Protein AF-A0A9N9AHT0-F1 (afdb_monomer)

Secondary structure (DSSP, 8-state):
----SSSSSSSHHHHHHHHHHHHHHHHHHHHHHHHHHHHHHHHHHHHHHHHHHHHHSSHHHHHHHHTTS--S-------SSHHHHHHHHHHHHHHHHHHHHHHHHHHHHHHHHHHHHHHHHHHHHHHHHHHHHHHHHHHHHHHHHHHHHHHHHHHHHHHHHHHHHHHHHHHHHHHHHHHHHHHHHHHHHHHHHHHHHHHHHHHHHHHHHHHHHHHHHHHHHHHHHHHHHHHHHHHHHHHHHHHHHHHHHHHHTT-----------SSSTTS-TTSSHHHHHHHHHHHHHHHHHHHHHHHHHHHHHHHHHHHHHHHHHHHHHHHHHHHHHHHHHHHHHHHHHHHHHHHHHHHHHHHHHHHHHHHHHHHHHHHHHHHHHHHHHHHHHHHHHHHHHHHHHHHHHHHHHHHHHHHHHHHHHHHHHHHHHHHHHHHHHHHHHHHHHHHHHHHTTSSSS-----------------------TTGGGTTHHHHHHHHHHHHHHHHHHHHHHHHHHHHHHHHHHHHHHHHHHHHHHHHHHHHHHHHHHHHHHHHHHHHHHHHHHHHHHHHHHHHHHHHHHHHHHHHHHHHHHHHHHHHH--PPPTT-TTSHHHHHHHHHHHHHHHHHHT----SSEEE-HHHHHHHHHHTTPPPPSS--HHHHHHHHHHHHHHHHHHHHHHHHHHHTT---GGGHHHHHHHHHHHHHHHHHHHHHHSS---HHHHHHHHHHHHHHHHHHHHHTTPPEEETTTEEE--HHHHHHHHHHHHHHHTTEEE--HHHHHHHHTTHHHHHHHHIIIIIIIHHHSSSPPEEEPPPTTPBP-TTTEE-S--TTTGGGEEEEEEEE-EEEESTT-TTT-EEEEPEEEEEEEPPHHHHHHHHTT--

Structure (mmCIF, N/CA/C/O backbone):
data_AF-A0A9N9AHT0-F1
#
_entry.id   AF-A0A9N9AHT0-F1
#
loop_
_atom_site.group_PDB
_atom_site.id
_atom_site.type_symbol
_atom_site.label_atom_id
_atom_site.label_alt_id
_atom_site.label_comp_id
_atom_site.label_asym_id
_atom_site.label_entity_id
_atom_site.label_seq_id
_atom_site.pdbx_PDB_ins_code
_atom_site.Cartn_x
_atom_site.Cartn_y
_atom_site.Cartn_z
_atom_site.occupancy
_atom_site.B_iso_or_equiv
_atom_site.auth_seq_id
_atom_site.auth_comp_id
_atom_site.auth_asym_id
_atom_site.auth_atom_id
_atom_site.pdbx_PDB_model_num
ATOM 1 N N . MET A 1 1 ? 62.774 -1.842 -39.764 1.00 38.38 1 MET A N 1
ATOM 2 C CA . MET A 1 1 ? 62.777 -3.220 -40.298 1.00 38.38 1 MET A CA 1
ATOM 3 C C . MET A 1 1 ? 62.159 -3.132 -41.681 1.00 38.38 1 MET A C 1
ATOM 5 O O . MET A 1 1 ? 60.960 -2.928 -41.768 1.00 38.38 1 MET A O 1
ATOM 9 N N . PHE A 1 2 ? 62.968 -2.728 -42.655 1.00 31.38 2 PHE A N 1
ATOM 10 C CA . PHE A 1 2 ? 63.779 -3.589 -43.533 1.00 31.38 2 PHE A CA 1
ATOM 11 C C . PHE A 1 2 ? 62.919 -4.204 -44.646 1.00 31.38 2 PHE A C 1
ATOM 13 O O . PHE A 1 2 ? 62.090 -5.063 -44.379 1.00 31.38 2 PHE A O 1
ATOM 20 N N . GLU A 1 3 ? 63.081 -3.594 -45.826 1.00 42.84 3 GLU A N 1
ATOM 21 C CA . GLU A 1 3 ? 63.215 -4.198 -47.161 1.00 42.84 3 GLU A CA 1
ATOM 22 C C . GLU A 1 3 ? 62.419 -5.476 -47.452 1.00 42.84 3 GLU A C 1
ATOM 24 O O . GLU A 1 3 ? 62.706 -6.519 -46.885 1.00 42.84 3 GLU A O 1
ATOM 29 N N . ASP A 1 4 ? 61.435 -5.370 -48.359 1.00 45.69 4 ASP A N 1
ATOM 30 C CA . ASP A 1 4 ? 61.272 -6.257 -49.531 1.00 45.69 4 ASP A CA 1
ATOM 31 C C . ASP A 1 4 ? 59.870 -6.119 -50.154 1.00 45.69 4 ASP A C 1
ATOM 33 O O . ASP A 1 4 ? 58.918 -6.775 -49.735 1.00 45.69 4 ASP A O 1
ATOM 37 N N . SER A 1 5 ? 59.717 -5.258 -51.174 1.00 40.47 5 SER A N 1
ATOM 38 C CA . SER A 1 5 ? 58.651 -5.374 -52.205 1.00 40.47 5 SER A CA 1
ATOM 39 C C . SER A 1 5 ? 58.751 -4.317 -53.320 1.00 40.47 5 SER A C 1
ATOM 41 O O . SER A 1 5 ? 57.764 -3.691 -53.702 1.00 40.47 5 SER A O 1
ATOM 43 N N . LEU A 1 6 ? 59.947 -4.108 -53.881 1.00 42.50 6 LEU A N 1
ATOM 44 C CA . LEU A 1 6 ? 60.145 -3.282 -55.089 1.00 42.50 6 LEU A CA 1
ATOM 45 C C . LEU A 1 6 ? 60.906 -4.020 -56.212 1.00 42.50 6 LEU A C 1
ATOM 47 O O . LEU A 1 6 ? 61.532 -3.388 -57.056 1.00 42.50 6 LEU A O 1
ATOM 51 N N . GLY A 1 7 ? 60.847 -5.356 -56.251 1.00 43.53 7 GLY A N 1
ATOM 52 C CA . GLY A 1 7 ? 61.727 -6.176 -57.101 1.00 43.53 7 GLY A CA 1
ATOM 53 C C . GLY A 1 7 ? 61.105 -6.937 -58.280 1.00 43.53 7 GLY A C 1
ATOM 54 O O . GLY A 1 7 ? 61.820 -7.720 -58.893 1.00 43.53 7 GLY A O 1
ATOM 55 N N . SER A 1 8 ? 59.818 -6.781 -58.610 1.00 45.75 8 SER A N 1
ATOM 56 C CA . SER A 1 8 ? 59.144 -7.718 -59.540 1.00 45.75 8 SER A CA 1
ATOM 57 C C . SER A 1 8 ? 58.278 -7.082 -60.633 1.00 45.75 8 SER A C 1
ATOM 59 O O . SER A 1 8 ? 57.394 -7.737 -61.166 1.00 45.75 8 SER A O 1
ATOM 61 N N . ASN A 1 9 ? 58.517 -5.817 -60.996 1.00 47.38 9 ASN A N 1
ATOM 62 C CA . ASN A 1 9 ? 57.762 -5.155 -62.078 1.00 47.38 9 ASN A CA 1
ATOM 63 C C . ASN A 1 9 ? 58.635 -4.458 -63.140 1.00 47.38 9 ASN A C 1
ATOM 65 O O . ASN A 1 9 ? 58.107 -3.767 -64.011 1.00 47.38 9 ASN A O 1
ATOM 69 N N . SER A 1 10 ? 59.964 -4.613 -63.076 1.00 48.75 10 SER A N 1
ATOM 70 C CA . SER A 1 10 ? 60.908 -4.015 -64.035 1.00 48.75 10 SER A CA 1
ATOM 71 C C . SER A 1 10 ? 61.530 -5.014 -65.015 1.00 48.75 10 SER A C 1
ATOM 73 O O . SER A 1 10 ? 62.012 -4.579 -66.053 1.00 48.75 10 SER A O 1
ATOM 75 N N . LYS A 1 11 ? 61.507 -6.325 -64.732 1.00 51.66 11 LYS A N 1
ATOM 76 C CA . LYS A 1 11 ? 62.171 -7.344 -65.566 1.00 51.66 11 LYS A CA 1
ATOM 77 C C . LYS A 1 11 ? 61.324 -7.747 -66.781 1.00 51.66 11 LYS A C 1
ATOM 79 O O . LYS A 1 11 ? 61.795 -7.635 -67.906 1.00 51.66 11 LYS A O 1
ATOM 84 N N . ASP A 1 12 ? 60.033 -7.999 -66.572 1.00 52.72 12 ASP A N 1
ATOM 85 C CA . ASP A 1 12 ? 59.117 -8.425 -67.644 1.00 52.72 12 ASP A CA 1
ATOM 86 C C . ASP A 1 12 ? 58.912 -7.358 -68.737 1.00 52.72 12 ASP A C 1
ATOM 88 O O . ASP A 1 12 ? 58.741 -7.687 -69.905 1.00 52.72 12 ASP A O 1
ATOM 92 N N . ARG A 1 13 ? 59.006 -6.060 -68.400 1.00 52.44 13 ARG A N 1
ATOM 93 C CA . ARG A 1 13 ? 58.925 -4.971 -69.398 1.00 52.44 13 ARG A CA 1
ATOM 94 C C . ARG A 1 13 ? 60.206 -4.776 -70.211 1.00 52.44 13 ARG A C 1
ATOM 96 O O . ARG A 1 13 ? 60.139 -4.187 -71.287 1.00 52.44 13 ARG A O 1
ATOM 103 N N . ILE A 1 14 ? 61.354 -5.206 -69.688 1.00 55.16 14 ILE A N 1
ATOM 104 C CA . ILE A 1 14 ? 62.646 -5.103 -70.380 1.00 55.16 14 ILE A CA 1
ATOM 105 C C . ILE A 1 14 ? 62.795 -6.266 -71.367 1.00 55.16 14 ILE A C 1
ATOM 107 O O . ILE A 1 14 ? 63.252 -6.046 -72.486 1.00 55.16 14 ILE A O 1
ATOM 111 N N . ASP A 1 15 ? 62.343 -7.465 -71.001 1.00 55.47 15 ASP A N 1
ATOM 112 C CA . ASP A 1 15 ? 62.439 -8.644 -71.865 1.00 55.47 15 ASP A CA 1
ATOM 113 C C . ASP A 1 15 ? 61.486 -8.548 -73.075 1.00 55.47 15 ASP A C 1
ATOM 115 O O . ASP A 1 15 ? 61.915 -8.769 -74.207 1.00 55.47 15 ASP A O 1
ATOM 119 N N . GLU A 1 16 ? 60.262 -8.042 -72.885 1.00 55.22 16 GLU A N 1
ATOM 120 C CA . GLU A 1 16 ? 59.289 -7.820 -73.973 1.00 55.22 16 GLU A CA 1
ATOM 121 C C . GLU A 1 16 ? 59.729 -6.693 -74.943 1.00 55.22 16 GLU A C 1
ATOM 123 O O . GLU A 1 16 ? 59.509 -6.764 -76.154 1.00 55.22 16 GLU A O 1
ATOM 128 N N . GLN A 1 17 ? 60.434 -5.661 -74.448 1.00 54.59 17 GLN A N 1
ATOM 129 C CA . GLN A 1 17 ? 61.038 -4.622 -75.301 1.00 54.59 17 GLN A CA 1
ATOM 130 C C . GLN A 1 17 ? 62.279 -5.107 -76.062 1.00 54.59 17 GLN A C 1
ATOM 132 O O . GLN A 1 17 ? 62.544 -4.609 -77.159 1.00 54.59 17 GLN A O 1
ATOM 137 N N . ASN A 1 18 ? 63.043 -6.052 -75.510 1.00 61.03 18 ASN A N 1
ATOM 138 C CA . ASN A 1 18 ? 64.233 -6.603 -76.161 1.00 61.03 18 ASN A CA 1
ATOM 139 C C . ASN A 1 18 ? 63.873 -7.603 -77.271 1.00 61.03 18 ASN A C 1
ATOM 141 O O . ASN A 1 18 ? 64.541 -7.624 -78.306 1.00 61.03 18 ASN A O 1
ATOM 145 N N . GLU A 1 19 ? 62.792 -8.366 -77.107 1.00 60.72 19 GLU A N 1
ATOM 146 C CA . GLU A 1 19 ? 62.310 -9.324 -78.109 1.00 60.72 19 GLU A CA 1
ATOM 147 C C . GLU A 1 19 ? 61.731 -8.610 -79.347 1.00 60.72 19 GLU A C 1
ATOM 149 O O . GLU A 1 19 ? 62.135 -8.894 -80.477 1.00 60.72 19 GLU A O 1
ATOM 154 N N . LEU A 1 20 ? 60.934 -7.550 -79.140 1.00 59.97 20 LEU A N 1
ATOM 155 C CA . LEU A 1 20 ? 60.440 -6.670 -80.214 1.00 59.97 20 LEU A CA 1
ATOM 156 C C . LEU A 1 20 ? 61.563 -5.917 -80.950 1.00 59.97 20 LEU A C 1
ATOM 158 O O . LEU A 1 20 ? 61.439 -5.595 -82.135 1.00 59.97 20 LEU A O 1
ATOM 162 N N . LYS A 1 21 ? 62.672 -5.619 -80.262 1.00 66.88 21 LYS A N 1
ATOM 163 C CA . LYS A 1 21 ? 63.852 -4.990 -80.872 1.00 66.88 21 LYS A CA 1
ATOM 164 C C . LYS A 1 21 ? 64.629 -5.987 -81.740 1.00 66.88 21 LYS A C 1
ATOM 166 O O . LYS A 1 21 ? 65.033 -5.630 -82.842 1.00 66.88 21 LYS A O 1
ATOM 171 N N . SER A 1 22 ? 64.751 -7.237 -81.289 1.00 69.19 22 SER A N 1
ATOM 172 C CA . SER A 1 22 ? 65.390 -8.332 -82.031 1.00 69.19 22 SER A CA 1
ATOM 173 C C . SER A 1 22 ? 64.642 -8.678 -83.327 1.00 69.19 22 SER A C 1
ATOM 175 O O . SER A 1 22 ? 65.257 -8.759 -84.391 1.00 69.19 22 SER A O 1
ATOM 177 N N . GLU A 1 23 ? 63.308 -8.787 -83.288 1.00 67.00 23 GLU A N 1
ATOM 178 C CA . GLU A 1 23 ? 62.500 -9.035 -84.495 1.00 67.00 23 GLU A CA 1
ATOM 179 C C . GLU A 1 23 ? 62.572 -7.878 -85.500 1.00 67.00 23 GLU A C 1
ATOM 181 O O . GLU A 1 23 ? 62.686 -8.098 -86.710 1.00 67.00 23 GLU A O 1
ATOM 186 N N . ARG A 1 24 ? 62.574 -6.630 -85.011 1.00 70.31 24 ARG A N 1
ATOM 187 C CA . ARG A 1 24 ? 62.727 -5.442 -85.859 1.00 70.31 24 ARG A CA 1
ATOM 188 C C . ARG A 1 24 ? 64.103 -5.390 -86.531 1.00 70.31 24 ARG A C 1
ATOM 190 O O . ARG A 1 24 ? 64.178 -5.062 -87.716 1.00 70.31 24 ARG A O 1
ATOM 197 N N . ASP A 1 25 ? 65.170 -5.729 -85.812 1.00 71.75 25 ASP A N 1
ATOM 198 C CA . ASP A 1 25 ? 66.532 -5.755 -86.356 1.00 71.75 25 ASP A CA 1
ATOM 199 C C . ASP A 1 25 ? 66.711 -6.896 -87.377 1.00 71.75 25 ASP A C 1
ATOM 201 O O . ASP A 1 25 ? 67.357 -6.706 -88.413 1.00 71.75 25 ASP A O 1
ATOM 205 N N . GLN A 1 26 ? 66.061 -8.047 -87.165 1.00 71.25 26 GLN A N 1
ATOM 206 C CA . GLN A 1 26 ? 66.019 -9.156 -88.125 1.00 71.25 26 GLN A CA 1
ATOM 207 C C . GLN A 1 26 ? 65.287 -8.761 -89.423 1.00 71.25 26 GLN A C 1
ATOM 209 O O . GLN A 1 26 ? 65.763 -9.055 -90.524 1.00 71.25 26 GLN A O 1
ATOM 214 N N . TYR A 1 27 ? 64.161 -8.047 -89.315 1.00 71.94 27 TYR A N 1
ATOM 215 C CA . TYR A 1 27 ? 63.398 -7.576 -90.475 1.00 71.94 27 TYR A CA 1
ATOM 216 C C . TYR A 1 27 ? 64.166 -6.509 -91.270 1.00 71.94 27 TYR A C 1
ATOM 218 O O . TYR A 1 27 ? 64.205 -6.550 -92.501 1.00 71.94 27 TYR A O 1
ATOM 226 N N . LEU A 1 28 ? 64.847 -5.589 -90.575 1.00 68.75 28 LEU A N 1
ATOM 227 C CA . LEU A 1 28 ? 65.671 -4.554 -91.203 1.00 68.75 28 LEU A CA 1
ATOM 228 C C . LEU A 1 28 ? 66.887 -5.157 -91.923 1.00 68.75 28 LEU A C 1
ATOM 230 O O . LEU A 1 28 ? 67.235 -4.715 -93.018 1.00 68.75 28 LEU A O 1
ATOM 234 N N . LYS A 1 29 ? 67.491 -6.207 -91.351 1.00 74.94 29 LYS A N 1
ATOM 235 C CA . LYS A 1 29 ? 68.602 -6.946 -91.963 1.00 74.94 29 LYS A CA 1
ATOM 236 C C . LYS A 1 29 ? 68.178 -7.665 -93.247 1.00 74.94 29 LYS A C 1
ATOM 238 O O . LYS A 1 29 ? 68.865 -7.538 -94.257 1.00 74.94 29 LYS A O 1
ATOM 243 N N . ASN A 1 30 ? 67.019 -8.328 -93.244 1.00 73.44 30 ASN A N 1
ATOM 244 C CA . ASN A 1 30 ? 66.467 -8.965 -94.444 1.00 73.44 30 ASN A CA 1
ATOM 245 C C . ASN A 1 30 ? 66.105 -7.935 -95.531 1.00 73.44 30 ASN A C 1
ATOM 247 O O . ASN A 1 30 ? 66.370 -8.163 -96.711 1.00 73.44 30 ASN A O 1
ATOM 251 N N . TYR A 1 31 ? 65.553 -6.779 -95.144 1.00 72.31 31 TYR A N 1
ATOM 252 C CA . TYR A 1 31 ? 65.235 -5.693 -96.076 1.00 72.31 31 TYR A CA 1
ATOM 253 C C . TYR A 1 31 ? 66.495 -5.103 -96.731 1.00 72.31 31 TYR A C 1
ATOM 255 O O . TYR A 1 31 ? 66.536 -4.928 -97.950 1.00 72.31 31 TYR A O 1
ATOM 263 N N . LEU A 1 32 ? 67.554 -4.862 -95.950 1.00 70.75 32 LEU A N 1
ATOM 264 C CA . LEU A 1 32 ? 68.849 -4.393 -96.457 1.00 70.75 32 LEU A CA 1
ATOM 265 C C . LEU A 1 32 ? 69.512 -5.415 -97.393 1.00 70.75 32 LEU A C 1
ATOM 267 O O . LEU A 1 32 ? 70.072 -5.026 -98.420 1.00 70.75 32 LEU A O 1
ATOM 271 N N . GLU A 1 33 ? 69.425 -6.712 -97.090 1.00 75.12 33 GLU A N 1
ATOM 272 C CA . GLU A 1 33 ? 70.029 -7.759 -97.923 1.00 75.12 33 GLU A CA 1
ATOM 273 C C . GLU A 1 33 ? 69.344 -7.876 -99.297 1.00 75.12 33 GLU A C 1
ATOM 275 O O . GLU A 1 33 ? 70.021 -7.988 -100.323 1.00 75.12 33 GLU A O 1
ATOM 280 N N . ILE A 1 34 ? 68.011 -7.766 -99.344 1.00 69.56 34 ILE A N 1
ATOM 281 C CA . ILE A 1 34 ? 67.244 -7.729 -100.601 1.00 69.56 34 ILE A CA 1
ATOM 282 C C . ILE A 1 34 ? 67.576 -6.462 -101.400 1.00 69.56 34 ILE A C 1
ATOM 284 O O . ILE A 1 34 ? 67.810 -6.537 -102.608 1.00 69.56 34 ILE A O 1
ATOM 288 N N . HIS A 1 35 ? 67.661 -5.305 -100.738 1.00 69.94 35 HIS A N 1
ATOM 289 C CA . HIS A 1 35 ? 67.972 -4.042 -101.410 1.00 69.94 35 HIS A CA 1
ATOM 290 C C . HIS A 1 35 ? 69.409 -4.005 -101.958 1.00 69.94 35 HIS A C 1
ATOM 292 O O . HIS A 1 35 ? 69.652 -3.426 -103.018 1.00 69.94 35 HIS A O 1
ATOM 298 N N . THR A 1 36 ? 70.350 -4.669 -101.278 1.00 73.69 36 THR A N 1
ATOM 299 C CA . THR A 1 36 ? 71.744 -4.810 -101.731 1.00 73.69 36 THR A CA 1
ATOM 300 C C . THR A 1 36 ? 71.833 -5.733 -102.945 1.00 73.69 36 THR A C 1
ATOM 302 O O . THR A 1 36 ? 72.460 -5.373 -103.939 1.00 73.69 36 THR A O 1
ATOM 305 N N . LYS A 1 37 ? 71.129 -6.875 -102.929 1.00 74.06 37 LYS A N 1
ATOM 306 C CA . LYS A 1 37 ? 71.069 -7.793 -104.080 1.00 74.06 37 LYS A CA 1
ATOM 307 C C . LYS A 1 37 ? 70.412 -7.155 -105.308 1.00 74.06 37 LYS A C 1
ATOM 309 O O . LYS A 1 37 ? 70.895 -7.365 -106.418 1.00 74.06 37 LYS A O 1
ATOM 314 N N . ASN A 1 38 ? 69.367 -6.344 -105.126 1.00 70.19 38 ASN A N 1
ATOM 315 C CA . ASN A 1 38 ? 68.758 -5.597 -106.233 1.00 70.19 38 ASN A CA 1
ATOM 316 C C . ASN A 1 38 ? 69.700 -4.525 -106.795 1.00 70.19 38 ASN A C 1
ATOM 318 O O . ASN A 1 38 ? 69.812 -4.408 -108.012 1.00 70.19 38 ASN A O 1
ATOM 322 N N . TYR A 1 39 ? 70.437 -3.810 -105.939 1.00 71.69 39 TYR A N 1
ATOM 323 C CA . TYR A 1 39 ? 71.446 -2.847 -106.387 1.00 71.69 39 TYR A CA 1
ATOM 324 C C . TYR A 1 39 ? 72.589 -3.524 -107.165 1.00 71.69 39 TYR A C 1
ATOM 326 O O . TYR A 1 39 ? 73.005 -3.027 -108.209 1.00 71.69 39 TYR A O 1
ATOM 334 N N . GLU A 1 40 ? 73.068 -4.694 -106.726 1.00 73.31 40 GLU A N 1
ATOM 335 C CA . GLU A 1 40 ? 74.063 -5.480 -107.474 1.00 73.31 40 GLU A CA 1
ATOM 336 C C . GLU A 1 40 ? 73.536 -5.962 -108.834 1.00 73.31 40 GLU A C 1
ATOM 338 O O . GLU A 1 40 ? 74.278 -5.958 -109.822 1.00 73.31 40 GLU A O 1
ATOM 343 N N . LEU A 1 41 ? 72.259 -6.350 -108.913 1.00 71.75 41 LEU A N 1
ATOM 344 C CA . LEU A 1 41 ? 71.607 -6.714 -110.173 1.00 71.75 41 LEU A CA 1
ATOM 345 C C . LEU A 1 41 ? 71.503 -5.518 -111.127 1.00 71.75 41 LEU A C 1
ATOM 347 O O . LEU A 1 41 ? 71.776 -5.660 -112.317 1.00 71.75 41 LEU A O 1
ATOM 351 N N . GLU A 1 42 ? 71.170 -4.338 -110.609 1.00 67.31 42 GLU A N 1
ATOM 352 C CA . GLU A 1 42 ? 71.052 -3.099 -111.382 1.00 67.31 42 GLU A CA 1
ATOM 353 C C . GLU A 1 42 ? 72.420 -2.619 -111.907 1.00 67.31 42 GLU A C 1
ATOM 355 O O . GLU A 1 42 ? 72.539 -2.181 -113.054 1.00 67.31 42 GLU A O 1
ATOM 360 N N . GLN A 1 43 ? 73.495 -2.807 -111.129 1.00 71.38 43 GLN A N 1
ATOM 361 C CA . GLN A 1 43 ? 74.870 -2.572 -111.588 1.00 71.38 43 GLN A CA 1
ATOM 362 C C . GLN A 1 43 ? 75.311 -3.582 -112.659 1.00 71.38 43 GLN A C 1
ATOM 364 O O . GLN A 1 43 ? 75.965 -3.196 -113.631 1.00 71.38 43 GLN A O 1
ATOM 369 N N . LYS A 1 44 ? 74.924 -4.861 -112.537 1.00 72.69 44 LYS A N 1
ATOM 370 C CA . LYS A 1 44 ? 75.177 -5.872 -113.580 1.00 72.69 44 LYS A CA 1
ATOM 371 C C . LYS A 1 44 ? 74.412 -5.573 -114.870 1.00 72.69 44 LYS A C 1
ATOM 373 O O . LYS A 1 44 ? 74.984 -5.734 -115.946 1.00 72.69 44 LYS A O 1
ATOM 378 N N . PHE A 1 45 ? 73.175 -5.084 -114.778 1.00 65.94 45 PHE A N 1
ATOM 379 C CA . PHE A 1 45 ? 72.415 -4.627 -115.944 1.00 65.94 45 PHE A CA 1
ATOM 380 C C . PHE A 1 45 ? 73.094 -3.437 -116.630 1.00 65.94 45 PHE A C 1
ATOM 382 O O . PHE A 1 45 ? 73.308 -3.498 -117.835 1.00 65.94 45 PHE A O 1
ATOM 389 N N . LYS A 1 46 ? 73.565 -2.430 -115.879 1.00 66.88 46 LYS A N 1
ATOM 390 C CA . LYS A 1 46 ? 74.346 -1.306 -116.439 1.00 66.88 46 LYS A CA 1
ATOM 391 C C . LYS A 1 46 ? 75.669 -1.730 -117.086 1.00 66.88 46 LYS A C 1
ATOM 393 O O . LYS A 1 46 ? 76.100 -1.117 -118.061 1.00 66.88 46 LYS A O 1
ATOM 398 N N . GLN A 1 47 ? 76.335 -2.763 -116.562 1.00 68.69 47 GLN A N 1
ATOM 399 C CA . GLN A 1 47 ? 77.538 -3.323 -117.192 1.00 68.69 47 GLN A CA 1
ATOM 400 C C . GLN A 1 47 ? 77.215 -4.068 -118.496 1.00 68.69 47 GLN A C 1
ATOM 402 O O . GLN A 1 47 ? 77.964 -3.939 -119.463 1.00 68.69 47 GLN A O 1
ATOM 407 N N . LEU A 1 48 ? 76.097 -4.798 -118.547 1.00 65.69 48 LEU A N 1
ATOM 408 C CA . LEU A 1 48 ? 75.598 -5.444 -119.765 1.00 65.69 48 LEU A CA 1
ATOM 409 C C . LEU A 1 48 ? 75.159 -4.422 -120.821 1.00 65.69 48 LEU A C 1
ATOM 411 O O . LEU A 1 48 ? 75.485 -4.596 -121.990 1.00 65.69 48 LEU A O 1
ATOM 415 N N . GLU A 1 49 ? 74.508 -3.332 -120.416 1.00 64.00 49 GLU A N 1
ATOM 416 C CA . GLU A 1 49 ? 74.092 -2.238 -121.302 1.00 64.00 49 GLU A CA 1
ATOM 417 C C . GLU A 1 49 ? 75.310 -1.565 -121.958 1.00 64.00 49 GLU A C 1
ATOM 419 O O . GLU A 1 49 ? 75.381 -1.476 -123.183 1.00 64.00 49 GLU A O 1
ATOM 424 N N . LYS A 1 50 ? 76.356 -1.253 -121.175 1.00 66.69 50 LYS A N 1
ATOM 425 C CA . LYS A 1 50 ? 77.638 -0.745 -121.706 1.00 66.69 50 LYS A CA 1
ATOM 426 C C . LYS A 1 50 ? 78.360 -1.733 -122.623 1.00 66.69 50 LYS A C 1
ATOM 428 O O . LYS A 1 50 ? 79.034 -1.314 -123.564 1.00 66.69 50 LYS A O 1
ATOM 433 N N . LEU A 1 51 ? 78.258 -3.037 -122.360 1.00 66.25 51 LEU A N 1
ATOM 434 C CA . LEU A 1 51 ? 78.878 -4.066 -123.200 1.00 66.25 51 LEU A CA 1
ATOM 435 C C . LEU A 1 51 ? 78.141 -4.220 -124.541 1.00 66.25 51 LEU A C 1
ATOM 437 O O . LEU A 1 51 ? 78.784 -4.424 -125.571 1.00 66.25 51 LEU A O 1
ATOM 441 N N . VAL A 1 52 ? 76.812 -4.086 -124.541 1.00 64.19 52 VAL A N 1
ATOM 442 C CA . VAL A 1 52 ? 75.974 -4.112 -125.749 1.00 64.19 52 VAL A CA 1
ATOM 443 C C . VAL A 1 52 ? 76.177 -2.841 -126.580 1.00 64.19 52 VAL A C 1
ATOM 445 O O . VAL A 1 52 ? 76.385 -2.949 -127.788 1.00 64.19 52 VAL A O 1
ATOM 448 N N . GLU A 1 53 ? 76.243 -1.661 -125.956 1.00 61.09 53 GLU A N 1
ATOM 449 C CA . GLU A 1 53 ? 76.553 -0.394 -126.640 1.00 61.09 53 GLU A CA 1
ATOM 450 C C . GLU A 1 53 ? 77.965 -0.400 -127.256 1.00 61.09 53 GLU A C 1
ATOM 452 O O . GLU A 1 53 ? 78.130 -0.045 -128.423 1.00 61.09 53 GLU A O 1
ATOM 457 N N . SER A 1 54 ? 78.971 -0.928 -126.544 1.00 60.66 54 SER A N 1
ATOM 458 C CA . SER A 1 54 ? 80.341 -1.088 -127.063 1.00 60.66 54 SER A CA 1
ATOM 459 C C . SER A 1 54 ? 80.442 -2.081 -128.231 1.00 60.66 54 SER A C 1
ATOM 461 O O . SER A 1 54 ? 81.308 -1.920 -129.094 1.00 60.66 54 SER A O 1
ATOM 463 N N . LYS A 1 55 ? 79.582 -3.108 -128.284 1.00 57.59 55 LYS A N 1
ATOM 464 C CA . LYS A 1 55 ? 79.577 -4.121 -129.356 1.00 57.59 55 LYS A CA 1
ATOM 465 C C . LYS A 1 55 ? 78.759 -3.702 -130.583 1.00 57.59 55 LYS A C 1
ATOM 467 O O . LYS A 1 55 ? 79.103 -4.119 -131.689 1.00 57.59 55 LYS A O 1
ATOM 472 N N . LEU A 1 56 ? 77.739 -2.851 -130.430 1.00 56.22 56 LEU A N 1
ATOM 473 C CA . LEU A 1 56 ? 76.968 -2.290 -131.550 1.00 56.22 56 LEU A CA 1
ATOM 474 C C . LEU A 1 56 ? 77.746 -1.228 -132.356 1.00 56.22 56 LEU A C 1
ATOM 476 O O . LEU A 1 56 ? 77.465 -1.042 -133.540 1.00 56.22 56 LEU A O 1
ATOM 480 N N . GLU A 1 57 ? 78.770 -0.597 -131.774 1.00 55.06 57 GLU A N 1
ATOM 481 C CA . GLU A 1 57 ? 79.609 0.414 -132.443 1.00 55.06 57 GLU A CA 1
ATOM 482 C C . GLU A 1 57 ? 80.726 -0.166 -133.349 1.00 55.06 57 GLU A C 1
ATOM 484 O O . GLU A 1 57 ? 81.253 0.537 -134.219 1.00 55.06 57 GLU A O 1
ATOM 489 N N . GLU A 1 58 ? 81.070 -1.457 -133.213 1.00 53.47 58 GLU A N 1
ATOM 490 C CA . GLU A 1 58 ? 82.093 -2.138 -134.039 1.00 53.47 58 GLU A CA 1
ATOM 491 C C . GLU A 1 58 ? 81.549 -2.708 -135.367 1.00 53.47 58 GLU A C 1
ATOM 493 O O . GLU A 1 58 ? 82.310 -2.932 -136.316 1.00 53.47 58 GLU A O 1
ATOM 498 N N . ILE A 1 59 ? 80.233 -2.919 -135.474 1.00 53.28 59 ILE A N 1
ATOM 499 C CA . ILE A 1 59 ? 79.587 -3.615 -136.603 1.00 53.28 59 ILE A CA 1
ATOM 500 C C . ILE A 1 59 ? 79.501 -2.756 -137.891 1.00 53.28 59 ILE A C 1
ATOM 502 O O . ILE A 1 59 ? 79.748 -3.295 -138.976 1.00 53.28 59 ILE A O 1
ATOM 506 N N . PRO A 1 60 ? 79.278 -1.424 -137.850 1.00 48.56 60 PRO A N 1
ATOM 507 C CA . PRO A 1 60 ? 79.262 -0.603 -139.069 1.00 48.56 60 PRO A CA 1
ATOM 508 C C . PRO A 1 60 ? 80.666 -0.282 -139.615 1.00 48.56 60 PRO A C 1
ATOM 510 O O . PRO A 1 60 ? 80.831 -0.048 -140.815 1.00 48.56 60 PRO A O 1
ATOM 513 N N . LYS A 1 61 ? 81.703 -0.302 -138.762 1.00 49.88 61 LYS A N 1
ATOM 514 C CA . LYS A 1 61 ? 83.084 0.067 -139.135 1.00 49.88 61 LYS A CA 1
ATOM 515 C C . LYS A 1 61 ? 83.832 -1.050 -139.879 1.00 49.88 61 LYS A C 1
ATOM 517 O O . LYS A 1 61 ? 84.675 -0.746 -140.719 1.00 49.88 61 LYS A O 1
ATOM 522 N N . LYS A 1 62 ? 83.477 -2.326 -139.669 1.00 50.72 62 LYS A N 1
ATOM 523 C CA . LYS A 1 62 ? 84.048 -3.469 -140.420 1.00 50.72 62 LYS A CA 1
ATOM 524 C C . LYS A 1 62 ? 83.384 -3.725 -141.783 1.00 50.72 62 LYS A C 1
ATOM 526 O O . LYS A 1 62 ? 84.070 -4.150 -142.709 1.00 50.72 62 LYS A O 1
ATOM 531 N N . ASN A 1 63 ? 82.101 -3.391 -141.957 1.00 48.16 63 ASN A N 1
ATOM 532 C CA . ASN A 1 63 ? 81.379 -3.596 -143.228 1.00 48.16 63 ASN A CA 1
ATOM 533 C C . ASN A 1 63 ? 81.660 -2.521 -144.301 1.00 48.16 63 ASN A C 1
ATOM 535 O O . ASN A 1 63 ? 81.482 -2.773 -145.492 1.00 48.16 63 ASN A O 1
ATOM 539 N N . SER A 1 64 ? 82.151 -1.343 -143.902 1.00 44.41 64 SER A N 1
ATOM 540 C CA . SER A 1 64 ? 82.515 -0.239 -144.810 1.00 44.41 64 SER A CA 1
ATOM 541 C C . SER A 1 64 ? 83.866 -0.449 -145.523 1.00 44.41 64 SER A C 1
ATOM 543 O O . SER A 1 64 ? 84.043 -0.011 -146.661 1.00 44.41 64 SER A O 1
ATOM 545 N N . LEU A 1 65 ? 84.805 -1.183 -144.906 1.00 47.38 65 LEU A N 1
ATOM 546 C CA . LEU A 1 65 ? 86.113 -1.489 -145.508 1.00 47.38 65 LEU A CA 1
ATOM 547 C C . LEU A 1 65 ? 86.093 -2.728 -146.420 1.00 47.38 65 LEU A C 1
ATOM 549 O O . LEU A 1 65 ? 86.882 -2.805 -147.358 1.00 47.38 65 LEU A O 1
ATOM 553 N N . LEU A 1 66 ? 85.181 -3.678 -146.189 1.00 43.41 66 LEU A N 1
ATOM 554 C CA . LEU A 1 66 ? 85.147 -4.943 -146.933 1.00 43.41 66 LEU A CA 1
ATOM 555 C C . LEU A 1 66 ? 84.544 -4.798 -148.346 1.00 43.41 66 LEU A C 1
ATOM 557 O O . LEU A 1 66 ? 84.944 -5.505 -149.266 1.00 43.41 66 LEU A O 1
ATOM 561 N N . ASN A 1 67 ? 83.648 -3.828 -148.555 1.00 44.75 67 ASN A N 1
ATOM 562 C CA . ASN A 1 67 ? 82.975 -3.603 -149.843 1.00 44.75 67 ASN A CA 1
ATOM 563 C C . ASN A 1 67 ? 83.753 -2.720 -150.837 1.00 44.75 67 ASN A C 1
ATOM 565 O O . ASN A 1 67 ? 83.292 -2.523 -151.961 1.00 44.75 67 ASN A O 1
ATOM 569 N N . LYS A 1 68 ? 84.933 -2.202 -150.464 1.00 45.50 68 LYS A N 1
ATOM 570 C CA . LYS A 1 68 ? 85.763 -1.354 -151.342 1.00 45.50 68 LYS A CA 1
ATOM 571 C C . LYS A 1 68 ? 87.012 -2.028 -151.908 1.00 45.50 68 LYS A C 1
ATOM 573 O O . LYS A 1 68 ? 87.660 -1.416 -152.750 1.00 45.50 68 LYS A O 1
ATOM 578 N N . ILE A 1 69 ? 87.350 -3.254 -151.497 1.00 42.94 69 ILE A N 1
ATOM 579 C CA . ILE A 1 69 ? 88.661 -3.836 -151.839 1.00 42.94 69 ILE A CA 1
ATOM 580 C C . ILE A 1 69 ? 88.617 -4.879 -152.969 1.00 42.94 69 ILE A C 1
ATOM 582 O O . ILE A 1 69 ? 89.650 -5.073 -153.594 1.00 42.94 69 ILE A O 1
ATOM 586 N N . PHE A 1 70 ? 87.484 -5.482 -153.362 1.00 37.00 70 PHE A N 1
ATOM 587 C CA . PHE A 1 70 ? 87.540 -6.482 -154.450 1.00 37.00 70 PHE A CA 1
ATOM 588 C C . PHE A 1 70 ? 86.335 -6.538 -155.406 1.00 37.00 70 PHE A C 1
ATOM 590 O O . PHE A 1 70 ? 85.422 -7.347 -155.271 1.00 37.00 70 PHE A O 1
ATOM 597 N N . LYS A 1 71 ? 86.430 -5.743 -156.476 1.00 30.59 71 LYS A N 1
ATOM 598 C CA . LYS A 1 71 ? 86.093 -6.119 -157.864 1.00 30.59 71 LYS A CA 1
ATOM 599 C C . LYS A 1 71 ? 87.155 -5.431 -158.744 1.00 30.59 71 LYS A C 1
ATOM 601 O O . LYS A 1 71 ? 87.199 -4.208 -158.634 1.00 30.59 71 LYS A O 1
ATOM 606 N N . PRO A 1 72 ? 87.955 -6.091 -159.619 1.00 46.38 72 PRO A N 1
ATOM 607 C CA . PRO A 1 72 ? 87.806 -7.454 -160.166 1.00 46.38 72 PRO A CA 1
ATOM 608 C C . PRO A 1 72 ? 89.120 -8.282 -160.408 1.00 46.38 72 PRO A C 1
ATOM 610 O O . PRO A 1 72 ? 90.220 -7.757 -160.307 1.00 46.38 72 PRO A O 1
ATOM 613 N N . PHE A 1 73 ? 88.943 -9.557 -160.834 1.00 35.22 73 PHE A N 1
ATOM 614 C CA . PHE A 1 73 ? 89.890 -10.540 -161.451 1.00 35.22 73 PHE A CA 1
ATOM 615 C C . PHE A 1 73 ? 91.016 -11.167 -160.583 1.00 35.22 73 PHE A C 1
ATOM 617 O O . PHE A 1 73 ? 91.708 -10.456 -159.878 1.00 35.22 73 PHE A O 1
ATOM 624 N N . ARG A 1 74 ? 91.375 -12.468 -160.636 1.00 38.53 74 ARG A N 1
ATOM 625 C CA . ARG A 1 74 ? 90.841 -13.754 -161.174 1.00 38.53 74 ARG A CA 1
ATOM 626 C C . ARG A 1 74 ? 91.773 -14.893 -160.660 1.00 38.53 74 ARG A C 1
ATOM 628 O O . ARG A 1 74 ? 92.973 -14.658 -160.608 1.00 38.53 74 ARG A O 1
ATOM 635 N N . THR A 1 75 ? 91.224 -16.110 -160.447 1.00 38.12 75 THR A N 1
ATOM 636 C CA . THR A 1 75 ? 91.855 -17.481 -160.459 1.00 38.12 75 THR A CA 1
ATOM 637 C C . THR A 1 75 ? 92.941 -17.816 -159.399 1.00 38.12 75 THR A C 1
ATOM 639 O O . THR A 1 75 ? 93.859 -17.033 -159.241 1.00 38.12 75 THR A O 1
ATOM 642 N N . GLN A 1 76 ? 92.952 -18.925 -158.623 1.00 37.62 76 GLN A N 1
ATOM 643 C CA . GLN A 1 76 ? 92.680 -20.364 -158.876 1.00 37.62 76 GLN A CA 1
ATOM 644 C C . GLN A 1 76 ? 92.369 -21.171 -157.562 1.00 37.62 76 GLN A C 1
ATOM 646 O O . GLN A 1 76 ? 93.040 -20.973 -156.559 1.00 37.62 76 GLN A O 1
ATOM 651 N N . ASN A 1 77 ? 91.425 -22.132 -157.642 1.00 44.06 77 ASN A N 1
ATOM 652 C CA . ASN A 1 77 ? 91.301 -23.456 -156.964 1.00 44.06 77 ASN A CA 1
ATOM 653 C C . ASN A 1 77 ? 91.179 -23.632 -155.411 1.00 44.06 77 ASN A C 1
ATOM 655 O O . ASN A 1 77 ? 92.165 -23.476 -154.699 1.00 44.06 77 ASN A O 1
ATOM 659 N N . THR A 1 78 ? 90.004 -24.091 -154.908 1.00 47.59 78 THR A N 1
ATOM 660 C CA . THR A 1 78 ? 89.760 -25.283 -154.019 1.00 47.59 78 THR A CA 1
ATOM 661 C C . THR A 1 78 ? 88.366 -25.257 -153.328 1.00 47.59 78 THR A C 1
ATOM 663 O O . THR A 1 78 ? 88.205 -24.789 -152.205 1.00 47.59 78 THR A O 1
ATOM 666 N N . GLU A 1 79 ? 87.332 -25.806 -153.983 1.00 51.56 79 GLU A N 1
ATOM 667 C CA . GLU A 1 79 ? 85.917 -25.836 -153.520 1.00 51.56 79 GLU A CA 1
ATOM 668 C C . GLU A 1 79 ? 85.600 -26.998 -152.538 1.00 51.56 79 GLU A C 1
ATOM 670 O O . GLU A 1 79 ? 84.511 -27.078 -151.977 1.00 51.56 79 GLU A O 1
ATOM 675 N N . SER A 1 80 ? 86.540 -27.914 -152.278 1.00 52.28 80 SER A N 1
ATOM 676 C CA . SER A 1 80 ? 86.246 -29.150 -151.526 1.00 52.28 80 SER A CA 1
ATOM 677 C C . SER A 1 80 ? 86.315 -29.008 -149.996 1.00 52.28 80 SER A C 1
ATOM 679 O O . SER A 1 80 ? 85.764 -29.840 -149.279 1.00 52.28 80 SER A O 1
ATOM 681 N N . THR A 1 81 ? 86.958 -27.962 -149.471 1.00 55.62 81 THR A N 1
ATOM 682 C CA . THR A 1 81 ? 87.233 -27.806 -148.026 1.00 55.62 81 THR A CA 1
ATOM 683 C C . THR A 1 81 ? 86.133 -27.042 -147.280 1.00 55.62 81 THR A C 1
ATOM 685 O O . THR A 1 81 ? 85.974 -27.200 -146.072 1.00 55.62 81 THR A O 1
ATOM 688 N N . LYS A 1 82 ? 85.333 -26.233 -147.988 1.00 61.00 82 LYS A N 1
ATOM 689 C CA . LYS A 1 82 ? 84.268 -25.408 -147.388 1.00 61.00 82 LYS A CA 1
ATOM 690 C C . LYS A 1 82 ? 83.030 -26.208 -146.980 1.00 61.00 82 LYS A C 1
ATOM 692 O O . LYS A 1 82 ? 82.385 -25.859 -145.998 1.00 61.00 82 LYS A O 1
ATOM 697 N N . ASN A 1 83 ? 82.709 -27.279 -147.703 1.00 59.66 83 ASN A N 1
ATOM 698 C CA . ASN A 1 83 ? 81.454 -28.005 -147.495 1.00 59.66 83 ASN A CA 1
ATOM 699 C C . ASN A 1 83 ? 81.489 -28.935 -146.262 1.00 59.66 83 ASN A C 1
ATOM 701 O O . ASN A 1 83 ? 80.468 -29.140 -145.613 1.00 59.66 83 ASN A O 1
ATOM 705 N N . LEU A 1 84 ? 82.670 -29.438 -145.877 1.00 60.12 84 LEU A N 1
ATOM 706 C CA . LEU A 1 84 ? 82.822 -30.318 -144.709 1.00 60.12 84 LEU A CA 1
ATOM 707 C C . LEU A 1 84 ? 82.760 -29.554 -143.371 1.00 60.12 84 LEU A C 1
ATOM 709 O O . LEU A 1 84 ? 82.238 -30.065 -142.383 1.00 60.12 84 LEU A O 1
ATOM 713 N N . LEU A 1 85 ? 83.256 -28.311 -143.341 1.00 61.72 85 LEU A N 1
ATOM 714 C CA . LEU A 1 85 ? 83.257 -27.463 -142.141 1.00 61.72 85 LEU A CA 1
ATOM 715 C C . LEU A 1 85 ? 81.840 -27.018 -141.735 1.00 61.72 85 LEU A C 1
ATOM 717 O O . LEU A 1 85 ? 81.526 -26.985 -140.548 1.00 61.72 85 LEU A O 1
ATOM 721 N N . LEU A 1 86 ? 80.965 -26.758 -142.711 1.00 69.50 86 LEU A N 1
ATOM 722 C CA . LEU A 1 86 ? 79.586 -26.315 -142.466 1.00 69.50 86 LEU A CA 1
ATOM 723 C C . LEU A 1 86 ? 78.687 -27.405 -141.853 1.00 69.50 86 LEU A C 1
ATOM 725 O O . LEU A 1 86 ? 77.803 -27.094 -141.057 1.00 69.50 86 LEU A O 1
ATOM 729 N N . GLN A 1 87 ? 78.906 -28.684 -142.175 1.00 64.56 87 GLN A N 1
ATOM 730 C CA . GLN A 1 87 ? 78.099 -29.777 -141.613 1.00 64.56 87 GLN A CA 1
ATOM 731 C C . GLN A 1 87 ? 78.409 -30.053 -140.134 1.00 64.56 87 GLN A C 1
ATOM 733 O O . GLN A 1 87 ? 77.500 -30.359 -139.363 1.00 64.56 87 GLN A O 1
ATOM 738 N N . ILE A 1 88 ? 79.672 -29.914 -139.720 1.00 70.50 88 ILE A N 1
ATOM 739 C CA . ILE A 1 88 ? 80.092 -30.159 -138.330 1.00 70.50 88 ILE A CA 1
ATOM 740 C C . ILE A 1 88 ? 79.551 -29.070 -137.391 1.00 70.50 88 ILE A C 1
ATOM 742 O O . ILE A 1 88 ? 79.165 -29.355 -136.255 1.00 70.50 88 ILE A O 1
ATOM 746 N N . GLU A 1 89 ? 79.499 -27.823 -137.858 1.00 70.25 89 GLU A N 1
ATOM 747 C CA . GLU A 1 89 ? 79.037 -26.694 -137.049 1.00 70.25 89 GLU A CA 1
ATOM 748 C C . GLU A 1 89 ? 77.525 -26.757 -136.770 1.00 70.25 89 GLU A C 1
ATOM 750 O O . GLU A 1 89 ? 77.104 -26.547 -135.630 1.00 70.25 89 GLU A O 1
ATOM 755 N N . ASN A 1 90 ? 76.717 -27.168 -137.756 1.00 74.00 90 ASN A N 1
ATOM 756 C CA . ASN A 1 90 ? 75.267 -27.320 -137.583 1.00 74.00 90 ASN A CA 1
ATOM 757 C C . ASN A 1 90 ? 74.891 -28.416 -136.571 1.00 74.00 90 ASN A C 1
ATOM 759 O O . ASN A 1 90 ? 74.044 -28.182 -135.710 1.00 74.00 90 ASN A O 1
ATOM 763 N N . TYR A 1 91 ? 75.563 -29.572 -136.598 1.00 76.06 91 TYR A N 1
ATOM 764 C CA . TYR A 1 91 ? 75.289 -30.662 -135.649 1.00 76.06 91 TYR A CA 1
ATOM 765 C C . TYR A 1 91 ? 75.557 -30.257 -134.186 1.00 76.06 91 TYR A C 1
ATOM 767 O O . TYR A 1 91 ? 74.808 -30.607 -133.272 1.00 76.06 91 TYR A O 1
ATOM 775 N N . ASN A 1 92 ? 76.609 -29.468 -133.945 1.00 74.38 92 ASN A N 1
ATOM 776 C CA . ASN A 1 92 ? 76.938 -28.990 -132.599 1.00 74.38 92 ASN A CA 1
ATOM 777 C C . ASN A 1 92 ? 75.945 -27.939 -132.075 1.00 74.38 92 ASN A C 1
ATOM 779 O O . ASN A 1 92 ? 75.700 -27.878 -130.866 1.00 74.38 92 ASN A O 1
ATOM 783 N N . LEU A 1 93 ? 75.376 -27.113 -132.959 1.00 77.12 93 LEU A N 1
ATOM 784 C CA . LEU A 1 93 ? 74.366 -26.118 -132.595 1.00 77.12 93 LEU A CA 1
ATOM 785 C C . LEU A 1 93 ? 73.028 -26.768 -132.231 1.00 77.12 93 LEU A C 1
ATOM 787 O O . LEU A 1 93 ? 72.456 -26.405 -131.203 1.00 77.12 93 LEU A O 1
ATOM 791 N N . GLU A 1 94 ? 72.574 -27.766 -132.994 1.00 74.06 94 GLU A N 1
ATOM 792 C CA . GLU A 1 94 ? 71.345 -28.512 -132.680 1.00 74.06 94 GLU A CA 1
ATOM 793 C C . GLU A 1 94 ? 71.427 -29.179 -131.303 1.00 74.06 94 GLU A C 1
ATOM 795 O O . GLU A 1 94 ? 70.506 -29.061 -130.493 1.00 74.06 94 GLU A O 1
ATOM 800 N N . LYS A 1 95 ? 72.576 -29.783 -130.973 1.00 77.44 95 LYS A N 1
ATOM 801 C CA . LYS A 1 95 ? 72.767 -30.436 -129.674 1.00 77.44 95 LYS A CA 1
ATOM 802 C C . LYS A 1 95 ? 72.717 -29.455 -128.493 1.00 77.44 95 LYS A C 1
ATOM 804 O O . LYS A 1 95 ? 72.173 -29.789 -127.444 1.00 77.44 95 LYS A O 1
ATOM 809 N N . LYS A 1 96 ? 73.250 -28.237 -128.659 1.00 76.50 96 LYS A N 1
ATOM 810 C CA . LYS A 1 96 ? 73.152 -27.172 -127.641 1.00 76.50 96 LYS A CA 1
ATOM 811 C C . LYS A 1 96 ? 71.724 -26.648 -127.488 1.00 76.50 96 LYS A C 1
ATOM 813 O O . LYS A 1 96 ? 71.322 -26.326 -126.373 1.00 76.50 96 LYS A O 1
ATOM 818 N N . LEU A 1 97 ? 70.969 -26.558 -128.584 1.00 76.25 97 LEU A N 1
ATOM 819 C CA . LEU A 1 97 ? 69.584 -26.090 -128.558 1.00 76.25 97 LEU A CA 1
ATOM 820 C C . LEU A 1 97 ? 68.683 -27.057 -127.769 1.00 76.25 97 LEU A C 1
ATOM 822 O O . LEU A 1 97 ? 67.892 -26.623 -126.933 1.00 76.25 97 LEU A O 1
ATOM 826 N N . GLU A 1 98 ? 68.871 -28.363 -127.977 1.00 77.00 98 GLU A N 1
ATOM 827 C CA . GLU A 1 98 ? 68.174 -29.434 -127.251 1.00 77.00 98 GLU A CA 1
ATOM 828 C C . GLU A 1 98 ? 68.421 -29.347 -125.731 1.00 77.00 98 GLU A C 1
ATOM 830 O O . GLU A 1 98 ? 67.503 -29.478 -124.916 1.00 77.00 98 GLU A O 1
ATOM 835 N N . GLU A 1 99 ? 69.666 -29.071 -125.334 1.00 78.69 99 GLU A N 1
ATOM 836 C CA . GLU A 1 99 ? 70.063 -28.988 -123.927 1.00 78.69 99 GLU A CA 1
ATOM 837 C C . GLU A 1 99 ? 69.495 -27.744 -123.224 1.00 78.69 99 GLU A C 1
ATOM 839 O O . GLU A 1 99 ? 69.008 -27.840 -122.094 1.00 78.69 99 GLU A O 1
ATOM 844 N N . ILE A 1 100 ? 69.451 -26.599 -123.913 1.00 78.25 100 ILE A N 1
ATOM 845 C CA . ILE A 1 100 ? 68.798 -25.379 -123.410 1.00 78.25 100 ILE A CA 1
ATOM 846 C C . ILE A 1 100 ? 67.287 -25.599 -123.245 1.00 78.25 100 ILE A C 1
ATOM 848 O O . ILE A 1 100 ? 66.710 -25.179 -122.239 1.00 78.25 100 ILE A O 1
ATOM 852 N N . SER A 1 101 ? 66.648 -26.299 -124.186 1.00 78.31 101 SER A N 1
ATOM 853 C CA . SER A 1 101 ? 65.207 -26.577 -124.138 1.00 78.31 101 SER A CA 1
ATOM 854 C C . SER A 1 101 ? 64.828 -27.419 -122.909 1.00 78.31 101 SER A C 1
ATOM 856 O O . SER A 1 101 ? 63.890 -27.084 -122.179 1.00 78.31 101 SER A O 1
ATOM 858 N N . LYS A 1 102 ? 65.630 -28.446 -122.583 1.00 82.69 102 LYS A N 1
ATOM 859 C CA . LYS A 1 102 ? 65.448 -29.245 -121.356 1.00 82.69 102 LYS A CA 1
ATOM 860 C C . LYS A 1 102 ? 65.604 -28.424 -120.076 1.00 82.69 102 LYS A C 1
ATOM 862 O O . LYS A 1 102 ? 64.813 -28.595 -119.148 1.00 82.69 102 LYS A O 1
ATOM 867 N N . GLN A 1 103 ? 66.588 -27.525 -120.014 1.00 80.06 103 GLN A N 1
ATOM 868 C CA . GLN A 1 103 ? 66.784 -26.661 -118.842 1.00 80.06 103 GLN A CA 1
ATOM 869 C C . GLN A 1 103 ? 65.616 -25.687 -118.646 1.00 80.06 103 GLN A C 1
ATOM 871 O O . GLN A 1 103 ? 65.158 -25.483 -117.519 1.00 80.06 103 GLN A O 1
ATOM 876 N N . TYR A 1 104 ? 65.092 -25.124 -119.737 1.00 78.25 104 TYR A N 1
ATOM 877 C CA . TYR A 1 104 ? 63.943 -24.222 -119.685 1.00 78.25 104 TYR A CA 1
ATOM 878 C C . TYR A 1 104 ? 62.683 -24.923 -119.154 1.00 78.25 104 TYR A C 1
ATOM 880 O O . TYR A 1 104 ? 61.959 -24.370 -118.321 1.00 78.25 104 TYR A O 1
ATOM 888 N N . GLN A 1 105 ? 62.454 -26.172 -119.565 1.00 78.56 105 GLN A N 1
ATOM 889 C CA . GLN A 1 105 ? 61.297 -26.949 -119.126 1.00 78.56 105 GLN A CA 1
ATOM 890 C C . GLN A 1 105 ? 61.357 -27.294 -117.627 1.00 78.56 105 GLN A C 1
ATOM 892 O O . GLN A 1 105 ? 60.363 -27.127 -116.919 1.00 78.56 105 GLN A O 1
ATOM 897 N N . GLN A 1 106 ? 62.539 -27.650 -117.108 1.00 81.00 106 GLN A N 1
ATOM 898 C CA . GLN A 1 106 ? 62.747 -27.883 -115.670 1.00 81.00 106 GLN A CA 1
ATOM 899 C C . GLN A 1 106 ? 62.514 -26.621 -114.823 1.00 81.00 106 GLN A C 1
ATOM 901 O O . GLN A 1 106 ? 61.950 -26.692 -113.727 1.00 81.00 106 GLN A O 1
ATOM 906 N N . LEU A 1 107 ? 62.913 -25.449 -115.325 1.00 78.06 107 LEU A N 1
ATOM 907 C CA . LEU A 1 107 ? 62.661 -24.166 -114.662 1.00 78.06 107 LEU A CA 1
ATOM 908 C C . LEU A 1 107 ? 61.164 -23.837 -114.583 1.00 78.06 107 LEU A C 1
ATOM 910 O O . LEU A 1 107 ? 60.695 -23.389 -113.534 1.00 78.06 107 LEU A O 1
ATOM 914 N N . CYS A 1 108 ? 60.407 -24.110 -115.648 1.00 74.75 108 CYS A N 1
ATOM 915 C CA . CYS A 1 108 ? 58.959 -23.891 -115.672 1.00 74.75 108 CYS A CA 1
ATOM 916 C C . CYS A 1 108 ? 58.218 -24.788 -114.664 1.00 74.75 108 CYS A C 1
ATOM 918 O O . CYS A 1 108 ? 57.323 -24.322 -113.955 1.00 74.75 108 CYS A O 1
ATOM 920 N N . GLU A 1 109 ? 58.608 -26.061 -114.544 1.00 81.19 109 GLU A N 1
ATOM 921 C CA . GLU A 1 109 ? 58.027 -26.976 -113.552 1.00 81.19 109 GLU A CA 1
ATOM 922 C C . GLU A 1 109 ? 58.318 -26.533 -112.115 1.00 81.19 109 GLU A C 1
ATOM 924 O O . GLU A 1 109 ? 57.428 -26.550 -111.258 1.00 81.19 109 GLU A O 1
ATOM 929 N N . LYS A 1 110 ? 59.546 -26.071 -111.850 1.00 81.81 110 LYS A N 1
ATOM 930 C CA . LYS A 1 110 ? 59.928 -25.552 -110.534 1.00 81.81 110 LYS A CA 1
ATOM 931 C C . LYS A 1 110 ? 59.126 -24.300 -110.164 1.00 81.81 110 LYS A C 1
ATOM 933 O O . LYS A 1 110 ? 58.577 -24.241 -109.066 1.00 81.81 110 LYS A O 1
ATOM 938 N N . TYR A 1 111 ? 58.977 -23.358 -111.097 1.00 81.94 111 TYR A N 1
ATOM 939 C CA . TYR A 1 111 ? 58.185 -22.142 -110.893 1.00 81.94 111 TYR A CA 1
ATOM 940 C C . TYR A 1 111 ? 56.719 -22.447 -110.544 1.00 81.94 111 TYR A C 1
ATOM 942 O O . TYR A 1 111 ? 56.170 -21.879 -109.599 1.00 81.94 111 TYR A O 1
ATOM 950 N N . ASN A 1 112 ? 56.092 -23.398 -111.243 1.00 78.69 112 ASN A N 1
ATOM 951 C CA . ASN A 1 112 ? 54.706 -23.790 -110.966 1.00 78.69 112 ASN A CA 1
ATOM 952 C C . ASN A 1 112 ? 54.530 -24.428 -109.579 1.00 78.69 112 ASN A C 1
ATOM 954 O O . ASN A 1 112 ? 53.521 -24.192 -108.907 1.00 78.69 112 ASN A O 1
ATOM 958 N N . ASN A 1 113 ? 55.504 -25.217 -109.122 1.00 81.69 113 ASN A N 1
ATOM 959 C CA . ASN A 1 113 ? 55.471 -25.805 -107.783 1.00 81.69 113 ASN A CA 1
ATOM 960 C C . ASN A 1 113 ? 55.660 -24.756 -106.680 1.00 81.69 113 ASN A C 1
ATOM 962 O O . ASN A 1 113 ? 54.956 -24.801 -105.667 1.00 81.69 113 ASN A O 1
ATOM 966 N N . ASP A 1 114 ? 56.552 -23.789 -106.885 1.00 80.56 114 ASP A N 1
ATOM 967 C CA . ASP A 1 114 ? 56.765 -22.693 -105.937 1.00 80.56 114 ASP A CA 1
ATOM 968 C C . ASP A 1 114 ? 55.547 -21.750 -105.886 1.00 80.56 114 ASP A C 1
ATOM 970 O O . ASP A 1 114 ? 55.123 -21.348 -104.800 1.00 80.56 114 ASP A O 1
ATOM 974 N N . SER A 1 115 ? 54.889 -21.502 -107.026 1.00 76.56 115 SER A N 1
ATOM 975 C CA . SER A 1 115 ? 53.619 -20.764 -107.095 1.00 76.56 115 SER A CA 1
ATOM 976 C C . SER A 1 115 ? 52.502 -21.453 -106.294 1.00 76.56 115 SER A C 1
ATOM 978 O O . SER A 1 115 ? 51.827 -20.815 -105.481 1.00 76.56 115 SER A O 1
ATOM 980 N N . LYS A 1 116 ? 52.358 -22.782 -106.419 1.00 82.44 116 LYS A N 1
ATOM 981 C CA . LYS A 1 116 ? 51.395 -23.550 -105.609 1.00 82.44 116 LYS A CA 1
ATOM 982 C C . LYS A 1 116 ? 51.703 -23.474 -104.112 1.00 82.44 116 LYS A C 1
ATOM 984 O O . LYS A 1 116 ? 50.779 -23.278 -103.322 1.00 82.44 116 LYS A O 1
ATOM 989 N N . LYS A 1 117 ? 52.972 -23.577 -103.704 1.00 81.88 117 LYS A N 1
ATOM 990 C CA . LYS A 1 117 ? 53.365 -23.415 -102.291 1.00 81.88 117 LYS A CA 1
ATOM 991 C C . LYS A 1 117 ? 53.038 -22.020 -101.761 1.00 81.88 117 LYS A C 1
ATOM 993 O O . LYS A 1 117 ? 52.481 -21.913 -100.672 1.00 81.88 117 LYS A O 1
ATOM 998 N N . SER A 1 118 ? 53.312 -20.976 -102.542 1.00 74.81 118 SER A N 1
ATOM 999 C CA . SER A 1 118 ? 52.984 -19.594 -102.177 1.00 74.81 118 SER A CA 1
ATOM 1000 C C . SER A 1 118 ? 51.478 -19.403 -101.956 1.00 74.81 118 SER A C 1
ATOM 1002 O O . SER A 1 118 ? 51.087 -18.815 -100.950 1.00 74.81 118 SER A O 1
ATOM 1004 N N . SER A 1 119 ? 50.627 -19.999 -102.802 1.00 77.00 119 SER A N 1
ATOM 1005 C CA . SER A 1 119 ? 49.167 -19.940 -102.619 1.00 77.00 119 SER A CA 1
ATOM 1006 C C . SER A 1 119 ? 48.686 -20.593 -101.313 1.00 77.00 119 SER A C 1
ATOM 1008 O O . SER A 1 119 ? 47.757 -20.099 -100.679 1.00 77.00 119 SER A O 1
ATOM 1010 N N . LYS A 1 120 ? 49.345 -21.673 -100.868 1.00 83.31 120 LYS A N 1
ATOM 1011 C CA . LYS A 1 120 ? 48.995 -22.367 -99.623 1.00 83.31 120 LYS A CA 1
ATOM 1012 C C . LYS A 1 120 ? 49.373 -21.542 -98.389 1.00 83.31 120 LYS A C 1
ATOM 1014 O O . LYS A 1 120 ? 48.554 -21.398 -97.488 1.00 83.31 120 LYS A O 1
ATOM 1019 N N . ILE A 1 121 ? 50.559 -20.931 -98.405 1.00 82.06 121 ILE A N 1
ATOM 1020 C CA . ILE A 1 121 ? 51.024 -20.025 -97.342 1.00 82.06 121 ILE A CA 1
ATOM 1021 C C . ILE A 1 121 ? 50.095 -18.807 -97.222 1.00 82.06 121 ILE A C 1
ATOM 1023 O O . ILE A 1 121 ? 49.750 -18.400 -96.116 1.00 82.06 121 ILE A O 1
ATOM 1027 N N . GLN A 1 122 ? 49.624 -18.258 -98.346 1.00 76.94 122 GLN A N 1
ATOM 1028 C CA . GLN A 1 122 ? 48.711 -17.109 -98.347 1.00 76.94 122 GLN A CA 1
ATOM 1029 C C . GLN A 1 122 ? 47.381 -17.405 -97.621 1.00 76.94 122 GLN A C 1
ATOM 1031 O O . GLN A 1 122 ? 46.841 -16.545 -96.920 1.00 76.94 122 GLN A O 1
ATOM 1036 N N . ASN A 1 123 ? 46.864 -18.630 -97.762 1.00 83.75 123 ASN A N 1
ATOM 1037 C CA . ASN A 1 123 ? 45.643 -19.060 -97.080 1.00 83.75 123 ASN A CA 1
ATOM 1038 C C . ASN A 1 123 ? 45.866 -19.248 -95.572 1.00 83.75 123 ASN A C 1
ATOM 1040 O O . ASN A 1 123 ? 45.040 -18.798 -94.780 1.00 83.75 123 ASN A O 1
ATOM 1044 N N . GLU A 1 124 ? 46.995 -19.840 -95.172 1.00 87.06 124 GLU A N 1
ATOM 1045 C CA . GLU A 1 124 ? 47.357 -20.015 -93.756 1.00 87.06 124 GLU A CA 1
ATOM 1046 C C . GLU A 1 124 ? 47.536 -18.659 -93.044 1.00 87.06 124 GLU A C 1
ATOM 1048 O O . GLU A 1 124 ? 47.049 -18.475 -91.928 1.00 87.06 124 GLU A O 1
ATOM 1053 N N . ILE A 1 125 ? 48.138 -17.665 -93.712 1.00 82.88 125 ILE A N 1
ATOM 1054 C CA . ILE A 1 125 ? 48.242 -16.289 -93.191 1.00 82.88 125 ILE A CA 1
ATOM 1055 C C . ILE A 1 125 ? 46.850 -15.682 -92.959 1.00 82.88 125 ILE A C 1
ATOM 1057 O O . ILE A 1 125 ? 46.596 -15.104 -91.902 1.00 82.88 125 ILE A O 1
ATOM 1061 N N . SER A 1 126 ? 45.920 -15.867 -93.901 1.00 83.94 126 SER A N 1
ATOM 1062 C CA . SER A 1 126 ? 44.557 -15.325 -93.789 1.00 83.94 126 SER A CA 1
ATOM 1063 C C . SER A 1 126 ? 43.763 -15.933 -92.619 1.00 83.94 126 SER A C 1
ATOM 1065 O O . SER A 1 126 ? 42.944 -15.253 -91.994 1.00 83.94 126 SER A O 1
ATOM 1067 N N . GLU A 1 127 ? 43.985 -17.211 -92.293 1.00 85.69 127 GLU A N 1
ATOM 1068 C CA . GLU A 1 127 ? 43.382 -17.844 -91.111 1.00 85.69 127 GLU A CA 1
ATOM 1069 C C . GLU A 1 127 ? 43.990 -17.328 -89.800 1.00 85.69 127 GLU A C 1
ATOM 1071 O O . GLU A 1 127 ? 43.255 -17.034 -88.852 1.00 85.69 127 GLU A O 1
ATOM 1076 N N . LEU A 1 128 ? 45.312 -17.143 -89.751 1.00 83.88 128 LEU A N 1
ATOM 1077 C CA . LEU A 1 128 ? 45.994 -16.587 -88.579 1.00 83.88 128 LEU A CA 1
ATOM 1078 C C . LEU A 1 128 ? 45.546 -15.150 -88.274 1.00 83.88 128 LEU A C 1
ATOM 1080 O O . LEU A 1 128 ? 45.312 -14.813 -87.111 1.00 83.88 128 LEU A O 1
ATOM 1084 N N . GLU A 1 129 ? 45.341 -14.321 -89.298 1.00 84.06 129 GLU A N 1
ATOM 1085 C CA . GLU A 1 129 ? 44.818 -12.958 -89.136 1.00 84.06 129 GLU A CA 1
ATOM 1086 C C . GLU A 1 129 ? 43.405 -12.944 -88.529 1.00 84.06 129 GLU A C 1
ATOM 1088 O O . GLU A 1 129 ? 43.117 -12.149 -87.623 1.00 84.06 129 GLU A O 1
ATOM 1093 N N . LYS A 1 130 ? 42.528 -13.865 -88.954 1.00 86.25 130 LYS A N 1
ATOM 1094 C CA . LYS A 1 130 ? 41.195 -14.031 -88.349 1.00 86.25 130 LYS A CA 1
ATOM 1095 C C . LYS A 1 130 ? 41.283 -14.431 -86.879 1.00 86.25 130 LYS A C 1
ATOM 1097 O O . LYS A 1 130 ? 40.586 -13.840 -86.051 1.00 86.25 130 LYS A O 1
ATOM 1102 N N . ASN A 1 131 ? 42.145 -15.387 -86.545 1.00 86.00 131 ASN A N 1
ATOM 1103 C CA . ASN A 1 131 ? 42.317 -15.848 -85.168 1.00 86.00 131 ASN A CA 1
ATOM 1104 C C . ASN A 1 131 ? 42.853 -14.732 -84.260 1.00 86.00 131 ASN A C 1
ATOM 1106 O O . ASN A 1 131 ? 42.344 -14.533 -83.155 1.00 86.00 131 ASN A O 1
ATOM 1110 N N . ASN A 1 132 ? 43.798 -13.927 -84.749 1.00 85.31 132 ASN A N 1
ATOM 1111 C CA . ASN A 1 132 ? 44.327 -12.787 -84.002 1.00 85.31 132 ASN A CA 1
ATOM 1112 C C . ASN A 1 132 ? 43.244 -11.720 -83.728 1.00 85.31 132 ASN A C 1
ATOM 1114 O O . ASN A 1 132 ? 43.148 -11.180 -82.623 1.00 85.31 132 ASN A O 1
ATOM 1118 N N . SER A 1 133 ? 42.345 -11.475 -84.691 1.00 84.00 133 SER A N 1
ATOM 1119 C CA . SER A 1 133 ? 41.195 -10.577 -84.495 1.00 84.00 133 SER A CA 1
ATOM 1120 C C . SER A 1 133 ? 40.240 -11.060 -83.391 1.00 84.00 133 SER A C 1
ATOM 1122 O O . SER A 1 133 ? 39.712 -10.253 -82.617 1.00 84.00 133 SER A O 1
ATOM 1124 N N . ILE A 1 134 ? 40.022 -12.375 -83.280 1.00 86.75 134 ILE A N 1
ATOM 1125 C CA . ILE A 1 134 ? 39.193 -12.972 -82.221 1.00 86.75 134 ILE A CA 1
ATOM 1126 C C . ILE A 1 134 ? 39.872 -12.808 -80.854 1.00 86.75 134 ILE A C 1
ATOM 1128 O O . ILE A 1 134 ? 39.233 -12.327 -79.913 1.00 86.75 134 ILE A O 1
ATOM 1132 N N . LEU A 1 135 ? 41.170 -13.109 -80.760 1.00 79.69 135 LEU A N 1
ATOM 1133 C CA . LEU A 1 135 ? 41.948 -12.969 -79.525 1.00 79.69 135 LEU A CA 1
ATOM 1134 C C . LEU A 1 135 ? 41.982 -11.520 -79.015 1.00 79.69 135 LEU A C 1
ATOM 1136 O O . LEU A 1 135 ? 41.794 -11.276 -77.821 1.00 79.69 135 LEU A O 1
ATOM 1140 N N . GLN A 1 136 ? 42.119 -10.532 -79.905 1.00 76.19 136 GLN A N 1
ATOM 1141 C CA . GLN A 1 136 ? 42.040 -9.116 -79.521 1.00 76.19 136 GLN A CA 1
ATOM 1142 C C . GLN A 1 136 ? 40.677 -8.739 -78.919 1.00 76.19 136 GLN A C 1
ATOM 1144 O O . GLN A 1 136 ? 40.606 -7.977 -77.943 1.00 76.19 136 GLN A O 1
ATOM 1149 N N . LYS A 1 137 ? 39.578 -9.285 -79.457 1.00 84.88 137 LYS A N 1
ATOM 1150 C CA . LYS A 1 137 ? 38.231 -9.055 -78.910 1.00 84.88 137 LYS A CA 1
ATOM 1151 C C . LYS A 1 137 ? 38.059 -9.690 -77.532 1.00 84.88 137 LYS A C 1
ATOM 1153 O O . LYS A 1 137 ? 37.445 -9.066 -76.665 1.00 84.88 137 LYS A O 1
ATOM 1158 N N . GLU A 1 138 ? 38.586 -10.890 -77.304 1.00 84.06 138 GLU A N 1
ATOM 1159 C CA . GLU A 1 138 ? 38.539 -11.526 -75.981 1.00 84.06 138 GLU A CA 1
ATOM 1160 C C . GLU A 1 138 ? 39.404 -10.807 -74.947 1.00 84.06 138 GLU A C 1
ATOM 1162 O O . GLU A 1 138 ? 38.919 -10.517 -73.852 1.00 84.06 138 GLU A O 1
ATOM 1167 N N . SER A 1 139 ? 40.624 -10.407 -75.311 1.00 77.19 139 SER A N 1
ATOM 1168 C CA . SER A 1 139 ? 41.500 -9.609 -74.444 1.00 77.19 139 SER A CA 1
ATOM 1169 C C . SER A 1 139 ? 40.821 -8.304 -74.001 1.00 77.19 139 SER A C 1
ATOM 1171 O O . SER A 1 139 ? 40.793 -7.962 -72.815 1.00 77.19 139 SER A O 1
ATOM 1173 N N . SER A 1 140 ? 40.122 -7.637 -74.928 1.00 78.69 140 SER A N 1
ATOM 1174 C CA . SER A 1 140 ? 39.330 -6.435 -74.634 1.00 78.69 140 SER A CA 1
ATOM 1175 C C . SER A 1 140 ? 38.184 -6.695 -73.641 1.00 78.69 140 SER A C 1
ATOM 1177 O O . SER A 1 140 ? 37.887 -5.850 -72.790 1.00 78.69 140 SER A O 1
ATOM 1179 N N . LYS A 1 141 ? 37.520 -7.859 -73.719 1.00 86.19 141 LYS A N 1
ATOM 1180 C CA . LYS A 1 141 ? 36.477 -8.261 -72.754 1.00 86.19 141 LYS A CA 1
ATOM 1181 C C . LYS A 1 141 ? 37.079 -8.551 -71.378 1.00 86.19 141 LYS A C 1
ATOM 1183 O O . LYS A 1 141 ? 36.544 -8.081 -70.372 1.00 86.19 141 LYS A O 1
ATOM 1188 N N . LEU A 1 142 ? 38.209 -9.255 -71.333 1.00 79.00 142 LEU A N 1
ATOM 1189 C CA . LEU A 1 142 ? 38.917 -9.585 -70.096 1.00 79.00 142 LEU A CA 1
ATOM 1190 C C . LEU A 1 142 ? 39.391 -8.320 -69.365 1.00 79.00 142 LEU A C 1
ATOM 1192 O O . LEU A 1 142 ? 39.240 -8.202 -68.148 1.00 79.00 142 LEU A O 1
ATOM 1196 N N . GLN A 1 143 ? 39.882 -7.325 -70.108 1.00 74.56 143 GLN A N 1
ATOM 1197 C CA . GLN A 1 143 ? 40.305 -6.042 -69.549 1.00 74.56 143 GLN A CA 1
ATOM 1198 C C . GLN A 1 143 ? 39.137 -5.277 -68.908 1.00 74.56 143 GLN A C 1
ATOM 1200 O O . GLN A 1 143 ? 39.271 -4.780 -67.788 1.00 74.56 143 GLN A O 1
ATOM 1205 N N . LYS A 1 144 ? 37.960 -5.257 -69.550 1.00 82.31 144 LYS A N 1
ATOM 1206 C CA . LYS A 1 144 ? 36.738 -4.664 -68.969 1.00 82.31 144 LYS A CA 1
ATOM 1207 C C . LYS A 1 144 ? 36.301 -5.382 -67.691 1.00 82.31 144 LYS A C 1
ATOM 1209 O O . LYS A 1 144 ? 35.935 -4.728 -66.712 1.00 82.31 144 LYS A O 1
ATOM 1214 N N . PHE A 1 145 ? 36.377 -6.712 -67.672 1.00 84.12 145 PHE A N 1
ATOM 1215 C CA . PHE A 1 145 ? 36.057 -7.501 -66.483 1.00 84.12 145 PHE A CA 1
ATOM 1216 C C . PHE A 1 145 ? 37.018 -7.193 -65.324 1.00 84.12 145 PHE A C 1
ATOM 1218 O O . PHE A 1 145 ? 36.578 -6.954 -64.198 1.00 84.12 145 PHE A O 1
ATOM 1225 N N . LYS A 1 146 ? 38.321 -7.079 -65.610 1.00 80.06 146 LYS A N 1
ATOM 1226 C CA . LYS A 1 146 ? 39.352 -6.705 -64.630 1.00 80.06 146 LYS A CA 1
ATOM 1227 C C . LYS A 1 146 ? 39.100 -5.320 -64.022 1.00 80.06 146 LYS A C 1
ATOM 1229 O O . LYS A 1 146 ? 39.208 -5.159 -62.805 1.00 80.06 146 LYS A O 1
ATOM 1234 N N . SER A 1 147 ? 38.698 -4.337 -64.832 1.00 80.06 147 SER A N 1
ATOM 1235 C CA . SER A 1 147 ? 38.308 -3.003 -64.347 1.00 80.06 147 SER A CA 1
ATOM 1236 C C . SER A 1 147 ? 37.076 -3.053 -63.434 1.00 80.06 147 SER A C 1
ATOM 1238 O O . SER A 1 147 ? 37.069 -2.422 -62.377 1.00 80.06 147 SER A O 1
ATOM 1240 N N . SER A 1 148 ? 36.061 -3.848 -63.791 1.00 81.25 148 SER A N 1
ATOM 1241 C CA . SER A 1 148 ? 34.860 -4.042 -62.964 1.00 81.25 148 SER A CA 1
ATOM 1242 C C . SER A 1 148 ? 35.190 -4.679 -61.604 1.00 81.25 148 SER A C 1
ATOM 1244 O O . SER A 1 148 ? 34.756 -4.189 -60.557 1.00 81.25 148 SER A O 1
ATOM 1246 N N . LEU A 1 149 ? 36.048 -5.705 -61.595 1.00 77.88 149 LEU A N 1
ATOM 1247 C CA . LEU A 1 149 ? 36.506 -6.369 -60.371 1.00 77.88 149 LEU A CA 1
ATOM 1248 C C . LEU A 1 149 ? 37.295 -5.414 -59.457 1.00 77.88 149 LEU A C 1
ATOM 1250 O O . LEU A 1 149 ? 37.093 -5.400 -58.241 1.00 77.88 149 LEU A O 1
ATOM 1254 N N . SER A 1 150 ? 38.154 -4.571 -60.040 1.00 79.50 150 SER A N 1
ATOM 1255 C CA . SER A 1 150 ? 38.911 -3.547 -59.308 1.00 79.50 150 SER A CA 1
ATOM 1256 C C . SER A 1 150 ? 37.987 -2.526 -58.634 1.00 79.50 150 SER A C 1
ATOM 1258 O O . SER A 1 150 ? 38.162 -2.204 -57.458 1.00 79.50 150 SER A O 1
ATOM 1260 N N . ASN A 1 151 ? 36.945 -2.074 -59.334 1.00 81.44 151 ASN A N 1
ATOM 1261 C CA . ASN A 1 151 ? 35.954 -1.154 -58.772 1.00 81.44 151 ASN A CA 1
ATOM 1262 C C . ASN A 1 151 ? 35.158 -1.797 -57.628 1.00 81.44 151 ASN A C 1
ATOM 1264 O O . ASN A 1 151 ? 34.958 -1.173 -56.582 1.00 81.44 151 ASN A O 1
ATOM 1268 N N . LYS A 1 152 ? 34.761 -3.068 -57.781 1.00 86.62 152 LYS A N 1
ATOM 1269 C CA . LYS A 1 152 ? 34.082 -3.828 -56.721 1.00 86.62 152 LYS A CA 1
ATOM 1270 C C . LYS A 1 152 ? 34.972 -3.968 -55.479 1.00 86.62 152 LYS A C 1
ATOM 1272 O O . LYS A 1 152 ? 34.501 -3.743 -54.366 1.00 86.62 152 LYS A O 1
ATOM 1277 N N . LYS A 1 153 ? 36.269 -4.248 -55.663 1.00 83.25 153 LYS A N 1
ATOM 1278 C CA . LYS A 1 153 ? 37.262 -4.329 -54.578 1.00 83.25 153 LYS A CA 1
ATOM 1279 C C . LYS A 1 153 ? 37.382 -3.012 -53.806 1.00 83.25 153 LYS A C 1
ATOM 1281 O O . LYS A 1 153 ? 37.337 -3.027 -52.578 1.00 83.25 153 LYS A O 1
ATOM 1286 N N . ILE A 1 154 ? 37.473 -1.879 -54.505 1.00 86.12 154 ILE A N 1
ATOM 1287 C CA . ILE A 1 154 ? 37.532 -0.546 -53.879 1.00 86.12 154 ILE A CA 1
ATOM 1288 C C . ILE A 1 154 ? 36.244 -0.252 -53.094 1.00 86.12 154 ILE A C 1
ATOM 1290 O O . ILE A 1 154 ? 36.303 0.287 -51.988 1.00 86.12 154 ILE A O 1
ATOM 1294 N N . SER A 1 155 ? 35.080 -0.628 -53.633 1.00 84.75 155 SER A N 1
ATOM 1295 C CA . SER A 1 155 ? 33.791 -0.460 -52.949 1.00 84.75 155 SER A CA 1
ATOM 1296 C C . SER A 1 155 ? 33.735 -1.239 -51.632 1.00 84.75 155 SER A C 1
ATOM 1298 O O . SER A 1 155 ? 33.402 -0.666 -50.596 1.00 84.75 155 SER A O 1
ATOM 1300 N N . LEU A 1 156 ? 34.131 -2.515 -51.651 1.00 84.25 156 LEU A N 1
ATOM 1301 C CA . LEU A 1 156 ? 34.162 -3.364 -50.456 1.00 84.25 156 LEU A CA 1
ATOM 1302 C C . LEU A 1 156 ? 35.175 -2.865 -49.415 1.00 84.25 156 LEU A C 1
ATOM 1304 O O . LEU A 1 156 ? 34.899 -2.889 -48.217 1.00 84.25 156 LEU A O 1
ATOM 1308 N N . GLN A 1 157 ? 36.329 -2.348 -49.849 1.00 78.69 157 GLN A N 1
ATOM 1309 C CA . GLN A 1 157 ? 37.302 -1.735 -48.939 1.00 78.69 157 GLN A CA 1
ATOM 1310 C C . GLN A 1 157 ? 36.726 -0.503 -48.229 1.00 78.69 157 GLN A C 1
ATOM 1312 O O . GLN A 1 157 ? 36.881 -0.373 -47.015 1.00 78.69 157 GLN A O 1
ATOM 1317 N N . LYS A 1 158 ? 36.017 0.375 -48.951 1.00 87.38 158 LYS A N 1
ATOM 1318 C CA . LYS A 1 158 ? 35.349 1.544 -48.350 1.00 87.38 158 LYS A CA 1
ATOM 1319 C C . LYS A 1 158 ? 34.299 1.138 -47.316 1.00 87.38 158 LYS A C 1
ATOM 1321 O O . LYS A 1 158 ? 34.185 1.781 -46.275 1.00 87.38 158 LYS A O 1
ATOM 1326 N N . GLU A 1 159 ? 33.541 0.084 -47.589 1.00 88.19 159 GLU A N 1
ATOM 1327 C CA . GLU A 1 159 ? 32.532 -0.431 -46.663 1.00 88.19 159 GLU A CA 1
ATOM 1328 C C . GLU A 1 159 ? 33.161 -1.023 -45.394 1.00 88.19 159 GLU A C 1
ATOM 1330 O O . GLU A 1 159 ? 32.732 -0.705 -44.285 1.00 88.19 159 GLU A O 1
ATOM 1335 N N . ASN A 1 160 ? 34.256 -1.773 -45.536 1.00 84.62 160 ASN A N 1
ATOM 1336 C CA . ASN A 1 160 ? 35.010 -2.304 -44.401 1.00 84.62 160 ASN A CA 1
ATOM 1337 C C . ASN A 1 160 ? 35.569 -1.176 -43.509 1.00 84.62 160 ASN A C 1
ATOM 1339 O O . ASN A 1 160 ? 35.410 -1.213 -42.290 1.00 84.62 160 ASN A O 1
ATOM 1343 N N . PHE A 1 161 ? 36.115 -0.102 -44.095 1.00 88.12 161 PHE A N 1
ATOM 1344 C CA . PHE A 1 161 ? 36.542 1.074 -43.322 1.00 88.12 161 PHE A CA 1
ATOM 1345 C C . PHE A 1 161 ? 35.389 1.733 -42.549 1.00 88.12 161 PHE A C 1
ATOM 1347 O O . PHE A 1 161 ? 35.570 2.117 -41.391 1.00 88.12 161 PHE A O 1
ATOM 1354 N N . LYS A 1 162 ? 34.188 1.825 -43.140 1.00 88.62 162 LYS A N 1
ATOM 1355 C CA . LYS A 1 162 ? 32.996 2.347 -42.446 1.00 88.62 162 LYS A CA 1
ATOM 1356 C C . LYS A 1 162 ? 32.585 1.462 -41.267 1.00 88.62 162 LYS A C 1
ATOM 1358 O O . LYS A 1 162 ? 32.259 1.983 -40.201 1.00 88.62 162 LYS A O 1
ATOM 1363 N N . LEU A 1 163 ? 32.615 0.140 -41.435 1.00 87.62 163 LEU A N 1
ATOM 1364 C CA . LEU A 1 163 ? 32.300 -0.807 -40.363 1.00 87.62 163 LEU A CA 1
ATOM 1365 C C . LEU A 1 163 ? 33.325 -0.737 -39.225 1.00 87.62 163 LEU A C 1
ATOM 1367 O O . LEU A 1 163 ? 32.937 -0.685 -38.059 1.00 87.62 163 LEU A O 1
ATOM 1371 N N . GLN A 1 164 ? 34.618 -0.638 -39.542 1.00 80.94 164 GLN A N 1
ATOM 1372 C CA . GLN A 1 164 ? 35.672 -0.466 -38.537 1.00 80.94 164 GLN A CA 1
ATOM 1373 C C . GLN A 1 164 ? 35.531 0.847 -37.755 1.00 80.94 164 GLN A C 1
ATOM 1375 O O . GLN A 1 164 ? 35.744 0.866 -36.542 1.00 80.94 164 GLN A O 1
ATOM 1380 N N . ALA A 1 165 ? 35.138 1.940 -38.415 1.00 86.81 165 ALA A N 1
ATOM 1381 C CA . ALA A 1 165 ? 34.865 3.209 -37.743 1.00 86.81 165 ALA A CA 1
ATOM 1382 C C . ALA A 1 165 ? 33.678 3.097 -36.769 1.00 86.81 165 ALA A C 1
ATOM 1384 O O . ALA A 1 165 ? 33.804 3.500 -35.611 1.00 86.81 165 ALA A O 1
ATOM 1385 N N . LYS A 1 166 ? 32.571 2.469 -37.196 1.00 89.44 166 LYS A N 1
ATOM 1386 C CA . LYS A 1 166 ? 31.411 2.197 -36.327 1.00 89.44 166 LYS A CA 1
ATOM 1387 C C . LYS A 1 166 ? 31.770 1.310 -35.135 1.00 89.44 166 LYS A C 1
ATOM 1389 O O . LYS A 1 166 ? 31.337 1.585 -34.020 1.00 89.44 166 LYS A O 1
ATOM 1394 N N . LEU A 1 167 ? 32.589 0.277 -35.344 1.00 86.31 167 LEU A N 1
ATOM 1395 C CA . LEU A 1 167 ? 33.045 -0.601 -34.264 1.00 86.31 167 LEU A CA 1
ATOM 1396 C C . LEU A 1 167 ? 33.830 0.192 -33.207 1.00 86.31 167 LEU A C 1
ATOM 1398 O O . LEU A 1 167 ? 33.537 0.084 -32.020 1.00 86.31 167 LEU A O 1
ATOM 1402 N N . ARG A 1 168 ? 34.763 1.056 -33.635 1.00 86.50 168 ARG A N 1
ATOM 1403 C CA . ARG A 1 168 ? 35.533 1.931 -32.732 1.00 86.50 168 ARG A CA 1
ATOM 1404 C C . ARG A 1 168 ? 34.643 2.901 -31.958 1.00 86.50 168 ARG A C 1
ATOM 1406 O O . ARG A 1 168 ? 34.887 3.145 -30.779 1.00 86.50 168 ARG A O 1
ATOM 1413 N N . GLU A 1 169 ? 33.629 3.465 -32.606 1.00 89.94 169 GLU A N 1
ATOM 1414 C CA . GLU A 1 169 ? 32.672 4.366 -31.958 1.00 89.94 169 GLU A CA 1
ATOM 1415 C C . GLU A 1 169 ? 31.843 3.637 -30.892 1.00 89.94 169 GLU A C 1
ATOM 1417 O O . GLU A 1 169 ? 31.716 4.120 -29.765 1.00 89.94 169 GLU A O 1
ATOM 1422 N N . ASN A 1 170 ? 31.353 2.438 -31.206 1.00 86.50 170 ASN A N 1
ATOM 1423 C CA . ASN A 1 170 ? 30.620 1.609 -30.254 1.00 86.50 170 ASN A CA 1
ATOM 1424 C C . ASN A 1 170 ? 31.497 1.183 -29.071 1.00 86.50 170 ASN A C 1
ATOM 1426 O O . ASN A 1 170 ? 31.041 1.250 -27.932 1.00 86.50 170 ASN A O 1
ATOM 1430 N N . SER A 1 171 ? 32.766 0.828 -29.301 1.00 86.12 171 SER A N 1
ATOM 1431 C CA . SER A 1 171 ? 33.708 0.533 -28.213 1.00 86.12 171 SER A CA 1
ATOM 1432 C C . SER A 1 171 ? 33.916 1.735 -27.283 1.00 86.12 171 SER A C 1
ATOM 1434 O O . SER A 1 171 ? 33.950 1.562 -26.067 1.00 86.12 171 SER A O 1
ATOM 1436 N N . LYS A 1 172 ? 33.994 2.962 -27.820 1.00 91.00 172 LYS A N 1
ATOM 1437 C CA . LYS A 1 172 ? 34.079 4.185 -26.998 1.00 91.00 172 LYS A CA 1
ATOM 1438 C C . LYS A 1 172 ? 32.813 4.412 -26.172 1.00 91.00 172 LYS A C 1
ATOM 1440 O O . LYS A 1 172 ? 32.914 4.701 -24.984 1.00 91.00 172 LYS A O 1
ATOM 1445 N N . LYS A 1 173 ? 31.634 4.241 -26.779 1.00 88.88 173 LYS A N 1
ATOM 1446 C CA . LYS A 1 173 ? 30.338 4.354 -26.085 1.00 88.88 173 LYS A CA 1
ATOM 1447 C C . LYS A 1 173 ? 30.210 3.329 -24.957 1.00 88.88 173 LYS A C 1
ATOM 1449 O O . LYS A 1 173 ? 29.778 3.678 -23.863 1.00 88.88 173 LYS A O 1
ATOM 1454 N N . TYR A 1 174 ? 30.637 2.090 -25.201 1.00 86.81 174 TYR A N 1
ATOM 1455 C CA . TYR A 1 174 ? 30.652 1.042 -24.183 1.00 86.81 174 TYR A CA 1
ATOM 1456 C C . TYR A 1 174 ? 31.571 1.409 -23.013 1.00 86.81 174 TYR A C 1
ATOM 1458 O O . TYR A 1 174 ? 31.143 1.352 -21.862 1.00 86.81 174 TYR A O 1
ATOM 1466 N N . LYS A 1 175 ? 32.791 1.883 -23.301 1.00 89.00 175 LYS A N 1
ATOM 1467 C CA . LYS A 1 175 ? 33.736 2.321 -22.266 1.00 89.00 175 LYS A CA 1
ATOM 1468 C C . LYS A 1 175 ? 33.179 3.472 -21.426 1.00 89.00 175 LYS A C 1
ATOM 1470 O O . LYS A 1 175 ? 33.220 3.417 -20.204 1.00 89.00 175 LYS A O 1
ATOM 1475 N N . GLN A 1 176 ? 32.563 4.461 -22.069 1.00 91.12 176 GLN A N 1
ATOM 1476 C CA . GLN A 1 176 ? 31.917 5.573 -21.372 1.00 91.12 176 GLN A CA 1
ATOM 1477 C C . GLN A 1 176 ? 30.757 5.105 -20.472 1.00 91.12 176 GLN A C 1
ATOM 1479 O O . GLN A 1 176 ? 30.570 5.629 -19.375 1.00 91.12 176 GLN A O 1
ATOM 1484 N N . SER A 1 177 ? 29.986 4.105 -20.907 1.00 85.44 177 SER A N 1
ATOM 1485 C CA . SER A 1 177 ? 28.923 3.507 -20.090 1.00 85.44 177 SER A CA 1
ATOM 1486 C C . SER A 1 177 ? 29.475 2.753 -18.875 1.00 85.44 177 SER A C 1
ATOM 1488 O O . SER A 1 177 ? 28.902 2.838 -17.790 1.00 85.44 177 SER A O 1
ATOM 1490 N N . GLU A 1 178 ? 30.584 2.034 -19.037 1.00 90.12 178 GLU A N 1
ATOM 1491 C CA . GLU A 1 178 ? 31.277 1.329 -17.954 1.00 90.12 178 GLU A CA 1
ATOM 1492 C C . GLU A 1 178 ? 31.844 2.305 -16.906 1.00 90.12 178 GLU A C 1
ATOM 1494 O O . GLU A 1 178 ? 31.668 2.111 -15.697 1.00 90.12 178 GLU A O 1
ATOM 1499 N N . ASP A 1 179 ? 32.446 3.406 -17.358 1.00 91.00 179 ASP A N 1
ATOM 1500 C CA . ASP A 1 179 ? 32.970 4.456 -16.480 1.00 91.00 179 ASP A CA 1
ATOM 1501 C C . ASP A 1 179 ? 31.834 5.149 -15.701 1.00 91.00 179 ASP A C 1
ATOM 1503 O O . ASP A 1 179 ? 31.949 5.390 -14.495 1.00 91.00 179 ASP A O 1
ATOM 1507 N N . ASN A 1 180 ? 30.690 5.395 -16.353 1.00 90.56 180 ASN A N 1
ATOM 1508 C CA . ASN A 1 180 ? 29.493 5.936 -15.701 1.00 90.56 180 ASN A CA 1
ATOM 1509 C C . ASN A 1 180 ? 28.941 4.994 -14.620 1.00 90.56 180 ASN A C 1
ATOM 1511 O O . ASN A 1 180 ? 28.604 5.451 -13.526 1.00 90.56 180 ASN A O 1
ATOM 1515 N N . LEU A 1 181 ? 28.874 3.685 -14.890 1.00 85.75 181 LEU A N 1
ATOM 1516 C CA . LEU A 1 181 ? 28.450 2.687 -13.900 1.00 85.75 181 LEU A CA 1
ATOM 1517 C C . LEU A 1 181 ? 29.398 2.651 -12.697 1.00 85.75 181 LEU A C 1
ATOM 1519 O O . LEU A 1 181 ? 28.946 2.592 -11.553 1.00 85.75 181 LEU A O 1
ATOM 1523 N N . THR A 1 182 ? 30.704 2.746 -12.943 1.00 88.12 182 THR A N 1
ATOM 1524 C CA . THR A 1 182 ? 31.723 2.795 -11.887 1.00 88.12 182 THR A CA 1
ATOM 1525 C C . THR A 1 182 ? 31.561 4.041 -11.017 1.00 88.12 182 THR A C 1
ATOM 1527 O O . THR A 1 182 ? 31.576 3.953 -9.787 1.00 88.12 182 THR A O 1
ATOM 1530 N N . ARG A 1 183 ? 31.323 5.204 -11.634 1.00 91.81 183 ARG A N 1
ATOM 1531 C CA . ARG A 1 183 ? 31.057 6.455 -10.913 1.00 91.81 183 ARG A CA 1
ATOM 1532 C C . ARG A 1 183 ? 29.798 6.362 -10.049 1.00 91.81 183 ARG A C 1
ATOM 1534 O O . ARG A 1 183 ? 29.849 6.721 -8.875 1.00 91.81 183 ARG A O 1
ATOM 1541 N N . LEU A 1 184 ? 28.706 5.826 -10.596 1.00 89.38 184 LEU A N 1
ATOM 1542 C CA . LEU A 1 184 ? 27.443 5.665 -9.873 1.00 89.38 184 LEU A CA 1
ATOM 1543 C C . LEU A 1 184 ? 27.588 4.703 -8.682 1.00 89.38 184 LEU A C 1
ATOM 1545 O O . LEU A 1 184 ? 27.072 4.967 -7.597 1.00 89.38 184 LEU A O 1
ATOM 1549 N N . ARG A 1 185 ? 28.350 3.616 -8.856 1.00 91.38 185 ARG A N 1
ATOM 1550 C CA . ARG A 1 185 ? 28.674 2.665 -7.784 1.00 91.38 185 ARG A CA 1
ATOM 1551 C C . ARG A 1 185 ? 29.441 3.331 -6.640 1.00 91.38 185 ARG A C 1
ATOM 1553 O O . ARG A 1 185 ? 29.125 3.093 -5.475 1.00 91.38 185 ARG A O 1
ATOM 1560 N N . ASN A 1 186 ? 30.407 4.189 -6.964 1.00 90.75 186 ASN A N 1
ATOM 1561 C CA . ASN A 1 186 ? 31.191 4.922 -5.969 1.00 90.75 186 ASN A CA 1
ATOM 1562 C C . ASN A 1 186 ? 30.349 5.975 -5.230 1.00 90.75 186 ASN A C 1
ATOM 1564 O O . ASN A 1 186 ? 30.466 6.109 -4.012 1.00 90.75 186 ASN A O 1
ATOM 1568 N N . GLU A 1 187 ? 29.468 6.692 -5.933 1.00 92.62 187 GLU A N 1
ATOM 1569 C CA . GLU A 1 187 ? 28.522 7.629 -5.310 1.00 92.62 187 GLU A CA 1
ATOM 1570 C C . GLU A 1 187 ? 27.551 6.912 -4.365 1.00 92.62 187 GLU A C 1
ATOM 1572 O O . GLU A 1 187 ? 27.332 7.375 -3.243 1.00 92.62 187 GLU A O 1
ATOM 1577 N N . TYR A 1 188 ? 27.034 5.750 -4.775 1.00 90.38 188 TYR A N 1
ATOM 1578 C CA . TYR A 1 188 ? 26.196 4.908 -3.924 1.00 90.38 188 TYR A CA 1
ATOM 1579 C C . TYR A 1 188 ? 26.939 4.475 -2.655 1.00 90.38 188 TYR A C 1
ATOM 1581 O O . TYR A 1 188 ? 26.424 4.651 -1.551 1.00 90.38 188 TYR A O 1
ATOM 1589 N N . PHE A 1 189 ? 28.174 3.982 -2.789 1.00 90.69 189 PHE A N 1
ATOM 1590 C CA . PHE A 1 189 ? 28.989 3.561 -1.646 1.00 90.69 189 PHE A CA 1
ATOM 1591 C C . PHE A 1 189 ? 29.251 4.717 -0.671 1.00 90.69 189 PHE A C 1
ATOM 1593 O O . PHE A 1 189 ? 29.090 4.566 0.541 1.00 90.69 189 PHE A O 1
ATOM 1600 N N . LYS A 1 190 ? 29.574 5.907 -1.195 1.00 92.25 190 LYS A N 1
ATOM 1601 C CA . LYS A 1 190 ? 29.790 7.112 -0.385 1.00 92.25 190 LYS A CA 1
ATOM 1602 C C . LYS A 1 190 ? 28.524 7.530 0.364 1.00 92.25 190 LYS A C 1
ATOM 1604 O O . LYS A 1 190 ? 28.591 7.848 1.548 1.00 92.25 190 LYS A O 1
ATOM 1609 N N . LYS A 1 191 ? 27.368 7.512 -0.304 1.00 92.88 191 LYS A N 1
ATOM 1610 C CA . LYS A 1 191 ? 26.086 7.857 0.323 1.00 92.88 191 LYS A CA 1
ATOM 1611 C C . LYS A 1 191 ? 25.705 6.859 1.415 1.00 92.88 191 LYS A C 1
ATOM 1613 O O . LYS A 1 191 ? 25.260 7.277 2.478 1.00 92.88 191 LYS A O 1
ATOM 1618 N N . ASN A 1 192 ? 25.952 5.572 1.183 1.00 88.38 192 ASN A N 1
ATOM 1619 C CA . ASN A 1 192 ? 25.689 4.529 2.168 1.00 88.38 192 ASN A CA 1
ATOM 1620 C C . ASN A 1 192 ? 26.583 4.678 3.413 1.00 88.38 192 ASN A C 1
ATOM 1622 O O . ASN A 1 192 ? 26.102 4.561 4.533 1.00 88.38 192 ASN A O 1
ATOM 1626 N N . SER A 1 193 ? 27.859 5.036 3.228 1.00 90.31 193 SER A N 1
ATOM 1627 C CA . SER A 1 193 ? 28.773 5.333 4.339 1.00 90.31 193 SER A CA 1
ATOM 1628 C C . SER A 1 193 ? 28.324 6.542 5.173 1.00 90.31 193 SER A C 1
ATOM 1630 O O . SER A 1 193 ? 28.372 6.480 6.400 1.00 90.31 193 SER A O 1
ATOM 1632 N N . MET A 1 194 ? 27.832 7.614 4.536 1.00 91.56 194 MET A N 1
ATOM 1633 C CA . MET A 1 194 ? 27.287 8.775 5.259 1.00 91.56 194 MET A CA 1
ATOM 1634 C C . MET A 1 194 ? 26.029 8.419 6.059 1.00 91.56 194 MET A C 1
ATOM 1636 O O . MET A 1 194 ? 25.928 8.799 7.222 1.00 91.56 194 MET A O 1
ATOM 1640 N N . LEU A 1 195 ? 25.105 7.650 5.471 1.00 89.69 195 LEU A N 1
ATOM 1641 C CA . LEU A 1 195 ? 23.899 7.180 6.163 1.00 89.69 195 LEU A CA 1
ATOM 1642 C C . LEU A 1 195 ? 24.240 6.297 7.366 1.00 89.69 195 LEU A C 1
ATOM 1644 O O . LEU A 1 195 ? 23.638 6.432 8.426 1.00 89.69 195 LEU A O 1
ATOM 1648 N N . GLN A 1 196 ? 25.239 5.427 7.228 1.00 87.44 196 GLN A N 1
ATOM 1649 C CA . GLN A 1 196 ? 25.689 4.579 8.325 1.00 87.44 196 GLN A CA 1
ATOM 1650 C C . GLN A 1 196 ? 26.269 5.409 9.479 1.00 87.44 196 GLN A C 1
ATOM 1652 O O . GLN A 1 196 ? 25.959 5.147 10.638 1.00 87.44 196 GLN A O 1
ATOM 1657 N N . GLN A 1 197 ? 27.032 6.463 9.171 1.00 91.56 197 GLN A N 1
ATOM 1658 C CA . GLN A 1 197 ? 27.538 7.395 10.180 1.00 91.56 197 GLN A CA 1
ATOM 1659 C C . GLN A 1 197 ? 26.411 8.188 10.864 1.00 91.56 197 GLN A C 1
ATOM 1661 O O . GLN A 1 197 ? 26.472 8.439 12.067 1.00 91.56 197 GLN A O 1
ATOM 1666 N N . GLU A 1 198 ? 25.393 8.608 10.114 1.00 91.56 198 GLU A N 1
ATOM 1667 C CA . GLU A 1 198 ? 24.241 9.336 10.653 1.00 91.56 198 GLU A CA 1
ATOM 1668 C C . GLU A 1 198 ? 23.386 8.449 11.568 1.00 91.56 198 GLU A C 1
ATOM 1670 O O . GLU A 1 198 ? 23.021 8.880 12.663 1.00 91.56 198 GLU A O 1
ATOM 1675 N N . ASN A 1 199 ? 23.178 7.183 11.192 1.00 87.00 199 ASN A N 1
ATOM 1676 C CA . ASN A 1 199 ? 22.513 6.193 12.038 1.00 87.00 199 ASN A CA 1
ATOM 1677 C C . ASN A 1 199 ? 23.268 5.965 13.351 1.00 87.00 199 ASN A C 1
ATOM 1679 O O . ASN A 1 199 ? 22.645 6.001 14.408 1.00 87.00 199 ASN A O 1
ATOM 1683 N N . SER A 1 200 ? 24.600 5.830 13.323 1.00 91.19 200 SER A N 1
ATOM 1684 C CA . SER A 1 200 ? 25.388 5.690 14.558 1.00 91.19 200 SER A CA 1
ATOM 1685 C C . SER A 1 200 ? 25.233 6.895 15.496 1.00 91.19 200 SER A C 1
ATOM 1687 O O . SER A 1 200 ? 25.116 6.717 16.706 1.00 91.19 200 SER A O 1
ATOM 1689 N N . LYS A 1 201 ? 25.160 8.122 14.956 1.00 92.81 201 LYS A N 1
ATOM 1690 C CA . LYS A 1 201 ? 24.904 9.335 15.759 1.00 92.81 201 LYS A CA 1
ATOM 1691 C C . LYS A 1 201 ? 23.495 9.354 16.353 1.00 92.81 201 LYS A C 1
ATOM 1693 O O . LYS A 1 201 ? 23.296 9.843 17.463 1.00 92.81 201 LYS A O 1
ATOM 1698 N N . LEU A 1 202 ? 22.501 8.870 15.610 1.00 90.88 202 LEU A N 1
ATOM 1699 C CA . LEU A 1 202 ? 21.125 8.755 16.096 1.00 90.88 202 LEU A CA 1
ATOM 1700 C C . LEU A 1 202 ? 21.007 7.713 17.211 1.00 90.88 202 LEU A C 1
ATOM 1702 O O . LEU A 1 202 ? 20.354 7.981 18.217 1.00 90.88 202 LEU A O 1
ATOM 1706 N N . GLU A 1 203 ? 21.672 6.569 17.067 1.00 90.06 203 GLU A N 1
ATOM 1707 C CA . GLU A 1 203 ? 21.735 5.530 18.099 1.00 90.06 203 GLU A CA 1
ATOM 1708 C C . GLU A 1 203 ? 22.398 6.039 19.382 1.00 90.06 203 GLU A C 1
ATOM 1710 O O . GLU A 1 203 ? 21.913 5.762 20.477 1.00 90.06 203 GLU A O 1
ATOM 1715 N N . GLU A 1 204 ? 23.476 6.819 19.266 1.00 92.44 204 GLU A N 1
ATOM 1716 C CA . GLU A 1 204 ? 24.130 7.467 20.406 1.00 92.44 204 GLU A CA 1
ATOM 1717 C C . GLU A 1 204 ? 23.182 8.432 21.132 1.00 92.44 204 GLU A C 1
ATOM 1719 O O . GLU A 1 204 ? 22.976 8.293 22.337 1.00 92.44 204 GLU A O 1
ATOM 1724 N N . LYS A 1 205 ? 22.495 9.319 20.397 1.00 92.06 205 LYS A N 1
ATOM 1725 C CA . LYS A 1 205 ? 21.479 10.217 20.976 1.00 92.06 205 LYS A CA 1
ATOM 1726 C C . LYS A 1 205 ? 20.324 9.468 21.637 1.00 92.06 205 LYS A C 1
ATOM 1728 O O . LYS A 1 205 ? 19.805 9.914 22.658 1.00 92.06 205 LYS A O 1
ATOM 1733 N N . PHE A 1 206 ? 19.892 8.351 21.054 1.00 88.50 206 PHE A N 1
ATOM 1734 C CA . PHE A 1 206 ? 18.839 7.526 21.640 1.00 88.50 206 PHE A CA 1
ATOM 1735 C C . PHE A 1 206 ? 19.297 6.925 22.974 1.00 88.50 206 PHE A C 1
ATOM 1737 O O . PHE A 1 206 ? 18.543 6.944 23.947 1.00 88.50 206 PHE A O 1
ATOM 1744 N N . ARG A 1 207 ? 20.553 6.467 23.041 1.00 92.56 207 ARG A N 1
ATOM 1745 C CA . ARG A 1 207 ? 21.190 5.979 24.270 1.00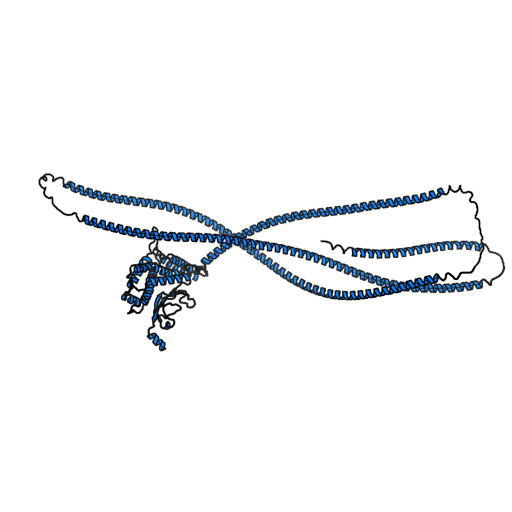 92.56 207 ARG A CA 1
ATOM 1746 C C . ARG A 1 207 ? 21.230 7.061 25.350 1.00 92.56 207 ARG A C 1
ATOM 1748 O O . ARG A 1 207 ? 20.731 6.827 26.445 1.00 92.56 207 ARG A O 1
ATOM 1755 N N . GLU A 1 208 ? 21.713 8.258 25.014 1.00 92.44 208 GLU A N 1
ATOM 1756 C CA . GLU A 1 208 ? 21.766 9.396 25.946 1.00 92.44 208 GLU A CA 1
ATOM 1757 C C . GLU A 1 208 ? 20.378 9.778 26.477 1.00 92.44 208 GLU A C 1
ATOM 1759 O O . GLU A 1 208 ? 20.203 10.044 27.667 1.00 92.44 208 GLU A O 1
ATOM 1764 N N . ASN A 1 209 ? 19.363 9.810 25.607 1.00 89.19 209 ASN A N 1
ATOM 1765 C CA . ASN A 1 209 ? 17.994 10.096 26.033 1.00 89.19 209 ASN A CA 1
ATOM 1766 C C . ASN A 1 209 ? 17.428 8.992 26.929 1.00 89.19 209 ASN A C 1
ATOM 1768 O O . ASN A 1 209 ? 16.710 9.299 27.880 1.00 89.19 209 ASN A O 1
ATOM 1772 N N . SER A 1 210 ? 17.756 7.729 26.653 1.00 88.19 210 SER A N 1
ATOM 1773 C CA . SER A 1 210 ? 17.363 6.606 27.502 1.00 88.19 210 SER A CA 1
ATOM 1774 C C . SER A 1 210 ? 18.003 6.702 28.890 1.00 88.19 210 SER A C 1
ATOM 1776 O O . SER A 1 210 ? 17.329 6.461 29.888 1.00 88.19 210 SER A O 1
ATOM 1778 N N . GLU A 1 211 ? 19.273 7.102 28.976 1.00 92.12 211 GLU A N 1
ATOM 1779 C CA . GLU A 1 211 ? 19.962 7.322 30.254 1.00 92.12 211 GLU A CA 1
ATOM 1780 C C . GLU A 1 211 ? 19.355 8.494 31.037 1.00 92.12 211 GLU A C 1
ATOM 1782 O O . GLU A 1 211 ? 19.091 8.367 32.233 1.00 92.12 211 GLU A O 1
ATOM 1787 N N . LYS A 1 212 ? 19.050 9.615 30.366 1.00 91.56 212 LYS A N 1
ATOM 1788 C CA . LYS A 1 212 ? 18.356 10.758 30.989 1.00 91.56 212 LYS A CA 1
ATOM 1789 C C . LYS A 1 212 ? 16.975 10.381 31.507 1.00 91.56 212 LYS A C 1
ATOM 1791 O O . LYS A 1 212 ? 16.599 10.793 32.601 1.00 91.56 212 LYS A O 1
ATOM 1796 N N . TYR A 1 213 ? 16.219 9.598 30.741 1.00 88.12 213 TYR A N 1
ATOM 1797 C CA . TYR A 1 213 ? 14.915 9.105 31.174 1.00 88.12 213 TYR A CA 1
ATOM 1798 C C . TYR A 1 213 ? 15.028 8.295 32.470 1.00 88.12 213 TYR A C 1
ATOM 1800 O O . TYR A 1 213 ? 14.257 8.520 33.404 1.00 88.12 213 TYR A O 1
ATOM 1808 N N . GLU A 1 214 ? 16.028 7.416 32.563 1.00 88.38 214 GLU A N 1
ATOM 1809 C CA . GLU A 1 214 ? 16.213 6.598 33.758 1.00 88.38 214 GLU A CA 1
ATOM 1810 C C . GLU A 1 214 ? 16.680 7.431 34.962 1.00 88.38 214 GLU A C 1
ATOM 1812 O O . GLU A 1 214 ? 16.202 7.217 36.075 1.00 88.38 214 GLU A O 1
ATOM 1817 N N . GLN A 1 215 ? 17.499 8.466 34.744 1.00 86.81 215 GLN A N 1
ATOM 1818 C CA . GLN A 1 215 ? 17.824 9.452 35.783 1.00 86.81 215 GLN A CA 1
ATOM 1819 C C . GLN A 1 215 ? 16.582 10.212 36.272 1.00 86.81 215 GLN A C 1
ATOM 1821 O O . GLN A 1 215 ? 16.376 10.344 37.479 1.00 86.81 215 GLN A O 1
ATOM 1826 N N . TYR A 1 216 ? 15.720 10.680 35.361 1.00 87.88 216 TYR A N 1
ATOM 1827 C CA . TYR A 1 216 ? 14.485 11.372 35.742 1.00 87.88 216 TYR A CA 1
ATOM 1828 C C . TYR A 1 216 ? 13.548 10.476 36.539 1.00 87.88 216 TYR A C 1
ATOM 1830 O O . TYR A 1 216 ? 12.944 10.934 37.507 1.00 87.88 216 TYR A O 1
ATOM 1838 N N . LYS A 1 217 ? 13.447 9.201 36.167 1.00 88.69 217 LYS A N 1
ATOM 1839 C CA . LYS A 1 217 ? 12.646 8.213 36.886 1.00 88.69 217 LYS A CA 1
ATOM 1840 C C . LYS A 1 217 ? 13.145 8.015 38.318 1.00 88.69 217 LYS A C 1
ATOM 1842 O O . LYS A 1 217 ? 12.331 8.070 39.237 1.00 88.69 217 LYS A O 1
ATOM 1847 N N . VAL A 1 218 ? 14.461 7.885 38.515 1.00 89.62 218 VAL A N 1
ATOM 1848 C CA . VAL A 1 218 ? 15.069 7.801 39.856 1.00 89.62 218 VAL A CA 1
ATOM 1849 C C . VAL A 1 218 ? 14.769 9.059 40.680 1.00 89.62 218 VAL A C 1
ATOM 1851 O O . VAL A 1 218 ? 14.290 8.938 41.807 1.00 89.62 218 VAL A O 1
ATOM 1854 N N . GLY A 1 219 ? 14.942 10.258 40.110 1.00 88.12 219 GLY A N 1
ATOM 1855 C CA . GLY A 1 219 ? 14.626 11.515 40.804 1.00 88.12 219 GLY A CA 1
ATOM 1856 C C . GLY A 1 219 ? 13.141 11.656 41.175 1.00 88.12 219 GLY A C 1
ATOM 1857 O O . GLY A 1 219 ? 12.796 12.166 42.241 1.00 88.12 219 GLY A O 1
ATOM 1858 N N . LEU A 1 220 ? 12.235 11.144 40.337 1.00 85.56 220 LEU A N 1
ATOM 1859 C CA . LEU A 1 220 ? 10.795 11.104 40.619 1.00 85.56 220 LEU A CA 1
ATOM 1860 C C . LEU A 1 220 ? 10.463 10.147 41.776 1.00 85.56 220 LEU A C 1
ATOM 1862 O O . LEU A 1 220 ? 9.567 10.425 42.577 1.00 85.56 220 LEU A O 1
ATOM 1866 N N . GLU A 1 221 ? 11.187 9.032 41.879 1.00 87.25 221 GLU A N 1
ATOM 1867 C CA . GLU A 1 221 ? 11.090 8.079 42.988 1.00 87.25 221 GLU A CA 1
ATOM 1868 C C . GLU A 1 221 ? 11.549 8.711 44.317 1.00 87.25 221 GLU A C 1
ATOM 1870 O O . GLU A 1 221 ? 10.916 8.506 45.355 1.00 87.25 221 GLU A O 1
ATOM 1875 N N . GLU A 1 222 ? 12.618 9.513 44.295 1.00 88.25 222 GLU A N 1
ATOM 1876 C CA . GLU A 1 222 ? 13.124 10.249 45.463 1.00 88.25 222 GLU A CA 1
ATOM 1877 C C . GLU A 1 222 ? 12.150 11.339 45.926 1.00 88.25 222 GLU A C 1
ATOM 1879 O O . GLU A 1 222 ? 11.775 11.364 47.101 1.00 88.25 222 GLU A O 1
ATOM 1884 N N . LEU A 1 223 ? 11.633 12.156 45.003 1.00 85.69 223 LEU A N 1
ATOM 1885 C CA . LEU A 1 223 ? 10.611 13.168 45.302 1.00 85.69 223 LEU A CA 1
ATOM 1886 C C . LEU A 1 223 ? 9.340 12.554 45.903 1.00 85.69 223 LEU A C 1
ATOM 1888 O O . LEU A 1 223 ? 8.712 13.132 46.792 1.00 85.69 223 LEU A O 1
ATOM 1892 N N . ARG A 1 224 ? 8.950 11.352 45.457 1.00 88.88 224 ARG A N 1
ATOM 1893 C CA . ARG A 1 224 ? 7.828 10.611 46.058 1.00 88.88 224 ARG A CA 1
ATOM 1894 C C . ARG A 1 224 ? 8.112 10.204 47.503 1.00 88.88 224 ARG A C 1
ATOM 1896 O O . ARG A 1 224 ? 7.205 10.293 48.333 1.00 88.88 224 ARG A O 1
ATOM 1903 N N . LYS A 1 225 ? 9.342 9.782 47.819 1.00 87.88 225 LYS A N 1
ATOM 1904 C CA . LYS A 1 225 ? 9.748 9.460 49.198 1.00 87.88 225 LYS A CA 1
ATOM 1905 C C . LYS A 1 225 ? 9.728 10.707 50.085 1.00 87.88 225 LYS A C 1
ATOM 1907 O O . LYS A 1 225 ? 9.178 10.643 51.182 1.00 87.88 225 LYS A O 1
ATOM 1912 N N . GLU A 1 226 ? 10.240 11.840 49.604 1.00 86.69 226 GLU A N 1
ATOM 1913 C CA . GLU A 1 226 ? 10.181 13.116 50.336 1.00 86.69 226 GLU A CA 1
ATOM 1914 C C . GLU A 1 226 ? 8.749 13.590 50.577 1.00 86.69 226 GLU A C 1
ATOM 1916 O O . GLU A 1 226 ? 8.403 13.961 51.700 1.00 86.69 226 GLU A O 1
ATOM 1921 N N . LYS A 1 227 ? 7.890 13.527 49.552 1.00 87.50 227 LYS A N 1
ATOM 1922 C CA . LYS A 1 227 ? 6.468 13.859 49.687 1.00 87.50 227 LYS A CA 1
ATOM 1923 C C . LYS A 1 227 ? 5.796 12.987 50.748 1.00 87.50 227 LYS A C 1
ATOM 1925 O O . LYS A 1 227 ? 5.098 13.512 51.612 1.00 87.50 227 LYS A O 1
ATOM 1930 N N . SER A 1 228 ? 6.052 11.677 50.733 1.00 88.44 228 SER A N 1
ATOM 1931 C CA . SER A 1 228 ? 5.529 10.756 51.750 1.00 88.44 228 SER A CA 1
ATOM 1932 C C . SER A 1 228 ? 6.014 11.104 53.160 1.00 88.44 228 SER A C 1
ATOM 1934 O O . SER A 1 228 ? 5.270 10.900 54.123 1.00 88.44 228 SER A O 1
ATOM 1936 N N . LEU A 1 229 ? 7.250 11.593 53.301 1.00 86.25 229 LEU A N 1
ATOM 1937 C CA . LEU A 1 229 ? 7.789 12.035 54.584 1.00 86.25 229 LEU A CA 1
ATOM 1938 C C . LEU A 1 229 ? 7.087 13.316 55.051 1.00 86.25 229 LE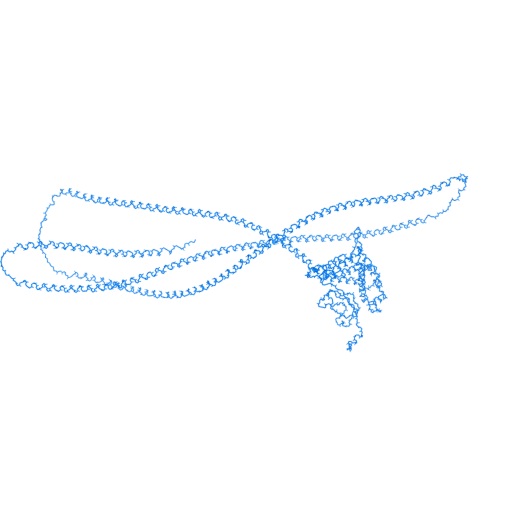U A C 1
ATOM 1940 O O . LEU A 1 229 ? 6.590 13.343 56.171 1.00 86.25 229 LEU A O 1
ATOM 1944 N N . HIS A 1 230 ? 6.949 14.320 54.180 1.00 82.69 230 HIS A N 1
ATOM 1945 C CA . HIS A 1 230 ? 6.224 15.562 54.477 1.00 82.69 230 HIS A CA 1
ATOM 1946 C C . HIS A 1 230 ? 4.762 15.313 54.869 1.00 82.69 230 HIS A C 1
ATOM 1948 O O . HIS A 1 230 ? 4.273 15.889 55.838 1.00 82.69 230 HIS A O 1
ATOM 1954 N N . GLU A 1 231 ? 4.065 14.413 54.173 1.00 86.38 231 GLU A N 1
ATOM 1955 C CA . GLU A 1 231 ? 2.693 14.015 54.515 1.00 86.38 231 GLU A CA 1
ATOM 1956 C C . GLU A 1 231 ? 2.596 13.339 55.892 1.00 86.38 231 GLU A C 1
ATOM 1958 O O . GLU A 1 231 ? 1.550 13.390 56.546 1.00 86.38 231 GLU A O 1
ATOM 1963 N N . LYS A 1 232 ? 3.668 12.683 56.352 1.00 84.19 232 LYS A N 1
ATOM 1964 C CA . LYS A 1 232 ? 3.746 12.147 57.715 1.00 84.19 232 LYS A CA 1
ATOM 1965 C C . LYS A 1 232 ? 3.936 13.277 58.731 1.00 84.19 232 LYS A C 1
ATOM 1967 O O . LYS A 1 232 ? 3.203 13.319 59.715 1.00 84.19 232 LYS A O 1
ATOM 1972 N N . THR A 1 233 ? 4.824 14.232 58.457 1.00 82.56 233 THR A N 1
ATOM 1973 C CA . THR A 1 233 ? 5.066 15.391 59.331 1.00 82.56 233 THR A CA 1
ATOM 1974 C C . THR A 1 233 ? 3.828 16.279 59.475 1.00 82.56 233 THR A C 1
ATOM 1976 O O . THR A 1 233 ? 3.492 16.699 60.578 1.00 82.56 233 THR A O 1
ATOM 1979 N N . VAL A 1 234 ? 3.097 16.530 58.383 1.00 84.25 234 VAL A N 1
ATOM 1980 C CA . VAL A 1 234 ? 1.847 17.314 58.409 1.00 84.25 234 VAL A CA 1
ATOM 1981 C C . VAL A 1 234 ? 0.782 16.631 59.267 1.00 84.25 234 VAL A C 1
ATOM 1983 O O . VAL A 1 234 ? 0.078 17.311 60.017 1.00 84.25 234 VAL A O 1
ATOM 1986 N N . ARG A 1 235 ? 0.681 15.296 59.213 1.00 81.88 235 ARG A N 1
ATOM 1987 C CA . ARG A 1 235 ? -0.218 14.534 60.093 1.00 81.88 235 ARG A CA 1
ATOM 1988 C C . ARG A 1 235 ? 0.152 14.708 61.564 1.00 81.88 235 ARG A C 1
ATOM 1990 O O . ARG A 1 235 ? -0.722 15.032 62.359 1.00 81.88 235 ARG A O 1
ATOM 1997 N N . GLU A 1 236 ? 1.434 14.592 61.907 1.00 82.19 236 GLU A N 1
ATOM 1998 C CA . GLU A 1 236 ? 1.912 14.800 63.282 1.00 82.19 236 GLU A CA 1
ATOM 1999 C C . GLU A 1 236 ? 1.646 16.228 63.794 1.00 82.19 236 GLU A C 1
ATOM 2001 O O . GLU A 1 236 ? 1.243 16.410 64.943 1.00 82.19 236 GLU A O 1
ATOM 2006 N N . ILE A 1 237 ? 1.828 17.250 62.950 1.00 80.38 237 ILE A N 1
ATOM 2007 C CA . ILE A 1 237 ? 1.525 18.649 63.301 1.00 80.38 237 ILE A CA 1
ATOM 2008 C C . ILE A 1 237 ? 0.019 18.848 63.513 1.00 80.38 237 ILE A C 1
ATOM 2010 O O . ILE A 1 237 ? -0.385 19.469 64.495 1.00 80.38 237 ILE A O 1
ATOM 2014 N N . SER A 1 238 ? -0.811 18.294 62.628 1.00 80.94 238 SER A N 1
ATOM 2015 C CA . SER A 1 238 ? -2.274 18.402 62.718 1.00 80.94 238 SER A CA 1
ATOM 2016 C C . SER A 1 238 ? -2.815 17.748 63.995 1.00 80.94 238 SER A C 1
ATOM 2018 O O . SER A 1 238 ? -3.727 18.270 64.632 1.00 80.94 238 SER A O 1
ATOM 2020 N N . GLU A 1 239 ? -2.217 16.632 64.412 1.00 81.81 239 GLU A N 1
ATOM 2021 C CA . GLU A 1 239 ? -2.558 15.941 65.657 1.00 81.81 239 GLU A CA 1
ATOM 2022 C C . GLU A 1 239 ? -2.200 16.780 66.895 1.00 81.81 239 GLU A C 1
ATOM 2024 O O . GLU A 1 239 ? -3.011 16.917 67.814 1.00 81.81 239 GLU A O 1
ATOM 2029 N N . LYS A 1 240 ? -1.021 17.419 66.896 1.00 80.94 240 LYS A N 1
ATOM 2030 C CA . LYS A 1 240 ? -0.606 18.350 67.962 1.00 80.94 240 LYS A CA 1
ATOM 2031 C C . LYS A 1 240 ? -1.510 19.581 68.048 1.00 80.94 240 LYS A C 1
ATOM 2033 O O . LYS A 1 240 ? -1.842 20.008 69.153 1.00 80.94 240 LYS A O 1
ATOM 2038 N N . LEU A 1 241 ? -1.934 20.131 66.909 1.00 81.50 241 LEU A N 1
ATOM 2039 C CA . LEU A 1 241 ? -2.863 21.262 66.866 1.00 81.50 241 LEU A CA 1
ATOM 2040 C C . LEU A 1 241 ? -4.203 20.889 67.513 1.00 81.50 241 LEU A C 1
ATOM 2042 O O . LEU A 1 241 ? -4.662 21.575 68.424 1.00 81.50 241 LEU A O 1
ATOM 2046 N N . ARG A 1 242 ? -4.760 19.732 67.147 1.00 80.06 242 ARG A N 1
ATOM 2047 C CA . ARG A 1 242 ? -6.008 19.216 67.723 1.00 80.06 242 ARG A CA 1
ATOM 2048 C C . ARG A 1 242 ? -5.915 19.006 69.241 1.00 80.06 242 ARG A C 1
ATOM 2050 O O . ARG A 1 242 ? -6.860 19.307 69.969 1.00 80.06 242 ARG A O 1
ATOM 2057 N N . GLN A 1 243 ? -4.771 18.537 69.743 1.00 76.00 243 GLN A N 1
ATOM 2058 C CA . GLN A 1 243 ? -4.519 18.430 71.187 1.00 76.00 243 GLN A CA 1
ATOM 2059 C C . GLN A 1 243 ? -4.493 19.805 71.877 1.00 76.00 243 GLN A C 1
ATOM 2061 O O . GLN A 1 243 ? -5.038 19.949 72.970 1.00 76.00 243 GLN A O 1
ATOM 2066 N N . SER A 1 244 ? -3.905 20.827 71.246 1.00 73.81 244 SER A N 1
ATOM 2067 C CA . SER A 1 244 ? -3.892 22.194 71.789 1.00 73.81 244 SER A CA 1
ATOM 2068 C C . SER A 1 244 ? -5.271 22.866 71.784 1.00 73.81 244 SER A C 1
ATOM 2070 O O . SER A 1 244 ? -5.627 23.519 72.760 1.00 73.81 244 SER A O 1
ATOM 2072 N N . GLU A 1 245 ? -6.084 22.634 70.751 1.00 75.38 245 GLU A N 1
ATOM 2073 C CA . GLU A 1 245 ? -7.471 23.116 70.674 1.00 75.38 245 GLU A CA 1
ATOM 2074 C C . GLU A 1 245 ? -8.369 22.467 71.736 1.00 75.38 245 GLU A C 1
ATOM 2076 O O . GLU A 1 245 ? -9.280 23.105 72.256 1.00 75.38 245 GLU A O 1
ATOM 2081 N N . THR A 1 246 ? -8.095 21.208 72.094 1.00 72.19 246 THR A N 1
ATOM 2082 C CA . THR A 1 246 ? -8.814 20.505 73.169 1.00 72.19 246 THR A CA 1
ATOM 2083 C C . THR A 1 246 ? -8.467 21.103 74.539 1.00 72.19 246 THR A C 1
ATOM 2085 O O . THR A 1 246 ? -9.366 21.383 75.322 1.00 72.19 246 THR A O 1
ATOM 2088 N N . ARG A 1 247 ? -7.187 21.429 74.782 1.00 69.75 247 ARG A N 1
ATOM 2089 C CA . ARG A 1 247 ? -6.733 22.123 76.006 1.00 69.75 247 ARG A CA 1
ATOM 2090 C C . ARG A 1 247 ? -7.288 23.544 76.154 1.00 69.75 247 ARG A C 1
ATOM 2092 O O . ARG A 1 247 ? -7.523 23.989 77.269 1.00 69.75 247 ARG A O 1
ATOM 2099 N N . LEU A 1 248 ? -7.480 24.266 75.049 1.00 61.41 248 LEU A N 1
ATOM 2100 C CA . LEU A 1 248 ? -8.121 25.590 75.049 1.00 61.41 248 LEU A CA 1
ATOM 2101 C C . LEU A 1 248 ? -9.594 25.501 75.468 1.00 61.41 248 LEU A C 1
ATOM 2103 O O . LEU A 1 248 ? -10.057 26.322 76.252 1.00 61.41 248 LEU A O 1
ATOM 2107 N N . ARG A 1 249 ? -10.291 24.452 75.021 1.00 58.69 249 ARG A N 1
ATOM 2108 C CA . ARG A 1 249 ? -11.681 24.171 75.399 1.00 58.69 249 ARG A CA 1
ATOM 2109 C C . ARG A 1 249 ? -11.819 23.785 76.879 1.00 58.69 249 ARG A C 1
ATOM 2111 O O . ARG A 1 249 ? -12.747 24.227 77.540 1.00 58.69 249 ARG A O 1
ATOM 2118 N N . GLU A 1 250 ? -10.850 23.038 77.412 1.00 58.00 250 GLU A N 1
ATOM 2119 C CA . GLU A 1 250 ? -10.751 22.702 78.845 1.00 58.00 250 GLU A CA 1
ATOM 2120 C C . GLU A 1 250 ? -10.424 23.927 79.732 1.00 58.00 250 GLU A C 1
ATOM 2122 O O . GLU A 1 250 ? -10.777 23.948 80.909 1.00 58.00 250 GLU A O 1
ATOM 2127 N N . LEU A 1 251 ? -9.774 24.966 79.186 1.00 52.34 251 LEU A N 1
ATOM 2128 C CA . LEU A 1 251 ? -9.518 26.238 79.881 1.00 52.34 251 LEU A CA 1
ATOM 2129 C C . LEU A 1 251 ? -10.737 27.177 79.875 1.00 52.34 251 LEU A C 1
ATOM 2131 O O . LEU A 1 251 ? -10.922 27.928 80.833 1.00 52.34 251 LEU A O 1
ATOM 2135 N N . GLU A 1 252 ? -11.580 27.122 78.840 1.00 49.78 252 GLU A N 1
ATOM 2136 C CA . GLU A 1 252 ? -12.830 27.897 78.753 1.00 49.78 252 GLU A CA 1
ATOM 2137 C C . GLU A 1 252 ? -13.927 27.384 79.710 1.00 49.78 252 GLU A C 1
ATOM 2139 O O . GLU A 1 252 ? -14.793 28.157 80.114 1.00 49.78 252 GLU A O 1
ATOM 2144 N N . GLU A 1 253 ? -13.857 26.127 80.163 1.00 44.09 253 GLU A N 1
ATOM 2145 C CA . GLU A 1 253 ? -14.798 25.545 81.140 1.00 44.09 253 GLU A CA 1
ATOM 2146 C C . GLU A 1 253 ? -14.420 25.791 82.622 1.00 44.09 253 GLU A C 1
ATOM 2148 O O . GLU A 1 253 ? -15.175 25.417 83.517 1.00 44.09 253 GLU A O 1
ATOM 2153 N N . CYS A 1 254 ? -13.313 26.491 82.912 1.00 39.38 254 CYS A N 1
ATOM 2154 C CA . CYS A 1 254 ? -12.823 26.762 84.279 1.00 39.38 254 CYS A CA 1
ATOM 2155 C C . CYS A 1 254 ? -13.055 28.203 84.796 1.00 39.38 254 CYS A C 1
ATOM 2157 O O . CYS A 1 254 ? -12.367 28.646 85.715 1.00 39.38 254 CYS A O 1
ATOM 2159 N N . SER A 1 255 ? -14.016 28.959 84.255 1.00 44.88 255 SER A N 1
ATOM 2160 C CA . SER A 1 255 ? -14.328 30.315 84.742 1.00 44.88 255 SER A CA 1
ATOM 2161 C C . SER A 1 255 ? -15.832 30.577 84.786 1.00 44.88 255 SER A C 1
ATOM 2163 O O . SER A 1 255 ? -16.341 31.306 83.942 1.00 44.88 255 SER A O 1
ATOM 2165 N N . ASN A 1 256 ? -16.540 30.002 85.766 1.00 47.41 256 ASN A N 1
ATOM 2166 C CA . ASN A 1 256 ? -17.839 30.506 86.242 1.00 47.41 256 ASN A CA 1
ATOM 2167 C C . ASN A 1 256 ? -18.208 29.935 87.627 1.00 47.41 256 ASN A C 1
ATOM 2169 O O . ASN A 1 256 ? -19.069 29.075 87.750 1.00 47.41 256 ASN A O 1
ATOM 2173 N N . GLU A 1 257 ? -17.579 30.479 88.668 1.00 35.53 257 GLU A N 1
ATOM 2174 C CA . GLU A 1 257 ? -18.020 30.525 90.075 1.00 35.53 257 GLU A CA 1
ATOM 2175 C C . GLU A 1 257 ? -17.379 31.820 90.637 1.00 35.53 257 GLU A C 1
ATOM 2177 O O . GLU A 1 257 ? -16.230 32.103 90.326 1.00 35.53 257 GLU A O 1
ATOM 2182 N N . ASN A 1 258 ? -17.973 32.718 91.419 1.00 35.81 258 ASN A N 1
ATOM 2183 C CA . ASN A 1 258 ? -19.153 32.683 92.254 1.00 35.81 258 ASN A CA 1
ATOM 2184 C C . ASN A 1 258 ? -19.561 34.137 92.594 1.00 35.81 258 ASN A C 1
ATOM 2186 O O . ASN A 1 258 ? -18.771 35.078 92.506 1.00 35.81 258 ASN A O 1
ATOM 2190 N N . SER A 1 259 ? -20.803 34.285 93.030 1.00 39.97 259 SER A N 1
ATOM 2191 C CA . SER A 1 259 ? -21.459 35.478 93.557 1.00 39.97 259 SER A CA 1
ATOM 2192 C C . SER A 1 259 ? -20.829 36.053 94.836 1.00 39.97 259 SER A C 1
ATOM 2194 O O . SER A 1 259 ? -20.556 35.283 95.752 1.00 39.97 259 SER A O 1
ATOM 2196 N N . ALA A 1 260 ? -20.739 37.388 94.943 1.00 33.50 260 ALA A N 1
ATOM 2197 C CA . ALA A 1 260 ? -21.142 38.207 96.107 1.00 33.50 260 ALA A CA 1
ATOM 2198 C C . ALA A 1 260 ? -20.514 39.615 96.046 1.00 33.50 260 ALA A C 1
ATOM 2200 O O . ALA A 1 260 ? -19.310 39.747 96.217 1.00 33.50 260 ALA A O 1
ATOM 2201 N N . LEU A 1 261 ? -21.336 40.657 95.850 1.00 30.73 261 LEU A N 1
ATOM 2202 C CA . LEU A 1 261 ? -21.193 41.992 96.475 1.00 30.73 261 LEU A CA 1
ATOM 2203 C C . LEU A 1 261 ? -22.402 42.871 96.109 1.00 30.73 261 LEU A C 1
ATOM 2205 O O . LEU A 1 261 ? -22.324 43.903 95.448 1.00 30.73 261 LEU A O 1
ATOM 2209 N N . LYS A 1 262 ? -23.563 42.398 96.564 1.00 37.66 262 LYS A N 1
ATOM 2210 C CA . LYS A 1 262 ? -24.788 43.171 96.745 1.00 37.66 262 LYS A CA 1
ATOM 2211 C C . LYS A 1 262 ? -24.828 43.559 98.221 1.00 37.66 262 LYS A C 1
ATOM 2213 O O . LYS A 1 262 ? -25.397 42.798 98.982 1.00 37.66 262 LYS A O 1
ATOM 2218 N N . GLU A 1 263 ? -24.171 44.656 98.605 1.00 37.28 263 GLU A N 1
ATOM 2219 C CA . GLU A 1 263 ? -24.432 45.400 99.860 1.00 37.28 263 GLU A CA 1
ATOM 2220 C C . GLU A 1 263 ? -23.464 46.582 100.053 1.00 37.28 263 GLU A C 1
ATOM 2222 O O . GLU A 1 263 ? -22.777 46.703 101.055 1.00 37.28 263 GLU A O 1
ATOM 2227 N N . ILE A 1 264 ? -23.415 47.506 99.090 1.00 35.97 264 ILE A N 1
ATOM 2228 C CA . ILE A 1 264 ? -23.162 48.926 99.407 1.00 35.97 264 ILE A CA 1
ATOM 2229 C C . ILE A 1 264 ? -24.223 49.723 98.640 1.00 35.97 264 ILE A C 1
ATOM 2231 O O . ILE A 1 264 ? -23.962 50.478 97.710 1.00 35.97 264 ILE A O 1
ATOM 2235 N N . SER A 1 265 ? -25.472 49.409 98.987 1.00 35.38 265 SER A N 1
ATOM 2236 C CA . SER A 1 265 ? -26.717 49.913 98.408 1.00 35.38 265 SER A CA 1
ATOM 2237 C C . SER A 1 265 ? -27.411 50.882 99.365 1.00 35.38 265 SER A C 1
ATOM 2239 O O . SER A 1 265 ? -28.621 50.837 99.517 1.00 35.38 265 SER A O 1
ATOM 2241 N N . GLU A 1 266 ? -26.687 51.774 100.024 1.00 43.94 266 GLU A N 1
ATOM 2242 C CA . GLU A 1 266 ? -27.315 52.767 100.899 1.00 43.94 266 GLU A CA 1
ATOM 2243 C C . GLU A 1 266 ? -26.300 53.898 101.049 1.00 43.94 266 GLU A C 1
ATOM 2245 O O . GLU A 1 266 ? -25.338 53.786 101.798 1.00 43.94 266 GLU A O 1
ATOM 2250 N N . THR A 1 267 ? -26.328 54.957 100.235 1.00 38.88 267 THR A N 1
ATOM 2251 C CA . THR A 1 267 ? -26.952 56.224 100.676 1.00 38.88 267 THR A CA 1
ATOM 2252 C C . THR A 1 267 ? -26.865 57.343 99.612 1.00 38.88 267 THR A C 1
ATOM 2254 O O . THR A 1 267 ? -26.868 58.518 99.966 1.00 38.88 267 THR A O 1
ATOM 2257 N N . TYR A 1 268 ? -26.782 57.041 98.308 1.00 38.75 268 TYR A N 1
ATOM 2258 C CA . TYR A 1 268 ? -26.629 58.105 97.288 1.00 38.75 268 TYR A CA 1
ATOM 2259 C C . TYR A 1 268 ? -27.719 58.171 96.206 1.00 38.75 268 TYR A C 1
ATOM 2261 O O . TYR A 1 268 ? -27.808 59.164 95.486 1.00 38.75 268 TYR A O 1
ATOM 2269 N N . GLU A 1 269 ? -28.629 57.196 96.139 1.00 41.75 269 GLU A N 1
ATOM 2270 C CA . GLU A 1 269 ? -29.780 57.260 95.230 1.00 41.75 269 GLU A CA 1
ATOM 2271 C C . GLU A 1 269 ? -31.000 57.891 95.902 1.00 41.75 269 GLU A C 1
ATOM 2273 O O . GLU A 1 269 ? -31.957 57.228 96.303 1.00 41.75 269 GLU A O 1
ATOM 2278 N N . ARG A 1 270 ? -30.962 59.220 96.028 1.00 42.72 270 ARG A N 1
ATOM 2279 C CA . ARG A 1 270 ? -32.189 60.012 96.193 1.00 42.72 270 ARG A CA 1
ATOM 2280 C C . ARG A 1 270 ? -32.339 61.181 95.224 1.00 42.72 270 ARG A C 1
ATOM 2282 O O . ARG A 1 270 ? -33.319 61.904 95.352 1.00 42.72 270 ARG A O 1
ATOM 2289 N N . SER A 1 271 ? -31.452 61.339 94.235 1.00 43.88 271 SER A N 1
ATOM 2290 C CA . SER A 1 271 ? -31.510 62.502 93.332 1.00 43.88 271 SER A CA 1
ATOM 2291 C C . SER A 1 271 ? -30.931 62.279 91.925 1.00 43.88 271 SER A C 1
ATOM 2293 O O . SER A 1 271 ? -30.101 63.077 91.485 1.00 43.88 271 SER A O 1
ATOM 2295 N N . LYS A 1 272 ? -31.364 61.257 91.163 1.00 40.91 272 LYS A N 1
ATOM 2296 C CA . LYS A 1 272 ? -31.066 61.235 89.711 1.00 40.91 272 LYS A CA 1
ATOM 2297 C C . LYS A 1 272 ? -32.053 60.490 88.793 1.00 40.91 272 LYS A C 1
ATOM 2299 O O . LYS A 1 272 ? -31.660 59.955 87.763 1.00 40.91 272 LYS A O 1
ATOM 2304 N N . LEU A 1 273 ? -33.352 60.509 89.095 1.00 50.22 273 LEU A N 1
ATOM 2305 C CA . LEU A 1 273 ? -34.402 59.961 88.215 1.00 50.22 273 LEU A CA 1
ATOM 2306 C C . LEU A 1 273 ? -35.011 61.037 87.296 1.00 50.22 273 LEU A C 1
ATOM 2308 O O . LEU A 1 273 ? -36.073 61.581 87.574 1.00 50.22 273 LEU A O 1
ATOM 2312 N N . GLY A 1 274 ? -34.329 61.339 86.187 1.00 50.88 274 GLY A N 1
ATOM 2313 C CA . GLY A 1 274 ? -34.875 62.218 85.136 1.00 50.88 274 GLY A CA 1
ATOM 2314 C C . GLY A 1 274 ? -34.114 62.262 83.801 1.00 50.88 274 GLY A C 1
ATOM 2315 O O . GLY A 1 274 ? -34.551 62.944 82.884 1.00 50.88 274 GLY A O 1
ATOM 2316 N N . LEU A 1 275 ? -32.987 61.548 83.662 1.00 50.94 275 LEU A N 1
ATOM 2317 C CA . LEU A 1 275 ? -32.115 61.582 82.470 1.00 50.94 275 LEU A CA 1
ATOM 2318 C C . LEU A 1 275 ? -31.963 60.221 81.751 1.00 50.94 275 LEU A C 1
ATOM 2320 O O . LEU A 1 275 ? -31.207 60.128 80.786 1.00 50.94 275 LEU A O 1
ATOM 2324 N N . GLU A 1 276 ? -32.669 59.173 82.192 1.00 52.69 276 GLU A N 1
ATOM 2325 C CA . GLU A 1 276 ? -32.440 57.783 81.750 1.00 52.69 276 GLU A CA 1
ATOM 2326 C C . GLU A 1 276 ? -33.340 57.332 80.577 1.00 52.69 276 GLU A C 1
ATOM 2328 O O . GLU A 1 276 ? -32.998 56.383 79.872 1.00 52.69 276 GLU A O 1
ATOM 2333 N N . GLU A 1 277 ? -34.449 58.023 80.288 1.00 56.31 277 GLU A N 1
ATOM 2334 C CA . GLU A 1 277 ? -35.317 57.660 79.149 1.00 56.31 277 GLU A CA 1
ATOM 2335 C C . GLU A 1 277 ? -34.736 58.094 77.790 1.00 56.31 277 GLU A C 1
ATOM 2337 O O . GLU A 1 277 ? -34.806 57.337 76.827 1.00 56.31 277 GLU A O 1
ATOM 2342 N N . LEU A 1 278 ? -34.024 59.225 77.718 1.00 54.44 278 LEU A N 1
ATOM 2343 C CA . LEU A 1 278 ? -33.377 59.704 76.480 1.00 54.44 278 LEU A CA 1
ATOM 2344 C C . LEU A 1 278 ? -32.091 58.938 76.101 1.00 54.44 278 LEU A C 1
ATOM 2346 O O . LEU A 1 278 ? -31.596 59.063 74.981 1.00 54.44 278 LEU A O 1
ATOM 2350 N N . ARG A 1 279 ? -31.522 58.137 77.014 1.00 57.91 279 ARG A N 1
ATOM 2351 C CA . ARG A 1 279 ? -30.260 57.403 76.787 1.00 57.91 279 ARG A CA 1
ATOM 2352 C C . ARG A 1 279 ? -30.455 56.023 76.154 1.00 57.91 279 ARG A C 1
ATOM 2354 O O . ARG A 1 279 ? -29.605 55.598 75.375 1.00 57.91 279 ARG A O 1
ATOM 2361 N N . LYS A 1 280 ? -31.575 55.350 76.433 1.00 63.41 280 LYS A N 1
ATOM 2362 C CA . LYS A 1 280 ? -31.901 54.040 75.838 1.00 63.41 280 LYS A CA 1
ATOM 2363 C C . LYS A 1 280 ? -32.286 54.134 74.360 1.00 63.41 280 LYS A C 1
ATOM 2365 O O . LYS A 1 280 ? -31.953 53.239 73.592 1.00 63.41 280 LYS A O 1
ATOM 2370 N N . GLU A 1 281 ? -32.912 55.231 73.942 1.00 63.62 281 GLU A N 1
ATOM 2371 C CA . GLU A 1 281 ? -33.325 55.427 72.546 1.00 63.62 281 GLU A CA 1
ATOM 2372 C C . GLU A 1 281 ? -32.134 55.747 71.620 1.00 63.62 281 GLU A C 1
ATOM 2374 O O . GLU A 1 281 ? -32.062 55.264 70.491 1.00 63.62 281 GLU A O 1
ATOM 2379 N N . LYS A 1 282 ? -31.125 56.465 72.135 1.00 67.19 282 LYS A N 1
ATOM 2380 C CA . LYS A 1 282 ? -29.883 56.767 71.408 1.00 67.19 282 LYS A CA 1
ATOM 2381 C C . LYS A 1 282 ? -29.026 55.519 71.128 1.00 67.19 282 LYS A C 1
ATOM 2383 O O . LYS A 1 282 ? -28.490 55.392 70.032 1.00 67.19 282 LYS A O 1
ATOM 2388 N N . SER A 1 283 ? -28.944 54.579 72.073 1.00 71.00 283 SER A N 1
ATOM 2389 C CA . SER A 1 283 ? -28.125 53.361 71.934 1.00 71.00 283 SER A CA 1
ATOM 2390 C C . SER A 1 283 ? -28.628 52.414 70.833 1.00 71.00 283 SER A C 1
ATOM 2392 O O . SER A 1 283 ? -27.824 51.841 70.104 1.00 71.00 283 SER A O 1
ATOM 2394 N N . ASN A 1 284 ? -29.948 52.276 70.663 1.00 70.75 284 ASN A N 1
ATOM 2395 C CA . ASN A 1 284 ? -30.530 51.400 69.634 1.00 70.75 284 ASN A CA 1
ATOM 2396 C C . ASN A 1 284 ? -30.399 51.978 68.210 1.00 70.75 284 ASN A C 1
ATOM 2398 O O . ASN A 1 284 ? -30.302 51.235 67.228 1.00 70.75 284 ASN A O 1
ATOM 2402 N N . LEU A 1 285 ? -30.378 53.308 68.077 1.00 70.69 285 LEU A N 1
ATOM 2403 C CA . LEU A 1 285 ? -30.149 53.974 66.792 1.00 70.69 285 LEU A CA 1
ATOM 2404 C C . LEU A 1 285 ? -28.680 53.881 66.345 1.00 70.69 285 LEU A C 1
ATOM 2406 O O . LEU A 1 285 ? -28.416 53.743 65.155 1.00 70.69 285 LEU A O 1
ATOM 2410 N N . GLU A 1 286 ? -27.720 53.888 67.274 1.00 67.88 286 GLU A N 1
ATOM 2411 C CA . GLU A 1 286 ? -26.289 53.746 66.956 1.00 67.88 286 GLU A CA 1
ATOM 2412 C C . GLU A 1 286 ? -25.929 52.316 66.493 1.00 67.88 286 GLU A C 1
ATOM 2414 O O . GLU A 1 286 ? -25.144 52.148 65.556 1.00 67.88 286 GLU A O 1
ATOM 2419 N N . GLU A 1 287 ? -26.567 51.283 67.053 1.00 73.38 287 GLU A N 1
ATOM 2420 C CA . GLU A 1 287 ? -26.360 49.880 66.651 1.00 73.38 287 GLU A CA 1
ATOM 2421 C C . GLU A 1 287 ? -26.955 49.563 65.263 1.00 73.38 287 GLU A C 1
ATOM 2423 O O . GLU A 1 287 ? -26.333 48.890 64.433 1.00 73.38 287 GLU A O 1
ATOM 2428 N N . THR A 1 288 ? -28.129 50.119 64.949 1.00 71.75 288 THR A N 1
ATOM 2429 C CA . THR A 1 288 ? -28.754 49.966 63.623 1.00 71.75 288 THR A CA 1
ATOM 2430 C C . THR A 1 288 ? -27.999 50.724 62.524 1.00 71.75 288 THR A C 1
ATOM 2432 O O . THR A 1 288 ? -27.882 50.218 61.403 1.00 71.75 288 THR A O 1
ATOM 2435 N N . LEU A 1 289 ? -27.399 51.880 62.837 1.00 70.69 289 LEU A N 1
ATOM 2436 C CA . LEU A 1 289 ? -26.553 52.635 61.905 1.00 70.69 289 LEU A CA 1
ATOM 2437 C C . LEU A 1 289 ? -25.239 51.896 61.571 1.00 70.69 289 LEU A C 1
ATOM 2439 O O . LEU A 1 289 ? -24.792 51.907 60.418 1.00 70.69 289 LEU A O 1
ATOM 2443 N N . ALA A 1 290 ? -24.643 51.206 62.550 1.00 74.06 290 ALA A N 1
ATOM 2444 C CA . ALA A 1 290 ? -23.436 50.398 62.355 1.00 74.06 290 ALA A CA 1
ATOM 2445 C C . ALA A 1 290 ? -23.696 49.176 61.452 1.00 74.06 290 ALA A C 1
ATOM 2447 O O . ALA A 1 290 ? -22.921 48.902 60.532 1.00 74.06 290 ALA A O 1
ATOM 2448 N N . GLY A 1 291 ? -24.831 48.491 61.641 1.00 78.69 291 GLY A N 1
ATOM 2449 C CA . GLY A 1 291 ? -25.230 47.355 60.802 1.00 78.69 291 GLY A CA 1
ATOM 2450 C C . GLY A 1 291 ? -25.530 47.728 59.342 1.00 78.69 291 GLY A C 1
ATOM 2451 O O . GLY A 1 291 ? -25.235 46.952 58.430 1.00 78.69 291 GLY A O 1
ATOM 2452 N N . ILE A 1 292 ? -26.082 48.921 59.096 1.00 74.69 292 ILE A N 1
ATOM 2453 C CA . ILE A 1 292 ? -26.316 49.440 57.736 1.00 74.69 292 ILE A CA 1
ATOM 2454 C C . ILE A 1 292 ? -24.992 49.835 57.064 1.00 74.69 292 ILE A C 1
ATOM 2456 O O . ILE A 1 292 ? -24.792 49.536 55.886 1.00 74.69 292 ILE A O 1
ATOM 2460 N N . SER A 1 293 ? -24.064 50.435 57.813 1.00 73.81 293 SER A N 1
ATOM 2461 C CA . SER A 1 293 ? -22.759 50.867 57.292 1.00 73.81 293 SER A CA 1
ATOM 2462 C C . SER A 1 293 ? -21.881 49.688 56.852 1.00 73.81 293 SER A C 1
ATOM 2464 O O . SER A 1 293 ? -21.270 49.739 55.785 1.00 73.81 293 SER A O 1
ATOM 2466 N N . GLU A 1 294 ? -21.875 48.583 57.603 1.00 77.25 294 GLU A N 1
ATOM 2467 C CA . GLU A 1 294 ? -21.108 47.386 57.225 1.00 77.25 294 GLU A CA 1
ATOM 2468 C C . GLU A 1 294 ? -21.702 46.677 55.994 1.00 77.25 294 GLU A C 1
ATOM 2470 O O . GLU A 1 294 ? -20.967 46.241 55.106 1.00 77.25 294 GLU A O 1
ATOM 2475 N N . LYS A 1 295 ? -23.037 46.634 55.865 1.00 78.75 295 LYS A N 1
ATOM 2476 C CA . LYS A 1 295 ? -23.691 46.128 54.645 1.00 78.75 295 LYS A CA 1
ATOM 2477 C C . LYS A 1 295 ? -23.404 47.011 53.428 1.00 78.75 295 LYS A C 1
ATOM 2479 O O . LYS A 1 295 ? -23.208 46.483 52.333 1.00 78.75 295 LYS A O 1
ATOM 2484 N N . HIS A 1 296 ? -23.341 48.332 53.606 1.00 75.88 296 HIS A N 1
ATOM 2485 C CA . HIS A 1 296 ? -22.971 49.247 52.529 1.00 75.88 296 HIS A CA 1
ATOM 2486 C C . HIS A 1 296 ? -21.526 49.009 52.061 1.00 75.88 296 HIS A C 1
ATOM 2488 O O . HIS A 1 296 ? -21.297 48.850 50.861 1.00 75.88 296 HIS A O 1
ATOM 2494 N N . ARG A 1 297 ? -20.580 48.833 52.991 1.00 80.44 297 ARG A N 1
ATOM 2495 C CA . ARG A 1 297 ? -19.176 48.513 52.682 1.00 80.44 297 ARG A CA 1
ATOM 2496 C C . ARG A 1 297 ? -19.027 47.207 51.889 1.00 80.44 297 ARG A C 1
ATOM 2498 O O . ARG A 1 297 ? -18.329 47.160 50.880 1.00 80.44 297 ARG A O 1
ATOM 2505 N N . GLN A 1 298 ? -19.748 46.156 52.283 1.00 80.44 298 GLN A N 1
ATOM 2506 C CA . GLN A 1 298 ? -19.759 44.875 51.559 1.00 80.44 298 GLN A CA 1
ATOM 2507 C C . GLN A 1 298 ? -20.383 44.995 50.155 1.00 80.44 298 GLN A C 1
ATOM 2509 O O . GLN A 1 298 ? -19.949 44.326 49.209 1.00 80.44 298 GLN A O 1
ATOM 2514 N N . SER A 1 299 ? -21.382 45.870 49.992 1.00 76.25 299 SER A N 1
ATOM 2515 C CA . SER A 1 299 ? -21.970 46.172 48.682 1.00 76.25 299 SER A CA 1
ATOM 2516 C C . SER A 1 299 ? -21.018 46.959 47.763 1.00 76.25 299 SER A C 1
ATOM 2518 O O . SER A 1 299 ? -20.993 46.715 46.558 1.00 76.25 299 SER A O 1
ATOM 2520 N N . GLU A 1 300 ? -20.170 47.838 48.306 1.00 74.81 300 GLU A N 1
ATOM 2521 C CA . GLU A 1 300 ? -19.148 48.555 47.528 1.00 74.81 300 GLU A CA 1
ATOM 2522 C C . GLU A 1 300 ? -17.994 47.644 47.083 1.00 74.81 300 GLU A C 1
ATOM 2524 O O . GLU A 1 300 ? -17.572 47.712 45.924 1.00 74.81 300 GLU A O 1
ATOM 2529 N N . ASP A 1 301 ? -17.534 46.737 47.951 1.00 78.44 301 ASP A N 1
ATOM 2530 C CA . ASP A 1 301 ? -16.495 45.744 47.624 1.00 78.44 301 ASP A CA 1
ATOM 2531 C C . ASP A 1 301 ? -16.945 44.766 46.522 1.00 78.44 301 ASP A C 1
ATOM 2533 O O . ASP A 1 301 ? -16.151 44.284 45.707 1.00 78.44 301 ASP A O 1
ATOM 2537 N N . THR A 1 302 ? -18.239 44.446 46.475 1.00 78.75 302 THR A N 1
ATOM 2538 C CA . THR A 1 302 ? -18.806 43.609 45.406 1.00 78.75 302 THR A CA 1
ATOM 2539 C C . THR A 1 302 ? -18.981 44.390 44.103 1.00 78.75 302 THR A C 1
ATOM 2541 O O . THR A 1 302 ? -18.664 43.862 43.034 1.00 78.75 302 THR A O 1
ATOM 2544 N N . LEU A 1 303 ? -19.386 45.662 44.171 1.00 75.31 303 LEU A N 1
ATOM 2545 C CA . LEU A 1 303 ? -19.466 46.557 43.011 1.00 75.31 303 LEU A CA 1
ATOM 2546 C C . LEU A 1 303 ? -18.100 46.802 42.353 1.00 75.31 303 LEU A C 1
ATOM 2548 O O . LEU A 1 303 ? -18.003 46.791 41.125 1.00 75.31 303 LEU A O 1
ATOM 2552 N N . THR A 1 304 ? -17.035 46.975 43.136 1.00 76.31 304 THR A N 1
ATOM 2553 C CA . THR A 1 304 ? -15.668 47.143 42.610 1.00 76.31 304 THR A CA 1
ATOM 2554 C C . THR A 1 304 ? -15.163 45.884 41.906 1.00 76.31 304 THR A C 1
ATOM 2556 O O . THR A 1 304 ? -14.629 45.983 40.801 1.00 76.31 304 THR A O 1
ATOM 2559 N N . LYS A 1 305 ? -15.417 44.692 42.462 1.00 81.75 305 LYS A N 1
ATOM 2560 C CA . LYS A 1 305 ? -15.083 43.408 41.809 1.00 81.75 305 LYS A CA 1
ATOM 2561 C C . LYS A 1 305 ? -15.874 43.158 40.522 1.00 81.75 305 LYS A C 1
ATOM 2563 O O . LYS A 1 305 ? -15.364 42.529 39.598 1.00 81.75 305 LYS A O 1
ATOM 2568 N N . LEU A 1 306 ? -17.126 43.611 40.445 1.00 78.19 306 LEU A N 1
ATOM 2569 C CA . LEU A 1 306 ? -17.918 43.510 39.215 1.00 78.19 306 LEU A CA 1
ATOM 2570 C C . LEU A 1 306 ? -17.428 44.488 38.144 1.00 78.19 306 LEU A C 1
ATOM 2572 O O . LEU A 1 306 ? -17.357 44.109 36.977 1.00 78.19 306 LEU A O 1
ATOM 2576 N N . ARG A 1 307 ? -17.030 45.707 38.530 1.00 77.44 307 ARG A N 1
ATOM 2577 C CA . ARG A 1 307 ? -16.432 46.680 37.603 1.00 77.44 307 ARG A CA 1
ATOM 2578 C C . ARG A 1 307 ? -15.119 46.174 37.009 1.00 77.44 307 ARG A C 1
ATOM 2580 O O . ARG A 1 307 ? -14.963 46.254 35.798 1.00 77.44 307 ARG A O 1
ATOM 2587 N N . SER A 1 308 ? -14.231 45.578 37.808 1.00 78.06 308 SER A N 1
ATOM 2588 C CA . SER A 1 308 ? -12.970 45.030 37.283 1.00 78.06 308 SER A CA 1
ATOM 2589 C C . SER A 1 308 ? -13.197 43.886 36.287 1.00 78.06 308 SER A C 1
ATOM 2591 O O . SER A 1 308 ? -12.558 43.842 35.241 1.00 78.06 308 SER A O 1
ATOM 2593 N N . LYS A 1 309 ? -14.166 43.000 36.554 1.00 80.25 309 LYS A N 1
ATOM 2594 C CA . LYS A 1 309 ? -14.550 41.929 35.616 1.00 80.25 309 LYS A CA 1
ATOM 2595 C C . LYS A 1 309 ? -15.202 42.459 34.336 1.00 80.25 309 LYS A C 1
ATOM 2597 O O . LYS A 1 309 ? -15.022 41.874 33.270 1.00 80.25 309 LYS A O 1
ATOM 2602 N N . LEU A 1 310 ? -15.969 43.546 34.426 1.00 74.81 310 LEU A N 1
ATOM 2603 C CA . LEU A 1 310 ? -16.567 44.192 33.257 1.00 74.81 310 LEU A CA 1
ATOM 2604 C C . LEU A 1 310 ? -15.490 44.837 32.368 1.00 74.81 310 LEU A C 1
ATOM 2606 O O . LEU A 1 310 ? -15.564 44.717 31.146 1.00 74.81 310 LEU A O 1
ATOM 2610 N N . GLU A 1 311 ? -14.470 45.445 32.978 1.00 75.62 311 GLU A N 1
ATOM 2611 C CA . GLU A 1 311 ? -13.301 46.005 32.289 1.00 75.62 311 GLU A CA 1
ATOM 2612 C C . GLU A 1 311 ? -12.514 44.910 31.540 1.00 75.62 311 GLU A C 1
ATOM 2614 O O . GLU A 1 311 ? -12.231 45.046 30.350 1.00 75.62 311 GLU A O 1
ATOM 2619 N N . GLU A 1 312 ? -12.244 43.770 32.190 1.00 77.88 312 GLU A N 1
ATOM 2620 C CA . GLU A 1 312 ? -11.600 42.606 31.557 1.00 77.88 312 GLU A CA 1
ATOM 2621 C C . GLU A 1 312 ? -12.415 42.061 30.374 1.00 77.88 312 GLU A C 1
ATOM 2623 O O . GLU A 1 312 ? -11.861 41.741 29.321 1.00 77.88 312 GLU A O 1
ATOM 2628 N N . CYS A 1 313 ? -13.742 42.001 30.510 1.00 69.06 313 CYS A N 1
ATOM 2629 C CA . CYS A 1 313 ? -14.627 41.539 29.442 1.00 69.06 313 CYS A CA 1
ATOM 2630 C C . CYS A 1 313 ? -14.656 42.515 28.247 1.00 69.06 313 CYS A C 1
ATOM 2632 O O . CYS A 1 313 ? -14.678 42.087 27.090 1.00 69.06 313 CYS A O 1
ATOM 2634 N N . SER A 1 314 ? -14.592 43.825 28.511 1.00 74.00 314 SER A N 1
ATOM 2635 C CA . SER A 1 314 ? -14.494 44.871 27.483 1.00 74.00 314 SER A CA 1
ATOM 2636 C C . SER A 1 314 ? -13.176 44.786 26.699 1.00 74.00 314 SER A C 1
ATOM 2638 O O . SER A 1 314 ? -13.168 44.846 25.463 1.00 74.00 314 SER A O 1
ATOM 2640 N N . ASN A 1 315 ? -12.066 44.544 27.401 1.00 77.44 315 ASN A N 1
ATOM 2641 C CA . ASN A 1 315 ? -10.752 44.364 26.783 1.00 77.44 315 ASN A CA 1
ATOM 2642 C C . ASN A 1 315 ? -10.696 43.080 25.941 1.00 77.44 315 ASN A C 1
ATOM 2644 O O . ASN A 1 315 ? -10.290 43.124 24.779 1.00 77.44 315 ASN A O 1
ATOM 2648 N N . GLY A 1 316 ? -11.216 41.960 26.458 1.00 80.31 316 GLY A N 1
ATOM 2649 C CA . GLY A 1 316 ? -11.303 40.702 25.709 1.00 80.31 316 GLY A CA 1
ATOM 2650 C C . GLY A 1 316 ? -12.159 40.804 24.438 1.00 80.31 316 GLY A C 1
ATOM 2651 O O . GLY A 1 316 ? -11.821 40.217 23.407 1.00 80.31 316 GLY A O 1
ATOM 2652 N N . LYS A 1 317 ? -13.238 41.600 24.462 1.00 76.56 317 LYS A N 1
ATOM 2653 C CA . LYS A 1 317 ? -14.052 41.886 23.270 1.00 76.56 317 LYS A CA 1
ATOM 2654 C C . LYS A 1 317 ? -13.258 42.649 22.205 1.00 76.56 317 LYS A C 1
ATOM 2656 O O . LYS A 1 317 ? -13.349 42.300 21.028 1.00 76.56 317 LYS A O 1
ATOM 2661 N N . SER A 1 318 ? -12.467 43.643 22.607 1.00 73.50 318 SER A N 1
ATOM 2662 C CA . SER A 1 318 ? -11.627 44.421 21.684 1.00 73.50 318 SER A CA 1
ATOM 2663 C C . SER A 1 318 ? -10.551 43.553 21.020 1.00 73.50 318 SER A C 1
ATOM 2665 O O . SER A 1 318 ? -10.369 43.622 19.805 1.00 73.50 318 SER A O 1
ATOM 2667 N N . GLU A 1 319 ? -9.910 42.653 21.772 1.00 76.06 319 GLU A N 1
ATOM 2668 C CA . GLU A 1 319 ? -8.924 41.709 21.223 1.00 76.06 319 GLU A CA 1
ATOM 2669 C C . GLU A 1 319 ? -9.535 40.695 20.244 1.00 76.06 319 GLU A C 1
ATOM 2671 O O . GLU A 1 319 ? -8.931 40.352 19.223 1.00 76.06 319 GLU A O 1
ATOM 2676 N N . LEU A 1 320 ? -10.737 40.191 20.540 1.00 75.25 320 LEU A N 1
ATOM 2677 C CA . LEU A 1 320 ? -11.454 39.290 19.635 1.00 75.25 320 LEU A CA 1
ATOM 2678 C C . LEU A 1 320 ? -11.864 39.998 18.345 1.00 75.25 320 LEU A C 1
ATOM 2680 O O . LEU A 1 320 ? -11.768 39.406 17.269 1.00 75.25 320 LEU A O 1
ATOM 2684 N N . GLN A 1 321 ? -12.266 41.264 18.440 1.00 73.38 321 GLN A N 1
ATOM 2685 C CA . GLN A 1 321 ? -12.624 42.072 17.283 1.00 73.38 321 GLN A CA 1
ATOM 2686 C C . GLN A 1 321 ? -11.405 42.325 16.381 1.00 73.38 321 GLN A C 1
ATOM 2688 O O . GLN A 1 321 ? -11.493 42.124 15.172 1.00 73.38 321 GLN A O 1
ATOM 2693 N N . GLU A 1 322 ? -10.232 42.608 16.955 1.00 79.50 322 GLU A N 1
ATOM 2694 C CA . GLU A 1 322 ? -8.984 42.735 16.190 1.00 79.50 322 GLU A CA 1
ATOM 2695 C C . GLU A 1 322 ? -8.566 41.411 15.516 1.00 79.50 322 GLU A C 1
ATOM 2697 O O . GLU A 1 322 ? -8.125 41.393 14.360 1.00 79.50 322 GLU A O 1
ATOM 2702 N N . LYS A 1 323 ? -8.728 40.272 16.206 1.00 82.75 323 LYS A N 1
ATOM 2703 C CA . LYS A 1 323 ? -8.456 38.940 15.634 1.00 82.75 323 LYS A CA 1
ATOM 2704 C C . LYS A 1 323 ? -9.407 38.607 14.481 1.00 82.75 323 LYS A C 1
ATOM 2706 O O . LYS A 1 323 ? -8.959 38.058 13.473 1.00 82.75 323 LYS A O 1
ATOM 2711 N N . PHE A 1 324 ? -10.685 38.960 14.601 1.00 77.69 324 PHE A N 1
ATOM 2712 C CA . PHE A 1 324 ? -11.675 38.770 13.541 1.00 77.69 324 PHE A CA 1
ATOM 2713 C C . PHE A 1 324 ? -11.346 39.618 12.303 1.00 77.69 324 PHE A C 1
ATOM 2715 O O . PHE A 1 324 ? -11.355 39.103 11.186 1.00 77.69 324 PHE A O 1
ATOM 2722 N N . GLU A 1 325 ? -10.944 40.877 12.496 1.00 78.25 325 GLU A N 1
ATOM 2723 C CA . GLU A 1 325 ? -10.515 41.779 11.418 1.00 78.25 325 GLU A CA 1
ATOM 2724 C C . GLU A 1 325 ? -9.308 41.212 10.641 1.00 78.25 325 GLU A C 1
ATOM 2726 O O . GLU A 1 325 ? -9.275 41.225 9.406 1.00 78.25 325 GLU A O 1
ATOM 2731 N N . LYS A 1 326 ? -8.321 40.649 11.358 1.00 80.88 326 LYS A N 1
ATOM 2732 C CA . LYS A 1 326 ? -7.137 40.006 10.756 1.00 80.88 326 LYS A CA 1
ATOM 2733 C C . LYS A 1 326 ? -7.498 38.746 9.969 1.00 80.88 326 LYS A C 1
ATOM 2735 O O . LYS A 1 326 ? -6.967 38.539 8.878 1.00 80.88 326 LYS A O 1
ATOM 2740 N N . LEU A 1 327 ? -8.395 37.914 10.498 1.00 76.69 327 LEU A N 1
ATOM 2741 C CA . LEU A 1 327 ? -8.865 36.710 9.806 1.00 76.69 327 LEU A CA 1
ATOM 2742 C C . LEU A 1 327 ? -9.684 37.048 8.558 1.00 76.69 327 LEU A C 1
ATOM 2744 O O . LEU A 1 327 ? -9.493 36.408 7.526 1.00 76.69 327 LEU A O 1
ATOM 2748 N N . SER A 1 328 ? -10.526 38.080 8.626 1.00 75.94 328 SER A N 1
ATOM 2749 C CA . SER A 1 328 ? -11.316 38.558 7.489 1.00 75.94 328 SER A CA 1
ATOM 2750 C C . SER A 1 328 ? -10.417 39.009 6.330 1.00 75.94 328 SER A C 1
ATOM 2752 O O . SER A 1 328 ? -10.560 38.527 5.208 1.00 75.94 328 SER A O 1
ATOM 2754 N N . LYS A 1 329 ? -9.380 39.815 6.614 1.00 81.25 329 LYS A N 1
ATOM 2755 C CA . LYS A 1 329 ? -8.389 40.225 5.599 1.00 81.25 329 LYS A CA 1
ATOM 2756 C C . LYS A 1 329 ? -7.639 39.044 4.980 1.00 81.25 329 LYS A C 1
ATOM 2758 O O . LYS A 1 329 ? -7.401 39.034 3.776 1.00 81.25 329 LYS A O 1
ATOM 2763 N N . LYS A 1 330 ? -7.287 38.038 5.785 1.00 78.69 330 LYS A N 1
ATOM 2764 C CA . LYS A 1 330 ? -6.603 36.834 5.296 1.00 78.69 330 LYS A CA 1
ATOM 2765 C C . LYS A 1 330 ? -7.511 35.975 4.408 1.00 78.69 330 LYS A C 1
ATOM 2767 O O . LYS A 1 330 ? -7.038 35.394 3.438 1.00 78.69 330 LYS A O 1
ATOM 2772 N N . CYS A 1 331 ? -8.807 35.916 4.716 1.00 67.94 331 CYS A N 1
ATOM 2773 C CA . CYS A 1 331 ? -9.791 35.205 3.904 1.00 67.94 331 CYS A CA 1
ATOM 2774 C C . CYS A 1 331 ? -9.956 35.850 2.520 1.00 67.94 331 CYS A C 1
ATOM 2776 O O . CYS A 1 331 ? -9.993 35.132 1.522 1.00 67.94 331 CYS A O 1
ATOM 2778 N N . GLU A 1 332 ? -9.969 37.185 2.445 1.00 75.56 332 GLU A N 1
ATOM 2779 C CA . GLU A 1 332 ? -10.057 37.892 1.162 1.00 75.56 332 GLU A CA 1
ATOM 2780 C C . GLU A 1 332 ? -8.788 37.694 0.311 1.00 75.56 332 GLU A C 1
ATOM 2782 O O . GLU A 1 332 ? -8.893 37.397 -0.876 1.00 75.56 332 GLU A O 1
ATOM 2787 N N . GLN A 1 333 ? -7.596 37.721 0.924 1.00 77.75 333 GLN A N 1
ATOM 2788 C CA . GLN A 1 333 ? -6.332 37.421 0.228 1.00 77.75 333 GLN A CA 1
ATOM 2789 C C . GLN A 1 333 ? -6.309 36.003 -0.357 1.00 77.75 333 GLN A C 1
ATOM 2791 O O . GLN A 1 333 ? -6.004 35.814 -1.532 1.00 77.75 333 GLN A O 1
ATOM 2796 N N . SER A 1 334 ? -6.703 34.994 0.427 1.00 75.31 334 SER A N 1
ATOM 2797 C CA . SER A 1 334 ? -6.766 33.615 -0.072 1.00 75.31 334 SER A CA 1
ATOM 2798 C C . SER A 1 334 ? -7.802 33.427 -1.186 1.00 75.31 334 SER A C 1
ATOM 2800 O O . SER A 1 334 ? -7.662 32.526 -2.009 1.00 75.31 334 SER A O 1
ATOM 2802 N N . LYS A 1 335 ? -8.846 34.259 -1.236 1.00 78.12 335 LYS A N 1
ATOM 2803 C CA . LYS A 1 335 ? -9.863 34.218 -2.292 1.00 78.12 335 LYS A CA 1
ATOM 2804 C C . LYS A 1 335 ? -9.339 34.786 -3.614 1.00 78.12 335 LYS A C 1
ATOM 2806 O O . LYS A 1 335 ? -9.660 34.231 -4.663 1.00 78.12 335 LYS A O 1
ATOM 2811 N N . GLU A 1 336 ? -8.513 35.831 -3.568 1.00 78.31 336 GLU A N 1
ATOM 2812 C CA . GLU A 1 336 ? -7.820 36.370 -4.748 1.00 78.31 336 GLU A CA 1
ATOM 2813 C C . GLU A 1 336 ? -6.804 35.366 -5.315 1.00 78.31 336 GLU A C 1
ATOM 2815 O O . GLU A 1 336 ? -6.840 35.077 -6.513 1.00 78.31 336 GLU A O 1
ATOM 2820 N N . GLU A 1 337 ? -5.988 34.743 -4.457 1.00 81.38 337 GLU A N 1
ATOM 2821 C CA . GLU A 1 337 ? -5.028 33.695 -4.854 1.00 81.38 337 GLU A CA 1
ATOM 2822 C C . GLU A 1 337 ? -5.724 32.494 -5.524 1.00 81.38 337 GLU A C 1
ATOM 2824 O O . GLU A 1 337 ? -5.248 31.941 -6.520 1.00 81.38 337 GLU A O 1
ATOM 2829 N N . LEU A 1 338 ? -6.892 32.094 -5.011 1.00 75.00 338 LEU A N 1
ATOM 2830 C CA . LEU A 1 338 ? -7.661 30.972 -5.552 1.00 75.00 338 LEU A CA 1
ATOM 2831 C C . LEU A 1 338 ? -8.235 31.283 -6.943 1.00 75.00 338 LEU A C 1
ATOM 2833 O O . LEU A 1 338 ? -8.338 30.388 -7.788 1.00 75.00 338 LEU A O 1
ATOM 2837 N N . GLU A 1 339 ? -8.577 32.544 -7.207 1.00 79.31 339 GLU A N 1
ATOM 2838 C CA . GLU A 1 339 ? -9.086 32.968 -8.510 1.00 79.31 339 GLU A CA 1
ATOM 2839 C C . GLU A 1 339 ? -7.974 33.125 -9.558 1.00 79.31 339 GLU A C 1
ATOM 2841 O O . GLU A 1 339 ? -8.195 32.857 -10.743 1.00 79.31 339 GLU A O 1
ATOM 2846 N N . GLU A 1 340 ? -6.754 33.458 -9.138 1.00 81.44 340 GLU A N 1
ATOM 2847 C CA . GLU A 1 340 ? -5.571 33.434 -10.001 1.00 81.44 340 GLU A CA 1
ATOM 2848 C C . GLU A 1 340 ? -5.191 31.995 -10.394 1.00 81.44 340 GLU A C 1
ATOM 2850 O O . GLU A 1 340 ? -5.057 31.685 -11.583 1.00 81.44 340 GLU A O 1
ATOM 2855 N N . LEU A 1 341 ? -5.187 31.069 -9.428 1.00 77.75 341 LEU A N 1
ATOM 2856 C CA . LEU A 1 341 ? -4.967 29.638 -9.676 1.00 77.75 341 LEU A CA 1
ATOM 2857 C C . LEU A 1 341 ? -6.017 29.024 -10.617 1.00 77.75 341 LEU A C 1
ATOM 2859 O O . LEU A 1 341 ? -5.702 28.153 -11.433 1.00 77.75 341 LEU A O 1
ATOM 2863 N N . ARG A 1 342 ? -7.276 29.474 -10.554 1.00 77.06 342 ARG A N 1
ATOM 2864 C CA . ARG A 1 342 ? -8.325 29.035 -11.494 1.00 77.06 342 ARG A CA 1
ATOM 2865 C C . ARG A 1 342 ? -8.046 29.474 -12.929 1.00 77.06 342 ARG A C 1
ATOM 2867 O O . ARG A 1 342 ? -8.284 28.693 -13.856 1.00 77.06 342 ARG A O 1
ATOM 2874 N N . LYS A 1 343 ? -7.516 30.684 -13.127 1.00 82.06 343 LYS A N 1
ATOM 2875 C CA . LYS A 1 343 ? -7.104 31.170 -14.454 1.00 82.06 343 LYS A CA 1
ATOM 2876 C C . LYS A 1 343 ? -5.914 30.373 -14.987 1.00 82.06 343 LYS A C 1
ATOM 2878 O O . LYS A 1 343 ? -5.943 29.960 -16.147 1.00 82.06 343 LYS A O 1
ATOM 2883 N N . GLU A 1 344 ? -4.924 30.079 -14.143 1.00 81.38 344 GLU A N 1
ATOM 2884 C CA . GLU A 1 344 ? -3.785 29.230 -14.520 1.00 81.38 344 GLU A CA 1
ATOM 2885 C C . GLU A 1 344 ? -4.217 27.809 -14.893 1.00 81.38 344 GLU A C 1
ATOM 2887 O O . GLU A 1 344 ? -3.779 27.279 -15.917 1.00 81.38 344 GLU A O 1
ATOM 2892 N N . LYS A 1 345 ? -5.137 27.208 -14.127 1.00 79.31 345 LYS A N 1
ATOM 2893 C CA . LYS A 1 345 ? -5.693 25.882 -14.431 1.00 79.31 345 LYS A CA 1
ATOM 2894 C C . LYS A 1 345 ? -6.364 25.848 -15.808 1.00 79.31 345 LYS A C 1
ATOM 2896 O O . LYS A 1 345 ? -6.082 24.949 -16.598 1.00 79.31 345 LYS A O 1
ATOM 2901 N N . SER A 1 346 ? -7.199 26.842 -16.120 1.00 80.44 346 SER A N 1
ATOM 2902 C CA . SER A 1 346 ? -7.862 26.968 -17.429 1.00 80.44 346 SER A CA 1
ATOM 2903 C C . SER A 1 346 ? -6.850 27.057 -18.585 1.00 80.44 346 SER A C 1
ATOM 2905 O O . SER A 1 346 ? -6.997 26.394 -19.618 1.00 80.44 346 SER A O 1
ATOM 2907 N N . LEU A 1 347 ? -5.762 27.812 -18.396 1.00 80.38 347 LEU A N 1
ATOM 2908 C CA . LEU A 1 347 ? -4.682 27.918 -19.379 1.00 80.38 347 LEU A CA 1
ATOM 2909 C C . LEU A 1 347 ? -3.907 26.599 -19.537 1.00 80.38 347 LEU A C 1
ATOM 2911 O O . LEU A 1 347 ? -3.585 26.189 -20.658 1.00 80.38 347 LEU A O 1
ATOM 2915 N N . HIS A 1 348 ? -3.645 25.898 -18.433 1.00 79.12 348 HIS A N 1
ATOM 2916 C CA . HIS A 1 348 ? -2.959 24.611 -18.458 1.00 79.12 348 HIS A CA 1
ATOM 2917 C C . HIS A 1 348 ? -3.790 23.544 -19.185 1.00 79.12 348 HIS A C 1
ATOM 2919 O O . HIS A 1 348 ? -3.269 22.845 -20.052 1.00 79.12 348 HIS A O 1
ATOM 2925 N N . GLU A 1 349 ? -5.101 23.480 -18.934 1.00 76.38 349 GLU A N 1
ATOM 2926 C CA . GLU A 1 349 ? -6.030 22.575 -19.630 1.00 76.38 349 GLU A CA 1
ATOM 2927 C C . GLU A 1 349 ? -6.096 22.830 -21.143 1.00 76.38 349 GLU A C 1
ATOM 2929 O O . GLU A 1 349 ? -6.282 21.899 -21.934 1.00 76.38 349 GLU A O 1
ATOM 2934 N N . LYS A 1 350 ? -5.932 24.085 -21.574 1.00 79.81 350 LYS A N 1
ATOM 2935 C CA . LYS A 1 350 ? -5.824 24.424 -22.998 1.00 79.81 350 LYS A CA 1
ATOM 2936 C C . LYS A 1 350 ? -4.496 23.935 -23.586 1.00 79.81 350 LYS A C 1
ATOM 2938 O O . LYS A 1 350 ? -4.492 23.279 -24.625 1.00 79.81 350 LYS A O 1
ATOM 2943 N N . THR A 1 351 ? -3.390 24.165 -22.881 1.00 78.44 351 THR A N 1
ATOM 2944 C CA . THR A 1 351 ? -2.049 23.725 -23.304 1.00 78.44 351 THR A CA 1
ATOM 2945 C C . THR A 1 351 ? -1.945 22.197 -23.397 1.00 78.44 351 THR A C 1
ATOM 2947 O O . THR A 1 351 ? -1.388 21.665 -24.355 1.00 78.44 351 THR A O 1
ATOM 2950 N N . VAL A 1 352 ? -2.524 21.469 -22.437 1.00 77.25 352 VAL A N 1
ATOM 2951 C CA . VAL A 1 352 ? -2.552 19.996 -22.437 1.00 77.25 352 VAL A CA 1
ATOM 2952 C C . VAL A 1 352 ? -3.347 19.453 -23.625 1.00 77.25 352 VAL A C 1
ATOM 2954 O O . VAL A 1 352 ? -2.905 18.490 -24.257 1.00 77.25 352 VAL A O 1
ATOM 2957 N N . ARG A 1 353 ? -4.476 20.084 -23.983 1.00 78.12 353 ARG A N 1
ATOM 2958 C CA . ARG A 1 353 ? -5.236 19.723 -25.192 1.00 78.12 353 ARG A CA 1
ATOM 2959 C C . ARG A 1 353 ? -4.405 19.906 -26.463 1.00 78.12 353 ARG A C 1
ATOM 2961 O O . ARG A 1 353 ? -4.339 18.986 -27.271 1.00 78.12 353 ARG A O 1
ATOM 2968 N N . GLU A 1 354 ? -3.701 21.027 -26.603 1.00 80.31 354 GLU A N 1
ATOM 2969 C CA . GLU A 1 354 ? -2.834 21.283 -27.764 1.00 80.31 354 GLU A CA 1
ATOM 2970 C C . GLU A 1 354 ? -1.650 20.305 -27.858 1.00 80.31 354 GLU A C 1
ATOM 2972 O O . GLU A 1 354 ? -1.320 19.830 -28.947 1.00 80.31 354 GLU A O 1
ATOM 2977 N N . ILE A 1 355 ? -1.014 19.967 -26.730 1.00 76.50 355 ILE A N 1
ATOM 2978 C CA . ILE A 1 355 ? 0.074 18.976 -26.692 1.00 76.50 355 ILE A CA 1
ATOM 2979 C C . ILE A 1 355 ? -0.449 17.584 -27.064 1.00 76.50 355 ILE A C 1
ATOM 2981 O O . ILE A 1 355 ? 0.206 16.872 -27.824 1.00 76.50 355 ILE A O 1
ATOM 2985 N N . SER A 1 356 ? -1.632 17.211 -26.574 1.00 76.19 356 SER A N 1
ATOM 2986 C CA . SER A 1 356 ? -2.253 15.916 -26.874 1.00 76.19 356 SER A CA 1
ATOM 2987 C C . SER A 1 356 ? -2.599 15.786 -28.360 1.00 76.19 356 SER A C 1
ATOM 2989 O O . SER A 1 356 ? -2.328 14.752 -28.967 1.00 76.19 356 SER A O 1
ATOM 2991 N N . GLU A 1 357 ? -3.113 16.853 -28.979 1.00 80.88 357 GLU A N 1
ATOM 2992 C CA . GLU A 1 357 ? -3.380 16.898 -30.422 1.00 80.88 357 GLU A CA 1
ATOM 2993 C C . GLU A 1 357 ? -2.083 16.734 -31.235 1.00 80.88 357 GLU A C 1
ATOM 2995 O O . GLU A 1 357 ? -2.026 15.929 -32.166 1.00 80.88 357 GLU A O 1
ATOM 3000 N N . LYS A 1 358 ? -1.006 17.433 -30.843 1.00 82.12 358 LYS A N 1
ATOM 3001 C CA . LYS A 1 358 ? 0.316 17.312 -31.485 1.00 82.12 358 LYS A CA 1
ATOM 3002 C C . LYS A 1 358 ? 0.919 15.919 -31.325 1.00 82.12 358 LYS A C 1
ATOM 3004 O O . LYS A 1 358 ? 1.517 15.410 -32.270 1.00 82.12 358 LYS A O 1
ATOM 3009 N N . HIS A 1 359 ? 0.757 15.300 -30.158 1.00 81.31 359 HIS A N 1
ATOM 3010 C CA . HIS A 1 359 ? 1.218 13.935 -29.917 1.00 81.31 359 HIS A CA 1
ATOM 3011 C C . HIS A 1 359 ? 0.459 12.927 -30.785 1.00 81.31 359 HIS A C 1
ATOM 3013 O O . HIS A 1 359 ? 1.073 12.062 -31.401 1.00 81.31 359 HIS A O 1
ATOM 3019 N N . ARG A 1 360 ? -0.862 13.091 -30.918 1.00 79.88 360 ARG A N 1
ATOM 3020 C CA . ARG A 1 360 ? -1.679 12.256 -31.806 1.00 79.88 360 ARG A CA 1
ATOM 3021 C C . ARG A 1 360 ? -1.217 12.364 -33.260 1.00 79.88 360 ARG A C 1
ATOM 3023 O O . ARG A 1 360 ? -1.090 11.349 -33.936 1.00 79.88 360 ARG A O 1
ATOM 3030 N N . GLN A 1 361 ? -0.914 13.579 -33.721 1.00 81.00 361 GLN A N 1
ATOM 3031 C CA . GLN A 1 361 ? -0.398 13.821 -35.073 1.00 81.00 361 GLN A CA 1
ATOM 3032 C C . GLN A 1 361 ? 0.991 13.200 -35.295 1.00 81.00 361 GLN A C 1
ATOM 3034 O O . GLN A 1 361 ? 1.237 12.594 -36.343 1.00 81.00 361 GLN A O 1
ATOM 3039 N N . SER A 1 362 ? 1.903 13.309 -34.323 1.00 77.75 362 SER A N 1
ATOM 3040 C CA . SER A 1 362 ? 3.229 12.694 -34.440 1.00 77.75 362 SER A CA 1
ATOM 3041 C C . SER A 1 362 ? 3.170 11.169 -34.372 1.00 77.75 362 SER A C 1
ATOM 3043 O O . SER A 1 362 ? 3.891 10.514 -35.120 1.00 77.75 362 SER A O 1
ATOM 3045 N N . GLU A 1 363 ? 2.280 10.591 -33.562 1.00 77.25 363 GLU A N 1
ATOM 3046 C CA . GLU A 1 363 ? 2.056 9.143 -33.521 1.00 77.25 363 GLU A CA 1
ATOM 3047 C C . GLU A 1 363 ? 1.517 8.622 -34.860 1.00 77.25 363 GLU A C 1
ATOM 3049 O O . GLU A 1 363 ? 2.028 7.631 -35.380 1.00 77.25 363 GLU A O 1
ATOM 3054 N N . THR A 1 364 ? 0.545 9.313 -35.471 1.00 76.19 364 THR A N 1
ATOM 3055 C CA . THR A 1 364 ? 0.044 8.934 -36.804 1.00 76.19 364 THR A CA 1
ATOM 3056 C C . THR A 1 364 ? 1.134 8.990 -37.872 1.00 76.19 364 THR A C 1
ATOM 3058 O O . THR A 1 364 ? 1.199 8.108 -38.725 1.00 76.19 364 THR A O 1
ATOM 3061 N N . ARG A 1 365 ? 2.035 9.976 -37.793 1.00 81.62 365 ARG A N 1
ATOM 3062 C CA . ARG A 1 365 ? 3.161 10.105 -38.723 1.00 81.62 365 ARG A CA 1
ATOM 3063 C C . ARG A 1 365 ? 4.187 8.986 -38.531 1.00 81.62 365 ARG A C 1
ATOM 3065 O O . ARG A 1 365 ? 4.565 8.343 -39.504 1.00 81.62 365 ARG A O 1
ATOM 3072 N N . LEU A 1 366 ? 4.569 8.697 -37.287 1.00 81.25 366 LEU A N 1
ATOM 3073 C CA . LEU A 1 366 ? 5.500 7.609 -36.973 1.00 81.25 366 LEU A CA 1
ATOM 3074 C C . LEU A 1 366 ? 4.948 6.237 -37.375 1.00 81.25 366 LEU A C 1
ATOM 3076 O O . LEU A 1 366 ? 5.712 5.397 -37.836 1.00 81.25 366 LEU A O 1
ATOM 3080 N N . ARG A 1 367 ? 3.632 6.007 -37.249 1.00 79.56 367 ARG A N 1
ATOM 3081 C CA . ARG A 1 367 ? 2.999 4.783 -37.768 1.00 79.56 367 ARG A CA 1
ATOM 3082 C C . ARG A 1 367 ? 3.125 4.678 -39.286 1.00 79.56 367 ARG A C 1
ATOM 3084 O O . ARG A 1 367 ? 3.516 3.622 -39.764 1.00 79.56 367 ARG A O 1
ATOM 3091 N N . SER A 1 368 ? 2.884 5.764 -40.025 1.00 78.50 368 SER A N 1
ATOM 3092 C CA . SER A 1 368 ? 3.061 5.748 -41.486 1.00 78.50 368 SER A CA 1
ATOM 3093 C C . SER A 1 368 ? 4.516 5.502 -41.908 1.00 78.50 368 SER A C 1
ATOM 3095 O O . SER A 1 368 ? 4.764 4.698 -42.800 1.00 78.50 368 SER A O 1
ATOM 3097 N N . GLU A 1 369 ? 5.483 6.111 -41.212 1.00 81.44 369 GLU A N 1
ATOM 3098 C CA . GLU A 1 369 ? 6.916 5.912 -41.474 1.00 81.44 369 GLU A CA 1
ATOM 3099 C C . GLU A 1 369 ? 7.358 4.474 -41.122 1.00 81.44 369 GLU A C 1
ATOM 3101 O O . GLU A 1 369 ? 8.217 3.895 -41.789 1.00 81.44 369 GLU A O 1
ATOM 3106 N N . LEU A 1 370 ? 6.745 3.860 -40.102 1.00 77.25 370 LEU A N 1
ATOM 3107 C CA . LEU A 1 370 ? 6.985 2.463 -39.737 1.00 77.25 370 LEU A CA 1
ATOM 3108 C C . LEU A 1 370 ? 6.418 1.490 -40.779 1.00 77.25 370 LEU A C 1
ATOM 3110 O O . LEU A 1 370 ? 7.084 0.505 -41.103 1.00 77.25 370 LEU A O 1
ATOM 3114 N N . ASP A 1 371 ? 5.230 1.770 -41.315 1.00 77.81 371 ASP A N 1
ATOM 3115 C CA . ASP A 1 371 ? 4.620 0.974 -42.381 1.00 77.81 371 ASP A CA 1
ATOM 3116 C C . ASP A 1 371 ? 5.454 1.052 -43.674 1.00 77.81 371 ASP A C 1
ATOM 3118 O O . ASP A 1 371 ? 5.717 0.022 -44.301 1.00 77.81 371 ASP A O 1
ATOM 3122 N N . GLU A 1 372 ? 5.971 2.235 -44.031 1.00 80.25 372 GLU A N 1
ATOM 3123 C CA . GLU A 1 372 ? 6.924 2.400 -45.141 1.00 80.25 372 GLU A CA 1
ATOM 3124 C C . GLU A 1 372 ? 8.222 1.616 -44.910 1.00 80.25 372 GLU A C 1
ATOM 3126 O O . GLU A 1 372 ? 8.619 0.820 -45.764 1.00 80.25 372 GLU A O 1
ATOM 3131 N N . CYS A 1 373 ? 8.849 1.749 -43.735 1.00 70.00 373 CYS A N 1
ATOM 3132 C CA . CYS A 1 373 ? 10.051 0.981 -43.396 1.00 70.00 373 CYS A CA 1
ATOM 3133 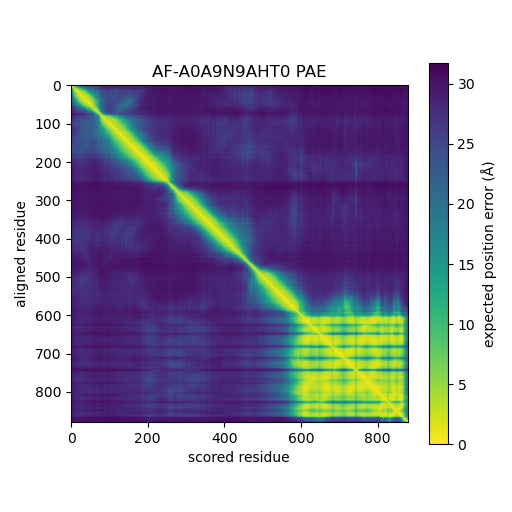C C . CYS A 1 373 ? 9.803 -0.535 -43.402 1.00 70.00 373 CYS A C 1
ATOM 3135 O O . CYS A 1 373 ? 10.677 -1.305 -43.800 1.00 70.00 373 CYS A O 1
ATOM 3137 N N . SER A 1 374 ? 8.628 -0.990 -42.963 1.00 78.50 374 SER A N 1
ATOM 3138 C CA . SER A 1 374 ? 8.247 -2.406 -42.987 1.00 78.50 374 SER A CA 1
ATOM 3139 C C . SER A 1 374 ? 8.167 -2.933 -44.423 1.00 78.50 374 SER A C 1
ATOM 3141 O O . SER A 1 374 ? 8.737 -3.985 -44.738 1.00 78.50 374 SER A O 1
ATOM 3143 N N . ASN A 1 375 ? 7.549 -2.157 -45.317 1.00 79.44 375 ASN A N 1
ATOM 3144 C CA . ASN A 1 375 ? 7.457 -2.477 -46.738 1.00 79.44 375 ASN A CA 1
ATOM 3145 C C . ASN A 1 375 ? 8.841 -2.490 -47.405 1.00 79.44 375 ASN A C 1
ATOM 3147 O O . ASN A 1 375 ? 9.174 -3.450 -48.103 1.00 79.44 375 ASN A O 1
ATOM 3151 N N . GLU A 1 376 ? 9.697 -1.503 -47.131 1.00 80.12 376 GLU A N 1
ATOM 3152 C CA . GLU A 1 376 ? 11.077 -1.487 -47.632 1.00 80.12 376 GLU A CA 1
ATOM 3153 C C . GLU A 1 376 ? 11.889 -2.689 -47.139 1.00 80.12 376 GLU A C 1
ATOM 3155 O O . GLU A 1 376 ? 12.631 -3.309 -47.904 1.00 80.12 376 GLU A O 1
ATOM 3160 N N . ASN A 1 377 ? 11.718 -3.075 -45.876 1.00 70.38 377 ASN A N 1
ATOM 3161 C CA . ASN A 1 377 ? 12.408 -4.222 -45.300 1.00 70.38 377 ASN A CA 1
ATOM 3162 C C . ASN A 1 377 ? 11.928 -5.546 -45.923 1.00 70.38 377 ASN A C 1
ATOM 3164 O O . ASN A 1 377 ? 12.725 -6.468 -46.109 1.00 70.38 377 ASN A O 1
ATOM 3168 N N . SER A 1 378 ? 10.648 -5.642 -46.303 1.00 75.44 378 SER A N 1
ATOM 3169 C CA . SER A 1 378 ? 10.129 -6.786 -47.063 1.00 75.44 378 SER A CA 1
ATOM 3170 C C . SER A 1 378 ? 10.781 -6.890 -48.451 1.00 75.44 378 SER A C 1
ATOM 3172 O O . SER A 1 378 ? 11.301 -7.950 -48.803 1.00 75.44 378 SER A O 1
ATOM 3174 N N . ALA A 1 379 ? 10.905 -5.768 -49.170 1.00 75.12 379 ALA A N 1
ATOM 3175 C CA . ALA A 1 379 ? 11.566 -5.710 -50.473 1.00 75.12 379 ALA A CA 1
ATOM 3176 C C . ALA A 1 379 ? 13.078 -5.995 -50.381 1.00 75.12 379 ALA A C 1
ATOM 3178 O O . ALA A 1 379 ? 13.660 -6.633 -51.260 1.00 75.12 379 ALA A O 1
ATOM 3179 N N . LEU A 1 380 ? 13.737 -5.552 -49.305 1.00 77.75 380 LEU A N 1
ATOM 3180 C CA . LEU A 1 380 ? 15.149 -5.850 -49.053 1.00 77.75 380 LEU A CA 1
ATOM 3181 C C . LEU A 1 380 ? 15.383 -7.328 -48.727 1.00 77.75 380 LEU A C 1
ATOM 3183 O O . LEU A 1 380 ? 16.371 -7.891 -49.196 1.00 77.75 380 LEU A O 1
ATOM 3187 N N . LYS A 1 381 ? 14.484 -7.979 -47.976 1.00 75.81 381 LYS A N 1
ATOM 3188 C CA . LYS A 1 381 ? 14.548 -9.430 -47.730 1.00 75.81 381 LYS A CA 1
ATOM 3189 C C . LYS A 1 381 ? 14.413 -10.232 -49.020 1.00 75.81 381 LYS A C 1
ATOM 3191 O O . LYS A 1 381 ? 15.126 -11.218 -49.196 1.00 75.81 381 LYS A O 1
ATOM 3196 N N . GLU A 1 382 ? 13.546 -9.797 -49.925 1.00 77.88 382 GLU A N 1
ATOM 3197 C CA . GLU A 1 382 ? 13.360 -10.450 -51.220 1.00 77.88 382 GLU A CA 1
ATOM 3198 C C . GLU A 1 382 ? 14.594 -10.285 -52.121 1.00 77.88 382 GLU A C 1
ATOM 3200 O O . GLU A 1 382 ? 15.116 -11.271 -52.641 1.00 77.88 382 GLU A O 1
ATOM 3205 N N . LYS A 1 383 ? 15.183 -9.081 -52.167 1.00 81.31 383 LYS A N 1
ATOM 3206 C CA . LYS A 1 383 ? 16.479 -8.852 -52.837 1.00 81.31 383 LYS A CA 1
ATOM 3207 C C . LYS A 1 383 ? 17.620 -9.664 -52.221 1.00 81.31 383 LYS A C 1
ATOM 3209 O O . LYS A 1 383 ? 18.496 -10.142 -52.939 1.00 81.31 383 LYS A O 1
ATOM 3214 N N . LEU A 1 384 ? 17.636 -9.839 -50.899 1.00 75.69 384 LEU A N 1
ATOM 3215 C CA . LEU A 1 384 ? 18.639 -10.663 -50.218 1.00 75.69 384 LEU A CA 1
ATOM 3216 C C . LEU A 1 384 ? 18.516 -12.139 -50.624 1.00 75.69 384 LEU A C 1
ATOM 3218 O O . LEU A 1 384 ? 19.533 -12.810 -50.806 1.00 75.69 384 LEU A O 1
ATOM 3222 N N . LYS A 1 385 ? 17.285 -12.628 -50.811 1.00 79.44 385 LYS A N 1
ATOM 3223 C CA . LYS A 1 385 ? 17.017 -13.983 -51.300 1.00 79.44 385 LYS A CA 1
ATOM 3224 C C . LYS A 1 385 ? 17.558 -14.178 -52.722 1.00 79.44 385 LYS A C 1
ATOM 3226 O O . LYS A 1 385 ? 18.310 -15.123 -52.943 1.00 79.44 385 LYS A O 1
ATOM 3231 N N . GLU A 1 386 ? 17.295 -13.243 -53.637 1.00 77.81 386 GLU A N 1
ATOM 3232 C CA . GLU A 1 386 ? 17.870 -13.262 -54.996 1.00 77.81 386 GLU A CA 1
ATOM 3233 C C . GLU A 1 386 ? 19.407 -13.240 -54.989 1.00 77.81 386 GLU A C 1
ATOM 3235 O O . GLU A 1 386 ? 20.064 -13.988 -55.721 1.00 77.81 386 GLU A O 1
ATOM 3240 N N . ILE A 1 387 ? 20.016 -12.404 -54.143 1.00 76.94 387 ILE A N 1
ATOM 3241 C CA . ILE A 1 387 ? 21.480 -12.333 -54.028 1.00 76.94 387 ILE A CA 1
ATOM 3242 C C . ILE A 1 387 ? 22.055 -13.660 -53.509 1.00 76.94 387 ILE A C 1
ATOM 3244 O O . ILE A 1 387 ? 23.086 -14.118 -53.998 1.00 76.94 387 ILE A O 1
ATOM 3248 N N . SER A 1 388 ? 21.385 -14.311 -52.560 1.00 72.31 388 SER A N 1
ATOM 3249 C CA . SER A 1 388 ? 21.805 -15.617 -52.044 1.00 72.31 388 SER A CA 1
ATOM 3250 C C . SER A 1 388 ? 21.733 -16.708 -53.122 1.00 72.31 388 SER A C 1
ATOM 3252 O O . SER A 1 388 ? 22.681 -17.467 -53.322 1.00 72.31 388 SER A O 1
ATOM 3254 N N . GLU A 1 389 ? 20.646 -16.740 -53.896 1.00 80.69 389 GLU A N 1
ATOM 3255 C CA . GLU A 1 389 ? 20.468 -17.702 -54.990 1.00 80.69 389 GLU A CA 1
ATOM 3256 C C . GLU A 1 389 ? 21.482 -17.495 -56.130 1.00 80.69 389 GLU A C 1
ATOM 3258 O O . GLU A 1 389 ? 21.962 -18.460 -56.732 1.00 80.69 389 GLU A O 1
ATOM 3263 N N . THR A 1 390 ? 21.842 -16.244 -56.431 1.00 74.00 390 THR A N 1
ATOM 3264 C CA . THR A 1 390 ? 22.879 -15.923 -57.429 1.00 74.00 390 THR A CA 1
ATOM 3265 C C . THR A 1 390 ? 24.290 -16.238 -56.932 1.00 74.00 390 THR A C 1
ATOM 3267 O O . THR A 1 390 ? 25.133 -16.677 -57.723 1.00 74.00 390 THR A O 1
ATOM 3270 N N . TYR A 1 391 ? 24.552 -16.076 -55.633 1.00 78.69 391 TYR A N 1
ATOM 3271 C CA . TYR A 1 391 ? 25.806 -16.484 -55.006 1.00 78.69 391 TYR A CA 1
ATOM 3272 C C . TYR A 1 391 ? 26.015 -18.001 -55.098 1.00 78.69 391 TYR A C 1
ATOM 3274 O O . TYR A 1 391 ? 27.070 -18.435 -55.559 1.00 78.69 391 TYR A O 1
ATOM 3282 N N . GLU A 1 392 ? 25.004 -18.807 -54.762 1.00 78.75 392 GLU A N 1
ATOM 3283 C CA . GLU A 1 392 ? 25.108 -20.271 -54.853 1.00 78.75 392 GLU A CA 1
ATOM 3284 C C . GLU A 1 392 ? 25.284 -20.757 -56.302 1.00 78.75 392 GLU A C 1
ATOM 3286 O O . GLU A 1 392 ? 26.108 -21.634 -56.569 1.00 78.75 392 GLU A O 1
ATOM 3291 N N . ARG A 1 393 ? 24.621 -20.118 -57.277 1.00 76.44 393 ARG A N 1
ATOM 3292 C CA . ARG A 1 393 ? 24.866 -20.386 -58.709 1.00 76.44 393 ARG A CA 1
ATOM 3293 C C . ARG A 1 393 ? 26.301 -20.064 -59.132 1.00 76.44 393 ARG A C 1
ATOM 3295 O O . ARG A 1 393 ? 26.926 -20.838 -59.852 1.00 76.44 393 ARG A O 1
ATOM 3302 N N . SER A 1 394 ? 26.837 -18.937 -58.668 1.00 76.38 394 SER A N 1
ATOM 3303 C CA . SER A 1 394 ? 28.210 -18.517 -58.983 1.00 76.38 394 SER A CA 1
ATOM 3304 C C . SER A 1 394 ? 29.254 -19.434 -58.337 1.00 76.38 394 SER A C 1
ATOM 3306 O O . SER A 1 394 ? 30.298 -19.699 -58.929 1.00 76.38 394 SER A O 1
ATOM 3308 N N . LYS A 1 395 ? 28.966 -19.945 -57.136 1.00 75.19 395 LYS A N 1
ATOM 3309 C CA . LYS A 1 395 ? 29.799 -20.918 -56.423 1.00 75.19 395 LYS A CA 1
ATOM 3310 C C . LYS A 1 395 ? 29.877 -22.251 -57.171 1.00 75.19 395 LYS A C 1
ATOM 3312 O O . LYS A 1 395 ? 30.976 -22.764 -57.350 1.00 75.19 395 LYS A O 1
ATOM 3317 N N . LEU A 1 396 ? 28.749 -22.757 -57.679 1.00 77.50 396 LEU A N 1
ATOM 3318 C CA . LEU A 1 396 ? 28.718 -23.957 -58.527 1.00 77.50 396 LEU A CA 1
ATOM 3319 C C . LEU A 1 396 ? 29.547 -23.781 -59.811 1.00 77.50 396 LEU A C 1
ATOM 3321 O O . LEU A 1 396 ? 30.359 -24.647 -60.128 1.00 77.50 396 LEU A O 1
ATOM 3325 N N . GLY A 1 397 ? 29.425 -22.635 -60.491 1.00 76.81 397 GLY A N 1
ATOM 3326 C CA . GLY A 1 397 ? 30.233 -22.339 -61.685 1.00 76.81 397 GLY A CA 1
ATOM 3327 C C . GLY A 1 397 ? 31.740 -22.236 -61.403 1.00 76.81 397 GLY A C 1
ATOM 3328 O O . GLY A 1 397 ? 32.563 -22.642 -62.221 1.00 76.81 397 GLY A O 1
ATOM 3329 N N . LEU A 1 398 ? 32.130 -21.750 -60.220 1.00 71.50 398 LEU A N 1
ATOM 3330 C CA . LEU A 1 398 ? 33.529 -21.746 -59.769 1.00 71.50 398 LEU A CA 1
ATOM 3331 C C . LEU A 1 398 ? 34.077 -23.161 -59.529 1.00 71.50 398 LEU A C 1
ATOM 3333 O O . LEU A 1 398 ? 35.252 -23.415 -59.799 1.00 71.50 398 LEU A O 1
ATOM 3337 N N . GLU A 1 399 ? 33.245 -24.076 -59.035 1.00 74.56 399 GLU A N 1
ATOM 3338 C CA . GLU A 1 399 ? 33.609 -25.482 -58.838 1.00 74.56 399 GLU A CA 1
ATOM 3339 C C . GLU A 1 399 ? 33.822 -26.202 -60.185 1.00 74.56 399 GLU A C 1
ATOM 3341 O O . GLU A 1 399 ? 34.750 -27.000 -60.324 1.00 74.56 399 GLU A O 1
ATOM 3346 N N . GLU A 1 400 ? 33.017 -25.884 -61.204 1.00 75.19 400 GLU A N 1
ATOM 3347 C CA . GLU A 1 400 ? 33.203 -26.392 -62.572 1.00 75.19 400 GLU A CA 1
ATOM 3348 C C . GLU A 1 400 ? 34.482 -25.853 -63.220 1.00 75.19 400 GLU A C 1
ATOM 3350 O O . GLU A 1 400 ? 35.284 -26.635 -63.733 1.00 75.19 400 GLU A O 1
ATOM 3355 N N . LEU A 1 401 ? 34.747 -24.548 -63.097 1.00 73.12 401 LEU A N 1
ATOM 3356 C CA . LEU A 1 401 ? 35.991 -23.939 -63.585 1.00 73.12 401 LEU A CA 1
ATOM 3357 C C . LEU A 1 401 ? 37.237 -24.521 -62.901 1.00 73.12 401 LEU A C 1
ATOM 3359 O O . LEU A 1 401 ? 38.287 -24.653 -63.528 1.00 73.12 401 LEU A O 1
ATOM 3363 N N . ARG A 1 402 ? 37.145 -24.909 -61.623 1.00 76.50 402 ARG A N 1
ATOM 3364 C CA . ARG A 1 402 ? 38.235 -25.618 -60.930 1.00 76.50 402 ARG A CA 1
ATOM 3365 C C . ARG A 1 402 ? 38.496 -27.001 -61.520 1.00 76.50 402 ARG A C 1
ATOM 3367 O O . ARG A 1 402 ? 39.658 -27.382 -61.644 1.00 76.50 402 ARG A O 1
ATOM 3374 N N . LYS A 1 403 ? 37.448 -27.733 -61.909 1.00 78.94 403 LYS A N 1
ATOM 3375 C CA . LYS A 1 403 ? 37.593 -29.026 -62.597 1.00 78.94 403 LYS A CA 1
ATOM 3376 C C . LYS A 1 403 ? 38.218 -28.855 -63.982 1.00 78.94 403 LYS A C 1
ATOM 3378 O O . LYS A 1 403 ? 39.072 -29.652 -64.351 1.00 78.94 403 LYS A O 1
ATOM 3383 N N . GLU A 1 404 ? 37.847 -27.816 -64.729 1.00 77.69 404 GLU A N 1
ATOM 3384 C CA . GLU A 1 404 ? 38.501 -27.496 -66.009 1.00 77.69 404 GLU A CA 1
ATOM 3385 C C . GLU A 1 404 ? 39.966 -27.099 -65.837 1.00 77.69 404 GLU A C 1
ATOM 3387 O O . GLU A 1 404 ? 40.817 -27.587 -66.577 1.00 77.69 404 GLU A O 1
ATOM 3392 N N . LYS A 1 405 ? 40.287 -26.281 -64.827 1.00 78.00 405 LYS A N 1
ATOM 3393 C CA . LYS A 1 405 ? 41.675 -25.923 -64.505 1.00 78.00 405 LYS A CA 1
ATOM 3394 C C . LYS A 1 405 ? 42.521 -27.159 -64.202 1.00 78.00 405 LYS A C 1
ATOM 3396 O O . LYS A 1 405 ? 43.632 -27.254 -64.705 1.00 78.00 405 LYS A O 1
ATOM 3401 N N . SER A 1 406 ? 41.981 -28.113 -63.442 1.00 74.88 406 SER A N 1
ATOM 3402 C CA . SER A 1 406 ? 42.647 -29.389 -63.153 1.00 74.88 406 SER A CA 1
ATOM 3403 C C . SER A 1 406 ? 42.928 -30.200 -64.423 1.00 74.88 406 SER A C 1
ATOM 3405 O O . SER A 1 406 ? 44.027 -30.725 -64.559 1.00 74.88 406 SER A O 1
ATOM 3407 N N . LYS A 1 407 ? 41.986 -30.257 -65.374 1.00 79.06 407 LYS A N 1
ATOM 3408 C CA . LYS A 1 407 ? 42.205 -30.923 -66.671 1.00 79.06 407 LYS A CA 1
ATOM 3409 C C . LYS A 1 407 ? 43.266 -30.210 -67.512 1.00 79.06 407 LYS A C 1
ATOM 3411 O O . LYS A 1 407 ? 44.095 -30.857 -68.138 1.00 79.06 407 LYS A O 1
ATOM 3416 N N . LEU A 1 408 ? 43.260 -28.876 -67.512 1.00 75.50 408 LEU A N 1
ATOM 3417 C CA . LEU A 1 408 ? 44.264 -28.074 -68.216 1.00 75.50 408 LEU A CA 1
ATOM 3418 C C . LEU A 1 408 ? 45.667 -28.258 -67.622 1.00 75.50 408 LEU A C 1
ATOM 3420 O O . LEU A 1 408 ? 46.631 -28.372 -68.372 1.00 75.50 408 LEU A O 1
ATOM 3424 N N . GLU A 1 409 ? 45.789 -28.331 -66.297 1.00 74.75 409 GLU A N 1
ATOM 3425 C CA . GLU A 1 409 ? 47.060 -28.607 -65.613 1.00 74.75 409 GLU A CA 1
ATOM 3426 C C . GLU A 1 409 ? 47.609 -30.000 -65.963 1.00 74.75 409 GLU A C 1
ATOM 3428 O O . GLU A 1 409 ? 48.813 -30.140 -66.172 1.00 74.75 409 GLU A O 1
ATOM 3433 N N . GLU A 1 410 ? 46.737 -30.997 -66.123 1.00 74.31 410 GLU A N 1
ATOM 3434 C CA . GLU A 1 410 ? 47.102 -32.343 -66.584 1.00 74.31 410 GLU A CA 1
ATOM 3435 C C . GLU A 1 410 ? 47.603 -32.323 -68.041 1.00 74.31 410 GLU A C 1
ATOM 3437 O O . GLU A 1 410 ? 48.692 -32.819 -68.328 1.00 74.31 410 GLU A O 1
ATOM 3442 N N . THR A 1 411 ? 46.908 -31.619 -68.946 1.00 72.81 411 THR A N 1
ATOM 3443 C CA . THR A 1 411 ? 47.378 -31.449 -70.338 1.00 72.81 411 THR A CA 1
ATOM 3444 C C . THR A 1 411 ? 48.678 -30.646 -70.443 1.00 72.81 411 THR A C 1
ATOM 3446 O O . THR A 1 411 ? 49.505 -30.902 -71.315 1.00 72.81 411 THR A O 1
ATOM 3449 N N . LEU A 1 412 ? 48.905 -29.679 -69.546 1.00 74.25 412 LEU A N 1
ATOM 3450 C CA . LEU A 1 412 ? 50.145 -28.903 -69.505 1.00 74.25 412 LEU A CA 1
ATOM 3451 C C . LEU A 1 412 ? 51.327 -29.764 -69.034 1.00 74.25 412 LEU A C 1
ATOM 3453 O O . LEU A 1 412 ? 52.449 -29.582 -69.515 1.00 74.25 412 LEU A O 1
ATOM 3457 N N . ALA A 1 413 ? 51.079 -30.711 -68.124 1.00 71.19 413 ALA A N 1
ATOM 3458 C CA . ALA A 1 413 ? 52.070 -31.694 -67.703 1.00 71.19 413 ALA A CA 1
ATOM 3459 C C . ALA A 1 413 ? 52.446 -32.634 -68.862 1.00 71.19 413 ALA A C 1
ATOM 3461 O O . ALA A 1 413 ? 53.636 -32.811 -69.120 1.00 71.19 413 ALA A O 1
ATOM 3462 N N . GLU A 1 414 ? 51.466 -33.133 -69.626 1.00 73.69 414 GLU A N 1
ATOM 3463 C CA . GLU A 1 414 ? 51.717 -33.940 -70.833 1.00 73.69 414 GLU A CA 1
ATOM 3464 C C . GLU A 1 414 ? 52.525 -33.164 -71.885 1.00 73.69 414 GLU A C 1
ATOM 3466 O O . GLU A 1 414 ? 53.519 -33.664 -72.417 1.00 73.69 414 GLU A O 1
ATOM 3471 N N . ILE A 1 415 ? 52.165 -31.903 -72.151 1.00 74.00 415 ILE A N 1
ATOM 3472 C CA . ILE A 1 415 ? 52.910 -31.047 -73.087 1.00 74.00 415 ILE A CA 1
ATOM 3473 C C . ILE A 1 415 ? 54.344 -30.819 -72.590 1.00 74.00 415 ILE A C 1
ATOM 3475 O O . ILE A 1 415 ? 55.288 -30.909 -73.376 1.00 74.00 415 ILE A O 1
ATOM 3479 N N . SER A 1 416 ? 54.540 -30.591 -71.291 1.00 71.38 416 SER A N 1
ATOM 3480 C CA . SER A 1 416 ? 55.877 -30.416 -70.705 1.00 71.38 416 SER A CA 1
ATOM 3481 C C . SER A 1 416 ? 56.732 -31.683 -70.832 1.00 71.38 416 SER A C 1
ATOM 3483 O O . SER A 1 416 ? 57.926 -31.601 -71.123 1.00 71.38 416 SER A O 1
ATOM 3485 N N . GLU A 1 417 ? 56.124 -32.863 -70.705 1.00 73.69 417 GLU A N 1
ATOM 3486 C CA . GLU A 1 417 ? 56.797 -34.148 -70.909 1.00 73.69 417 GLU A CA 1
ATOM 3487 C C . GLU A 1 417 ? 57.186 -34.364 -72.386 1.00 73.69 417 GLU A C 1
ATOM 3489 O O . GLU A 1 417 ? 58.298 -34.809 -72.691 1.00 73.69 417 GLU A O 1
ATOM 3494 N N . THR A 1 418 ? 56.323 -33.966 -73.331 1.00 69.00 418 THR A N 1
ATOM 3495 C CA . THR A 1 418 ? 56.653 -33.992 -74.771 1.00 69.00 418 THR A CA 1
ATOM 3496 C C . THR A 1 418 ? 57.738 -32.983 -75.156 1.00 69.00 418 THR A C 1
ATOM 3498 O O . THR A 1 418 ? 58.571 -33.272 -76.024 1.00 69.00 418 THR A O 1
ATOM 3501 N N . TYR A 1 419 ? 57.784 -31.827 -74.488 1.00 74.12 419 TYR A N 1
ATOM 3502 C CA . TYR A 1 419 ? 58.831 -30.826 -74.671 1.00 74.12 419 TYR A CA 1
ATOM 3503 C C . TYR A 1 419 ? 60.191 -31.345 -74.190 1.00 74.12 419 TYR A C 1
ATOM 3505 O O . TYR A 1 419 ? 61.168 -31.260 -74.934 1.00 74.12 419 TYR A O 1
ATOM 3513 N N . GLU A 1 420 ? 60.264 -31.966 -73.008 1.00 74.56 420 GLU A N 1
ATOM 3514 C CA . GLU A 1 420 ? 61.520 -32.553 -72.519 1.00 74.56 420 GLU A CA 1
ATOM 3515 C C . GLU A 1 420 ? 61.981 -33.752 -73.376 1.00 74.56 420 GLU A C 1
ATOM 3517 O O . GLU A 1 420 ? 63.179 -33.881 -73.642 1.00 74.56 420 GLU A O 1
ATOM 3522 N N . ARG A 1 421 ? 61.065 -34.561 -73.939 1.00 70.06 421 ARG A N 1
ATOM 3523 C CA . ARG A 1 421 ? 61.421 -35.569 -74.968 1.00 70.06 421 ARG A CA 1
ATOM 3524 C C . ARG A 1 421 ? 61.991 -34.944 -76.242 1.00 70.06 421 ARG A C 1
ATOM 3526 O O . ARG A 1 421 ? 62.980 -35.439 -76.778 1.00 70.06 421 ARG A O 1
ATOM 3533 N N . SER A 1 422 ? 61.393 -33.857 -76.723 1.00 68.94 422 SER A N 1
ATOM 3534 C CA . SER A 1 422 ? 61.849 -33.161 -77.937 1.00 68.94 422 SER A CA 1
ATOM 3535 C C . SER A 1 422 ? 63.206 -32.479 -77.732 1.00 68.94 422 SER A C 1
ATOM 3537 O O . SER A 1 422 ? 64.047 -32.458 -78.631 1.00 68.94 422 SER A O 1
ATOM 3539 N N . LYS A 1 423 ? 63.456 -31.973 -76.522 1.00 70.25 423 LYS A N 1
ATOM 3540 C CA . LYS A 1 423 ? 64.737 -31.402 -76.095 1.00 70.25 423 LYS A CA 1
ATOM 3541 C C . LYS A 1 423 ? 65.843 -32.459 -76.019 1.00 70.25 423 LYS A C 1
ATOM 3543 O O . LYS A 1 423 ? 66.937 -32.207 -76.515 1.00 70.25 423 LYS A O 1
ATOM 3548 N N . LEU A 1 424 ? 65.548 -33.662 -75.516 1.00 70.06 424 LEU A N 1
ATOM 3549 C CA . LEU A 1 424 ? 66.471 -34.806 -75.565 1.00 70.06 424 LEU A CA 1
ATOM 3550 C C . LEU A 1 424 ? 66.814 -35.222 -77.010 1.00 70.06 424 LEU A C 1
ATOM 3552 O O . LEU A 1 424 ? 67.985 -35.457 -77.306 1.00 70.06 424 LEU A O 1
ATOM 3556 N N . GLY A 1 425 ? 65.840 -35.210 -77.930 1.00 69.81 425 GLY A N 1
ATOM 3557 C CA . GLY A 1 425 ? 66.078 -35.464 -79.361 1.00 69.81 425 GLY A CA 1
ATOM 3558 C C . GLY A 1 425 ? 66.938 -34.393 -80.057 1.00 69.81 425 GLY A C 1
ATOM 3559 O O . GLY A 1 425 ? 67.751 -34.704 -80.928 1.00 69.81 425 GLY A O 1
ATOM 3560 N N . LEU A 1 426 ? 66.832 -33.125 -79.642 1.00 61.22 426 LEU A N 1
ATOM 3561 C CA . LEU A 1 426 ? 67.708 -32.036 -80.108 1.00 61.22 426 LEU A CA 1
ATOM 3562 C C . LEU A 1 426 ? 69.151 -32.169 -79.592 1.00 61.22 426 LEU A C 1
ATOM 3564 O O . LEU A 1 426 ? 70.093 -31.784 -80.291 1.00 61.22 426 LEU A O 1
ATOM 3568 N N . GLU A 1 427 ? 69.340 -32.721 -78.393 1.00 64.12 427 GLU A N 1
ATOM 3569 C CA . GLU A 1 427 ? 70.659 -33.019 -77.824 1.00 64.12 427 GLU A CA 1
ATOM 3570 C C . GLU A 1 427 ? 71.347 -34.185 -78.570 1.00 64.12 427 GLU A C 1
ATOM 3572 O O . GLU A 1 427 ? 72.559 -34.143 -78.796 1.00 64.12 427 GLU A O 1
ATOM 3577 N N . GLU A 1 428 ? 70.586 -35.188 -79.031 1.00 66.50 428 GLU A N 1
ATOM 3578 C CA . GLU A 1 428 ? 71.080 -36.267 -79.906 1.00 66.50 428 GLU A CA 1
ATOM 3579 C C . GLU A 1 428 ? 71.471 -35.753 -81.301 1.00 66.50 428 GLU A C 1
ATOM 3581 O O . GLU A 1 428 ? 72.585 -36.019 -81.756 1.00 66.50 428 GLU A O 1
ATOM 3586 N N . LEU A 1 429 ? 70.650 -34.901 -81.926 1.00 62.47 429 LEU A N 1
ATOM 3587 C CA . LEU A 1 429 ? 70.985 -34.227 -83.194 1.00 62.47 429 LEU A CA 1
ATOM 3588 C C . LEU A 1 429 ? 72.208 -33.296 -83.073 1.00 62.47 429 LEU A C 1
ATOM 3590 O O . LEU A 1 429 ? 72.974 -33.130 -84.026 1.00 62.47 429 LEU A O 1
ATOM 3594 N N . ARG A 1 430 ? 72.443 -32.689 -81.898 1.00 64.38 430 ARG A N 1
ATOM 3595 C CA . ARG A 1 430 ? 73.668 -31.913 -81.618 1.00 64.38 430 ARG A CA 1
ATOM 3596 C C . ARG A 1 430 ? 74.914 -32.796 -81.530 1.00 64.38 430 ARG A C 1
ATOM 3598 O O . ARG A 1 430 ? 75.969 -32.370 -82.006 1.00 64.38 430 ARG A O 1
ATOM 3605 N N . LYS A 1 431 ? 74.803 -34.010 -80.983 1.00 68.06 431 LYS A N 1
ATOM 3606 C CA . LYS A 1 431 ? 75.891 -35.005 -80.977 1.00 68.06 431 LYS A CA 1
ATOM 3607 C C . LYS A 1 431 ? 76.167 -35.543 -82.386 1.00 68.06 431 LYS A C 1
ATOM 3609 O O . LYS A 1 431 ? 77.328 -35.651 -82.771 1.00 68.06 431 LYS A O 1
ATOM 3614 N N . GLU A 1 432 ? 75.130 -35.744 -83.196 1.00 65.94 432 GLU A N 1
ATOM 3615 C CA . GLU A 1 432 ? 75.247 -36.154 -84.604 1.00 65.94 432 GLU A CA 1
ATOM 3616 C C . GLU A 1 432 ? 75.896 -35.061 -85.477 1.00 65.94 432 GLU A C 1
ATOM 3618 O O . GLU A 1 432 ? 76.797 -35.321 -86.278 1.00 65.94 432 GLU A O 1
ATOM 3623 N N . LYS A 1 433 ? 75.541 -33.791 -85.238 1.00 65.06 433 LYS A N 1
ATOM 3624 C CA . LYS A 1 433 ? 76.184 -32.626 -85.866 1.00 65.06 433 LYS A CA 1
ATOM 3625 C C . LYS A 1 433 ? 77.651 -32.463 -85.452 1.00 65.06 433 LYS A C 1
ATOM 3627 O O . LYS A 1 433 ? 78.448 -32.005 -86.267 1.00 65.06 433 LYS A O 1
ATOM 3632 N N . SER A 1 434 ? 78.019 -32.823 -84.219 1.00 63.34 434 SER A N 1
ATOM 3633 C CA . SER A 1 434 ? 79.416 -32.847 -83.757 1.00 63.34 434 SER A CA 1
ATOM 3634 C C . SER A 1 434 ? 80.229 -33.915 -84.498 1.00 63.34 434 SER A C 1
ATOM 3636 O O . SER A 1 434 ? 81.314 -33.618 -84.991 1.00 63.34 434 SER A O 1
ATOM 3638 N N . TYR A 1 435 ? 79.659 -35.111 -84.673 1.00 60.06 435 TYR A N 1
ATOM 3639 C CA . TYR A 1 435 ? 80.273 -36.230 -85.398 1.00 60.06 435 TYR A CA 1
ATOM 3640 C C . TYR A 1 435 ? 80.450 -35.940 -86.905 1.00 60.06 435 TYR A C 1
ATOM 3642 O O . TYR A 1 435 ? 81.474 -36.282 -87.500 1.00 60.06 435 TYR A O 1
ATOM 3650 N N . LEU A 1 436 ? 79.506 -35.208 -87.515 1.00 60.25 436 LEU A N 1
ATOM 3651 C CA . LEU A 1 436 ? 79.593 -34.725 -88.904 1.00 60.25 436 LEU A CA 1
ATOM 3652 C C . LEU A 1 436 ? 80.600 -33.572 -89.096 1.00 60.25 436 LEU A C 1
ATOM 3654 O O . LEU A 1 436 ? 81.176 -33.416 -90.172 1.00 60.25 436 LEU A O 1
ATOM 3658 N N . LYS A 1 437 ? 80.855 -32.769 -88.055 1.00 55.53 437 LYS A N 1
ATOM 3659 C CA . LYS A 1 437 ? 81.861 -31.688 -88.075 1.00 55.53 437 LYS A CA 1
ATOM 3660 C C . LYS A 1 437 ? 83.292 -32.232 -87.975 1.00 55.53 437 LYS A C 1
ATOM 3662 O O . LYS A 1 437 ? 84.207 -31.651 -88.553 1.00 55.53 437 LYS A O 1
ATOM 3667 N N . GLU A 1 438 ? 83.465 -33.362 -87.294 1.00 55.69 438 GLU A N 1
ATOM 3668 C CA . GLU A 1 438 ? 84.736 -34.078 -87.135 1.00 55.69 438 GLU A CA 1
ATOM 3669 C C . GLU A 1 438 ? 85.097 -34.907 -88.390 1.00 55.69 438 GLU A C 1
ATOM 3671 O O . GLU A 1 438 ? 86.260 -34.968 -88.786 1.00 55.69 438 GLU A O 1
ATOM 3676 N N . THR A 1 439 ? 84.099 -35.420 -89.124 1.00 54.28 439 THR A N 1
ATOM 3677 C CA . THR A 1 439 ? 84.293 -36.074 -90.439 1.00 54.28 439 THR A CA 1
ATOM 3678 C C . THR A 1 439 ? 84.546 -35.089 -91.591 1.00 54.28 439 THR A C 1
ATOM 3680 O O . THR A 1 439 ? 85.262 -35.432 -92.532 1.00 54.28 439 THR A O 1
ATOM 3683 N N . LEU A 1 440 ? 84.059 -33.842 -91.511 1.00 50.62 440 LEU A N 1
ATOM 3684 C CA . LEU A 1 440 ? 84.341 -32.790 -92.504 1.00 50.62 440 LEU A CA 1
ATOM 3685 C C . LEU A 1 440 ? 85.744 -32.162 -92.336 1.00 50.62 440 LEU A C 1
ATOM 3687 O O . LEU A 1 440 ? 86.345 -31.723 -93.316 1.00 50.62 440 LEU A O 1
ATOM 3691 N N . ALA A 1 441 ? 86.302 -32.171 -91.119 1.00 50.66 441 ALA A N 1
ATOM 3692 C CA . ALA A 1 441 ? 87.685 -31.758 -90.851 1.00 50.66 441 ALA A CA 1
ATOM 3693 C C . ALA A 1 441 ? 88.722 -32.793 -91.348 1.00 50.66 441 ALA A C 1
ATOM 3695 O O . ALA A 1 441 ? 89.808 -32.415 -91.780 1.00 50.66 441 ALA A O 1
ATOM 3696 N N . GLY A 1 442 ? 88.367 -34.086 -91.390 1.00 52.34 442 GLY A N 1
ATOM 3697 C CA . GLY A 1 442 ? 89.221 -35.165 -91.914 1.00 52.34 442 GLY A CA 1
ATOM 3698 C C . GLY A 1 442 ? 89.281 -35.291 -93.447 1.00 52.34 442 GLY A C 1
ATOM 3699 O O . GLY A 1 442 ? 90.186 -35.940 -93.972 1.00 52.34 442 GLY A O 1
ATOM 3700 N N . ILE A 1 443 ? 88.360 -34.663 -94.188 1.00 52.28 443 ILE A N 1
ATOM 3701 C CA . ILE A 1 443 ? 88.345 -34.666 -95.667 1.00 52.28 443 ILE A CA 1
ATOM 3702 C C . ILE A 1 443 ? 89.190 -33.509 -96.240 1.00 52.28 443 ILE A C 1
ATOM 3704 O O . ILE A 1 443 ? 89.810 -33.664 -97.292 1.00 52.28 443 ILE A O 1
ATOM 3708 N N . SER A 1 444 ? 89.332 -32.401 -95.506 1.00 47.94 444 SER A N 1
ATOM 3709 C CA . SER A 1 444 ? 90.181 -31.260 -95.894 1.00 47.94 444 SER A CA 1
ATOM 3710 C C . SER A 1 444 ? 91.685 -31.480 -95.643 1.00 47.94 444 SER A C 1
ATOM 3712 O O . SER A 1 444 ? 92.505 -30.834 -96.289 1.00 47.94 444 SER A O 1
ATOM 3714 N N . GLU A 1 445 ? 92.073 -32.451 -94.804 1.00 48.34 445 GLU A N 1
ATOM 3715 C CA . GLU A 1 445 ? 93.484 -32.849 -94.603 1.00 48.34 445 GLU A CA 1
ATOM 3716 C C . GLU A 1 445 ? 93.968 -33.871 -95.663 1.00 48.34 445 GLU A C 1
ATOM 3718 O O . GLU A 1 445 ? 95.164 -33.965 -95.930 1.00 48.34 445 GLU A O 1
ATOM 3723 N N . LYS A 1 446 ? 93.056 -34.577 -96.361 1.00 49.19 446 LYS A N 1
ATOM 3724 C CA . LYS A 1 446 ? 93.387 -35.445 -97.518 1.00 49.19 446 LYS A CA 1
ATOM 3725 C C . LYS A 1 446 ? 93.554 -34.686 -98.841 1.00 49.19 446 LYS A C 1
ATOM 3727 O O . LYS A 1 446 ? 94.153 -35.225 -99.766 1.00 49.19 446 LYS A O 1
ATOM 3732 N N . HIS A 1 447 ? 93.089 -33.437 -98.932 1.00 44.78 447 HIS A N 1
ATOM 3733 C CA . HIS A 1 447 ? 93.352 -32.568 -100.088 1.00 44.78 447 HIS A CA 1
ATOM 3734 C C . HIS A 1 447 ? 94.712 -31.850 -99.979 1.00 44.78 447 HIS A C 1
ATOM 3736 O O . HIS A 1 447 ? 95.344 -31.567 -100.991 1.00 44.78 447 HIS A O 1
ATOM 3742 N N . ARG A 1 448 ? 95.221 -31.669 -98.751 1.00 46.09 448 ARG A N 1
ATOM 3743 C CA . ARG A 1 448 ? 96.550 -31.105 -98.443 1.00 46.09 448 ARG A CA 1
ATOM 3744 C C . ARG A 1 448 ? 97.706 -32.114 -98.588 1.00 46.09 448 ARG A C 1
ATOM 3746 O O . ARG A 1 448 ? 98.857 -31.774 -98.353 1.00 46.09 448 ARG A O 1
ATOM 3753 N N . GLN A 1 449 ? 97.398 -33.355 -98.985 1.00 43.81 449 GLN A N 1
ATOM 3754 C CA . GLN A 1 449 ? 98.357 -34.435 -99.272 1.00 43.81 449 GLN A CA 1
ATOM 3755 C C . GLN A 1 449 ? 98.321 -34.906 -100.741 1.00 43.81 449 GLN A C 1
ATOM 3757 O O . GLN A 1 449 ? 99.024 -35.846 -101.099 1.00 43.81 449 GLN A O 1
ATOM 3762 N N . SER A 1 450 ? 97.555 -34.238 -101.617 1.00 41.66 450 SER A N 1
ATOM 3763 C CA . SER A 1 450 ? 97.610 -34.442 -103.077 1.00 41.66 450 SER A CA 1
ATOM 3764 C C . SER A 1 450 ? 98.430 -33.363 -103.804 1.00 41.66 450 SER A C 1
ATOM 3766 O O . SER A 1 450 ? 98.316 -33.221 -105.018 1.00 41.66 450 SER A O 1
ATOM 3768 N N . GLU A 1 451 ? 99.243 -32.604 -103.061 1.00 39.12 451 GLU A N 1
ATOM 3769 C CA . GLU A 1 451 ? 100.093 -31.504 -103.545 1.00 39.12 451 GLU A CA 1
ATOM 3770 C C . GLU A 1 451 ? 101.556 -31.933 -103.813 1.00 39.12 451 GLU A C 1
ATOM 3772 O O . GLU A 1 451 ? 102.357 -31.108 -104.226 1.00 39.12 451 GLU A O 1
ATOM 3777 N N . ASP A 1 452 ? 101.921 -33.219 -103.665 1.00 39.03 452 ASP A N 1
ATOM 3778 C CA . ASP A 1 452 ? 103.344 -33.629 -103.644 1.00 39.03 452 ASP A CA 1
ATOM 3779 C C . ASP A 1 452 ? 103.778 -34.707 -104.659 1.00 39.03 452 ASP A C 1
ATOM 3781 O O . ASP A 1 452 ? 104.851 -35.301 -104.544 1.00 39.03 452 ASP A O 1
ATOM 3785 N N . THR A 1 453 ? 102.998 -34.974 -105.713 1.00 32.38 453 THR A N 1
ATOM 3786 C CA . THR A 1 453 ? 103.456 -35.862 -106.814 1.00 32.38 453 THR A CA 1
ATOM 3787 C C . THR A 1 453 ? 102.901 -35.499 -108.195 1.00 32.38 453 THR A C 1
ATOM 3789 O O . THR A 1 453 ? 102.557 -36.352 -109.004 1.00 32.38 453 THR A O 1
ATOM 3792 N N . LEU A 1 454 ? 102.898 -34.202 -108.504 1.00 29.53 454 LEU A N 1
ATOM 3793 C CA . LEU A 1 454 ? 103.233 -33.712 -109.851 1.00 29.53 454 LEU A CA 1
ATOM 3794 C C . LEU A 1 454 ? 104.431 -32.753 -109.768 1.00 29.53 454 LEU A C 1
ATOM 3796 O O . LEU A 1 454 ? 104.540 -31.739 -110.450 1.00 29.53 454 LEU A O 1
ATOM 3800 N N . THR A 1 455 ? 105.376 -33.121 -108.903 1.00 32.84 455 THR A N 1
ATOM 3801 C CA . THR A 1 455 ? 106.784 -32.806 -109.088 1.00 32.84 455 THR A CA 1
ATOM 3802 C C . THR A 1 455 ? 107.273 -33.430 -110.395 1.00 32.84 455 THR A C 1
ATOM 3804 O O . THR A 1 455 ? 106.939 -34.564 -110.727 1.00 32.84 455 THR A O 1
ATOM 3807 N N . LYS A 1 456 ? 108.153 -32.692 -111.080 1.00 30.77 456 LYS A N 1
ATOM 3808 C CA . LYS A 1 456 ? 108.952 -33.106 -112.244 1.00 30.77 456 LYS A CA 1
ATOM 3809 C C . LYS A 1 456 ? 108.176 -33.320 -113.540 1.00 30.77 456 LYS A C 1
ATOM 3811 O O . LYS A 1 456 ? 107.819 -34.433 -113.888 1.00 30.77 456 LYS A O 1
ATOM 3816 N N . LEU A 1 457 ? 108.150 -32.271 -114.348 1.00 27.62 457 LEU A N 1
ATOM 3817 C CA . LEU A 1 457 ? 108.883 -32.197 -115.618 1.00 27.62 457 LEU A CA 1
ATOM 3818 C C . LEU A 1 457 ? 108.861 -30.709 -115.993 1.00 27.62 457 LEU A C 1
ATOM 3820 O O . LEU A 1 457 ? 107.822 -30.154 -116.302 1.00 27.62 457 LEU A O 1
ATOM 3824 N N . ARG A 1 458 ? 109.924 -29.975 -115.694 1.00 25.66 458 ARG A N 1
ATOM 3825 C CA . ARG A 1 458 ? 111.186 -29.947 -116.440 1.00 25.66 458 ARG A CA 1
ATOM 3826 C C . ARG A 1 458 ? 111.187 -28.708 -117.320 1.00 25.66 458 ARG A C 1
ATOM 3828 O O . ARG A 1 458 ? 110.233 -28.437 -118.032 1.00 25.66 458 ARG A O 1
ATOM 3835 N N . SER A 1 459 ? 112.362 -28.101 -117.271 1.00 28.52 459 SER A N 1
ATOM 3836 C CA . SER A 1 459 ? 113.053 -27.478 -118.384 1.00 28.52 459 SER A CA 1
ATOM 3837 C C . SER A 1 459 ? 112.481 -26.175 -118.913 1.00 28.52 459 SER A C 1
ATOM 3839 O O . SER A 1 459 ? 111.475 -26.146 -119.606 1.00 28.52 459 SER A O 1
ATOM 3841 N N . GLU A 1 460 ? 113.329 -25.174 -118.697 1.00 26.84 460 GLU A N 1
ATOM 3842 C CA . GLU A 1 460 ? 113.880 -24.369 -119.781 1.00 26.84 460 GLU A CA 1
ATOM 3843 C C . GLU A 1 460 ? 112.970 -23.239 -120.256 1.00 26.84 460 GLU A C 1
ATOM 3845 O O . GLU A 1 460 ? 111.813 -23.406 -120.600 1.00 26.84 460 GLU A O 1
ATOM 3850 N N . HIS A 1 461 ? 113.411 -22.013 -120.024 1.00 27.38 461 HIS A N 1
ATOM 3851 C CA . HIS A 1 461 ? 114.425 -21.323 -120.819 1.00 27.38 461 HIS A CA 1
ATOM 3852 C C . HIS A 1 461 ? 113.714 -20.542 -121.915 1.00 27.38 461 HIS A C 1
ATOM 3854 O O . HIS A 1 461 ? 112.832 -21.028 -122.609 1.00 27.38 461 HIS A O 1
ATOM 3860 N N . GLU A 1 462 ? 114.225 -19.334 -122.051 1.00 27.45 462 GLU A N 1
ATOM 3861 C CA . GLU A 1 462 ? 114.255 -18.578 -123.281 1.00 27.45 462 GLU A CA 1
ATOM 3862 C C . GLU A 1 462 ? 113.062 -17.701 -123.656 1.00 27.45 462 GLU A C 1
ATOM 3864 O O . GLU A 1 462 ? 111.955 -18.113 -123.976 1.00 27.45 462 GLU A O 1
ATOM 3869 N N . GLU A 1 463 ? 113.468 -16.439 -123.713 1.00 30.88 463 GLU A N 1
ATOM 3870 C CA . GLU A 1 463 ? 113.086 -15.424 -124.670 1.00 30.88 463 GLU A CA 1
ATOM 3871 C C . GLU A 1 463 ? 111.766 -14.694 -124.443 1.00 30.88 463 GLU A C 1
ATOM 3873 O O . GLU A 1 463 ? 110.666 -15.218 -124.520 1.00 30.88 463 GLU A O 1
ATOM 3878 N N . CYS A 1 464 ? 111.854 -13.446 -123.984 1.00 25.22 464 CYS A N 1
ATOM 3879 C CA . CYS A 1 464 ? 112.391 -12.290 -124.711 1.00 25.22 464 CYS A CA 1
ATOM 3880 C C . CYS A 1 464 ? 111.398 -11.801 -125.750 1.00 25.22 464 CYS A C 1
ATOM 3882 O O . CYS A 1 464 ? 110.803 -12.546 -126.519 1.00 25.22 464 CYS A O 1
ATOM 3884 N N . SER A 1 465 ? 111.443 -10.480 -125.834 1.00 29.88 465 SER A N 1
ATOM 3885 C CA . SER A 1 465 ? 111.291 -9.737 -127.065 1.00 29.88 465 SER A CA 1
ATOM 3886 C C . SER A 1 465 ? 109.858 -9.287 -127.307 1.00 29.88 465 SER A C 1
ATOM 3888 O O . SER A 1 465 ? 108.957 -10.074 -127.542 1.00 29.88 465 SER A O 1
ATOM 3890 N N . ASN A 1 466 ? 109.584 -7.993 -127.297 1.00 29.70 466 ASN A N 1
ATOM 3891 C CA . ASN A 1 466 ? 110.481 -6.846 -127.189 1.00 29.70 466 ASN A CA 1
ATOM 3892 C C . ASN A 1 466 ? 109.586 -5.625 -126.941 1.00 29.70 466 ASN A C 1
ATOM 3894 O O . ASN A 1 466 ? 108.404 -5.643 -127.258 1.00 29.70 466 ASN A O 1
ATOM 3898 N N . GLY A 1 467 ? 110.071 -4.511 -126.425 1.00 34.97 467 GLY A N 1
ATOM 3899 C CA . GLY A 1 467 ? 111.446 -4.100 -126.185 1.00 34.97 467 GLY A CA 1
ATOM 3900 C C . GLY A 1 467 ? 111.360 -2.658 -125.690 1.00 34.97 467 GLY A C 1
ATOM 3901 O O . GLY A 1 467 ? 110.565 -1.877 -126.199 1.00 34.97 467 GLY A O 1
ATOM 3902 N N . LYS A 1 468 ? 112.000 -2.362 -124.560 1.00 28.91 468 LYS A N 1
ATOM 3903 C CA . LYS A 1 468 ? 113.368 -1.809 -124.488 1.00 28.91 468 LYS A CA 1
ATOM 3904 C C . LYS A 1 468 ? 113.347 -0.277 -124.608 1.00 28.91 468 LYS A C 1
ATOM 3906 O O . LYS A 1 468 ? 112.748 0.263 -125.516 1.00 28.91 468 LYS A O 1
ATOM 3911 N N . SER A 1 469 ? 114.009 0.487 -123.750 1.00 28.33 469 SER A N 1
ATOM 3912 C CA . SER A 1 469 ? 115.130 0.132 -122.887 1.00 28.33 469 SER A CA 1
ATOM 3913 C C . SER A 1 469 ? 115.235 1.120 -121.727 1.00 28.33 469 SER A C 1
ATOM 3915 O O . SER A 1 469 ? 115.348 2.323 -121.929 1.00 28.33 469 SER A O 1
ATOM 3917 N N . LYS A 1 470 ? 115.291 0.563 -120.513 1.00 34.75 470 LYS A N 1
ATOM 3918 C CA . LYS A 1 470 ? 116.191 1.017 -119.442 1.00 34.75 470 LYS A CA 1
ATOM 3919 C C . LYS A 1 470 ? 117.600 1.146 -120.042 1.00 34.75 470 LYS A C 1
ATOM 3921 O O . LYS A 1 470 ? 117.969 0.325 -120.871 1.00 34.75 470 LYS A O 1
ATOM 3926 N N . LEU A 1 471 ? 118.444 2.103 -119.728 1.00 31.64 471 LEU A N 1
ATOM 3927 C CA . LEU A 1 471 ? 118.999 2.603 -118.473 1.00 31.64 471 LEU A CA 1
ATOM 3928 C C . LEU A 1 471 ? 119.861 3.780 -118.984 1.00 31.64 471 LEU A C 1
ATOM 3930 O O . LEU A 1 471 ? 120.298 3.767 -120.130 1.00 31.64 471 LEU A O 1
ATOM 3934 N N . GLN A 1 472 ? 120.173 4.808 -118.220 1.00 27.33 472 GLN A N 1
ATOM 3935 C CA . GLN A 1 472 ? 121.269 4.747 -117.260 1.00 27.33 472 GLN A CA 1
ATOM 3936 C C . GLN A 1 472 ? 121.493 6.185 -116.772 1.00 27.33 472 GLN A C 1
ATOM 3938 O O . GLN A 1 472 ? 121.158 7.124 -117.483 1.00 27.33 472 GLN A O 1
ATOM 3943 N N . GLU A 1 473 ? 122.069 6.330 -115.578 1.00 35.12 473 GLU A N 1
ATOM 3944 C CA . GLU A 1 473 ? 122.582 7.597 -115.025 1.00 35.12 473 GLU A CA 1
ATOM 3945 C C . GLU A 1 473 ? 121.506 8.630 -114.663 1.00 35.12 473 GLU A C 1
ATOM 3947 O O . GLU A 1 473 ? 121.210 9.575 -115.373 1.00 35.12 473 GLU A O 1
ATOM 3952 N N . LYS A 1 474 ? 120.880 8.572 -113.486 1.00 44.03 474 LYS A N 1
ATOM 3953 C CA . LYS A 1 474 ? 121.542 8.652 -112.171 1.00 44.03 474 LYS A CA 1
ATOM 3954 C C . LYS A 1 474 ? 122.594 9.773 -112.016 1.00 44.03 474 LYS A C 1
ATOM 3956 O O . LYS A 1 474 ? 123.285 9.756 -111.004 1.00 44.03 474 LYS A O 1
ATOM 3961 N N . PHE A 1 475 ? 122.655 10.766 -112.915 1.00 35.34 475 PHE A N 1
ATOM 3962 C CA . PHE A 1 475 ? 123.626 11.864 -112.778 1.00 35.34 475 PHE A CA 1
ATOM 3963 C C . PHE A 1 475 ? 123.127 13.310 -112.933 1.00 35.34 475 PHE A C 1
ATOM 3965 O O . PHE A 1 475 ? 123.937 14.206 -112.798 1.00 35.34 475 PHE A O 1
ATOM 3972 N N . GLU A 1 476 ? 121.822 13.588 -113.034 1.00 38.56 476 GLU A N 1
ATOM 3973 C CA . GLU A 1 476 ? 121.330 14.973 -112.831 1.00 38.56 476 GLU A CA 1
ATOM 3974 C C . GLU A 1 476 ? 120.191 15.028 -111.802 1.00 38.56 476 GLU A C 1
ATOM 3976 O O . GLU A 1 476 ? 119.103 15.585 -111.970 1.00 38.56 476 GLU A O 1
ATOM 3981 N N . ASN A 1 477 ? 120.471 14.375 -110.679 1.00 48.25 477 ASN A N 1
ATOM 3982 C CA . ASN A 1 477 ? 119.856 14.656 -109.398 1.00 48.25 477 ASN A CA 1
ATOM 3983 C C . ASN A 1 477 ? 120.191 16.118 -109.052 1.00 48.25 477 ASN A C 1
ATOM 3985 O O . ASN A 1 477 ? 121.363 16.397 -108.842 1.00 48.25 477 ASN A O 1
ATOM 3989 N N . ILE A 1 478 ? 119.194 17.019 -109.057 1.00 43.78 478 ILE A N 1
ATOM 3990 C CA . ILE A 1 478 ? 119.057 18.239 -108.214 1.00 43.78 478 ILE A CA 1
ATOM 3991 C C . ILE A 1 478 ? 118.072 19.270 -108.814 1.00 43.78 478 ILE A C 1
ATOM 3993 O O . ILE A 1 478 ? 117.454 20.000 -108.047 1.00 43.78 478 ILE A O 1
ATOM 3997 N N . SER A 1 479 ? 117.779 19.283 -110.123 1.00 41.28 479 SER A N 1
ATOM 3998 C CA . SER A 1 479 ? 116.872 20.313 -110.696 1.00 41.28 479 SER A CA 1
ATOM 3999 C C . SER A 1 479 ? 115.362 19.989 -110.652 1.00 41.28 479 SER A C 1
ATOM 4001 O O . SER A 1 479 ? 114.537 20.890 -110.713 1.00 41.28 479 SER A O 1
ATOM 4003 N N . LYS A 1 480 ? 114.961 18.720 -110.468 1.00 47.50 480 LYS A N 1
ATOM 4004 C CA . LYS A 1 480 ? 113.540 18.282 -110.456 1.00 47.50 480 LYS A CA 1
ATOM 4005 C C . LYS A 1 480 ? 112.848 18.295 -109.083 1.00 47.50 480 LYS A C 1
ATOM 4007 O O . LYS A 1 480 ? 111.691 17.901 -108.977 1.00 47.50 480 LYS A O 1
ATOM 4012 N N . LYS A 1 481 ? 113.529 18.757 -108.029 1.00 50.00 481 LYS A N 1
ATOM 4013 C CA . LYS A 1 481 ? 112.995 18.774 -106.652 1.00 50.00 481 LYS A CA 1
ATOM 4014 C C . LYS A 1 481 ? 112.183 20.039 -106.312 1.00 50.00 481 LYS A C 1
ATOM 4016 O O . LYS A 1 481 ? 111.611 20.097 -105.231 1.00 50.00 481 LYS A O 1
ATOM 4021 N N . CYS A 1 482 ? 112.126 21.031 -107.211 1.00 42.16 482 CYS A N 1
ATOM 4022 C CA . CYS A 1 482 ? 111.438 22.311 -106.980 1.00 42.16 482 CYS A CA 1
ATOM 4023 C C . CYS A 1 482 ? 109.992 22.351 -107.528 1.00 42.16 482 CYS A C 1
ATOM 4025 O O . CYS A 1 482 ? 109.148 23.028 -106.949 1.00 42.16 482 CYS A O 1
ATOM 4027 N N . GLU A 1 483 ? 109.659 21.572 -108.567 1.00 50.31 483 GLU A N 1
ATOM 4028 C CA . GLU A 1 483 ? 108.292 21.515 -109.124 1.00 50.31 483 GLU A CA 1
ATOM 4029 C C . GLU A 1 483 ? 107.333 20.602 -108.326 1.00 50.31 483 GLU A C 1
ATOM 4031 O O . GLU A 1 483 ? 106.166 20.941 -108.145 1.00 50.31 483 GLU A O 1
ATOM 4036 N N . GLN A 1 484 ? 107.812 19.477 -107.774 1.00 51.56 484 GLN A N 1
ATOM 4037 C CA . GLN A 1 484 ? 106.957 18.494 -107.074 1.00 51.56 484 GLN A CA 1
ATOM 4038 C C . GLN A 1 484 ? 106.408 18.981 -105.718 1.00 51.56 484 GLN A C 1
ATOM 4040 O O . GLN A 1 484 ? 105.376 18.492 -105.264 1.00 51.56 484 GLN A O 1
ATOM 4045 N N . SER A 1 485 ? 107.033 19.985 -105.092 1.00 53.34 485 SER A N 1
ATOM 4046 C CA . SER A 1 485 ? 106.524 20.593 -103.850 1.00 53.34 485 SER A CA 1
ATOM 4047 C C . SER A 1 485 ? 105.365 21.576 -104.074 1.00 53.34 485 SER A C 1
ATOM 4049 O O . SER A 1 485 ? 104.741 22.001 -103.104 1.00 53.34 485 SER A O 1
ATOM 4051 N N . LYS A 1 486 ? 105.054 21.952 -105.325 1.00 54.38 486 LYS A N 1
ATOM 4052 C CA . LYS A 1 486 ? 103.974 22.901 -105.647 1.00 54.38 486 LYS A CA 1
ATOM 4053 C C . LYS A 1 486 ? 102.624 22.203 -105.869 1.00 54.38 486 LYS A C 1
ATOM 4055 O O . LYS A 1 486 ? 101.604 22.721 -105.430 1.00 54.38 486 LYS A O 1
ATOM 4060 N N . GLU A 1 487 ? 102.627 20.999 -106.446 1.00 56.53 487 GLU A N 1
ATOM 4061 C CA . GLU A 1 487 ? 101.411 20.200 -106.690 1.00 56.53 487 GLU A CA 1
ATOM 4062 C C . GLU A 1 487 ? 100.870 19.529 -105.410 1.00 56.53 487 GLU A C 1
ATOM 4064 O O . GLU A 1 487 ? 99.659 19.505 -105.196 1.00 56.53 487 GLU A O 1
ATOM 4069 N N . GLN A 1 488 ? 101.739 19.092 -104.486 1.00 58.62 488 GLN A N 1
ATOM 4070 C CA . GLN A 1 488 ? 101.307 18.550 -103.183 1.00 58.62 488 GLN A CA 1
ATOM 4071 C C . GLN A 1 488 ? 100.671 19.611 -102.261 1.00 58.62 488 GLN A C 1
ATOM 4073 O O . GLN A 1 488 ? 99.851 19.276 -101.407 1.00 58.62 488 GLN A O 1
ATOM 4078 N N . LEU A 1 489 ? 101.004 20.898 -102.439 1.00 60.94 489 LEU A N 1
ATOM 4079 C CA . LEU A 1 489 ? 100.420 22.002 -101.666 1.00 60.94 489 LEU A CA 1
ATOM 4080 C C . LEU A 1 489 ? 98.991 22.343 -102.133 1.00 60.94 489 LEU A C 1
ATOM 4082 O O . LEU A 1 489 ? 98.155 22.730 -101.318 1.00 60.94 489 LEU A O 1
ATOM 4086 N N . GLU A 1 490 ? 98.694 22.179 -103.426 1.00 68.81 490 GLU A N 1
ATOM 4087 C CA . GLU A 1 490 ? 97.375 22.454 -104.018 1.00 68.81 490 GLU A CA 1
ATOM 4088 C C . GLU A 1 490 ? 96.334 21.372 -103.684 1.00 68.81 490 GLU A C 1
ATOM 4090 O O . GLU A 1 490 ? 95.155 21.681 -103.484 1.00 68.81 490 GLU A O 1
ATOM 4095 N N . GLU A 1 491 ? 96.759 20.113 -103.554 1.00 72.06 491 GLU A N 1
ATOM 4096 C CA . GLU A 1 491 ? 95.889 18.995 -103.164 1.00 72.06 491 GLU A CA 1
ATOM 4097 C C . GLU A 1 491 ? 95.515 19.059 -101.667 1.00 72.06 491 GLU A C 1
ATOM 4099 O O . GLU A 1 491 ? 94.335 18.968 -101.317 1.00 72.06 491 GLU A O 1
ATOM 4104 N N . LEU A 1 492 ? 96.477 19.403 -100.798 1.00 66.88 492 LEU A N 1
ATOM 4105 C CA . LEU A 1 492 ? 96.247 19.700 -99.373 1.00 66.88 492 LEU A CA 1
ATOM 4106 C C . LEU A 1 492 ? 95.332 20.920 -99.153 1.00 66.88 492 LEU A C 1
ATOM 4108 O O . LEU A 1 492 ? 94.551 20.950 -98.199 1.00 66.88 492 LEU A O 1
ATOM 4112 N N . HIS A 1 493 ? 95.376 21.923 -100.038 1.00 70.31 493 HIS A N 1
ATOM 4113 C CA . HIS A 1 493 ? 94.502 23.099 -99.942 1.00 70.31 493 HIS A CA 1
ATOM 4114 C C . HIS A 1 493 ? 93.036 22.777 -100.285 1.00 70.31 493 HIS A C 1
ATOM 4116 O O . HIS A 1 493 ? 92.120 23.354 -99.688 1.00 70.31 493 HIS A O 1
ATOM 4122 N N . LYS A 1 494 ? 92.799 21.833 -101.207 1.00 77.25 494 LYS A N 1
ATOM 4123 C CA . LYS A 1 494 ? 91.454 21.324 -101.528 1.00 77.25 494 LYS A CA 1
ATOM 4124 C C . LYS A 1 494 ? 90.895 20.451 -100.406 1.00 77.25 494 LYS A C 1
ATOM 4126 O O . LYS A 1 494 ? 89.728 20.608 -100.049 1.00 77.25 494 LYS A O 1
ATOM 4131 N N . GLU A 1 495 ? 91.720 19.597 -99.804 1.00 76.56 495 GLU A N 1
ATOM 4132 C CA . GLU A 1 495 ? 91.309 18.751 -98.679 1.00 76.56 495 GLU A CA 1
ATOM 4133 C C . GLU A 1 495 ? 90.984 19.587 -97.426 1.00 76.56 495 GLU A C 1
ATOM 4135 O O . GLU A 1 495 ? 89.929 19.407 -96.813 1.00 76.56 495 GLU A O 1
ATOM 4140 N N . LYS A 1 496 ? 91.801 20.610 -97.121 1.00 79.06 496 LYS A N 1
ATOM 4141 C CA . LYS A 1 496 ? 91.524 21.592 -96.056 1.00 79.06 496 LYS A CA 1
ATOM 4142 C C . LYS A 1 496 ? 90.211 22.351 -96.286 1.00 79.06 496 LYS A C 1
ATOM 4144 O O . LYS A 1 496 ? 89.436 22.524 -95.347 1.00 79.06 496 LYS A O 1
ATOM 4149 N N . SER A 1 497 ? 89.928 22.763 -97.524 1.00 79.44 497 SER A N 1
ATOM 4150 C CA . SER A 1 497 ? 88.675 23.446 -97.880 1.00 79.44 497 SER A CA 1
ATOM 4151 C C . SER A 1 497 ? 87.442 22.559 -97.649 1.00 79.44 497 SER A C 1
ATOM 4153 O O . SER A 1 497 ? 86.440 23.021 -97.097 1.00 79.44 497 SER A O 1
ATOM 4155 N N . LEU A 1 498 ? 87.520 21.269 -97.997 1.00 81.12 498 LEU A N 1
ATOM 4156 C CA . LEU A 1 498 ? 86.437 20.310 -97.756 1.00 81.12 498 LEU A CA 1
ATOM 4157 C C . LEU A 1 498 ? 86.225 20.045 -96.256 1.00 81.12 498 LEU A C 1
ATOM 4159 O O . LEU A 1 498 ? 85.084 19.949 -95.786 1.00 81.12 498 LEU A O 1
ATOM 4163 N N . LEU A 1 499 ? 87.317 19.971 -95.492 1.00 80.88 499 LEU A N 1
ATOM 4164 C CA . LEU A 1 499 ? 87.278 19.785 -94.044 1.00 80.88 499 LEU A CA 1
ATOM 4165 C C . LEU A 1 499 ? 86.660 21.004 -93.337 1.00 80.88 499 LEU A C 1
ATOM 4167 O O . LEU A 1 499 ? 85.811 20.836 -92.467 1.00 80.88 499 LEU A O 1
ATOM 4171 N N . GLU A 1 500 ? 86.989 22.228 -93.761 1.00 79.94 500 GLU A N 1
ATOM 4172 C CA . GLU A 1 500 ? 86.395 23.469 -93.235 1.00 79.94 500 GLU A CA 1
ATOM 4173 C C . GLU A 1 500 ? 84.887 23.579 -93.513 1.00 79.94 500 GLU A C 1
ATOM 4175 O O . GLU A 1 500 ? 84.136 24.108 -92.687 1.00 79.94 500 GLU A O 1
ATOM 4180 N N . VAL A 1 501 ? 84.415 23.075 -94.658 1.00 81.75 501 VAL A N 1
ATOM 4181 C CA . VAL A 1 501 ? 82.975 22.985 -94.962 1.00 81.75 501 VAL A CA 1
ATOM 4182 C C . VAL A 1 501 ? 82.294 21.932 -94.083 1.00 81.75 501 VAL A C 1
ATOM 4184 O O . VAL A 1 501 ? 81.178 22.149 -93.610 1.00 81.75 501 VAL A O 1
ATOM 4187 N N . THR A 1 502 ? 82.965 20.810 -93.822 1.00 82.06 502 THR A N 1
ATOM 4188 C CA . THR A 1 502 ? 82.435 19.729 -92.978 1.00 82.06 502 THR A CA 1
ATOM 4189 C C . THR A 1 502 ? 82.355 20.151 -91.510 1.00 82.06 502 THR A C 1
ATOM 4191 O O . THR A 1 502 ? 81.316 19.969 -90.878 1.00 82.06 502 THR A O 1
ATOM 4194 N N . ILE A 1 503 ? 83.397 20.807 -90.989 1.00 83.69 503 ILE A N 1
ATOM 4195 C CA . ILE A 1 503 ? 83.414 21.377 -89.636 1.00 83.69 503 ILE A CA 1
ATOM 4196 C C . ILE A 1 503 ? 82.309 22.425 -89.486 1.00 83.69 503 ILE A C 1
ATOM 4198 O O . ILE A 1 503 ? 81.579 22.384 -88.501 1.00 83.69 503 ILE A O 1
ATOM 4202 N N . ARG A 1 504 ? 82.109 23.312 -90.474 1.00 84.12 504 ARG A N 1
ATOM 4203 C CA . ARG A 1 504 ? 80.993 24.275 -90.446 1.00 84.12 504 ARG A CA 1
ATOM 4204 C C . ARG A 1 504 ? 79.632 23.589 -90.342 1.00 84.12 504 ARG A C 1
ATOM 4206 O O . ARG A 1 504 ? 78.848 23.965 -89.479 1.00 84.12 504 ARG A O 1
ATOM 4213 N N . LYS A 1 505 ? 79.373 22.552 -91.146 1.00 85.12 505 LYS A N 1
ATOM 4214 C CA . LYS A 1 505 ? 78.112 21.787 -91.081 1.00 85.12 505 LYS A CA 1
ATOM 4215 C C . LYS A 1 505 ? 77.904 21.105 -89.725 1.00 85.12 505 LYS A C 1
ATOM 4217 O O . LYS A 1 505 ? 76.792 21.115 -89.208 1.00 85.12 505 LYS A O 1
ATOM 4222 N N . ILE A 1 506 ? 78.956 20.531 -89.139 1.00 82.81 506 ILE A N 1
ATOM 4223 C CA . ILE A 1 506 ? 78.883 19.892 -87.816 1.00 82.81 506 ILE A CA 1
ATOM 4224 C C . ILE A 1 506 ? 78.610 20.935 -86.722 1.00 82.81 506 ILE A C 1
ATOM 4226 O O . ILE A 1 506 ? 77.760 20.702 -85.866 1.00 82.81 506 ILE A O 1
ATOM 4230 N N . THR A 1 507 ? 79.275 22.092 -86.766 1.00 84.19 507 THR A N 1
ATOM 4231 C CA . THR A 1 507 ? 79.059 23.187 -85.806 1.00 84.19 507 THR A CA 1
ATOM 4232 C C . THR A 1 507 ? 77.641 23.755 -85.899 1.00 84.19 507 THR A C 1
ATOM 4234 O O . THR A 1 507 ? 77.013 23.986 -84.868 1.00 84.19 507 THR A O 1
ATOM 4237 N N . GLU A 1 508 ? 77.108 23.926 -87.112 1.00 86.44 508 GLU A N 1
ATOM 4238 C CA . GLU A 1 508 ? 75.725 24.369 -87.341 1.00 86.44 508 GLU A CA 1
ATOM 4239 C C . GLU A 1 508 ? 74.715 23.363 -86.762 1.00 86.44 508 GLU A C 1
ATOM 4241 O O . GLU A 1 508 ? 73.802 23.743 -86.030 1.00 86.44 508 GLU A O 1
ATOM 4246 N N . ASN A 1 509 ? 74.923 22.065 -87.009 1.00 83.69 509 ASN A N 1
ATOM 4247 C CA . ASN A 1 509 ? 74.065 21.008 -86.472 1.00 83.69 509 ASN A CA 1
ATOM 4248 C C . ASN A 1 509 ? 74.112 20.952 -84.938 1.00 83.69 509 ASN A C 1
ATOM 4250 O O . ASN A 1 509 ? 73.064 20.868 -84.302 1.00 83.69 509 ASN A O 1
ATOM 4254 N N . HIS A 1 510 ? 75.297 21.074 -84.329 1.00 85.50 510 HIS A N 1
ATOM 4255 C CA . HIS A 1 510 ? 75.418 21.139 -82.870 1.00 85.50 510 HIS A CA 1
ATOM 4256 C C . HIS A 1 510 ? 74.706 22.361 -82.278 1.00 85.50 510 HIS A C 1
ATOM 4258 O O . HIS A 1 510 ? 74.089 22.248 -81.219 1.00 85.50 510 HIS A O 1
ATOM 4264 N N . LYS A 1 511 ? 74.763 23.518 -82.951 1.00 87.12 511 LYS A N 1
ATOM 4265 C CA . LYS A 1 511 ? 74.041 24.721 -82.520 1.00 87.12 511 LYS A CA 1
ATOM 4266 C C . LYS A 1 511 ? 72.527 24.499 -82.555 1.00 87.12 511 LYS A C 1
ATOM 4268 O O . LYS A 1 511 ? 71.851 24.807 -81.577 1.00 87.12 511 LYS A O 1
ATOM 4273 N N . LEU A 1 512 ? 72.014 23.910 -83.636 1.00 87.12 512 LEU A N 1
ATOM 4274 C CA . LEU A 1 512 ? 70.594 23.578 -83.761 1.00 87.12 512 LEU A CA 1
ATOM 4275 C C . LEU A 1 512 ? 70.142 22.561 -82.705 1.00 87.12 512 LEU A C 1
ATOM 4277 O O . LEU A 1 512 ? 69.049 22.694 -82.164 1.00 87.12 512 LEU A O 1
ATOM 4281 N N . ASP A 1 513 ? 70.965 21.565 -82.373 1.00 84.00 513 ASP A N 1
ATOM 4282 C CA . ASP A 1 513 ? 70.627 20.580 -81.341 1.00 84.00 513 ASP A CA 1
ATOM 4283 C C . ASP A 1 513 ? 70.661 21.168 -79.924 1.00 84.00 513 ASP A C 1
ATOM 4285 O O . ASP A 1 513 ? 69.806 20.824 -79.104 1.00 84.00 513 ASP A O 1
ATOM 4289 N N . LEU A 1 514 ? 71.570 22.110 -79.651 1.00 84.19 514 LEU A N 1
ATOM 4290 C CA . LEU A 1 514 ? 71.566 22.900 -78.416 1.00 84.19 514 LEU A CA 1
ATOM 4291 C C . LEU A 1 514 ? 70.307 23.767 -78.304 1.00 84.19 514 LEU A C 1
ATOM 4293 O O . LEU A 1 514 ? 69.645 23.735 -77.268 1.00 84.19 514 LEU A O 1
ATOM 4297 N N . GLU A 1 515 ? 69.932 24.489 -79.364 1.00 86.31 515 GLU A N 1
ATOM 4298 C CA . GLU A 1 515 ? 68.689 25.276 -79.395 1.00 86.31 515 GLU A CA 1
ATOM 4299 C C . GLU A 1 515 ? 67.460 24.380 -79.178 1.00 86.31 515 GLU A C 1
ATOM 4301 O O . GLU A 1 515 ? 66.586 24.694 -78.367 1.00 86.31 515 GLU A O 1
ATOM 4306 N N . ARG A 1 516 ? 67.426 23.202 -79.813 1.00 87.00 516 ARG A N 1
ATOM 4307 C CA . ARG A 1 516 ? 66.351 22.216 -79.634 1.00 87.00 516 ARG A CA 1
ATOM 4308 C C . ARG A 1 516 ? 66.276 21.700 -78.195 1.00 87.00 516 ARG A C 1
ATOM 4310 O O . ARG A 1 516 ? 65.178 21.541 -77.662 1.00 87.00 516 ARG A O 1
ATOM 4317 N N . PHE A 1 517 ? 67.422 21.453 -77.559 1.00 87.94 517 PHE A N 1
ATOM 4318 C CA . PHE A 1 517 ? 67.502 21.013 -76.166 1.00 87.94 517 PHE A CA 1
ATOM 4319 C C . PHE A 1 517 ? 67.029 22.096 -75.185 1.00 87.94 517 PHE A C 1
ATOM 4321 O O . PHE A 1 517 ? 66.317 21.781 -74.229 1.00 87.94 517 PHE A O 1
ATOM 4328 N N . VAL A 1 518 ? 67.380 23.365 -75.423 1.00 85.62 518 VAL A N 1
ATOM 4329 C CA . VAL A 1 518 ? 66.925 24.501 -74.601 1.00 85.62 518 VAL A CA 1
ATOM 4330 C C . VA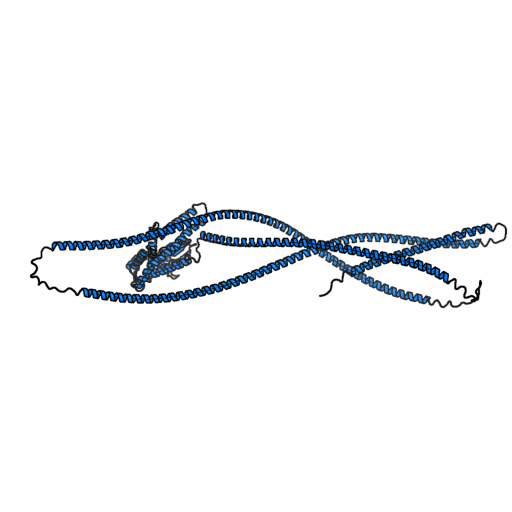L A 1 518 ? 65.407 24.648 -74.684 1.00 85.62 518 VAL A C 1
ATOM 4332 O O . VAL A 1 518 ? 64.746 24.587 -73.648 1.00 85.62 518 VAL A O 1
ATOM 4335 N N . ILE A 1 519 ? 64.843 24.701 -75.896 1.00 87.50 519 ILE A N 1
ATOM 4336 C CA . ILE A 1 519 ? 63.388 24.805 -76.108 1.00 87.50 519 ILE A CA 1
ATOM 4337 C C . ILE A 1 519 ? 62.656 23.634 -75.437 1.00 87.50 519 ILE A C 1
ATOM 4339 O O . ILE A 1 519 ? 61.633 23.814 -74.776 1.00 87.50 519 ILE A O 1
ATOM 4343 N N . GLN A 1 520 ? 63.188 22.412 -75.554 1.00 85.69 520 GLN A N 1
ATOM 4344 C CA . GLN A 1 520 ? 62.570 21.240 -74.936 1.00 85.69 520 GLN A CA 1
ATOM 4345 C C . GLN A 1 520 ? 62.541 21.326 -73.400 1.00 85.69 520 GLN A C 1
ATOM 4347 O O . GLN A 1 520 ? 61.603 20.820 -72.779 1.00 85.69 520 GLN A O 1
ATOM 4352 N N . ASN A 1 521 ? 63.549 21.933 -72.773 1.00 84.31 521 ASN A N 1
ATOM 4353 C CA . ASN A 1 521 ? 63.572 22.117 -71.324 1.00 84.31 521 ASN A CA 1
ATOM 4354 C C . ASN A 1 521 ? 62.694 23.283 -70.863 1.00 84.31 521 ASN A C 1
ATOM 4356 O O . ASN A 1 521 ? 62.036 23.137 -69.836 1.00 84.31 521 ASN A O 1
ATOM 4360 N N . GLU A 1 522 ? 62.608 24.377 -71.623 1.00 85.75 522 GLU A N 1
ATOM 4361 C CA . GLU A 1 522 ? 61.670 25.474 -71.340 1.00 85.75 522 GLU A CA 1
ATOM 4362 C C . GLU A 1 522 ? 60.220 24.975 -71.337 1.00 85.75 522 GLU A C 1
ATOM 4364 O O . GLU A 1 522 ? 59.496 25.197 -70.370 1.00 85.75 522 GLU A O 1
ATOM 4369 N N . VAL A 1 523 ? 59.825 24.178 -72.337 1.00 86.75 523 VAL A N 1
ATOM 4370 C CA . VAL A 1 523 ? 58.482 23.570 -72.393 1.00 86.75 523 VAL A CA 1
ATOM 4371 C C . VAL A 1 523 ? 58.215 22.658 -71.189 1.00 86.75 523 VAL A C 1
ATOM 4373 O O . VAL A 1 523 ? 57.115 22.660 -70.634 1.00 86.75 523 VAL A O 1
ATOM 4376 N N . LYS A 1 524 ? 59.215 21.882 -70.746 1.00 87.69 524 LYS A N 1
ATOM 4377 C CA . LYS A 1 524 ? 59.086 21.052 -69.535 1.00 87.69 524 LYS A CA 1
ATOM 4378 C C . LYS A 1 524 ? 58.939 21.905 -68.274 1.00 87.69 524 LYS A C 1
ATOM 4380 O O . LYS A 1 524 ? 58.181 21.524 -67.385 1.00 87.69 524 LYS A O 1
ATOM 4385 N N . TYR A 1 525 ? 59.657 23.022 -68.182 1.00 83.50 525 TYR A N 1
ATOM 4386 C CA . TYR A 1 525 ? 59.584 23.928 -67.039 1.00 83.50 525 TYR A CA 1
ATOM 4387 C C . TYR A 1 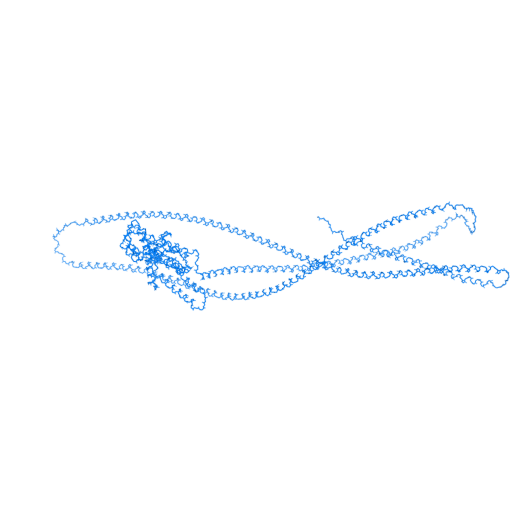525 ? 58.211 24.610 -66.960 1.00 83.50 525 TYR A C 1
ATOM 4389 O O . TYR A 1 525 ? 57.600 24.632 -65.893 1.00 83.50 525 TYR A O 1
ATOM 4397 N N . GLU A 1 526 ? 57.679 25.052 -68.101 1.00 86.56 526 GLU A N 1
ATOM 4398 C CA . GLU A 1 526 ? 56.338 25.635 -68.234 1.00 86.56 526 GLU A CA 1
ATOM 4399 C C . GLU A 1 526 ? 55.236 24.642 -67.813 1.00 86.56 526 GLU A C 1
ATOM 4401 O O . GLU A 1 526 ? 54.311 24.984 -67.074 1.00 86.56 526 GLU A O 1
ATOM 4406 N N . ASP A 1 527 ? 55.346 23.371 -68.218 1.00 88.62 527 ASP A N 1
ATOM 4407 C CA . ASP A 1 527 ? 54.410 22.309 -67.819 1.00 88.62 527 ASP A CA 1
ATOM 4408 C C . ASP A 1 527 ? 54.451 22.041 -66.300 1.00 88.62 527 ASP A C 1
ATOM 4410 O O . ASP A 1 527 ? 53.414 21.846 -65.659 1.00 88.62 527 ASP A O 1
ATOM 4414 N N . VAL A 1 528 ? 55.638 22.089 -65.685 1.00 86.94 528 VAL A N 1
ATOM 4415 C CA . VAL A 1 528 ? 55.785 21.980 -64.223 1.00 86.94 528 VAL A CA 1
ATOM 4416 C C . VAL A 1 528 ? 55.152 23.177 -63.509 1.00 86.94 528 VAL A C 1
ATOM 4418 O O . VAL A 1 528 ? 54.441 22.977 -62.521 1.00 86.94 528 VAL A O 1
ATOM 4421 N N . LEU A 1 529 ? 55.354 24.397 -64.013 1.00 85.44 529 LEU A N 1
ATOM 4422 C CA . LEU A 1 529 ? 54.788 25.623 -63.441 1.00 85.44 529 LEU A CA 1
ATOM 4423 C C . LEU A 1 529 ? 53.254 25.615 -63.488 1.00 85.44 529 LEU A C 1
ATOM 4425 O O . LEU A 1 529 ? 52.594 25.890 -62.484 1.00 85.44 529 LEU A O 1
ATOM 4429 N N . ASN A 1 530 ? 52.682 25.186 -64.614 1.00 88.50 530 ASN A N 1
ATOM 4430 C CA . ASN A 1 530 ? 51.237 25.028 -64.769 1.00 88.50 530 ASN A CA 1
ATOM 4431 C C . ASN A 1 530 ? 50.664 23.965 -63.819 1.00 88.50 530 ASN A C 1
ATOM 4433 O O . ASN A 1 530 ? 49.632 24.187 -63.180 1.00 88.50 530 ASN A O 1
ATOM 4437 N N . LYS A 1 531 ? 51.351 22.827 -63.653 1.00 90.31 531 LYS A N 1
ATOM 4438 C CA . LYS A 1 531 ? 50.958 21.793 -62.678 1.00 90.31 531 LYS A CA 1
ATOM 4439 C C . LYS A 1 531 ? 51.018 22.296 -61.236 1.00 90.31 531 LYS A C 1
ATOM 4441 O O . LYS A 1 531 ? 50.190 21.880 -60.425 1.00 90.31 531 LYS A O 1
ATOM 4446 N N . LEU A 1 532 ? 51.979 23.158 -60.904 1.00 88.62 532 LEU A N 1
ATOM 4447 C CA . LEU A 1 532 ? 52.088 23.771 -59.580 1.00 88.62 532 LEU A CA 1
ATOM 4448 C C . LEU A 1 532 ? 50.907 24.720 -59.323 1.00 88.62 532 LEU A C 1
ATOM 4450 O O . LEU A 1 532 ? 50.191 24.541 -58.343 1.00 88.62 532 LEU A O 1
ATOM 4454 N N . SER A 1 533 ? 50.616 25.618 -60.268 1.00 86.75 533 SER A N 1
ATOM 4455 C CA . SER A 1 533 ? 49.485 26.555 -60.186 1.00 86.75 533 SER A CA 1
ATOM 4456 C C . SER A 1 533 ? 48.127 25.846 -60.043 1.00 86.75 533 SER A C 1
ATOM 4458 O O . SER A 1 533 ? 47.278 26.239 -59.235 1.00 86.75 533 SER A O 1
ATOM 4460 N N . GLN A 1 534 ? 47.932 24.733 -60.761 1.00 88.44 534 GLN A N 1
ATOM 4461 C CA . GLN A 1 534 ? 46.736 23.896 -60.611 1.00 88.44 534 GLN A CA 1
ATOM 4462 C C . GLN A 1 534 ? 46.632 23.263 -59.217 1.00 88.44 534 GLN A C 1
ATOM 4464 O O . GLN A 1 534 ? 45.536 23.184 -58.656 1.00 88.44 534 GLN A O 1
ATOM 4469 N N . LYS A 1 535 ? 47.753 22.809 -58.641 1.00 89.00 535 LYS A N 1
ATOM 4470 C CA . LYS A 1 535 ? 47.775 22.263 -57.277 1.00 89.00 535 LYS A CA 1
ATOM 4471 C C . LYS A 1 535 ? 47.475 23.338 -56.235 1.00 89.00 535 LYS A C 1
ATOM 4473 O O . LYS A 1 535 ? 46.682 23.063 -55.338 1.00 89.00 535 LYS A O 1
ATOM 4478 N N . ASP A 1 536 ? 48.023 24.540 -56.382 1.00 88.62 536 ASP A N 1
ATOM 4479 C CA . ASP A 1 536 ? 47.768 25.659 -55.466 1.00 88.62 536 ASP A CA 1
ATOM 4480 C C . ASP A 1 536 ? 46.293 26.079 -55.483 1.00 88.62 536 ASP A C 1
ATOM 4482 O O . ASP A 1 536 ? 45.674 26.238 -54.430 1.00 88.62 536 ASP A O 1
ATOM 4486 N N . SER A 1 537 ? 45.682 26.123 -56.670 1.00 88.50 537 SER A N 1
ATOM 4487 C CA . SER A 1 537 ? 44.238 26.364 -56.813 1.00 88.50 537 SER A CA 1
ATOM 4488 C C . SER A 1 537 ? 43.412 25.295 -56.084 1.00 88.50 537 SER A C 1
ATOM 4490 O O . SER A 1 537 ? 42.442 25.603 -55.391 1.00 88.50 537 SER A O 1
ATOM 4492 N N . LYS A 1 538 ? 43.829 24.023 -56.169 1.00 91.44 538 LYS A N 1
ATOM 4493 C CA . LYS A 1 538 ? 43.166 22.912 -55.471 1.00 91.44 538 LYS A CA 1
ATOM 4494 C C . LYS A 1 538 ? 43.307 22.999 -53.952 1.00 91.44 538 LYS A C 1
ATOM 4496 O O . LYS A 1 538 ? 42.368 22.657 -53.234 1.00 91.44 538 LYS A O 1
ATOM 4501 N N . ILE A 1 539 ? 44.466 23.432 -53.463 1.00 90.44 539 ILE A N 1
ATOM 4502 C CA . ILE A 1 539 ? 44.712 23.651 -52.034 1.00 90.44 539 ILE A CA 1
ATOM 4503 C C . ILE A 1 539 ? 43.791 24.754 -51.514 1.00 90.44 539 ILE A C 1
ATOM 4505 O O . ILE A 1 539 ? 43.167 24.566 -50.469 1.00 90.44 539 ILE A O 1
ATOM 4509 N N . HIS A 1 540 ? 43.638 25.846 -52.264 1.00 89.25 540 HIS A N 1
ATOM 4510 C CA . HIS A 1 540 ? 42.772 26.945 -51.855 1.00 89.25 540 HIS A CA 1
ATOM 4511 C C . HIS A 1 540 ? 41.289 26.532 -51.790 1.00 89.25 540 HIS A C 1
ATOM 4513 O O . HIS A 1 540 ? 40.625 26.794 -50.788 1.00 89.25 540 HIS A O 1
ATOM 4519 N N . GLU A 1 541 ? 40.793 25.776 -52.781 1.00 90.56 541 GLU A N 1
ATOM 4520 C CA . GLU A 1 541 ? 39.440 25.189 -52.739 1.00 90.56 541 GLU A CA 1
ATOM 4521 C C . GLU A 1 541 ? 39.226 24.282 -51.515 1.00 90.56 541 GLU A C 1
ATOM 4523 O O . GLU A 1 541 ? 38.153 24.272 -50.908 1.00 90.56 541 GLU A O 1
ATOM 4528 N N . LEU A 1 542 ? 40.233 23.478 -51.156 1.00 89.94 542 LEU A N 1
ATOM 4529 C CA . LEU A 1 542 ? 40.153 22.582 -50.002 1.00 89.94 542 LEU A CA 1
ATOM 4530 C C . LEU A 1 542 ? 40.156 23.350 -48.678 1.00 89.94 542 LEU A C 1
ATOM 4532 O O . LEU A 1 542 ? 39.434 22.957 -47.763 1.00 89.94 542 LEU A O 1
ATOM 4536 N N . GLN A 1 543 ? 40.923 24.437 -48.580 1.00 89.25 543 GLN A N 1
ATOM 4537 C CA . GLN A 1 543 ? 40.925 25.317 -47.409 1.00 89.25 543 GLN A CA 1
ATOM 4538 C C . GLN A 1 543 ? 39.564 25.984 -47.213 1.00 89.25 543 GLN A C 1
ATOM 4540 O O . GLN A 1 543 ? 39.017 25.927 -46.116 1.00 89.25 543 GLN A O 1
ATOM 4545 N N . GLN A 1 544 ? 38.961 26.507 -48.284 1.00 90.12 544 GLN A N 1
ATOM 4546 C CA . GLN A 1 544 ? 37.626 27.100 -48.208 1.00 90.12 544 GLN A CA 1
ATOM 4547 C C . GLN A 1 544 ? 36.580 26.083 -47.722 1.00 90.12 544 GLN A C 1
ATOM 4549 O O . GLN A 1 544 ? 35.816 26.363 -46.798 1.00 90.12 544 GLN A O 1
ATOM 4554 N N . LYS A 1 545 ? 36.597 24.861 -48.272 1.00 91.62 545 LYS A N 1
ATOM 4555 C CA . LYS A 1 545 ? 35.702 23.781 -47.820 1.00 91.62 545 LYS A CA 1
ATOM 4556 C C . LYS A 1 545 ? 35.942 23.378 -46.367 1.00 91.62 545 LYS A C 1
ATOM 4558 O O . LYS A 1 545 ? 34.996 23.020 -45.665 1.00 91.62 545 LYS A O 1
ATOM 4563 N N . PHE A 1 546 ? 37.192 23.397 -45.911 1.00 90.31 546 PHE A N 1
ATOM 4564 C CA . PHE A 1 546 ? 37.535 23.103 -44.522 1.00 90.31 546 PHE A CA 1
ATOM 4565 C C . PHE A 1 546 ? 36.951 24.151 -43.567 1.00 90.31 546 PHE A C 1
ATOM 4567 O O . PHE A 1 546 ? 36.358 23.783 -42.552 1.00 90.31 546 PHE A O 1
ATOM 4574 N N . ASP A 1 547 ? 37.041 25.433 -43.917 1.00 90.31 547 ASP A N 1
ATOM 4575 C CA . ASP A 1 547 ? 36.488 26.526 -43.113 1.00 90.31 547 ASP A CA 1
ATOM 4576 C C . ASP A 1 547 ? 34.954 26.487 -43.057 1.00 90.31 547 ASP A C 1
ATOM 4578 O O . ASP A 1 547 ? 34.370 26.633 -41.979 1.00 90.31 547 ASP A O 1
ATOM 4582 N N . GLU A 1 548 ? 34.297 26.198 -44.183 1.00 91.25 548 GLU A N 1
ATOM 4583 C CA . GLU A 1 548 ? 32.844 25.980 -44.249 1.00 91.25 548 GLU A CA 1
ATOM 4584 C C . GLU A 1 548 ? 32.414 24.804 -43.360 1.00 91.25 548 GLU A C 1
ATOM 4586 O O . GLU A 1 548 ? 31.524 24.947 -42.518 1.00 91.25 548 GLU A O 1
ATOM 4591 N N . THR A 1 549 ? 33.117 23.672 -43.457 1.00 86.06 549 THR A N 1
ATOM 4592 C CA . THR A 1 549 ? 32.836 22.482 -42.637 1.00 86.06 549 THR A CA 1
ATOM 4593 C C . THR A 1 549 ? 33.034 22.770 -41.143 1.00 86.06 549 THR A C 1
ATOM 4595 O O . THR A 1 549 ? 32.244 22.335 -40.305 1.00 86.06 549 THR A O 1
ATOM 4598 N N . ASN A 1 550 ? 34.066 23.533 -40.772 1.00 88.88 550 ASN A N 1
ATOM 4599 C CA . ASN A 1 550 ? 34.300 23.913 -39.377 1.00 88.88 550 ASN A CA 1
ATOM 4600 C C . ASN A 1 550 ? 33.205 24.827 -38.825 1.00 88.88 550 ASN A C 1
ATOM 4602 O O . ASN A 1 550 ? 32.837 24.706 -37.651 1.00 88.88 550 ASN A O 1
ATOM 4606 N N . LYS A 1 551 ? 32.673 25.726 -39.658 1.00 91.75 551 LYS A N 1
ATOM 4607 C CA . LYS A 1 551 ? 31.543 26.577 -39.289 1.00 91.75 551 LYS A CA 1
ATOM 4608 C C . LYS A 1 551 ? 30.292 25.736 -39.024 1.00 91.75 551 LYS A C 1
ATOM 4610 O O . LYS A 1 551 ? 29.701 25.874 -37.956 1.00 91.75 551 LYS A O 1
ATOM 4615 N N . GLU A 1 552 ? 29.973 24.788 -39.906 1.00 91.81 552 GLU A N 1
ATOM 4616 C CA . GLU A 1 552 ? 28.855 23.853 -39.705 1.00 91.81 552 GLU A CA 1
ATOM 4617 C C . GLU A 1 552 ? 29.014 23.013 -38.430 1.00 91.81 552 GLU A C 1
ATOM 4619 O O . GLU A 1 552 ? 28.063 22.859 -37.664 1.00 91.81 552 GLU A O 1
ATOM 4624 N N . ILE A 1 553 ? 30.221 22.516 -38.136 1.00 90.00 553 ILE A N 1
ATOM 4625 C CA . ILE A 1 553 ? 30.495 21.767 -36.898 1.00 90.00 553 ILE A CA 1
ATOM 4626 C C . ILE A 1 553 ? 30.229 22.628 -35.656 1.00 90.00 553 ILE A C 1
ATOM 4628 O O . ILE A 1 553 ? 29.706 22.127 -34.655 1.00 90.00 553 ILE A O 1
ATOM 4632 N N . LYS A 1 554 ? 30.595 23.913 -35.692 1.00 91.75 554 LYS A N 1
ATOM 4633 C CA . LYS A 1 554 ? 30.351 24.841 -34.581 1.00 91.75 554 LYS A CA 1
ATOM 4634 C C . LYS A 1 554 ? 28.855 25.084 -34.379 1.00 91.75 554 LYS A C 1
ATOM 4636 O O . LYS A 1 554 ? 28.387 25.040 -33.242 1.00 91.75 554 LYS A O 1
ATOM 4641 N N . ASP A 1 555 ? 28.112 25.274 -35.462 1.00 92.00 555 ASP A N 1
ATOM 4642 C CA . ASP A 1 555 ? 26.667 25.491 -35.406 1.00 92.00 555 ASP A CA 1
ATOM 4643 C C . ASP A 1 555 ? 25.932 24.234 -34.908 1.00 92.00 555 ASP A C 1
ATOM 4645 O O . ASP A 1 555 ? 25.087 24.322 -34.014 1.00 92.00 555 ASP A O 1
ATOM 4649 N N . LEU A 1 556 ? 26.329 23.044 -35.376 1.00 91.94 556 LEU A N 1
ATOM 4650 C CA . LEU A 1 556 ? 25.792 21.765 -34.899 1.00 91.94 556 LEU A CA 1
ATOM 4651 C C . LEU A 1 556 ? 26.063 21.528 -33.407 1.00 91.94 556 LEU A C 1
ATOM 4653 O O . LEU A 1 556 ? 25.186 21.021 -32.707 1.00 91.94 556 LEU A O 1
ATOM 4657 N N . LYS A 1 557 ? 27.238 21.919 -32.894 1.00 91.44 557 LYS A N 1
ATOM 4658 C CA . LYS A 1 557 ? 27.537 21.848 -31.452 1.00 91.44 557 LYS A CA 1
ATOM 4659 C C . LYS A 1 557 ? 26.599 22.728 -30.630 1.00 91.44 557 LYS A C 1
ATOM 4661 O O . LYS A 1 557 ? 26.037 22.249 -29.653 1.00 91.44 557 LYS A O 1
ATOM 4666 N N . ASN A 1 558 ? 26.365 23.967 -31.060 1.00 90.50 558 ASN A N 1
ATOM 4667 C CA . ASN A 1 558 ? 25.436 24.864 -30.368 1.00 90.50 558 ASN A CA 1
ATOM 4668 C C . ASN A 1 558 ? 24.005 24.299 -30.345 1.00 90.50 558 ASN A C 1
ATOM 4670 O O . ASN A 1 558 ? 23.308 24.390 -29.334 1.00 90.50 558 ASN A O 1
ATOM 4674 N N . VAL A 1 559 ? 23.558 23.690 -31.450 1.00 91.69 559 VAL A N 1
ATOM 4675 C CA . VAL A 1 559 ? 22.248 23.021 -31.509 1.00 91.69 559 VAL A CA 1
ATOM 4676 C C . VAL A 1 559 ? 22.195 21.831 -30.550 1.00 91.69 559 VAL A C 1
ATOM 4678 O O . VAL A 1 559 ? 21.191 21.660 -29.857 1.00 91.69 559 VAL A O 1
ATOM 4681 N N . LEU A 1 560 ? 23.260 21.029 -30.475 1.00 90.25 560 LEU A N 1
ATOM 4682 C CA . LEU A 1 560 ? 23.339 19.886 -29.568 1.00 90.25 560 LEU A CA 1
ATOM 4683 C C . LEU A 1 560 ? 23.257 20.320 -28.099 1.00 90.25 560 LEU A C 1
ATOM 4685 O O . LEU A 1 560 ? 22.438 19.775 -27.360 1.00 90.25 560 LEU A O 1
ATOM 4689 N N . ASP A 1 561 ? 24.016 21.345 -27.705 1.00 89.56 561 ASP A N 1
ATOM 4690 C CA . ASP A 1 561 ? 24.008 21.882 -26.338 1.00 89.56 561 ASP A CA 1
ATOM 4691 C C . ASP A 1 561 ? 22.612 22.395 -25.941 1.00 89.56 561 ASP A C 1
ATOM 4693 O O . ASP A 1 561 ? 22.110 22.116 -24.845 1.00 89.56 561 ASP A O 1
ATOM 4697 N N . ASN A 1 562 ? 21.929 23.087 -26.861 1.00 91.75 562 ASN A N 1
ATOM 4698 C CA . ASN A 1 562 ? 20.553 23.540 -26.654 1.00 91.75 562 ASN A CA 1
ATOM 4699 C C . ASN A 1 562 ? 19.577 22.364 -26.501 1.00 91.75 562 ASN A C 1
ATOM 4701 O O . ASN A 1 562 ? 18.734 22.372 -25.601 1.00 91.75 562 ASN A O 1
ATOM 4705 N N . LYS A 1 563 ? 19.707 21.321 -27.328 1.00 90.25 563 LYS A N 1
ATOM 4706 C CA . LYS A 1 563 ? 18.863 20.118 -27.239 1.00 90.25 563 LYS A CA 1
ATOM 4707 C C . LYS A 1 563 ? 19.116 19.325 -25.957 1.00 90.25 563 LYS A C 1
ATOM 4709 O O . LYS A 1 563 ? 18.173 18.793 -25.371 1.00 90.25 563 LYS A O 1
ATOM 4714 N N . GLU A 1 564 ? 20.352 19.277 -25.465 1.00 89.25 564 GLU A N 1
ATOM 4715 C CA . GLU A 1 564 ? 20.670 18.677 -24.166 1.00 89.25 564 GLU A CA 1
ATOM 4716 C C . GLU A 1 564 ? 20.083 19.469 -22.994 1.00 89.25 564 GLU A C 1
ATOM 4718 O O . GLU A 1 564 ? 19.646 18.875 -22.000 1.00 89.25 564 GLU A O 1
ATOM 4723 N N . LYS A 1 565 ? 20.024 20.801 -23.101 1.00 92.00 565 LYS A N 1
ATOM 4724 C CA . LYS A 1 565 ? 19.326 21.645 -22.126 1.00 92.00 565 LYS A CA 1
ATOM 4725 C C . LYS A 1 565 ? 17.817 21.370 -22.126 1.00 92.00 565 LYS A C 1
ATOM 4727 O O . LYS A 1 565 ? 17.282 21.049 -21.067 1.00 92.00 565 LYS A O 1
ATOM 4732 N N . GLU A 1 566 ? 17.164 21.372 -23.291 1.00 91.00 566 GLU A N 1
ATOM 4733 C CA . GLU A 1 566 ? 15.736 21.024 -23.422 1.00 91.00 566 GLU A CA 1
ATOM 4734 C C . GLU A 1 566 ? 15.434 19.628 -22.851 1.00 91.00 566 GLU A C 1
ATOM 4736 O O . GLU A 1 566 ? 14.465 19.439 -22.113 1.00 91.00 566 GLU A O 1
ATOM 4741 N N . LYS A 1 567 ? 16.293 18.638 -23.131 1.00 89.44 567 LYS A N 1
ATOM 4742 C CA . LYS A 1 567 ? 16.160 17.280 -22.586 1.00 89.44 567 LYS A CA 1
ATOM 4743 C C . LYS A 1 567 ? 16.215 17.266 -21.057 1.00 89.44 567 LYS A C 1
ATOM 4745 O O . LYS A 1 567 ? 15.425 16.555 -20.435 1.00 89.44 567 LYS A O 1
ATOM 4750 N N . ARG A 1 568 ? 17.135 18.019 -20.442 1.00 88.94 568 ARG A N 1
ATOM 4751 C CA . ARG A 1 568 ? 17.224 18.126 -18.974 1.00 88.94 568 ARG A CA 1
ATOM 4752 C C . ARG A 1 568 ? 15.961 18.742 -18.378 1.00 88.94 568 ARG A C 1
ATOM 4754 O O . ARG A 1 568 ? 15.424 18.191 -17.422 1.00 88.94 568 ARG A O 1
ATOM 4761 N N . GLU A 1 569 ? 15.453 19.814 -18.977 1.00 91.38 569 GLU A N 1
ATOM 4762 C CA . GLU A 1 569 ? 14.218 20.468 -18.530 1.00 91.38 569 GLU A CA 1
ATOM 4763 C C . GLU A 1 569 ? 12.997 19.538 -18.647 1.00 91.38 569 GLU A C 1
ATOM 4765 O O . GLU A 1 569 ? 12.166 19.474 -17.738 1.00 91.38 569 GLU A O 1
ATOM 4770 N N . LEU A 1 570 ? 12.900 18.761 -19.732 1.00 90.94 570 LEU A N 1
ATOM 4771 C CA . LEU A 1 570 ? 11.841 17.762 -19.907 1.00 90.94 570 LEU A CA 1
ATOM 4772 C C . LEU A 1 570 ? 11.934 16.621 -18.888 1.00 90.94 570 LEU A C 1
ATOM 4774 O O . LEU A 1 570 ? 10.905 16.197 -18.362 1.00 90.94 570 LEU A O 1
ATOM 4778 N N . LEU A 1 571 ? 13.140 16.136 -18.576 1.00 88.25 571 LEU A N 1
ATOM 4779 C CA . LEU A 1 571 ? 13.344 15.114 -17.543 1.00 88.25 571 LEU A CA 1
ATOM 4780 C C . LEU A 1 571 ? 12.911 15.613 -16.160 1.00 88.25 571 LEU A C 1
ATOM 4782 O O . LEU A 1 571 ? 12.248 14.880 -15.424 1.00 88.25 571 LEU A O 1
ATOM 4786 N N . GLU A 1 572 ? 13.230 16.863 -15.823 1.00 90.69 572 GLU A N 1
ATOM 4787 C CA . GLU A 1 572 ? 12.805 17.469 -14.561 1.00 90.69 572 GLU A CA 1
ATOM 4788 C C . GLU A 1 572 ? 11.276 17.603 -14.485 1.00 90.69 572 GLU A C 1
ATOM 4790 O O . GLU A 1 572 ? 10.668 17.208 -13.486 1.00 90.69 572 GLU A O 1
ATOM 4795 N N . LYS A 1 573 ? 10.631 18.081 -15.560 1.00 91.69 573 LYS A N 1
ATOM 4796 C CA . LYS A 1 573 ? 9.161 18.148 -15.649 1.00 91.69 573 LYS A CA 1
ATOM 4797 C C . LYS A 1 573 ? 8.518 16.769 -15.511 1.00 91.69 573 LYS A C 1
ATOM 4799 O O . LYS A 1 573 ? 7.553 16.626 -14.768 1.00 91.69 573 LYS A O 1
ATOM 4804 N N . ASN A 1 574 ? 9.066 15.747 -16.166 1.00 85.31 574 ASN A N 1
ATOM 4805 C CA . ASN A 1 574 ? 8.538 14.384 -16.093 1.00 85.31 574 ASN A CA 1
ATOM 4806 C C . ASN A 1 574 ? 8.679 13.791 -14.676 1.00 85.31 574 ASN A C 1
ATOM 4808 O O . ASN A 1 574 ? 7.764 13.145 -14.175 1.00 85.31 574 ASN A O 1
ATOM 4812 N N . SER A 1 575 ? 9.775 14.091 -13.970 1.00 87.62 575 SER A N 1
ATOM 4813 C CA . SER A 1 575 ? 9.938 13.724 -12.554 1.00 87.62 575 SER A CA 1
ATOM 4814 C C . SER A 1 575 ? 8.875 14.373 -11.653 1.00 87.62 575 SER A C 1
ATOM 4816 O O . SER A 1 575 ? 8.257 13.696 -10.822 1.00 87.62 575 SER A O 1
ATOM 4818 N N . LYS A 1 576 ? 8.600 15.671 -11.856 1.00 90.69 576 LYS A N 1
ATOM 4819 C CA . LYS A 1 576 ? 7.536 16.393 -11.135 1.00 90.69 576 LYS A CA 1
ATOM 4820 C C . LYS A 1 576 ? 6.162 15.779 -11.419 1.00 90.69 576 LYS A C 1
ATOM 4822 O O . LYS A 1 576 ? 5.463 15.428 -10.473 1.00 90.69 576 LYS A O 1
ATOM 4827 N N . LEU A 1 577 ? 5.835 15.538 -12.690 1.00 88.88 577 LEU A N 1
ATOM 4828 C CA . LEU A 1 577 ? 4.582 14.897 -13.105 1.00 88.88 577 LEU A CA 1
ATOM 4829 C C . LEU A 1 577 ? 4.429 13.483 -12.539 1.00 88.88 577 LEU A C 1
ATOM 4831 O O . LEU A 1 577 ? 3.355 13.127 -12.073 1.00 88.88 577 LEU A O 1
ATOM 4835 N N . LYS A 1 578 ? 5.495 12.675 -12.513 1.00 84.25 578 LYS A N 1
ATOM 4836 C CA . LYS A 1 578 ? 5.463 11.333 -11.911 1.00 84.25 578 LYS A CA 1
ATOM 4837 C C . LYS A 1 578 ? 5.192 11.392 -10.409 1.00 84.25 578 LYS A C 1
ATOM 4839 O O . LYS A 1 578 ? 4.433 10.577 -9.884 1.00 84.25 578 LYS A O 1
ATOM 4844 N N . THR A 1 579 ? 5.794 12.361 -9.723 1.00 84.25 579 THR A N 1
ATOM 4845 C CA . THR A 1 579 ? 5.541 12.605 -8.298 1.00 84.25 579 THR A CA 1
ATOM 4846 C C . THR A 1 579 ? 4.087 13.018 -8.076 1.00 84.25 579 THR A C 1
ATOM 4848 O O . THR A 1 579 ? 3.438 12.522 -7.160 1.00 84.25 579 THR A O 1
ATOM 4851 N N . GLU A 1 580 ? 3.549 13.879 -8.936 1.00 83.12 580 GLU A N 1
ATOM 4852 C CA . GLU A 1 580 ? 2.157 14.323 -8.881 1.00 83.12 580 GLU A CA 1
ATOM 4853 C C . GLU A 1 580 ? 1.171 13.182 -9.171 1.00 83.12 580 GLU A C 1
ATOM 4855 O O . GLU A 1 580 ? 0.256 12.945 -8.390 1.00 83.12 580 GLU A O 1
ATOM 4860 N N . ALA A 1 581 ? 1.415 12.392 -10.218 1.00 78.69 581 ALA A N 1
ATOM 4861 C CA . ALA A 1 581 ? 0.630 11.205 -10.545 1.00 78.69 581 ALA A CA 1
ATOM 4862 C C . ALA A 1 581 ? 0.641 10.185 -9.399 1.00 78.69 581 ALA A C 1
ATOM 4864 O O . ALA A 1 581 ? -0.400 9.626 -9.071 1.00 78.69 581 ALA A O 1
ATOM 4865 N N . SER A 1 582 ? 1.789 9.992 -8.741 1.00 75.69 582 SER A N 1
ATOM 4866 C CA . SER A 1 582 ? 1.889 9.120 -7.562 1.00 75.69 582 SER A CA 1
ATOM 4867 C C . SER A 1 582 ? 1.063 9.661 -6.390 1.00 75.69 582 SER A C 1
ATOM 4869 O O . SER A 1 582 ? 0.387 8.890 -5.715 1.00 75.69 582 SER A O 1
ATOM 4871 N N . LYS A 1 583 ? 1.052 10.985 -6.168 1.00 79.88 583 LYS A N 1
ATOM 4872 C CA . LYS A 1 583 ? 0.193 11.624 -5.156 1.00 79.88 583 LYS A CA 1
ATOM 4873 C C . LYS A 1 583 ? -1.288 11.442 -5.478 1.00 79.88 583 LYS A C 1
ATOM 4875 O O . LYS A 1 583 ? -2.047 11.093 -4.580 1.00 79.88 583 LYS A O 1
ATOM 4880 N N . TYR A 1 584 ? -1.696 11.632 -6.734 1.00 75.50 584 TYR A N 1
ATOM 4881 C CA . TYR A 1 584 ? -3.083 11.406 -7.141 1.00 75.50 584 TYR A CA 1
ATOM 4882 C C . TYR A 1 584 ? -3.471 9.939 -7.029 1.00 75.50 584 TYR A C 1
ATOM 4884 O O . TYR A 1 584 ? -4.550 9.664 -6.533 1.00 75.50 584 TYR A O 1
ATOM 4892 N N . GLN A 1 585 ? -2.608 8.997 -7.411 1.00 71.19 585 GLN A N 1
ATOM 4893 C CA . GLN A 1 585 ? -2.863 7.566 -7.235 1.00 71.19 585 GLN A CA 1
ATOM 4894 C C . GLN A 1 585 ? -2.969 7.180 -5.759 1.00 71.19 585 GLN A C 1
ATOM 4896 O O . GLN A 1 585 ? -3.871 6.429 -5.403 1.00 71.19 585 GLN A O 1
ATOM 4901 N N . ALA A 1 586 ? -2.114 7.727 -4.891 1.00 72.44 586 ALA A N 1
ATOM 4902 C CA . ALA A 1 586 ? -2.216 7.530 -3.447 1.00 72.44 586 ALA A CA 1
ATOM 4903 C C . ALA A 1 586 ? -3.519 8.123 -2.888 1.00 72.44 586 ALA A C 1
ATOM 4905 O O . ALA A 1 586 ? -4.220 7.459 -2.133 1.00 72.44 586 ALA A O 1
ATOM 4906 N N . ALA A 1 587 ? -3.896 9.334 -3.307 1.00 69.19 587 ALA A N 1
ATOM 4907 C CA . ALA A 1 587 ? -5.164 9.951 -2.929 1.00 69.19 587 ALA A CA 1
ATOM 4908 C C . ALA A 1 587 ? -6.370 9.148 -3.448 1.00 69.19 587 ALA A C 1
ATOM 4910 O O . ALA A 1 587 ? -7.320 8.919 -2.707 1.00 69.19 587 ALA A O 1
ATOM 4911 N N . LEU A 1 588 ? -6.321 8.657 -4.690 1.00 66.31 588 LEU A N 1
ATOM 4912 C CA . LEU A 1 588 ? -7.377 7.840 -5.287 1.00 66.31 588 LEU A CA 1
ATOM 4913 C C . LEU A 1 588 ? -7.486 6.487 -4.582 1.00 66.31 588 LEU A C 1
ATOM 4915 O O . LEU A 1 588 ? -8.593 6.051 -4.280 1.00 66.31 588 LEU A O 1
ATOM 4919 N N . GLY A 1 589 ? -6.357 5.847 -4.264 1.00 67.38 589 GLY A N 1
ATOM 4920 C CA . GLY A 1 589 ? -6.294 4.629 -3.456 1.00 67.38 589 GLY A CA 1
ATOM 4921 C C . GLY A 1 589 ? -6.896 4.852 -2.070 1.00 67.38 589 GLY A C 1
ATOM 4922 O O . GLY A 1 589 ? -7.783 4.104 -1.660 1.00 67.38 589 GLY A O 1
ATOM 4923 N N . ASN A 1 590 ? -6.533 5.959 -1.419 1.00 64.62 590 ASN A N 1
ATOM 4924 C CA . ASN A 1 590 ? -7.104 6.394 -0.145 1.00 64.62 590 ASN A CA 1
ATOM 4925 C C . ASN A 1 590 ? -8.586 6.766 -0.224 1.00 64.62 590 ASN A C 1
ATOM 4927 O O . ASN A 1 590 ? -9.221 6.820 0.820 1.00 64.62 590 ASN A O 1
ATOM 4931 N N . VAL A 1 591 ? -9.169 7.014 -1.401 1.00 60.06 591 VAL A N 1
ATOM 4932 C CA . VAL A 1 591 ? -10.614 7.270 -1.582 1.00 60.06 591 VAL A CA 1
ATOM 4933 C C . VAL A 1 591 ? -11.365 5.993 -1.975 1.00 60.06 591 VAL A C 1
ATOM 4935 O O . VAL A 1 591 ? -12.455 5.752 -1.465 1.00 60.06 591 VAL A O 1
ATOM 4938 N N . THR A 1 592 ? -10.752 5.101 -2.750 1.00 58.88 592 THR A N 1
ATOM 4939 C CA . THR A 1 592 ? -11.390 3.893 -3.312 1.00 58.88 592 THR A CA 1
ATOM 4940 C C . THR A 1 592 ? -11.157 2.605 -2.512 1.00 58.88 592 THR A C 1
ATOM 4942 O O . THR A 1 592 ? -11.868 1.629 -2.724 1.00 58.88 592 THR A O 1
ATOM 4945 N N . THR A 1 593 ? -10.218 2.590 -1.560 1.00 69.69 593 THR A N 1
ATOM 4946 C CA . THR A 1 593 ? -9.909 1.408 -0.729 1.00 69.69 593 THR A CA 1
ATOM 4947 C C . THR A 1 593 ? -10.420 1.585 0.698 1.00 69.69 593 THR A C 1
ATOM 4949 O O . THR A 1 593 ? -10.097 2.584 1.327 1.00 69.69 593 THR A O 1
ATOM 4952 N N . PHE A 1 594 ? -11.188 0.626 1.222 1.00 68.00 594 PHE A N 1
ATOM 4953 C CA . PHE A 1 594 ? -11.696 0.589 2.611 1.00 68.00 594 PHE A CA 1
ATOM 4954 C C . PHE A 1 594 ? -10.925 -0.397 3.515 1.00 68.00 594 PHE A C 1
ATOM 4956 O O . PHE A 1 594 ? -11.304 -0.649 4.659 1.00 68.00 594 PHE A O 1
ATOM 4963 N N . ARG A 1 595 ? -9.860 -1.014 2.985 1.00 66.44 595 ARG A N 1
ATOM 4964 C CA . ARG A 1 595 ? -8.965 -1.883 3.755 1.00 66.44 595 ARG A CA 1
ATOM 4965 C C . ARG A 1 595 ? -8.004 -1.027 4.573 1.00 66.44 595 ARG A C 1
ATOM 4967 O O . ARG A 1 595 ? -7.370 -0.130 4.024 1.00 66.44 595 ARG A O 1
ATOM 4974 N N . MET A 1 596 ? -7.907 -1.336 5.860 1.00 70.12 596 MET A N 1
ATOM 4975 C CA . MET A 1 596 ? -6.935 -0.733 6.770 1.00 70.12 596 MET A CA 1
ATOM 4976 C C . MET A 1 596 ? -5.545 -1.318 6.505 1.00 70.12 596 MET A C 1
ATOM 4978 O O . MET A 1 596 ? -5.438 -2.469 6.076 1.00 70.12 596 MET A O 1
ATOM 4982 N N . ASN A 1 597 ? -4.495 -0.543 6.775 1.00 65.06 597 ASN A N 1
ATOM 4983 C CA . ASN A 1 597 ? -3.124 -1.054 6.743 1.00 65.06 597 ASN A CA 1
ATOM 4984 C C . ASN A 1 597 ? -2.933 -2.129 7.823 1.00 65.06 597 ASN A C 1
ATOM 4986 O O . ASN A 1 597 ? -3.573 -2.069 8.874 1.00 65.06 597 ASN A O 1
ATOM 4990 N N . ASP A 1 598 ? -2.027 -3.078 7.589 1.00 62.22 598 ASP A N 1
ATOM 4991 C CA . ASP A 1 598 ? -1.766 -4.176 8.532 1.00 62.22 598 ASP A CA 1
ATOM 4992 C C . ASP A 1 598 ? -1.224 -3.671 9.886 1.00 62.22 598 ASP A C 1
ATOM 4994 O O . ASP A 1 598 ? -1.504 -4.264 10.926 1.00 62.22 598 ASP A O 1
ATOM 4998 N N . ASP A 1 599 ? -0.537 -2.521 9.884 1.00 60.75 599 ASP A N 1
ATOM 4999 C CA . ASP A 1 599 ? -0.016 -1.848 11.084 1.00 60.75 599 ASP A CA 1
ATOM 5000 C C . ASP A 1 599 ? -1.058 -0.961 11.805 1.00 60.75 599 ASP A C 1
ATOM 5002 O O . ASP A 1 599 ? -0.755 -0.339 12.829 1.00 60.75 599 ASP A O 1
ATOM 5006 N N . ASP A 1 600 ? -2.285 -0.843 11.281 1.00 70.00 600 ASP A N 1
ATOM 5007 C CA . ASP A 1 600 ? -3.320 -0.013 11.899 1.00 70.00 600 ASP A CA 1
ATOM 5008 C C . ASP A 1 600 ? -3.819 -0.652 13.202 1.00 70.00 600 ASP A C 1
ATOM 5010 O O . ASP A 1 600 ? -4.181 -1.829 13.251 1.00 70.00 600 ASP A O 1
ATOM 5014 N N . LYS A 1 601 ? -3.930 0.142 14.274 1.00 68.25 601 LYS A N 1
ATOM 5015 C CA . LYS A 1 601 ? -4.460 -0.331 15.564 1.00 68.25 601 LYS A CA 1
ATOM 5016 C C . LYS A 1 601 ? -5.879 -0.891 15.456 1.00 68.25 601 LYS A C 1
ATOM 5018 O O . LYS A 1 601 ? -6.275 -1.658 16.328 1.00 68.25 601 LYS A O 1
ATOM 5023 N N . ASN A 1 602 ? -6.632 -0.518 14.421 1.00 70.81 602 ASN A N 1
ATOM 5024 C CA . ASN A 1 602 ? -7.985 -0.976 14.122 1.00 70.81 602 ASN A CA 1
ATOM 5025 C C . ASN A 1 602 ? -8.033 -2.226 13.228 1.00 70.81 602 ASN A C 1
ATOM 5027 O O . ASN A 1 602 ? -9.125 -2.759 13.014 1.00 70.81 602 ASN A O 1
ATOM 5031 N N . HIS A 1 603 ? -6.885 -2.726 12.760 1.00 77.75 603 HIS A N 1
ATOM 5032 C CA . HIS A 1 603 ? -6.775 -3.982 12.021 1.00 77.75 603 HIS A CA 1
ATOM 5033 C C . HIS A 1 603 ? -7.281 -5.178 12.854 1.00 77.75 603 HIS A C 1
ATOM 5035 O O . HIS A 1 603 ? -7.259 -5.160 14.093 1.00 77.75 603 HIS A O 1
ATOM 5041 N N . SER A 1 604 ? -7.751 -6.233 12.180 1.00 77.81 604 SER A N 1
ATOM 5042 C CA . SER A 1 604 ? -8.423 -7.377 12.813 1.00 77.81 604 SER A CA 1
ATOM 5043 C C . SER A 1 604 ? -7.527 -8.139 13.794 1.00 77.81 604 SER A C 1
ATOM 5045 O O . SER A 1 604 ? -8.013 -8.599 14.822 1.00 77.81 604 SER A O 1
ATOM 5047 N N . VAL A 1 605 ? -6.215 -8.225 13.544 1.00 82.06 605 VAL A N 1
ATOM 5048 C CA . VAL A 1 605 ? -5.269 -8.888 14.466 1.00 82.06 605 VAL A CA 1
ATOM 5049 C C . VAL A 1 605 ? -5.193 -8.157 15.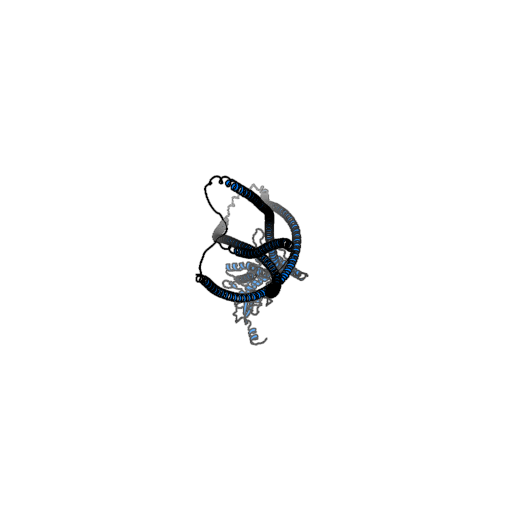810 1.00 82.06 605 VAL A C 1
ATOM 5051 O O . VAL A 1 605 ? -5.325 -8.775 16.866 1.00 82.06 605 VAL A O 1
ATOM 5054 N N . GLN A 1 606 ? -5.052 -6.827 15.797 1.00 86.50 606 GLN A N 1
ATOM 5055 C CA . GLN A 1 606 ? -5.034 -6.044 17.034 1.00 86.50 606 GLN A CA 1
ATOM 5056 C C . GLN A 1 606 ? -6.403 -6.047 17.730 1.00 86.50 606 GLN A C 1
ATOM 5058 O O . GLN A 1 606 ? -6.473 -5.988 18.955 1.00 86.50 606 GLN A O 1
ATOM 5063 N N . LEU A 1 607 ? -7.500 -6.128 16.968 1.00 90.06 607 LEU A N 1
ATOM 5064 C CA . LEU A 1 607 ? -8.848 -6.282 17.522 1.00 90.06 607 LEU A CA 1
ATOM 5065 C C . LEU A 1 607 ? -8.970 -7.573 18.340 1.00 90.06 607 LEU A C 1
ATOM 5067 O O . LEU A 1 607 ? -9.473 -7.522 19.459 1.00 90.06 607 LEU A O 1
ATOM 5071 N N . VAL A 1 608 ? -8.475 -8.699 17.818 1.00 90.75 608 VAL A N 1
ATOM 5072 C CA . VAL A 1 608 ? -8.475 -9.987 18.533 1.00 90.75 608 VAL A CA 1
ATOM 5073 C C . VAL A 1 608 ? -7.715 -9.869 19.853 1.00 90.75 608 VAL A C 1
ATOM 5075 O O . VAL A 1 608 ? -8.255 -10.214 20.902 1.00 90.75 608 VAL A O 1
ATOM 5078 N N . ASN A 1 609 ? -6.503 -9.309 19.831 1.00 91.88 609 ASN A N 1
ATOM 5079 C CA . ASN A 1 609 ? -5.694 -9.134 21.041 1.00 91.88 609 ASN A CA 1
ATOM 5080 C C . ASN A 1 609 ? -6.392 -8.259 22.095 1.00 91.88 609 ASN A C 1
ATOM 5082 O O . ASN A 1 609 ? -6.397 -8.595 23.282 1.00 91.88 609 ASN A O 1
ATOM 5086 N N . ASP A 1 610 ? -7.025 -7.164 21.673 1.00 92.94 610 ASP A N 1
ATOM 5087 C CA . ASP A 1 610 ? -7.766 -6.287 22.580 1.00 92.94 610 ASP A CA 1
ATOM 5088 C C . ASP A 1 610 ? -9.021 -6.980 23.149 1.00 92.94 610 ASP A C 1
ATOM 5090 O O . ASP A 1 610 ? -9.312 -6.830 24.336 1.00 92.94 610 ASP A O 1
ATOM 5094 N N . ILE A 1 611 ? -9.735 -7.786 22.350 1.00 94.00 611 ILE A N 1
ATOM 5095 C CA . ILE A 1 611 ? -10.873 -8.601 22.817 1.00 94.00 611 ILE A CA 1
ATOM 5096 C C . ILE A 1 611 ? -10.417 -9.621 23.870 1.00 94.00 611 ILE A C 1
ATOM 5098 O O . ILE A 1 611 ? -11.083 -9.791 24.893 1.00 94.00 611 ILE A O 1
ATOM 5102 N N . LEU A 1 612 ? -9.273 -10.279 23.660 1.00 93.12 612 LEU A N 1
ATOM 5103 C CA . LEU A 1 612 ? -8.702 -11.210 24.638 1.00 93.12 612 LEU A CA 1
ATOM 5104 C C . LEU A 1 612 ? -8.310 -10.490 25.941 1.00 93.12 612 LEU A C 1
ATOM 5106 O O . LEU A 1 612 ? -8.585 -10.994 27.029 1.00 93.12 612 LEU A O 1
ATOM 5110 N N . SER A 1 613 ? -7.761 -9.277 25.845 1.00 94.94 613 SER A N 1
ATOM 5111 C CA . SER A 1 613 ? -7.458 -8.431 27.008 1.00 94.94 613 SER A CA 1
ATOM 5112 C C . SER A 1 613 ? -8.722 -8.002 27.767 1.00 94.94 613 SER A C 1
ATOM 5114 O O . SER A 1 613 ? -8.758 -8.051 29.000 1.00 94.94 613 SER A O 1
ATOM 5116 N N . LEU A 1 614 ? -9.801 -7.653 27.053 1.00 95.56 614 LEU A N 1
ATOM 5117 C CA . LEU A 1 614 ? -11.112 -7.381 27.650 1.00 95.56 614 LEU A CA 1
ATOM 5118 C C . LEU A 1 614 ? -11.645 -8.611 28.400 1.00 95.56 614 LEU A C 1
ATOM 5120 O O . LEU A 1 614 ? -12.124 -8.483 29.528 1.00 95.56 614 LEU A O 1
ATOM 5124 N N . ARG A 1 615 ? -11.523 -9.802 27.806 1.00 92.62 615 ARG A N 1
ATOM 5125 C CA . ARG A 1 615 ? -11.907 -11.070 28.441 1.00 92.62 615 ARG A CA 1
ATOM 5126 C C . ARG A 1 615 ? -11.151 -11.289 29.757 1.00 92.62 615 ARG A C 1
ATOM 5128 O O . ARG A 1 615 ? -11.764 -11.616 30.775 1.00 92.62 615 ARG A O 1
ATOM 5135 N N . ASP A 1 616 ? -9.842 -11.051 29.779 1.00 93.12 616 ASP A N 1
ATOM 5136 C CA . ASP A 1 616 ? -9.029 -11.186 30.994 1.00 93.12 616 ASP A CA 1
ATOM 5137 C C . ASP A 1 616 ? -9.355 -10.113 32.049 1.00 93.12 616 ASP A C 1
ATOM 5139 O O . ASP A 1 616 ? -9.384 -10.396 33.256 1.00 93.12 616 ASP A O 1
ATOM 5143 N N . MET A 1 617 ? -9.679 -8.891 31.615 1.00 95.44 617 MET A N 1
ATOM 5144 C CA . MET A 1 617 ? -10.144 -7.817 32.495 1.00 95.44 617 MET A CA 1
ATOM 5145 C C . MET A 1 617 ? -11.482 -8.170 33.151 1.00 95.44 617 MET A C 1
ATOM 5147 O O . MET A 1 617 ? -11.624 -8.015 34.365 1.00 95.44 617 MET A O 1
ATOM 5151 N N . LEU A 1 618 ? -12.430 -8.715 32.383 1.00 95.12 618 LEU A N 1
ATOM 5152 C CA . LEU A 1 618 ? -13.720 -9.195 32.879 1.00 95.12 618 LEU A CA 1
ATOM 5153 C C . LEU A 1 618 ? -13.529 -10.304 33.924 1.00 95.12 618 LEU A C 1
ATOM 5155 O O . LEU A 1 618 ? -14.080 -10.235 35.025 1.00 95.12 618 LEU A O 1
ATOM 5159 N N . LYS A 1 619 ? -12.665 -11.282 33.624 1.00 92.75 619 LYS A N 1
ATOM 5160 C CA . LYS A 1 619 ? -12.294 -12.377 34.535 1.00 92.75 619 LYS A CA 1
ATOM 5161 C C . LYS A 1 619 ? -11.658 -11.876 35.835 1.00 92.75 619 LYS A C 1
ATOM 5163 O O . LYS A 1 619 ? -11.835 -12.505 36.884 1.00 92.75 619 LYS A O 1
ATOM 5168 N N . THR A 1 620 ? -10.910 -10.777 35.768 1.00 94.12 620 THR A N 1
ATOM 5169 C CA . THR A 1 620 ? -10.292 -10.122 36.929 1.00 94.12 620 THR A CA 1
ATOM 5170 C C . THR A 1 620 ? -11.331 -9.369 37.752 1.00 94.12 620 THR A C 1
ATOM 5172 O O . THR A 1 620 ? -11.371 -9.537 38.971 1.00 94.12 620 THR A O 1
ATOM 5175 N N . TYR A 1 621 ? -12.210 -8.607 37.098 1.00 96.31 621 TYR A N 1
ATOM 5176 C CA . TYR A 1 621 ? -13.253 -7.810 37.741 1.00 96.31 621 TYR A CA 1
ATOM 5177 C C . TYR A 1 621 ? -14.242 -8.668 38.539 1.00 96.31 621 TYR A C 1
ATOM 5179 O O . TYR A 1 621 ? -14.570 -8.336 39.676 1.00 96.31 621 TYR A O 1
ATOM 5187 N N . VAL A 1 622 ? -14.648 -9.830 38.011 1.00 93.12 622 VAL A N 1
ATOM 5188 C CA . VAL A 1 622 ? -15.506 -10.769 38.760 1.00 93.12 622 VAL A CA 1
ATOM 5189 C C . VAL A 1 622 ? -14.783 -11.509 39.890 1.00 93.12 622 VAL A C 1
ATOM 5191 O O . VAL A 1 622 ? -15.418 -12.170 40.712 1.00 93.12 622 VAL A O 1
ATOM 5194 N N . THR A 1 623 ? -13.458 -11.353 39.973 1.00 89.81 623 THR A N 1
ATOM 5195 C CA . THR A 1 623 ? -12.539 -11.973 40.933 1.00 89.81 623 THR A CA 1
ATOM 5196 C C . THR A 1 623 ? -12.383 -13.496 40.782 1.00 89.81 623 THR A C 1
ATOM 5198 O O . THR A 1 623 ? -12.982 -14.156 39.933 1.00 89.81 623 THR A O 1
ATOM 5201 N N . SER A 1 624 ? -11.514 -14.093 41.604 1.00 83.06 624 SER A N 1
ATOM 5202 C CA . SER A 1 624 ? -11.408 -15.552 41.734 1.00 83.06 624 SER A CA 1
ATOM 5203 C C . SER A 1 624 ? -12.490 -16.164 42.628 1.00 83.06 624 SER A C 1
ATOM 5205 O O . SER A 1 624 ? -12.529 -17.385 42.729 1.00 83.06 624 SER A O 1
ATOM 5207 N N . LEU A 1 625 ? -13.302 -15.339 43.307 1.00 85.50 625 LEU A N 1
ATOM 5208 C CA . LEU A 1 625 ? -14.281 -15.729 44.333 1.00 85.50 625 LEU A CA 1
ATOM 5209 C C . LEU A 1 625 ? -13.707 -16.580 45.489 1.00 85.50 625 LEU A C 1
ATOM 5211 O O . LEU A 1 625 ? -14.453 -17.110 46.302 1.00 85.50 625 LEU A O 1
ATOM 5215 N N . LYS A 1 626 ? -12.375 -16.685 45.588 1.00 80.31 626 LYS A N 1
ATOM 5216 C CA . LYS A 1 626 ? -11.643 -17.400 46.643 1.00 80.31 626 LYS A CA 1
ATOM 5217 C C . LYS A 1 626 ? -11.032 -16.419 47.650 1.00 80.31 626 LYS A C 1
ATOM 5219 O O . LYS A 1 626 ? -10.707 -15.274 47.312 1.00 80.31 626 LYS A O 1
ATOM 5224 N N . GLY A 1 627 ? -10.782 -16.901 48.868 1.00 81.00 627 GLY A N 1
ATOM 5225 C CA . GLY A 1 627 ? -10.132 -16.143 49.941 1.00 81.00 627 GLY A CA 1
ATOM 5226 C C . GLY A 1 627 ? -11.122 -15.297 50.744 1.00 81.00 627 GLY A C 1
ATOM 5227 O O . GLY A 1 627 ? -12.194 -15.771 51.094 1.00 81.00 627 GLY A O 1
ATOM 5228 N N . LYS A 1 628 ? -10.771 -14.038 51.042 1.00 86.06 628 LYS A N 1
ATOM 5229 C CA . LYS A 1 628 ? -11.600 -13.087 51.814 1.00 86.06 628 LYS A CA 1
ATOM 5230 C C . LYS A 1 628 ? -12.776 -12.507 50.997 1.00 86.06 628 LYS A C 1
ATOM 5232 O O . LYS A 1 628 ? -12.951 -11.289 50.940 1.00 86.06 628 LYS A O 1
ATOM 5237 N N . ILE A 1 629 ? -13.528 -13.366 50.313 1.00 89.12 629 ILE A N 1
ATOM 5238 C CA . ILE A 1 629 ? -14.712 -13.015 49.519 1.00 89.12 629 ILE A CA 1
ATOM 5239 C C . ILE A 1 629 ? -15.858 -13.917 49.970 1.00 89.12 629 ILE A C 1
ATOM 5241 O O . ILE A 1 629 ? -15.714 -15.137 49.962 1.00 89.12 629 ILE A O 1
ATOM 5245 N N . GLU A 1 630 ? -16.978 -13.319 50.360 1.00 89.38 630 GLU A N 1
ATOM 5246 C CA . GLU A 1 630 ? -18.222 -14.035 50.648 1.00 89.38 630 GLU A CA 1
ATOM 5247 C C . GLU A 1 630 ? -19.166 -13.960 49.452 1.00 89.38 630 GLU A C 1
ATOM 5249 O O . GLU A 1 630 ? -19.150 -12.987 48.700 1.00 89.38 630 GLU A O 1
ATOM 5254 N N . ILE A 1 631 ? -19.969 -15.003 49.267 1.00 91.12 631 ILE A N 1
ATOM 5255 C CA . ILE A 1 631 ? -20.968 -15.081 48.202 1.00 91.12 631 ILE A CA 1
ATOM 5256 C C . ILE A 1 631 ? -22.346 -15.053 48.848 1.00 91.12 631 ILE A C 1
ATOM 5258 O O . ILE A 1 631 ? -22.620 -15.862 49.738 1.00 91.12 631 ILE A O 1
ATOM 5262 N N . ASP A 1 632 ? -23.218 -14.174 48.360 1.00 90.69 632 ASP A N 1
ATOM 5263 C CA . ASP A 1 632 ? -24.632 -14.228 48.712 1.00 90.69 632 ASP A CA 1
ATOM 5264 C C . ASP A 1 632 ? -25.314 -15.325 47.887 1.00 90.69 632 ASP A C 1
ATOM 5266 O O . ASP A 1 632 ? -25.637 -15.171 46.707 1.00 90.69 632 ASP A O 1
ATOM 5270 N N . THR A 1 633 ? -25.503 -16.483 48.513 1.00 87.88 633 THR A N 1
ATOM 5271 C CA . THR A 1 633 ? -26.124 -17.645 47.863 1.00 87.88 633 THR A CA 1
ATOM 5272 C C . THR A 1 633 ? -27.596 -17.430 47.507 1.00 87.88 633 THR A C 1
ATOM 5274 O O . THR A 1 633 ? -28.093 -18.091 46.592 1.00 87.88 633 THR A O 1
ATOM 5277 N N . CYS A 1 634 ? -28.308 -16.525 48.186 1.00 89.62 634 CYS A N 1
ATOM 5278 C CA . CYS A 1 634 ? -29.706 -16.232 47.886 1.00 89.62 634 CYS A CA 1
ATOM 5279 C C . CYS A 1 634 ? -29.809 -15.453 46.571 1.00 89.62 634 CYS A C 1
ATOM 5281 O O . CYS A 1 634 ? -30.517 -15.876 45.649 1.00 89.62 634 CYS A O 1
ATOM 5283 N N . GLU A 1 635 ? -29.038 -14.371 46.459 1.00 93.56 635 GLU A N 1
ATOM 5284 C CA . GLU A 1 635 ? -29.021 -13.516 45.269 1.00 93.56 635 GLU A CA 1
ATOM 5285 C C . GLU A 1 635 ? -28.388 -14.225 44.066 1.00 93.56 635 GLU A C 1
ATOM 5287 O O . GLU A 1 635 ? -28.931 -14.165 42.964 1.00 93.56 635 GLU A O 1
ATOM 5292 N N . ILE A 1 636 ? -27.330 -15.023 44.263 1.00 92.88 636 ILE A N 1
ATOM 5293 C CA . ILE A 1 636 ? -26.790 -15.876 43.190 1.00 92.88 636 ILE A CA 1
ATOM 5294 C C . ILE A 1 636 ? -27.838 -16.855 42.657 1.00 92.88 636 ILE A C 1
ATOM 5296 O O . ILE A 1 636 ? -27.962 -17.025 41.447 1.00 92.88 636 ILE A O 1
ATOM 5300 N N . ASN A 1 637 ? -28.623 -17.496 43.525 1.00 91.25 637 ASN A N 1
ATOM 5301 C CA . ASN A 1 637 ? -29.647 -18.434 43.067 1.00 91.25 637 ASN A CA 1
ATOM 5302 C C . ASN A 1 637 ? -30.803 -17.741 42.330 1.00 91.25 637 ASN A C 1
ATOM 5304 O O . ASN A 1 637 ? -31.442 -18.374 41.488 1.00 91.25 637 ASN A O 1
ATOM 5308 N N . LYS A 1 638 ? -31.094 -16.463 42.619 1.00 92.75 638 LYS A N 1
ATOM 5309 C CA . LYS A 1 638 ? -31.980 -15.654 41.766 1.00 92.75 638 LYS A CA 1
ATOM 5310 C C . LYS A 1 638 ? -31.348 -15.424 40.398 1.00 92.75 638 LYS A C 1
ATOM 5312 O O . LYS A 1 638 ? -31.982 -15.774 39.409 1.00 92.75 638 LYS A O 1
ATOM 5317 N N . LEU A 1 639 ? -30.097 -14.967 40.356 1.00 93.44 639 LEU A N 1
ATOM 5318 C CA . LEU A 1 639 ? -29.381 -14.696 39.109 1.00 93.44 639 LEU A CA 1
ATOM 5319 C C . LEU A 1 639 ? -29.286 -15.934 38.202 1.00 93.44 639 LEU A C 1
ATOM 5321 O O . LEU A 1 639 ? -29.494 -15.846 36.996 1.00 93.44 639 LEU A O 1
ATOM 5325 N N . LEU A 1 640 ? -29.028 -17.116 38.771 1.00 91.69 640 LEU A N 1
ATOM 5326 C CA . LEU A 1 640 ? -29.020 -18.374 38.014 1.00 91.69 640 LEU A CA 1
ATOM 5327 C C . LEU A 1 640 ? -30.376 -18.648 37.352 1.00 91.69 640 LEU A C 1
ATOM 5329 O O . LEU A 1 640 ? -30.421 -18.995 36.174 1.00 91.69 640 LEU A O 1
ATOM 5333 N N . ARG A 1 641 ? -31.482 -18.448 38.082 1.00 91.00 641 ARG A N 1
ATOM 5334 C CA . ARG A 1 641 ? -32.836 -18.632 37.539 1.00 91.00 641 ARG A CA 1
ATOM 5335 C C . ARG A 1 641 ? -33.160 -17.629 36.437 1.00 91.00 641 ARG A C 1
ATOM 5337 O O . ARG A 1 641 ? -33.765 -18.029 35.449 1.00 91.00 641 ARG A O 1
ATOM 5344 N N . GLU A 1 642 ? -32.743 -16.372 36.587 1.00 90.06 642 GLU A N 1
ATOM 5345 C CA . GLU A 1 642 ? -32.927 -15.330 35.565 1.00 90.06 642 GLU A CA 1
ATOM 5346 C C . GLU A 1 642 ? -32.284 -15.713 34.227 1.00 90.06 642 GLU A C 1
ATOM 5348 O O . GLU A 1 642 ? -32.835 -15.414 33.170 1.00 90.06 642 GLU A O 1
ATOM 5353 N N . HIS A 1 643 ? -31.171 -16.450 34.270 1.00 87.38 643 HIS A N 1
ATOM 5354 C CA . HIS A 1 643 ? -30.455 -16.924 33.082 1.00 87.38 643 HIS A CA 1
ATOM 5355 C C . HIS A 1 643 ? -30.788 -18.371 32.688 1.00 87.38 643 HIS A C 1
ATOM 5357 O O . HIS A 1 643 ? -30.062 -18.974 31.903 1.00 87.38 643 HIS A O 1
ATOM 5363 N N . ASN A 1 644 ? -31.890 -18.939 33.197 1.00 86.88 644 ASN A N 1
ATOM 5364 C CA . ASN A 1 644 ? -32.336 -20.317 32.931 1.00 86.88 644 ASN A CA 1
ATOM 5365 C C . ASN A 1 644 ? -31.324 -21.415 33.328 1.00 86.88 644 ASN A C 1
ATOM 5367 O O . ASN A 1 644 ? -31.309 -22.512 32.761 1.00 86.88 644 ASN A O 1
ATOM 5371 N N . ILE A 1 645 ? -30.497 -21.148 34.338 1.00 87.56 645 ILE A N 1
ATOM 5372 C CA . ILE A 1 645 ? -29.532 -22.093 34.907 1.00 87.56 645 ILE A CA 1
ATOM 5373 C C . ILE A 1 645 ? -30.123 -22.697 36.183 1.00 87.56 645 ILE A C 1
ATOM 5375 O O . ILE A 1 645 ? -30.799 -22.028 36.971 1.00 87.56 645 ILE A O 1
ATOM 5379 N N . LYS A 1 646 ? -29.887 -23.994 36.406 1.00 83.62 646 LYS A N 1
ATOM 5380 C CA . LYS A 1 646 ? -30.413 -24.677 37.593 1.00 83.62 646 LYS A CA 1
ATOM 5381 C C . LYS A 1 646 ? -29.699 -24.152 38.851 1.00 83.62 646 LYS A C 1
ATOM 5383 O O . LYS A 1 646 ? -28.471 -24.170 38.885 1.00 83.62 646 LYS A O 1
ATOM 5388 N N . PRO A 1 647 ? -30.435 -23.720 39.894 1.00 79.62 647 PRO A N 1
ATOM 5389 C CA . PRO A 1 647 ? -29.821 -23.276 41.138 1.00 79.62 647 PRO A CA 1
ATOM 5390 C C . PRO A 1 647 ? -29.052 -24.423 41.797 1.00 79.62 647 PRO A C 1
ATOM 5392 O O . PRO A 1 647 ? -29.520 -25.567 41.812 1.00 79.62 647 PRO A O 1
ATOM 5395 N N . THR A 1 648 ? -27.889 -24.125 42.369 1.00 69.50 648 THR A N 1
ATOM 5396 C CA . THR A 1 648 ? -27.038 -25.140 42.992 1.00 69.50 648 THR A CA 1
ATOM 5397 C C . THR A 1 648 ? -27.256 -25.171 44.505 1.00 69.50 648 THR A C 1
ATOM 5399 O O . THR A 1 648 ? -27.316 -24.142 45.176 1.00 69.50 648 THR A O 1
ATOM 5402 N N . LYS A 1 649 ? -27.380 -26.377 45.078 1.00 70.56 649 LYS A N 1
ATOM 5403 C CA . LYS A 1 649 ? -27.417 -26.560 46.545 1.00 70.56 649 LYS A CA 1
ATOM 5404 C C . LYS A 1 649 ? -26.031 -26.415 47.183 1.00 70.56 649 LYS A C 1
ATOM 5406 O O . LYS A 1 649 ? -25.930 -26.105 48.364 1.00 70.56 649 LYS A O 1
ATOM 5411 N N . GLN A 1 650 ? -24.978 -26.655 46.403 1.00 74.69 650 GLN A N 1
ATOM 5412 C CA . GLN A 1 650 ? -23.578 -26.537 46.796 1.00 74.69 650 GLN A CA 1
ATOM 5413 C C . GLN A 1 650 ? -22.927 -25.411 45.981 1.00 74.69 650 GLN A C 1
ATOM 5415 O O . GLN A 1 650 ? -23.254 -25.229 44.807 1.00 74.69 650 GLN A O 1
ATOM 5420 N N . ILE A 1 651 ? -22.044 -24.627 46.604 1.00 75.38 651 ILE A N 1
ATOM 5421 C CA . ILE A 1 651 ? -21.390 -23.483 45.956 1.00 75.38 651 ILE A CA 1
ATOM 5422 C C . ILE A 1 651 ? -20.368 -24.003 44.940 1.00 75.38 651 ILE A C 1
ATOM 5424 O O . ILE A 1 651 ? -19.286 -24.452 45.317 1.00 75.38 651 ILE A O 1
ATOM 5428 N N . ASP A 1 652 ? -20.701 -23.913 43.653 1.00 86.25 652 ASP A N 1
ATOM 5429 C CA . ASP A 1 652 ? -19.734 -24.074 42.570 1.00 86.25 652 ASP A CA 1
ATOM 5430 C C . ASP A 1 652 ? -19.164 -22.701 42.201 1.00 86.25 652 ASP A C 1
ATOM 5432 O O . ASP A 1 652 ? -19.758 -21.920 41.457 1.00 86.25 652 ASP A O 1
ATOM 5436 N N . TYR A 1 653 ? -17.986 -22.396 42.742 1.00 88.50 653 TYR A N 1
ATOM 5437 C CA . TYR A 1 653 ? -17.294 -21.137 42.478 1.00 88.50 653 TYR A CA 1
ATOM 5438 C C . TYR A 1 653 ? -16.991 -20.913 40.991 1.00 88.50 653 TYR A C 1
ATOM 5440 O O . TYR A 1 653 ? -16.933 -19.761 40.560 1.00 88.50 653 TYR A O 1
ATOM 5448 N N . SER A 1 654 ? -16.783 -21.975 40.209 1.00 89.44 654 SER A N 1
ATOM 5449 C CA . SER A 1 654 ? -16.465 -21.870 38.782 1.00 89.44 654 SER A CA 1
ATOM 5450 C C . SER A 1 654 ? -17.702 -21.476 37.983 1.00 89.44 654 SER A C 1
ATOM 5452 O O . SER A 1 654 ? -17.634 -20.518 37.210 1.00 89.44 654 SER A O 1
ATOM 5454 N N . LEU A 1 655 ? -18.837 -22.134 38.241 1.00 90.38 655 LEU A N 1
ATOM 5455 C CA . LEU A 1 655 ? -20.123 -21.775 37.641 1.00 90.38 655 LEU A CA 1
ATOM 5456 C C . LEU A 1 655 ? -20.541 -20.357 38.042 1.00 90.38 655 LEU A C 1
ATOM 5458 O O . LEU A 1 655 ? -20.889 -19.546 37.188 1.00 90.38 655 LEU A O 1
ATOM 5462 N N . ILE A 1 656 ? -20.441 -20.008 39.328 1.00 91.75 656 ILE A N 1
ATOM 5463 C CA . ILE A 1 656 ? -20.788 -18.660 39.799 1.00 91.75 656 ILE A CA 1
ATOM 5464 C C . ILE A 1 656 ? -19.911 -17.620 39.105 1.00 91.75 656 ILE A C 1
ATOM 5466 O O . ILE A 1 656 ? -20.408 -16.611 38.612 1.00 91.75 656 ILE A O 1
ATOM 5470 N N . LYS A 1 657 ? -18.605 -17.874 38.993 1.00 92.69 657 LYS A N 1
ATOM 5471 C CA . LYS A 1 657 ? -17.698 -16.978 38.277 1.00 92.69 657 LYS A CA 1
ATOM 5472 C C . LYS A 1 657 ? -18.067 -16.843 36.795 1.00 92.69 657 LYS A C 1
ATOM 5474 O O . LYS A 1 657 ? -17.964 -15.746 36.250 1.00 92.69 657 LYS A O 1
ATOM 5479 N N . ALA A 1 658 ? -18.452 -17.931 36.135 1.00 92.75 658 ALA A N 1
ATOM 5480 C CA . ALA A 1 658 ? -18.913 -17.931 34.748 1.00 92.75 658 ALA A CA 1
ATOM 5481 C C . ALA A 1 658 ? -20.171 -17.060 34.572 1.00 92.75 658 ALA A C 1
ATOM 5483 O O . ALA A 1 658 ? -20.205 -16.184 33.707 1.00 92.75 658 ALA A O 1
ATOM 5484 N N . VAL A 1 659 ? -21.153 -17.226 35.456 1.00 93.88 659 VAL A N 1
ATOM 5485 C CA . VAL A 1 659 ? -22.419 -16.477 35.433 1.00 93.88 659 VAL A CA 1
ATOM 5486 C C . VAL A 1 659 ? -22.212 -15.003 35.744 1.00 93.88 659 VAL A C 1
ATOM 5488 O O . VAL A 1 659 ? -22.782 -14.151 35.069 1.00 93.88 659 VAL A O 1
ATOM 5491 N N . LEU A 1 660 ? -21.343 -14.673 36.702 1.00 95.12 660 LEU A N 1
ATOM 5492 C CA . LEU A 1 660 ? -21.005 -13.282 36.990 1.00 95.12 660 LEU A CA 1
ATOM 5493 C C . LEU A 1 660 ? -20.290 -12.606 35.813 1.00 95.12 660 LEU A C 1
ATOM 5495 O O . LEU A 1 660 ? -20.524 -11.421 35.595 1.00 95.12 660 LEU A O 1
ATOM 5499 N N . GLN A 1 661 ? -19.452 -13.314 35.042 1.00 95.31 661 GLN A N 1
ATOM 5500 C CA . GLN A 1 661 ? -18.827 -12.749 33.829 1.00 95.31 661 GLN A CA 1
ATOM 5501 C C . GLN A 1 661 ? -19.877 -12.436 32.770 1.00 95.31 661 GLN A C 1
ATOM 5503 O O . GLN A 1 661 ? -19.931 -11.302 32.291 1.00 95.31 661 GLN A O 1
ATOM 5508 N N . PHE A 1 662 ? -20.738 -13.415 32.477 1.00 95.12 662 PHE A N 1
ATOM 5509 C CA . PHE A 1 662 ? -21.856 -13.254 31.555 1.00 95.12 662 PHE A CA 1
ATOM 5510 C C . PHE A 1 662 ? -22.733 -12.062 31.952 1.00 95.12 662 PHE A C 1
ATOM 5512 O O . PHE A 1 662 ? -22.925 -11.137 31.165 1.00 95.12 662 PHE A O 1
ATOM 5519 N N . HIS A 1 663 ? -23.189 -12.039 33.206 1.00 95.69 663 HIS A N 1
ATOM 5520 C CA . HIS A 1 663 ? -24.066 -10.995 33.718 1.00 95.69 663 HIS A CA 1
ATOM 5521 C C . HIS A 1 663 ? -23.409 -9.611 33.701 1.00 95.69 663 HIS A C 1
ATOM 5523 O O . HIS A 1 663 ? -24.032 -8.657 33.246 1.00 95.69 663 HIS A O 1
ATOM 5529 N N . THR A 1 664 ? -22.142 -9.501 34.123 1.00 96.38 664 THR A N 1
ATOM 5530 C CA . THR A 1 664 ? -21.397 -8.230 34.081 1.00 96.38 664 THR A CA 1
ATOM 5531 C C . THR A 1 664 ? -21.370 -7.671 32.662 1.00 96.38 664 THR A C 1
ATOM 5533 O O . THR A 1 664 ? -21.724 -6.512 32.453 1.00 96.38 664 THR A O 1
ATOM 5536 N N . LEU A 1 665 ? -20.956 -8.487 31.683 1.00 96.06 665 LEU A N 1
ATOM 5537 C CA . LEU A 1 665 ? -20.860 -8.037 30.299 1.00 96.06 665 LEU A CA 1
ATOM 5538 C C . LEU A 1 665 ? -22.245 -7.644 29.784 1.00 96.06 665 LEU A C 1
ATOM 5540 O O . LEU A 1 665 ? -22.414 -6.509 29.348 1.00 96.06 665 LEU A O 1
ATOM 5544 N N . MET A 1 666 ? -23.246 -8.517 29.935 1.00 94.56 666 MET A N 1
ATOM 5545 C CA . MET A 1 666 ? -24.633 -8.256 29.537 1.00 94.56 666 MET A CA 1
ATOM 5546 C C . MET A 1 666 ? -25.191 -6.962 30.132 1.00 94.56 666 MET A C 1
ATOM 5548 O O . MET A 1 666 ? -25.825 -6.192 29.412 1.00 94.56 666 MET A O 1
ATOM 5552 N N . LYS A 1 667 ? -24.915 -6.679 31.410 1.00 95.56 667 LYS A N 1
ATOM 5553 C CA . LYS A 1 667 ? -25.379 -5.457 32.069 1.00 95.56 667 LYS A CA 1
ATOM 5554 C C . LYS A 1 667 ? -24.758 -4.208 31.455 1.00 95.56 667 LYS A C 1
ATOM 5556 O O . LYS A 1 667 ? -25.476 -3.252 31.169 1.00 95.56 667 LYS A O 1
ATOM 5561 N N . ILE A 1 668 ? -23.451 -4.223 31.184 1.00 97.06 668 ILE A N 1
ATOM 5562 C CA . ILE A 1 668 ? -22.791 -3.124 30.464 1.00 97.06 668 ILE A CA 1
ATOM 5563 C C . ILE A 1 668 ? -23.418 -2.968 29.075 1.00 97.06 668 ILE A C 1
ATOM 5565 O O . ILE A 1 668 ? -23.775 -1.856 28.689 1.00 97.06 668 ILE A O 1
ATOM 5569 N N . MET A 1 669 ? -23.606 -4.072 28.342 1.00 95.62 669 MET A N 1
ATOM 5570 C CA . MET A 1 669 ? -24.182 -4.032 26.997 1.00 95.62 669 MET A CA 1
ATOM 5571 C C . MET A 1 669 ? -25.593 -3.429 26.980 1.00 95.62 669 MET A C 1
ATOM 5573 O O . MET A 1 669 ? -25.916 -2.619 26.109 1.00 95.62 669 MET A O 1
ATOM 5577 N N . GLU A 1 670 ? -26.430 -3.801 27.948 1.00 95.12 670 GLU A N 1
ATOM 5578 C CA . GLU A 1 670 ? -27.781 -3.270 28.123 1.00 95.12 670 GLU A CA 1
ATOM 5579 C C . GLU A 1 670 ? -27.759 -1.763 28.411 1.00 95.12 670 GLU A C 1
ATOM 5581 O O . GLU A 1 670 ? -28.435 -0.995 27.725 1.00 95.12 670 GLU A O 1
ATOM 5586 N N . ASN A 1 671 ? -26.929 -1.330 29.361 1.00 94.19 671 ASN A N 1
ATOM 5587 C CA . ASN A 1 671 ? -26.791 0.075 29.743 1.00 94.19 671 ASN A CA 1
ATOM 5588 C C . ASN A 1 671 ? -26.347 0.951 28.560 1.00 94.19 671 ASN A C 1
ATOM 5590 O O . ASN A 1 671 ? -26.927 2.006 28.299 1.00 94.19 671 ASN A O 1
ATOM 5594 N N . VAL A 1 672 ? -25.357 0.486 27.793 1.00 94.44 672 VAL A N 1
ATOM 5595 C CA . VAL A 1 672 ? -24.857 1.193 26.604 1.00 94.44 672 VAL A CA 1
ATOM 5596 C C . VAL A 1 672 ? -25.930 1.244 25.512 1.00 94.44 672 VAL A C 1
ATOM 5598 O O . VAL A 1 672 ? -26.138 2.284 24.885 1.00 94.44 672 VAL A O 1
ATOM 5601 N N . LYS A 1 673 ? -26.676 0.151 25.305 1.00 94.44 673 LYS A N 1
ATOM 5602 C CA . LYS A 1 673 ? -27.800 0.116 24.357 1.00 94.44 673 LYS A CA 1
ATOM 5603 C C . LYS A 1 673 ? -28.893 1.120 24.733 1.00 94.44 673 LYS A C 1
ATOM 5605 O O . LYS A 1 673 ? -29.414 1.800 23.850 1.00 94.44 673 LYS A O 1
ATOM 5610 N N . ILE A 1 674 ? -29.228 1.228 26.019 1.00 92.31 674 ILE A N 1
ATOM 5611 C CA . ILE A 1 674 ? -30.194 2.211 26.527 1.00 92.31 674 ILE A CA 1
ATOM 5612 C C . ILE A 1 674 ? -29.684 3.636 26.284 1.00 92.31 674 ILE A C 1
ATOM 5614 O O . ILE A 1 674 ? -30.440 4.462 25.777 1.00 92.31 674 ILE A O 1
ATOM 5618 N N . PHE A 1 675 ? -28.407 3.912 26.564 1.00 92.62 675 PHE A N 1
ATOM 5619 C CA . PHE A 1 675 ? -27.795 5.218 26.307 1.00 92.62 675 PHE A CA 1
ATOM 5620 C C . PHE A 1 675 ? -27.921 5.637 24.839 1.00 92.62 675 PHE A C 1
ATOM 5622 O O . PHE A 1 675 ? -28.513 6.675 24.544 1.00 92.62 675 PHE A O 1
ATOM 5629 N N . PHE A 1 676 ? -27.451 4.808 23.903 1.00 91.88 676 PHE A N 1
ATOM 5630 C CA . PHE A 1 676 ? -27.532 5.144 22.479 1.00 91.88 676 PHE A CA 1
ATOM 5631 C C . PHE A 1 676 ? -28.976 5.302 21.995 1.00 91.88 676 PHE A C 1
ATOM 5633 O O . PHE A 1 676 ? -29.244 6.170 21.170 1.00 91.88 676 PHE A O 1
ATOM 5640 N N . LYS A 1 677 ? -29.918 4.514 22.528 1.00 90.12 677 LYS A N 1
ATOM 5641 C CA . LYS A 1 677 ? -31.342 4.630 22.187 1.00 90.12 677 LYS A CA 1
ATOM 5642 C C . LYS A 1 677 ? -31.966 5.931 22.698 1.00 90.12 677 LYS A C 1
ATOM 5644 O O . LYS A 1 677 ? -32.752 6.543 21.984 1.00 90.12 677 LYS A O 1
ATOM 5649 N N . ASN A 1 678 ? -31.649 6.339 23.924 1.00 88.31 678 ASN A N 1
ATOM 5650 C CA . ASN A 1 678 ? -32.265 7.509 24.552 1.00 88.31 678 ASN A CA 1
ATOM 5651 C C . ASN A 1 678 ? -31.706 8.828 24.008 1.00 88.31 678 ASN A C 1
ATOM 5653 O O . ASN A 1 678 ? -32.426 9.823 23.959 1.00 88.31 678 ASN A O 1
ATOM 5657 N N . PHE A 1 679 ? -30.440 8.836 23.586 1.00 87.88 679 PHE A N 1
ATOM 5658 C CA . PHE A 1 679 ? -29.736 10.059 23.203 1.00 87.88 679 PHE A CA 1
ATOM 5659 C C . PHE A 1 679 ? -29.409 10.157 21.707 1.00 87.88 679 PHE A C 1
ATOM 5661 O O . PHE A 1 679 ? -28.714 11.085 21.307 1.00 87.88 679 PHE A O 1
ATOM 5668 N N . SER A 1 680 ? -29.952 9.277 20.857 1.00 79.75 680 SER A N 1
ATOM 5669 C CA . SER A 1 680 ? -29.710 9.282 19.401 1.00 79.75 680 SER A CA 1
ATOM 5670 C C . SER A 1 680 ? -30.122 10.575 18.684 1.00 79.75 680 SER A C 1
ATOM 5672 O O . SER A 1 680 ? -29.671 10.816 17.569 1.00 79.75 680 SER A O 1
ATOM 5674 N N . ASN A 1 681 ? -30.994 11.382 19.301 1.00 76.44 681 ASN A N 1
ATOM 5675 C CA . ASN A 1 681 ? -31.467 12.676 18.789 1.00 76.44 681 ASN A CA 1
ATOM 5676 C C . ASN A 1 681 ? -31.040 13.851 19.686 1.00 76.44 681 ASN A C 1
ATOM 5678 O O . ASN A 1 681 ? -31.541 14.968 19.543 1.00 76.44 681 ASN A O 1
ATOM 5682 N N . SER A 1 682 ? -30.171 13.598 20.666 1.00 76.44 682 SER A N 1
ATOM 5683 C CA . SER A 1 682 ? -29.698 14.631 21.577 1.00 76.44 682 SER A CA 1
ATOM 5684 C C . SER A 1 682 ? -28.766 15.587 20.841 1.00 76.44 682 SER A C 1
ATOM 5686 O O . SER A 1 682 ? -27.832 15.162 20.178 1.00 76.44 682 SER A O 1
ATOM 5688 N N . SER A 1 683 ? -28.977 16.892 21.007 1.00 69.50 683 SER A N 1
ATOM 5689 C CA . SER A 1 683 ? -28.022 17.923 20.565 1.00 69.50 683 SER A CA 1
ATOM 5690 C C . SER A 1 683 ? -27.101 18.394 21.701 1.00 69.50 683 SER A C 1
ATOM 5692 O O . SER A 1 683 ? -26.408 19.399 21.564 1.00 69.50 683 SER A O 1
ATOM 5694 N N . SER A 1 684 ? -27.123 17.704 22.850 1.00 77.75 684 SER A N 1
ATOM 5695 C CA . SER A 1 684 ? -26.284 18.030 24.006 1.00 77.75 684 SER A CA 1
ATOM 5696 C C . SER A 1 684 ? -24.830 17.636 23.760 1.00 77.75 684 SER A C 1
ATOM 5698 O O . SER A 1 684 ? -24.546 16.509 23.353 1.00 77.75 684 SER A O 1
ATOM 5700 N N . ALA A 1 685 ? -23.908 18.532 24.121 1.00 73.00 685 ALA A N 1
ATOM 5701 C CA . ALA A 1 685 ? -22.469 18.268 24.104 1.00 73.00 685 ALA A CA 1
ATOM 5702 C C . ALA A 1 685 ? -22.050 17.094 25.017 1.00 73.00 685 ALA A C 1
ATOM 5704 O O . ALA A 1 685 ? -20.960 16.558 24.854 1.00 73.00 685 ALA A O 1
ATOM 5705 N N . LEU A 1 686 ? -22.913 16.676 25.950 1.00 76.50 686 LEU A N 1
ATOM 5706 C CA . LEU A 1 686 ? -22.675 15.549 26.861 1.00 76.50 686 LEU A CA 1
ATOM 5707 C C . LEU A 1 686 ? -22.980 14.177 26.233 1.00 76.50 686 LEU A C 1
ATOM 5709 O O . LEU A 1 686 ? -22.719 13.147 26.851 1.00 76.50 686 LEU A O 1
ATOM 5713 N N . HIS A 1 687 ? -23.597 14.144 25.045 1.00 85.56 687 HIS A N 1
ATOM 5714 C CA . HIS A 1 687 ? -24.053 12.911 24.386 1.00 85.56 687 HIS A CA 1
ATOM 5715 C C . HIS A 1 687 ? -23.643 12.864 22.906 1.00 85.56 687 HIS A C 1
ATOM 5717 O O . HIS A 1 687 ? -24.346 12.282 22.074 1.00 85.56 687 HIS A O 1
ATOM 5723 N N . LEU A 1 688 ? -22.518 13.504 22.571 1.00 89.38 688 LEU A N 1
ATOM 5724 C CA . LEU A 1 688 ? -22.037 13.630 21.194 1.00 89.38 688 LEU A CA 1
ATOM 5725 C C . LEU A 1 688 ? -21.807 12.270 20.539 1.00 89.38 688 LEU A C 1
ATOM 5727 O O . LEU A 1 688 ? -22.075 12.117 19.354 1.00 89.38 688 LEU A O 1
ATOM 5731 N N . GLU A 1 689 ? -21.367 11.267 21.295 1.00 92.88 689 GLU A N 1
ATOM 5732 C CA . GLU A 1 689 ? -21.156 9.908 20.805 1.00 92.88 689 GLU A CA 1
ATOM 5733 C C . GLU A 1 689 ? -22.434 9.321 20.199 1.00 92.88 689 GLU A C 1
ATOM 5735 O O . GLU A 1 689 ? -22.387 8.715 19.126 1.00 92.88 689 GLU A O 1
ATOM 5740 N N . ALA A 1 690 ? -23.582 9.520 20.857 1.00 92.00 690 ALA A N 1
ATOM 5741 C CA . ALA A 1 690 ? -24.864 9.008 20.386 1.00 92.00 690 ALA A CA 1
ATOM 5742 C C . ALA A 1 690 ? -25.386 9.779 19.167 1.00 92.00 690 ALA A C 1
ATOM 5744 O O . ALA A 1 690 ? -25.860 9.159 18.212 1.00 92.00 690 ALA A O 1
ATOM 5745 N N . ASP A 1 691 ? -25.244 11.105 19.169 1.00 91.12 691 ASP A N 1
ATOM 5746 C CA . ASP A 1 691 ? -25.639 11.965 18.049 1.00 91.12 691 ASP A CA 1
ATOM 5747 C C . ASP A 1 691 ? -24.804 11.684 16.788 1.00 91.12 691 ASP A C 1
ATOM 5749 O O . ASP A 1 691 ? -25.347 11.449 15.705 1.00 91.12 691 ASP A O 1
ATOM 5753 N N . ILE A 1 692 ? -23.475 11.622 16.934 1.00 93.31 692 ILE A N 1
ATOM 5754 C CA . ILE A 1 692 ? -22.538 11.316 15.845 1.00 93.31 692 ILE A CA 1
ATOM 5755 C C . ILE A 1 692 ? -22.859 9.947 15.244 1.00 93.31 692 ILE A C 1
ATOM 5757 O O . ILE A 1 692 ? -22.981 9.833 14.023 1.00 93.31 692 ILE A O 1
ATOM 5761 N N . MET A 1 693 ? -23.032 8.918 16.081 1.00 92.50 693 MET A N 1
ATOM 5762 C CA . MET A 1 693 ? -23.339 7.565 15.613 1.00 92.50 693 MET A CA 1
ATOM 5763 C C . MET A 1 693 ? -24.663 7.515 14.837 1.00 92.50 693 MET A C 1
ATOM 5765 O O . MET A 1 693 ? -24.728 6.939 13.752 1.00 92.50 693 MET A O 1
ATOM 5769 N N . SER A 1 694 ? -25.710 8.151 15.367 1.00 91.69 694 SER A N 1
ATOM 5770 C CA . SER A 1 694 ? -27.047 8.200 14.759 1.00 91.69 694 SER A CA 1
ATOM 5771 C C . SER A 1 694 ? -27.039 8.894 13.390 1.00 91.69 694 SER A C 1
ATOM 5773 O O . SER A 1 694 ? -27.534 8.356 12.390 1.00 91.69 694 SER A O 1
ATOM 5775 N N . LYS A 1 695 ? -26.398 10.067 13.305 1.00 92.50 695 LYS A N 1
ATOM 5776 C CA . LYS A 1 695 ? -26.263 10.832 12.055 1.00 92.50 695 LYS A CA 1
ATOM 5777 C C . LYS A 1 695 ? -25.412 10.100 11.024 1.00 92.50 695 LYS A C 1
ATOM 5779 O O . LYS A 1 695 ? -25.785 10.055 9.851 1.00 92.50 695 LYS A O 1
ATOM 5784 N N . ALA A 1 696 ? -24.306 9.492 11.451 1.00 94.25 696 ALA A N 1
ATOM 5785 C CA . ALA A 1 696 ? -23.459 8.689 10.577 1.00 94.25 696 ALA A CA 1
ATOM 5786 C C . ALA A 1 696 ? -24.216 7.486 10.011 1.00 94.25 696 ALA A C 1
ATOM 5788 O O . ALA A 1 696 ? -24.135 7.235 8.810 1.00 94.25 696 ALA A O 1
ATOM 5789 N N . LYS A 1 697 ? -25.007 6.794 10.842 1.00 93.06 697 LYS A N 1
ATOM 5790 C CA . LYS A 1 697 ? -25.811 5.654 10.395 1.00 93.06 697 LYS A CA 1
ATOM 5791 C C . LYS A 1 697 ? -26.862 6.058 9.366 1.00 93.06 697 LYS A C 1
ATOM 5793 O O . LYS A 1 697 ? -26.989 5.420 8.325 1.00 93.06 697 LYS A O 1
ATOM 5798 N N . THR A 1 698 ? -27.552 7.166 9.624 1.00 94.31 698 THR A N 1
ATOM 5799 C CA . THR A 1 698 ? -28.522 7.734 8.680 1.00 94.31 698 THR A CA 1
ATOM 5800 C C . THR A 1 698 ? -27.857 8.047 7.338 1.00 94.31 698 THR A C 1
ATOM 5802 O O . THR A 1 698 ? -28.392 7.717 6.282 1.00 94.31 698 THR A O 1
ATOM 5805 N N . LEU A 1 699 ? -26.668 8.655 7.354 1.00 94.56 699 LEU A N 1
ATOM 5806 C CA . LEU A 1 699 ? -25.933 8.985 6.135 1.00 94.56 699 LEU A CA 1
ATOM 5807 C C . LEU A 1 699 ? -25.438 7.737 5.387 1.00 94.56 699 LEU A C 1
ATOM 5809 O O . LEU A 1 699 ? -25.556 7.680 4.163 1.00 94.56 699 LEU A O 1
ATOM 5813 N N . GLU A 1 700 ? -24.927 6.735 6.108 1.00 93.62 700 GLU A N 1
ATOM 5814 C CA . GLU A 1 700 ? -24.523 5.436 5.555 1.00 93.62 700 GLU A CA 1
ATOM 5815 C C . GLU A 1 700 ? -25.671 4.817 4.741 1.00 93.62 700 GLU A C 1
ATOM 5817 O O . GLU A 1 700 ? -25.486 4.484 3.567 1.00 93.62 700 GLU A O 1
ATOM 5822 N N . GLU A 1 701 ? -26.862 4.721 5.339 1.00 92.81 701 GLU A N 1
ATOM 5823 C CA . GLU A 1 701 ? -28.060 4.143 4.720 1.00 92.81 701 GLU A CA 1
ATOM 5824 C C . GLU A 1 701 ? -28.515 4.934 3.492 1.00 92.81 701 GLU A C 1
ATOM 5826 O O . GLU A 1 701 ? -28.803 4.343 2.448 1.00 92.81 701 GLU A O 1
ATOM 5831 N N . ARG A 1 702 ? -28.510 6.271 3.579 1.00 94.12 702 ARG A N 1
ATOM 5832 C CA . ARG A 1 702 ? -28.856 7.141 2.448 1.00 94.12 702 ARG A CA 1
ATOM 5833 C C . ARG A 1 702 ? -27.885 6.999 1.286 1.00 94.12 702 ARG A C 1
ATOM 5835 O O . ARG A 1 702 ? -28.330 7.023 0.144 1.00 94.12 702 ARG A O 1
ATOM 5842 N N . LEU A 1 703 ? -26.591 6.810 1.541 1.00 92.38 703 LEU A N 1
ATOM 5843 C CA . LEU A 1 703 ? -25.609 6.560 0.482 1.00 92.38 703 LEU A CA 1
ATOM 5844 C C . LEU A 1 703 ? -25.783 5.181 -0.159 1.00 92.38 703 LEU A C 1
ATOM 5846 O O . LEU A 1 703 ? -25.664 5.059 -1.378 1.00 92.38 703 LEU A O 1
ATOM 5850 N N . VAL A 1 704 ? -26.119 4.150 0.625 1.00 89.44 704 VAL A N 1
ATOM 5851 C CA . VAL A 1 704 ? -26.457 2.828 0.072 1.00 89.44 704 VAL A CA 1
ATOM 5852 C C . VAL A 1 704 ? -27.702 2.921 -0.807 1.00 89.44 704 VAL A C 1
ATOM 5854 O O . VAL A 1 704 ? -27.698 2.418 -1.930 1.00 89.44 704 VAL A O 1
ATOM 5857 N N . GLU A 1 705 ? -28.760 3.578 -0.335 1.00 91.00 705 GLU A N 1
ATOM 5858 C CA . GLU A 1 705 ? -29.982 3.811 -1.110 1.00 91.00 705 GLU A CA 1
ATOM 5859 C C . GLU A 1 705 ? -29.689 4.620 -2.382 1.00 91.00 705 GLU A C 1
ATOM 5861 O O . GLU A 1 705 ? -30.111 4.239 -3.476 1.00 91.00 705 GLU A O 1
ATOM 5866 N N . PHE A 1 706 ? -28.892 5.684 -2.272 1.00 90.44 706 PHE A N 1
ATOM 5867 C CA . PHE A 1 706 ? -28.456 6.499 -3.403 1.00 90.44 706 PHE A CA 1
ATOM 5868 C C . PHE A 1 706 ? -27.700 5.661 -4.447 1.00 90.44 706 PHE A C 1
ATOM 5870 O O . PHE A 1 706 ? -28.040 5.724 -5.626 1.00 90.44 706 PHE A O 1
ATOM 5877 N N . SER A 1 707 ? -26.773 4.792 -4.021 1.00 88.56 707 SER A N 1
ATOM 5878 C CA . SER A 1 707 ? -26.026 3.898 -4.924 1.00 88.56 707 SER A CA 1
ATOM 5879 C C . SER A 1 707 ? -26.908 2.886 -5.667 1.00 88.56 707 SER A C 1
ATOM 5881 O O . SER A 1 707 ? -26.585 2.481 -6.778 1.00 88.56 707 SER A O 1
ATOM 5883 N N . LYS A 1 708 ? -28.033 2.470 -5.069 1.00 88.56 708 LYS A N 1
ATOM 5884 C CA . LYS A 1 708 ? -28.958 1.485 -5.656 1.00 88.56 708 LYS A CA 1
ATOM 5885 C C . LYS A 1 708 ? -30.003 2.116 -6.575 1.00 88.56 708 LYS A C 1
ATOM 5887 O O . LYS A 1 708 ? -30.523 1.437 -7.455 1.00 88.56 708 LYS A O 1
ATOM 5892 N N . THR A 1 709 ? -30.358 3.377 -6.335 1.00 87.69 709 THR A N 1
ATOM 5893 C CA . THR A 1 709 ? -31.498 4.047 -6.987 1.00 87.69 709 THR A CA 1
ATOM 5894 C C . THR A 1 709 ? -31.114 4.867 -8.219 1.00 87.69 709 THR A C 1
ATOM 5896 O O . THR A 1 709 ? -31.999 5.291 -8.963 1.00 87.69 709 THR A O 1
ATOM 5899 N N . ARG A 1 710 ? -29.820 5.109 -8.464 1.00 86.50 710 ARG A N 1
ATOM 5900 C CA . ARG A 1 710 ? -29.325 5.880 -9.617 1.00 86.50 710 ARG A CA 1
ATOM 5901 C C . ARG A 1 710 ? -28.763 4.957 -10.702 1.00 86.50 710 ARG A C 1
ATOM 5903 O O . ARG A 1 710 ? -28.253 3.883 -10.417 1.00 86.50 710 ARG A O 1
ATOM 5910 N N . ASN A 1 711 ? -28.887 5.380 -11.962 1.00 75.31 711 ASN A N 1
ATOM 5911 C CA . ASN A 1 711 ? -28.539 4.574 -13.144 1.00 75.31 711 ASN A CA 1
ATOM 5912 C C . ASN A 1 711 ? -27.015 4.422 -13.362 1.00 75.31 711 ASN A C 1
ATOM 5914 O O . ASN A 1 711 ? -26.573 3.678 -14.233 1.00 75.31 711 ASN A O 1
ATOM 5918 N N . GLU A 1 712 ? -26.198 5.117 -12.573 1.00 76.94 712 GLU A N 1
ATOM 5919 C CA . GLU A 1 712 ? -24.740 5.074 -12.657 1.00 76.94 712 GLU A CA 1
ATOM 5920 C C . GLU A 1 712 ? -24.178 4.114 -11.605 1.00 76.94 712 GLU A C 1
ATOM 5922 O O . GLU A 1 712 ? -24.548 4.167 -10.435 1.00 76.94 712 GLU A O 1
ATOM 5927 N N . LYS A 1 713 ? -23.281 3.217 -12.029 1.00 73.69 713 LYS A N 1
ATOM 5928 C CA . LYS A 1 713 ? -22.561 2.302 -11.136 1.00 73.69 713 LYS A CA 1
ATOM 5929 C C . LYS A 1 713 ? -21.159 2.841 -10.908 1.00 73.69 713 LYS A C 1
ATOM 5931 O O . LYS A 1 713 ? -20.242 2.508 -11.655 1.00 73.69 713 LYS A O 1
ATOM 5936 N N . ASP A 1 714 ? -20.995 3.668 -9.887 1.00 75.62 714 ASP A N 1
ATOM 5937 C CA . ASP A 1 714 ? -19.684 4.114 -9.443 1.00 75.62 714 ASP A CA 1
ATOM 5938 C C . ASP A 1 714 ? -19.276 3.364 -8.160 1.00 75.62 714 ASP A C 1
ATOM 5940 O O . ASP A 1 714 ? -20.065 3.178 -7.232 1.00 75.62 714 ASP A O 1
ATOM 5944 N N . SER A 1 715 ? -18.031 2.886 -8.102 1.00 76.94 715 SER A N 1
ATOM 5945 C CA . SER A 1 715 ? -17.518 2.193 -6.912 1.00 76.94 715 SER A CA 1
ATOM 5946 C C . SER A 1 715 ? -17.284 3.146 -5.737 1.00 76.94 715 SER A C 1
ATOM 5948 O O . SER A 1 715 ? -17.082 2.688 -4.612 1.00 76.94 715 SER A O 1
ATOM 5950 N N . VAL A 1 716 ? -17.276 4.461 -5.986 1.00 81.31 716 VAL A N 1
ATOM 5951 C CA . VAL A 1 716 ? -16.955 5.484 -4.991 1.00 81.31 716 VAL A CA 1
ATOM 5952 C C . VAL A 1 716 ? -18.102 5.610 -4.002 1.00 81.31 716 VAL A C 1
ATOM 5954 O O . VAL A 1 716 ? -17.856 5.434 -2.821 1.00 81.31 716 VAL A O 1
ATOM 5957 N N . THR A 1 717 ? -19.345 5.779 -4.448 1.00 83.25 717 THR A N 1
ATOM 5958 C CA . THR A 1 717 ? -20.535 5.947 -3.603 1.00 83.25 717 THR A CA 1
ATOM 5959 C C . THR A 1 717 ? -20.706 4.791 -2.615 1.00 83.25 717 THR A C 1
ATOM 5961 O O . THR A 1 717 ? -20.905 5.016 -1.417 1.00 83.25 717 THR A O 1
ATOM 5964 N N . GLN A 1 718 ? -20.569 3.544 -3.082 1.00 79.56 718 GLN A N 1
ATOM 5965 C CA . GLN A 1 718 ? -20.640 2.369 -2.206 1.00 79.56 718 GLN A CA 1
ATOM 5966 C C . GLN A 1 718 ? -19.473 2.344 -1.204 1.00 79.56 718 GLN A C 1
ATOM 5968 O O . GLN A 1 718 ? -19.678 2.090 -0.017 1.00 79.56 718 GLN A O 1
ATOM 5973 N N . THR A 1 719 ? -18.260 2.669 -1.660 1.00 86.25 719 THR A N 1
ATOM 5974 C CA . THR A 1 719 ? -17.075 2.759 -0.793 1.00 86.25 719 THR A CA 1
ATOM 5975 C C . THR A 1 719 ? -17.192 3.899 0.225 1.00 86.25 719 THR A C 1
ATOM 5977 O O . THR A 1 719 ? -16.760 3.748 1.364 1.00 86.25 719 THR A O 1
ATOM 5980 N N . THR A 1 720 ? -17.803 5.027 -0.141 1.00 87.69 720 THR A N 1
ATOM 5981 C CA . THR A 1 720 ? -18.011 6.190 0.729 1.00 87.69 720 THR A CA 1
ATOM 5982 C C . THR A 1 720 ? -18.919 5.838 1.897 1.00 87.69 720 THR A C 1
ATOM 5984 O O . THR A 1 720 ? -18.611 6.217 3.023 1.00 87.69 720 THR A O 1
ATOM 5987 N N . SER A 1 721 ? -19.990 5.075 1.660 1.00 90.00 721 SER A N 1
ATOM 5988 C CA . SER A 1 721 ? -20.861 4.588 2.736 1.00 90.00 721 SER A CA 1
ATOM 5989 C C . SER A 1 721 ? -20.073 3.769 3.772 1.00 90.00 721 SER A C 1
ATOM 5991 O O . SER A 1 721 ? -20.106 4.079 4.964 1.00 90.00 721 SER A O 1
ATOM 5993 N N . ILE A 1 722 ? -19.263 2.809 3.306 1.00 90.50 722 ILE A N 1
ATOM 5994 C CA . ILE A 1 722 ? -18.394 1.985 4.164 1.00 90.50 722 ILE A CA 1
ATOM 5995 C C . ILE A 1 722 ? -17.399 2.864 4.934 1.00 90.50 722 ILE A C 1
ATOM 5997 O O . ILE A 1 722 ? -17.263 2.733 6.149 1.00 90.50 722 ILE A O 1
ATOM 6001 N N . LYS A 1 723 ? -16.741 3.807 4.253 1.00 90.00 723 LYS A N 1
ATOM 6002 C CA . LYS A 1 723 ? -15.751 4.694 4.873 1.00 90.00 723 LYS A CA 1
ATOM 6003 C C . LYS A 1 723 ? -16.320 5.610 5.930 1.00 90.00 723 LYS A C 1
ATOM 6005 O O . LYS A 1 723 ? -15.680 5.797 6.954 1.00 90.00 723 LYS A O 1
ATOM 6010 N N . ILE A 1 724 ? -17.506 6.168 5.714 1.00 92.06 724 ILE A N 1
ATOM 6011 C CA . ILE A 1 724 ? -18.154 7.008 6.724 1.00 92.06 724 ILE A CA 1
ATOM 6012 C C . ILE A 1 724 ? -18.375 6.201 7.998 1.00 92.06 724 ILE A C 1
ATOM 6014 O O . ILE A 1 724 ? -18.024 6.673 9.078 1.00 92.06 724 ILE A O 1
ATOM 6018 N N . ARG A 1 725 ? -18.872 4.962 7.881 1.00 93.88 725 ARG A N 1
ATOM 6019 C CA . ARG A 1 725 ? -19.005 4.073 9.038 1.00 93.88 725 ARG A CA 1
ATOM 6020 C C . ARG A 1 725 ? -17.647 3.817 9.696 1.00 93.88 725 ARG A C 1
ATOM 6022 O O . ARG A 1 725 ? -17.544 3.956 10.912 1.00 93.88 725 ARG A O 1
ATOM 6029 N N . GLN A 1 726 ? -16.614 3.480 8.924 1.00 92.88 726 GLN A N 1
ATOM 6030 C CA . GLN A 1 726 ? -15.276 3.199 9.454 1.00 92.88 726 GLN A CA 1
ATOM 6031 C C . GLN A 1 726 ? -14.664 4.403 10.177 1.00 92.88 726 GLN A C 1
ATOM 6033 O O . GLN A 1 726 ? -14.334 4.290 11.352 1.00 92.88 726 GLN A O 1
ATOM 6038 N N . GLU A 1 727 ? -14.563 5.557 9.522 1.00 91.69 727 GLU A N 1
ATOM 6039 C CA . GLU A 1 727 ? -13.916 6.760 10.060 1.00 91.69 727 GLU A CA 1
ATOM 6040 C C . GLU A 1 727 ? -14.634 7.301 11.299 1.00 91.69 727 GLU A C 1
ATOM 6042 O O . GLU A 1 727 ? -13.994 7.665 12.288 1.00 91.69 727 GLU A O 1
ATOM 6047 N N . VAL A 1 728 ? -15.971 7.292 11.295 1.00 95.19 728 VAL A N 1
ATOM 6048 C CA . VAL A 1 728 ? -16.752 7.689 12.472 1.00 95.19 728 VAL A CA 1
ATOM 6049 C C . VAL A 1 728 ? -16.471 6.750 13.642 1.00 95.19 728 VAL A C 1
ATOM 6051 O O . VAL A 1 728 ? -16.197 7.213 14.749 1.00 95.19 728 VAL A O 1
ATOM 6054 N N . ASN A 1 729 ? -16.476 5.437 13.410 1.00 94.69 729 ASN A N 1
ATOM 6055 C CA . ASN A 1 729 ? -16.194 4.468 14.465 1.00 94.69 729 ASN A CA 1
ATOM 6056 C C . ASN A 1 729 ? -14.723 4.482 14.912 1.00 94.69 729 ASN A C 1
ATOM 6058 O O . ASN A 1 729 ? -14.458 4.246 16.086 1.00 94.69 729 ASN A O 1
ATOM 6062 N N . ILE A 1 730 ? -13.766 4.821 14.041 1.00 92.94 730 ILE A N 1
ATOM 6063 C CA . ILE A 1 730 ? -12.363 5.060 14.420 1.00 92.94 730 ILE A CA 1
ATOM 6064 C C . ILE A 1 730 ? -12.274 6.270 15.354 1.00 92.94 730 ILE A C 1
ATOM 6066 O O . ILE A 1 730 ? -11.669 6.183 16.426 1.00 92.94 730 ILE A O 1
ATOM 6070 N N . ALA A 1 731 ? -12.899 7.391 14.986 1.00 93.00 731 ALA A N 1
ATOM 6071 C CA . ALA A 1 731 ? -12.903 8.600 15.803 1.00 93.00 731 ALA A CA 1
ATOM 6072 C C . ALA A 1 731 ? -13.538 8.348 17.181 1.00 93.00 731 ALA A C 1
ATOM 6074 O O . ALA A 1 731 ? -12.953 8.707 18.206 1.00 93.00 731 ALA A O 1
ATOM 6075 N N . LEU A 1 732 ? -14.688 7.667 17.211 1.00 94.25 732 LEU A N 1
ATOM 6076 C CA . LEU A 1 732 ? -15.382 7.295 18.445 1.00 94.25 732 LEU A CA 1
ATOM 6077 C C . LEU A 1 732 ? -14.607 6.251 19.265 1.00 94.25 732 LEU A C 1
ATOM 6079 O O . LEU A 1 732 ? -14.538 6.376 20.480 1.00 94.25 732 LEU A O 1
ATOM 6083 N N . SER A 1 733 ? -13.943 5.278 18.640 1.00 92.06 733 SER A N 1
ATOM 6084 C CA . SER A 1 733 ? -13.060 4.326 19.335 1.00 92.06 733 SER A CA 1
ATOM 6085 C C . SER A 1 733 ? -11.865 5.017 19.998 1.00 92.06 733 SER A C 1
ATOM 6087 O O . SER A 1 733 ? -11.416 4.600 21.065 1.00 92.06 733 SER A O 1
ATOM 6089 N N . ASN A 1 734 ? -11.337 6.068 19.371 1.00 90.12 734 ASN A N 1
ATOM 6090 C CA . ASN A 1 734 ? -10.170 6.783 19.878 1.00 90.12 734 ASN A CA 1
ATOM 6091 C C . ASN A 1 734 ? -10.513 7.817 20.958 1.00 90.12 734 ASN A C 1
ATOM 6093 O O . ASN A 1 734 ? -9.662 8.101 21.798 1.00 90.12 734 ASN A O 1
ATOM 6097 N N . ARG A 1 735 ? -11.707 8.424 20.910 1.00 90.00 735 ARG A N 1
ATOM 6098 C CA . ARG A 1 735 ? -12.072 9.558 21.781 1.00 90.00 735 ARG A CA 1
ATOM 6099 C C . ARG A 1 735 ? -13.388 9.419 22.536 1.00 90.00 735 ARG A C 1
ATOM 6101 O O . ARG A 1 735 ? -13.534 10.070 23.566 1.00 90.00 735 ARG A O 1
ATOM 6108 N N . GLY A 1 736 ? -14.328 8.612 22.061 1.00 90.94 736 GLY A N 1
ATOM 6109 C CA . GLY A 1 736 ? -15.646 8.473 22.678 1.00 90.94 736 GLY A CA 1
ATOM 6110 C C . GLY A 1 736 ? -15.550 7.993 24.124 1.00 90.94 736 GLY A C 1
ATOM 6111 O O . GLY A 1 736 ? -14.719 7.141 24.444 1.00 90.94 736 GLY A O 1
ATOM 6112 N N . PHE A 1 737 ? -16.388 8.554 24.998 1.00 92.75 737 PHE A N 1
ATOM 6113 C CA . PHE A 1 737 ? -16.428 8.248 26.435 1.00 92.75 737 PHE A CA 1
ATOM 6114 C C . PHE A 1 737 ? -15.098 8.481 27.185 1.00 92.75 737 PHE A C 1
ATOM 6116 O O . PHE A 1 737 ? -14.890 7.967 28.294 1.00 92.75 737 PHE A O 1
ATOM 6123 N N . SER A 1 738 ? -14.182 9.255 26.593 1.00 90.62 738 SER A N 1
ATOM 6124 C CA . SER A 1 738 ? -13.010 9.788 27.295 1.00 90.62 738 SER A CA 1
ATOM 6125 C C . SER A 1 738 ? -13.428 10.883 28.273 1.00 90.62 738 SER A C 1
ATOM 6127 O O . SER A 1 738 ? -14.542 11.399 28.206 1.00 90.62 738 SER A O 1
ATOM 6129 N N . ASP A 1 739 ? -12.528 11.250 29.183 1.00 89.12 739 ASP A N 1
ATOM 6130 C CA . ASP A 1 739 ? -12.776 12.356 30.107 1.00 89.12 739 ASP A CA 1
ATOM 6131 C C . ASP A 1 739 ? -13.023 13.665 29.338 1.00 89.12 739 ASP A C 1
ATOM 6133 O O . ASP A 1 739 ? -12.360 13.973 28.345 1.00 89.12 739 ASP A O 1
ATOM 6137 N N . VAL A 1 740 ? -14.014 14.422 29.800 1.00 84.38 740 VAL A N 1
ATOM 6138 C CA . VAL A 1 740 ? -14.501 15.663 29.203 1.00 84.38 740 VAL A CA 1
ATOM 6139 C C . VAL A 1 740 ? -13.744 16.841 29.808 1.00 84.38 740 VAL A C 1
ATOM 6141 O O . VAL A 1 740 ? -13.591 16.941 31.025 1.00 84.38 740 VAL A O 1
ATOM 6144 N N . LEU A 1 741 ? -13.291 17.767 28.966 1.00 81.44 741 LEU A N 1
ATOM 6145 C CA . LEU A 1 741 ? -12.651 19.007 29.406 1.00 81.44 741 LEU A CA 1
ATOM 6146 C C . LEU A 1 741 ? -13.726 20.079 29.632 1.00 81.44 741 LEU A C 1
ATOM 6148 O O . LEU A 1 741 ? -14.446 20.438 28.700 1.00 81.44 741 LEU A O 1
ATOM 6152 N N . ILE A 1 742 ? -13.843 20.589 30.861 1.00 66.31 742 ILE A N 1
ATOM 6153 C CA . ILE A 1 742 ? -14.761 21.684 31.213 1.00 66.31 742 ILE A CA 1
ATOM 6154 C C . ILE A 1 742 ? -13.944 22.821 31.834 1.00 66.31 742 ILE A C 1
ATOM 6156 O O . ILE A 1 742 ? -13.290 22.626 32.856 1.00 66.31 742 ILE A O 1
ATOM 6160 N N . GLY A 1 743 ? -14.010 24.028 31.264 1.00 67.00 743 GLY A N 1
ATOM 6161 C CA . GLY A 1 743 ? -13.292 25.189 31.808 1.00 67.00 743 GLY A CA 1
ATOM 6162 C C . GLY A 1 743 ? -11.770 25.012 31.764 1.00 67.00 743 GLY A C 1
ATOM 6163 O O . GLY A 1 743 ? -11.271 24.539 30.754 1.00 67.00 743 GLY A O 1
ATOM 6164 N N . ASN A 1 744 ? -11.061 25.414 32.830 1.00 59.78 744 ASN A N 1
ATOM 6165 C CA . ASN A 1 744 ? -9.592 25.537 32.976 1.00 59.78 744 ASN A CA 1
ATOM 6166 C C . ASN A 1 744 ? -8.761 24.238 32.761 1.00 59.78 744 ASN A C 1
ATOM 6168 O O . ASN A 1 744 ? -7.905 23.919 33.583 1.00 59.78 744 ASN A O 1
ATOM 6172 N N . ASP A 1 745 ? -9.009 23.471 31.698 1.00 70.38 745 ASP A N 1
ATOM 6173 C CA . ASP A 1 745 ? -8.295 22.249 31.301 1.00 70.38 745 ASP A CA 1
ATOM 6174 C C . ASP A 1 745 ? -8.273 21.120 32.350 1.00 70.38 745 ASP A C 1
ATOM 6176 O O . ASP A 1 745 ? -7.443 20.213 32.276 1.00 70.38 745 ASP A O 1
ATOM 6180 N N . VAL A 1 746 ? -9.195 21.120 33.320 1.00 77.12 746 VAL A N 1
ATOM 6181 C CA . VAL A 1 746 ? -9.314 20.022 34.291 1.00 77.12 746 VAL A CA 1
ATOM 6182 C C . VAL A 1 746 ? -10.178 18.908 33.687 1.00 77.12 746 VAL A C 1
ATOM 6184 O O . VAL A 1 746 ? -11.359 19.146 33.414 1.00 77.12 746 VAL A O 1
ATOM 6187 N N . PRO A 1 747 ? -9.639 17.688 33.485 1.00 83.56 747 PRO A N 1
ATOM 6188 C CA . PRO A 1 747 ? -10.423 16.566 32.989 1.00 83.56 747 PRO A CA 1
ATOM 6189 C C . PRO A 1 747 ? -11.474 16.156 34.019 1.00 83.56 747 PRO A C 1
ATOM 6191 O O . PRO A 1 747 ? -11.158 15.907 35.185 1.00 83.56 747 PRO A O 1
ATOM 6194 N N . ARG A 1 748 ? -12.726 16.058 33.579 1.00 87.38 748 ARG A N 1
ATOM 6195 C CA . ARG A 1 748 ? -13.831 15.480 34.340 1.00 87.38 748 ARG A CA 1
ATOM 6196 C C . ARG A 1 748 ? -14.235 14.162 33.695 1.00 87.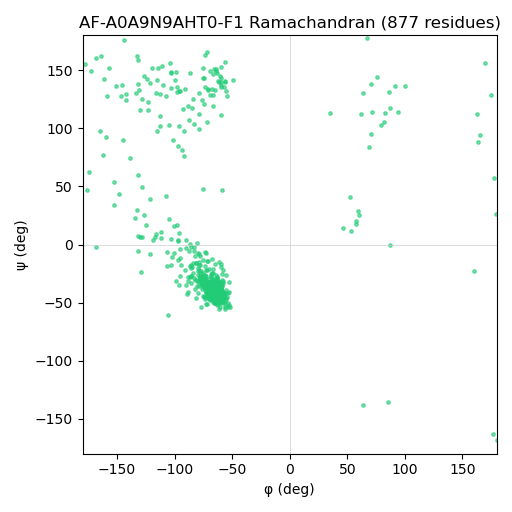38 748 ARG A C 1
ATOM 6198 O O . ARG A 1 748 ? -14.359 14.081 32.480 1.00 87.38 748 ARG A O 1
ATOM 6205 N N . GLU A 1 749 ? -14.483 13.138 34.501 1.00 89.62 749 GLU A N 1
ATOM 6206 C CA . GLU A 1 749 ? -14.969 11.858 33.986 1.00 89.62 749 GLU A CA 1
ATOM 6207 C C . GLU A 1 749 ? -16.270 12.036 33.187 1.00 89.62 749 GLU A C 1
ATOM 6209 O O . GLU A 1 749 ? -17.142 12.825 33.555 1.00 89.62 749 GLU A O 1
ATOM 6214 N N . HIS A 1 750 ? -16.386 11.312 32.076 1.00 92.12 750 HIS A N 1
ATOM 6215 C CA . HIS A 1 750 ? -17.584 11.319 31.243 1.00 92.12 750 HIS A CA 1
ATOM 6216 C C . HIS A 1 750 ? -18.824 10.907 32.052 1.00 92.12 750 HIS A C 1
ATOM 6218 O O . HIS A 1 750 ? -18.773 9.894 32.747 1.00 92.12 750 HIS A O 1
ATOM 6224 N N . ASP A 1 751 ? -19.952 11.612 31.896 1.00 88.88 751 ASP A N 1
ATOM 6225 C CA . ASP A 1 751 ? -21.178 11.396 32.693 1.00 88.88 751 ASP A CA 1
ATOM 6226 C C . ASP A 1 751 ? -21.627 9.937 32.694 1.00 88.88 751 ASP A C 1
ATOM 6228 O O . ASP A 1 751 ? -21.705 9.308 33.742 1.00 88.88 751 ASP A O 1
ATOM 6232 N N . PHE A 1 752 ? -21.788 9.350 31.503 1.00 92.62 752 PHE A N 1
ATOM 6233 C CA . PHE A 1 752 ? -22.135 7.932 31.381 1.00 92.62 752 PHE A CA 1
ATOM 6234 C C . PHE A 1 752 ? -21.144 7.012 32.117 1.00 92.62 752 PHE A C 1
ATOM 6236 O O . PHE A 1 752 ? -21.549 6.038 32.737 1.00 92.62 752 PHE A O 1
ATOM 6243 N N . ILE A 1 753 ? -19.839 7.293 32.079 1.00 95.31 753 ILE A N 1
ATOM 6244 C CA . ILE A 1 753 ? -18.868 6.440 32.774 1.00 95.31 753 ILE A CA 1
ATOM 6245 C C . ILE A 1 753 ? -18.977 6.625 34.287 1.00 95.31 753 ILE A C 1
ATOM 6247 O O . ILE A 1 753 ? -18.917 5.638 35.021 1.00 95.31 753 ILE A O 1
ATOM 6251 N N . SER A 1 754 ? -19.165 7.863 34.741 1.00 92.38 754 SER A N 1
ATOM 6252 C CA . SER A 1 754 ? -19.313 8.181 36.157 1.00 92.38 754 SER A CA 1
ATOM 6253 C C . SER A 1 754 ? -20.556 7.535 36.760 1.00 92.38 754 SER A C 1
ATOM 6255 O O . SER A 1 754 ? -20.449 6.893 37.797 1.00 92.38 754 SER A O 1
ATOM 6257 N N . ASP A 1 755 ? -21.694 7.607 36.072 1.00 90.88 755 ASP A N 1
ATOM 6258 C CA . ASP A 1 755 ? -22.948 7.032 36.559 1.00 90.88 755 ASP A CA 1
ATOM 6259 C C . ASP A 1 755 ? -22.894 5.498 36.550 1.00 90.88 755 ASP A C 1
ATOM 6261 O O . ASP A 1 755 ? -23.237 4.826 37.526 1.00 90.88 755 ASP A O 1
ATOM 6265 N N . TYR A 1 756 ? -22.429 4.907 35.445 1.00 95.19 756 TYR A N 1
ATOM 6266 C CA . TYR A 1 756 ? -22.544 3.463 35.257 1.00 95.19 756 TYR A CA 1
ATOM 6267 C C . TYR A 1 756 ? -21.430 2.644 35.911 1.00 95.19 756 TYR A C 1
ATOM 6269 O O . TYR A 1 756 ? -21.624 1.440 36.099 1.00 95.19 756 TYR A O 1
ATOM 6277 N N . LYS A 1 757 ? -20.295 3.240 36.305 1.00 95.50 757 LYS A N 1
ATOM 6278 C CA . LYS A 1 757 ? -19.284 2.514 37.098 1.00 95.50 757 LYS A CA 1
ATOM 6279 C C . LYS A 1 757 ? -19.830 2.142 38.481 1.00 95.50 757 LYS A C 1
ATOM 6281 O O . LYS A 1 757 ? -19.591 1.025 38.939 1.00 95.50 757 LYS A O 1
ATOM 6286 N N . ASP A 1 758 ? -20.575 3.051 39.110 1.00 94.25 758 ASP A N 1
ATOM 6287 C CA . ASP A 1 758 ? -21.095 2.867 40.462 1.00 94.25 758 ASP A CA 1
ATOM 6288 C C . ASP A 1 758 ? -22.274 1.894 40.422 1.00 94.25 758 ASP A C 1
ATOM 6290 O O . ASP A 1 758 ? -22.260 0.903 41.148 1.00 94.25 758 ASP A O 1
ATOM 6294 N N . ILE A 1 759 ? -23.185 2.059 39.451 1.00 95.56 759 ILE A N 1
ATOM 6295 C CA . ILE A 1 759 ? -24.270 1.100 39.177 1.00 95.56 759 ILE A CA 1
ATOM 6296 C C . ILE A 1 759 ? -23.721 -0.317 38.955 1.00 95.56 759 ILE A C 1
ATOM 6298 O O . ILE A 1 759 ? -24.258 -1.283 39.495 1.00 95.56 759 ILE A O 1
ATOM 6302 N N . LEU A 1 760 ? -22.650 -0.468 38.166 1.00 96.69 760 LEU A N 1
ATOM 6303 C CA . LEU A 1 760 ? -22.063 -1.783 37.904 1.00 96.69 760 LEU A CA 1
ATOM 6304 C C . LEU A 1 760 ? -21.432 -2.387 39.166 1.00 96.69 760 LEU A C 1
ATOM 6306 O O . LEU A 1 760 ? -21.616 -3.573 39.437 1.00 96.69 760 LEU A O 1
ATOM 6310 N N . ASN A 1 761 ? -20.700 -1.587 39.944 1.00 96.06 761 ASN A N 1
ATOM 6311 C CA . ASN A 1 761 ? -20.093 -2.043 41.193 1.00 96.06 761 ASN A CA 1
ATOM 6312 C C . ASN A 1 761 ? -21.154 -2.459 42.220 1.00 96.06 761 ASN A C 1
ATOM 6314 O O . ASN A 1 761 ? -21.025 -3.521 42.830 1.00 96.06 761 ASN A O 1
ATOM 6318 N N . GLU A 1 762 ? -22.212 -1.666 42.382 1.00 95.06 762 GLU A N 1
ATOM 6319 C CA . GLU A 1 762 ? -23.350 -1.988 43.245 1.00 95.06 762 GLU A CA 1
ATOM 6320 C C . GLU A 1 762 ? -24.055 -3.269 42.800 1.00 95.06 762 GLU A C 1
ATOM 6322 O O . GLU A 1 762 ? -24.298 -4.143 43.633 1.00 95.06 762 GLU A O 1
ATOM 6327 N N . GLU A 1 763 ? -24.308 -3.427 41.497 1.00 95.25 763 GLU A N 1
ATOM 6328 C CA . GLU A 1 763 ? -24.895 -4.647 40.934 1.00 95.25 763 GLU A CA 1
ATOM 6329 C C . GLU A 1 763 ? -24.060 -5.876 41.294 1.00 95.25 763 GLU A C 1
ATOM 6331 O O . GLU A 1 763 ? -24.572 -6.850 41.841 1.00 95.25 763 GLU A O 1
ATOM 6336 N N . MET A 1 764 ? -22.746 -5.820 41.074 1.00 95.06 764 MET A N 1
ATOM 6337 C CA . MET A 1 764 ? -21.881 -6.953 41.385 1.00 95.06 764 MET A CA 1
ATOM 6338 C C . MET A 1 764 ? -21.766 -7.238 42.886 1.00 95.06 764 MET A C 1
ATOM 6340 O O . MET A 1 764 ? -21.608 -8.401 43.273 1.00 95.06 764 MET A O 1
ATOM 6344 N N . ASN A 1 765 ? -21.852 -6.207 43.728 1.00 94.06 765 ASN A N 1
ATOM 6345 C CA . ASN A 1 765 ? -21.774 -6.331 45.182 1.00 94.06 765 ASN A CA 1
ATOM 6346 C C . ASN A 1 765 ? -23.019 -6.998 45.801 1.00 94.06 765 ASN A C 1
ATOM 6348 O O . ASN A 1 765 ? -22.937 -7.467 46.935 1.00 94.06 765 ASN A O 1
ATOM 6352 N N . LYS A 1 766 ? -24.133 -7.128 45.061 1.00 94.94 766 LYS A N 1
ATOM 6353 C CA . LYS A 1 766 ? -25.285 -7.961 45.467 1.00 94.94 766 LYS A CA 1
ATOM 6354 C C . LYS A 1 766 ? -24.920 -9.440 45.568 1.00 94.94 766 LYS A C 1
ATOM 6356 O O . LYS A 1 766 ? -25.447 -10.160 46.405 1.00 94.94 766 LYS A O 1
ATOM 6361 N N . TYR A 1 767 ? -24.011 -9.892 44.707 1.00 94.12 767 TYR A N 1
ATOM 6362 C CA . TYR A 1 767 ? -23.676 -11.307 44.564 1.00 94.12 767 TYR A CA 1
ATOM 6363 C C . TYR A 1 767 ? -22.405 -11.703 45.322 1.00 94.12 767 TYR A C 1
ATOM 6365 O O . TYR A 1 767 ? -22.271 -12.846 45.768 1.00 94.12 767 TYR A O 1
ATOM 6373 N N . ARG A 1 768 ? -21.446 -10.775 45.448 1.00 92.94 768 ARG A N 1
ATOM 6374 C CA . ARG A 1 768 ? -20.158 -10.997 46.123 1.00 92.94 768 ARG A CA 1
ATOM 6375 C C . ARG A 1 768 ? -19.836 -9.875 47.108 1.00 92.94 768 ARG A C 1
ATOM 6377 O O . ARG A 1 768 ? -19.929 -8.702 46.776 1.00 92.94 768 ARG A O 1
ATOM 6384 N N . ILE A 1 769 ? -19.326 -10.235 48.281 1.00 91.56 769 ILE A N 1
ATOM 6385 C CA . ILE A 1 769 ? -18.855 -9.295 49.302 1.00 91.56 769 ILE A CA 1
ATOM 6386 C C . ILE A 1 769 ? -17.337 -9.435 49.432 1.00 91.56 769 ILE A C 1
ATOM 6388 O O . ILE A 1 769 ? -16.821 -10.444 49.918 1.00 91.56 769 ILE A O 1
ATOM 6392 N N . ILE A 1 770 ? -16.593 -8.415 48.995 1.00 93.12 770 ILE A N 1
ATOM 6393 C CA . ILE A 1 770 ? -15.129 -8.372 49.111 1.00 93.12 770 ILE A CA 1
ATOM 6394 C C . ILE A 1 770 ? -14.761 -7.769 50.471 1.00 93.12 770 ILE A C 1
ATOM 6396 O O . ILE A 1 770 ? -14.889 -6.563 50.670 1.00 93.12 770 ILE A O 1
ATOM 6400 N N . LYS A 1 771 ? -14.282 -8.599 51.406 1.00 92.00 771 LYS A N 1
ATOM 6401 C CA . LYS A 1 771 ? -13.962 -8.153 52.776 1.00 92.00 771 LYS A CA 1
ATOM 6402 C C . LYS A 1 771 ? -12.668 -7.358 52.887 1.00 92.00 771 LYS A C 1
ATOM 6404 O O . LYS A 1 771 ? -12.496 -6.604 53.835 1.00 92.00 771 LYS A O 1
ATOM 6409 N N . ASP A 1 772 ? -11.731 -7.585 51.972 1.00 92.38 772 ASP A N 1
ATOM 6410 C CA . ASP A 1 772 ? -10.458 -6.867 51.935 1.00 92.38 772 ASP A CA 1
ATOM 6411 C C . ASP A 1 772 ? -10.667 -5.476 51.304 1.00 92.38 772 ASP A C 1
ATOM 6413 O O . ASP A 1 772 ? -10.941 -5.411 50.100 1.00 92.38 772 ASP A O 1
ATOM 6417 N N . PRO A 1 773 ? -10.529 -4.368 52.064 1.00 92.31 773 PRO A N 1
ATOM 6418 C CA . PRO A 1 773 ? -10.816 -3.028 51.553 1.00 92.31 773 PRO A CA 1
ATOM 6419 C C . PRO A 1 773 ? -9.881 -2.593 50.420 1.00 92.31 773 PRO A C 1
ATOM 6421 O O . PRO A 1 773 ? -10.314 -1.903 49.497 1.00 92.31 773 PRO A O 1
ATOM 6424 N N . ALA A 1 774 ? -8.609 -3.006 50.460 1.00 93.12 774 ALA A N 1
ATOM 6425 C CA . ALA A 1 774 ? -7.643 -2.668 49.420 1.00 93.12 774 ALA A CA 1
ATOM 6426 C C . ALA A 1 774 ? -7.996 -3.399 48.122 1.00 93.12 774 ALA A C 1
ATOM 6428 O O . ALA A 1 774 ? -8.108 -2.772 47.069 1.00 93.12 774 ALA A O 1
ATOM 6429 N N . LYS A 1 775 ? -8.275 -4.707 48.214 1.00 92.00 775 LYS A N 1
ATOM 6430 C CA . LYS A 1 775 ? -8.723 -5.505 47.065 1.00 92.00 775 LYS A CA 1
ATOM 6431 C C . LYS A 1 775 ? -10.047 -4.995 46.500 1.00 92.00 775 LYS A C 1
ATOM 6433 O O . LYS A 1 775 ? -10.180 -4.913 45.283 1.00 92.00 775 LYS A O 1
ATOM 6438 N N . LYS A 1 776 ? -11.007 -4.642 47.364 1.00 93.81 776 LYS A N 1
ATOM 6439 C CA . LYS A 1 776 ? -12.303 -4.075 46.967 1.00 93.81 776 LYS A CA 1
ATOM 6440 C C . LYS A 1 776 ? -12.095 -2.822 46.121 1.00 93.81 776 LYS A C 1
ATOM 6442 O O . LYS A 1 776 ? -12.523 -2.799 44.973 1.00 93.81 776 LYS A O 1
ATOM 6447 N N . LYS A 1 777 ? -11.330 -1.854 46.634 1.00 94.25 777 LYS A N 1
ATOM 6448 C CA . LYS A 1 777 ? -11.009 -0.616 45.915 1.00 94.25 777 LYS A CA 1
ATOM 6449 C C . LYS A 1 777 ? -10.302 -0.881 44.583 1.00 94.25 777 LYS A C 1
ATOM 6451 O O . LYS A 1 777 ? -10.649 -0.270 43.580 1.00 94.25 777 LYS A O 1
ATOM 6456 N N . THR A 1 778 ? -9.332 -1.800 44.542 1.00 94.50 778 THR A N 1
ATOM 6457 C CA . THR A 1 778 ? -8.647 -2.168 43.291 1.00 94.50 778 THR A CA 1
ATOM 6458 C C . THR A 1 778 ? -9.612 -2.732 42.249 1.00 94.50 778 THR A C 1
ATOM 6460 O O . THR A 1 778 ? -9.512 -2.356 41.087 1.00 94.50 778 THR A O 1
ATOM 6463 N N . ILE A 1 779 ? -10.536 -3.612 42.647 1.00 94.12 779 ILE A N 1
ATOM 6464 C CA . ILE A 1 779 ? -11.521 -4.213 41.738 1.00 94.12 779 ILE A CA 1
ATOM 6465 C C . ILE A 1 779 ? -12.565 -3.188 41.287 1.00 94.12 779 ILE A C 1
ATOM 6467 O O . ILE A 1 779 ? -12.837 -3.096 40.094 1.00 94.12 779 ILE A O 1
ATOM 6471 N N . GLU A 1 780 ? -13.114 -2.390 42.202 1.00 94.81 780 GLU A N 1
ATOM 6472 C CA . GLU A 1 780 ? -14.128 -1.374 41.884 1.00 94.81 780 GLU A CA 1
ATOM 6473 C C . GLU A 1 780 ? -13.576 -0.283 40.951 1.00 94.81 780 GLU A C 1
ATOM 6475 O O . GLU A 1 780 ? -14.270 0.156 40.033 1.00 94.81 780 GLU A O 1
ATOM 6480 N N . ASN A 1 781 ? -12.291 0.067 41.086 1.00 95.06 781 ASN A N 1
ATOM 6481 C CA . ASN A 1 781 ? -11.597 0.991 40.183 1.00 95.06 781 ASN A CA 1
ATOM 6482 C C . ASN A 1 781 ? -11.399 0.446 38.754 1.00 95.06 781 ASN A C 1
ATOM 6484 O O . ASN A 1 781 ? -11.024 1.212 37.865 1.00 95.06 781 ASN A O 1
ATOM 6488 N N . LEU A 1 782 ? -11.625 -0.850 38.500 1.00 96.44 782 LEU A N 1
ATOM 6489 C CA . LEU A 1 782 ? -11.594 -1.401 37.140 1.00 96.44 782 LEU A CA 1
ATOM 6490 C C . LEU A 1 782 ? -12.886 -1.116 36.366 1.00 96.44 782 LEU A C 1
ATOM 6492 O O . LEU A 1 782 ? -12.841 -1.132 35.137 1.00 96.44 782 LEU A O 1
ATOM 6496 N N . ALA A 1 783 ? -14.009 -0.836 37.040 1.00 96.69 783 ALA A N 1
ATOM 6497 C CA . ALA A 1 783 ? -15.308 -0.660 36.387 1.00 96.69 783 ALA A CA 1
ATOM 6498 C C . ALA A 1 783 ? -15.307 0.420 35.285 1.00 96.69 783 ALA A C 1
ATOM 6500 O O . ALA A 1 783 ? -15.735 0.104 34.173 1.00 96.69 783 ALA A O 1
ATOM 6501 N N . PRO A 1 784 ? -14.748 1.635 35.487 1.00 96.06 784 PRO A N 1
ATOM 6502 C CA . PRO A 1 784 ? -14.697 2.652 34.432 1.00 96.06 784 PRO A CA 1
ATOM 6503 C C . PRO A 1 784 ? -13.939 2.180 33.193 1.00 96.06 784 PRO A C 1
ATOM 6505 O O . PRO A 1 784 ? -14.348 2.434 32.062 1.00 96.06 784 PRO A O 1
ATOM 6508 N N . LYS A 1 785 ? -12.813 1.485 33.396 1.00 96.06 785 LYS A N 1
ATOM 6509 C CA . LYS A 1 785 ? -11.988 0.968 32.301 1.00 96.06 785 LYS A CA 1
ATOM 6510 C C . LYS A 1 785 ? -12.701 -0.166 31.569 1.00 96.06 785 LYS A C 1
ATOM 6512 O O . LYS A 1 785 ? -12.708 -0.173 30.345 1.00 96.06 785 LYS A O 1
ATOM 6517 N N . LEU A 1 786 ? -13.324 -1.081 32.309 1.00 97.19 786 LEU A N 1
ATOM 6518 C CA . LEU A 1 786 ? -14.080 -2.195 31.746 1.00 97.19 786 LEU A CA 1
ATOM 6519 C C . LEU A 1 786 ? -15.230 -1.689 30.868 1.00 97.19 786 LEU A C 1
ATOM 6521 O O . LEU A 1 786 ? -15.358 -2.127 29.730 1.00 97.19 786 LEU A O 1
ATOM 6525 N N . ILE A 1 787 ? -16.016 -0.727 31.361 1.00 97.31 787 ILE A N 1
ATOM 6526 C CA . ILE A 1 787 ? -17.119 -0.122 30.602 1.00 97.31 787 ILE A CA 1
ATOM 6527 C C . ILE A 1 787 ? -16.594 0.528 29.316 1.00 97.31 787 ILE A C 1
ATOM 6529 O O . ILE A 1 787 ? -17.120 0.251 28.238 1.00 97.31 787 ILE A O 1
ATOM 6533 N N . ARG A 1 788 ? -15.526 1.335 29.402 1.00 96.19 788 ARG A N 1
ATOM 6534 C CA . ARG A 1 788 ? -14.913 1.971 28.223 1.00 96.19 788 ARG A CA 1
ATOM 6535 C C . ARG A 1 788 ? -14.422 0.950 27.200 1.00 96.19 788 ARG A C 1
ATOM 6537 O O . ARG A 1 788 ? -14.691 1.120 26.018 1.00 96.19 788 ARG A O 1
ATOM 6544 N N . GLU A 1 789 ? -13.743 -0.111 27.631 1.00 96.12 789 GLU A N 1
ATOM 6545 C CA . GLU A 1 789 ? -13.236 -1.146 26.722 1.00 96.12 789 GLU A CA 1
ATOM 6546 C C . GLU A 1 789 ? -14.362 -1.933 26.048 1.00 96.12 789 GLU A C 1
ATOM 6548 O O . GLU A 1 789 ? -14.287 -2.195 24.848 1.00 96.12 789 GLU A O 1
ATOM 6553 N N . VAL A 1 790 ? -15.434 -2.248 26.781 1.00 96.19 790 VAL A N 1
ATOM 6554 C CA . VAL A 1 790 ? -16.633 -2.874 26.208 1.00 96.19 790 VAL A CA 1
ATOM 6555 C C . VAL A 1 790 ? -17.228 -1.981 25.119 1.00 96.19 790 VAL A C 1
ATOM 6557 O O . VAL A 1 790 ? -17.444 -2.458 24.007 1.00 96.19 790 VAL A O 1
ATOM 6560 N N . ILE A 1 791 ? -17.426 -0.686 25.387 1.00 95.94 791 ILE A N 1
ATOM 6561 C CA . ILE A 1 791 ? -17.943 0.268 24.392 1.00 95.94 791 ILE A CA 1
ATOM 6562 C C . ILE A 1 791 ? -17.002 0.359 23.187 1.00 95.94 791 ILE A C 1
ATOM 6564 O O . ILE A 1 791 ? -17.421 0.144 22.049 1.00 95.94 791 ILE A O 1
ATOM 6568 N N . ARG A 1 792 ? -15.718 0.633 23.442 1.00 95.50 792 ARG A N 1
ATOM 6569 C CA . ARG A 1 792 ? -14.681 0.810 22.422 1.00 95.50 792 ARG A CA 1
ATOM 6570 C C . ARG A 1 792 ? -14.635 -0.380 21.476 1.00 95.50 792 ARG A C 1
ATOM 6572 O O . ARG A 1 792 ? -14.669 -0.201 20.262 1.00 95.50 792 ARG A O 1
ATOM 6579 N N . LEU A 1 793 ? -14.580 -1.594 22.018 1.00 95.06 793 LEU A N 1
ATOM 6580 C CA . LEU A 1 793 ? -14.423 -2.795 21.210 1.00 95.06 793 LEU A CA 1
ATOM 6581 C C . LEU A 1 793 ? -15.728 -3.187 20.524 1.00 95.06 793 LEU A C 1
ATOM 6583 O O . LEU A 1 793 ? -15.746 -3.315 19.302 1.00 95.06 793 LEU A O 1
ATOM 6587 N N . ILE A 1 794 ? -16.812 -3.336 21.286 1.00 94.19 794 ILE A N 1
ATOM 6588 C CA . ILE A 1 794 ? -18.054 -3.936 20.789 1.00 94.19 794 ILE A CA 1
ATOM 6589 C C . ILE A 1 794 ? -18.897 -2.944 19.974 1.00 94.19 794 ILE A C 1
ATOM 6591 O O . ILE A 1 794 ? -19.418 -3.323 18.926 1.00 94.19 794 ILE A O 1
ATOM 6595 N N . TRP A 1 795 ? -19.026 -1.685 20.408 1.00 93.19 795 TRP A N 1
ATOM 6596 C CA . TRP A 1 795 ? -19.875 -0.701 19.717 1.00 93.19 795 TRP A CA 1
ATOM 6597 C C . TRP A 1 795 ? -19.152 -0.004 18.579 1.00 93.19 795 TRP A C 1
ATOM 6599 O O . TRP A 1 795 ? -19.796 0.320 17.587 1.00 93.19 795 TRP A O 1
ATOM 6609 N N . PHE A 1 796 ? -17.841 0.218 18.706 1.00 94.81 796 PHE A N 1
ATOM 6610 C CA . PHE A 1 796 ? -17.087 0.968 17.704 1.00 94.81 796 PHE A CA 1
ATOM 6611 C C . PHE A 1 796 ? -16.201 0.068 16.850 1.00 94.81 796 PHE A C 1
ATOM 6613 O O . PHE A 1 796 ? -16.400 -0.022 15.639 1.00 94.81 796 PHE A O 1
ATOM 6620 N N . ARG A 1 797 ? -15.242 -0.655 17.439 1.00 93.81 797 ARG A N 1
ATOM 6621 C CA . ARG A 1 797 ? -14.229 -1.360 16.637 1.00 93.81 797 ARG A CA 1
ATOM 6622 C C . ARG A 1 797 ? -14.760 -2.515 15.792 1.00 93.81 797 ARG A C 1
ATOM 6624 O O . ARG A 1 797 ? -14.207 -2.761 14.717 1.00 93.81 797 ARG A O 1
ATOM 6631 N N . LEU A 1 798 ? -15.839 -3.178 16.206 1.00 94.50 798 LEU A N 1
ATOM 6632 C CA . LEU A 1 798 ? -16.509 -4.176 15.362 1.00 94.50 798 LEU A CA 1
ATOM 6633 C C . LEU A 1 798 ? -17.146 -3.560 14.105 1.00 94.50 798 LEU A C 1
ATOM 6635 O O . LEU A 1 798 ? -17.125 -4.185 13.045 1.00 94.50 798 LEU A O 1
ATOM 6639 N N . GLN A 1 799 ? -17.643 -2.321 14.195 1.00 93.31 799 GLN A N 1
ATOM 6640 C CA . GLN A 1 799 ? -18.273 -1.598 13.080 1.00 93.31 799 GLN A CA 1
ATOM 6641 C C . GLN A 1 799 ? -17.262 -1.102 12.031 1.00 93.31 799 GLN A C 1
ATOM 6643 O O . GLN A 1 799 ? -17.645 -0.805 10.897 1.00 93.31 799 GLN A O 1
ATOM 6648 N N . ILE A 1 800 ? -15.975 -1.029 12.395 1.00 92.88 800 ILE A N 1
ATOM 6649 C CA . ILE A 1 800 ? -14.870 -0.655 11.494 1.00 92.88 800 ILE A CA 1
ATOM 6650 C C . ILE A 1 800 ? -14.538 -1.797 10.516 1.00 92.88 800 ILE A C 1
ATOM 6652 O O . ILE A 1 800 ? -14.028 -1.561 9.420 1.00 92.88 800 ILE A O 1
ATOM 6656 N N . GLN A 1 801 ? -14.817 -3.046 10.892 1.00 91.00 801 GLN A N 1
ATOM 6657 C CA . GLN A 1 801 ? -14.494 -4.197 10.052 1.00 91.00 801 GLN A CA 1
ATOM 6658 C C . GLN A 1 801 ? -15.384 -4.229 8.797 1.00 91.00 801 GLN A C 1
ATOM 6660 O O . GLN A 1 801 ? -16.529 -3.774 8.821 1.00 91.00 801 GLN A O 1
ATOM 6665 N N . GLU A 1 802 ? -14.846 -4.762 7.697 1.00 88.56 802 GLU A N 1
ATOM 6666 C CA . GLU A 1 802 ? -15.588 -4.969 6.450 1.00 88.56 802 GLU A CA 1
ATOM 6667 C C . GLU A 1 802 ? -15.397 -6.418 5.950 1.00 88.56 802 GLU A C 1
ATOM 6669 O O . GLU A 1 802 ? -14.271 -6.806 5.607 1.00 88.56 802 GLU A O 1
ATOM 6674 N N . PRO A 1 803 ? -16.463 -7.239 5.895 1.00 89.12 803 PRO A N 1
ATOM 6675 C CA . PRO A 1 803 ? -17.803 -7.001 6.452 1.00 89.12 803 PRO A CA 1
ATOM 6676 C C . PRO A 1 803 ? -17.810 -6.704 7.962 1.00 89.12 803 PRO A C 1
ATOM 6678 O O . PRO A 1 803 ? -16.884 -7.090 8.680 1.00 89.12 803 PRO A O 1
ATOM 6681 N N . VAL A 1 804 ? -18.864 -6.025 8.432 1.00 92.50 804 VAL A N 1
ATOM 6682 C CA . VAL A 1 804 ? -19.053 -5.677 9.853 1.00 92.50 804 VAL A CA 1
ATOM 6683 C C . VAL A 1 804 ? -18.994 -6.931 10.718 1.00 92.50 804 VAL A C 1
ATOM 6685 O O . VAL A 1 804 ? -19.652 -7.932 10.427 1.00 92.50 804 VAL A O 1
ATOM 6688 N N . ALA A 1 805 ? -18.222 -6.861 11.800 1.00 94.31 805 ALA A N 1
ATOM 6689 C CA . ALA A 1 805 ? -18.113 -7.964 12.736 1.00 94.31 805 ALA A CA 1
ATOM 6690 C C . ALA A 1 805 ? -19.362 -8.068 13.626 1.00 94.31 805 ALA A C 1
ATOM 6692 O O . ALA A 1 805 ? -19.964 -7.074 14.033 1.00 94.31 805 ALA A O 1
ATOM 6693 N N . GLN A 1 806 ? -19.739 -9.301 13.924 1.00 94.19 806 GLN A N 1
ATOM 6694 C CA . GLN A 1 806 ? -20.927 -9.714 14.647 1.00 94.19 806 GLN A CA 1
ATOM 6695 C C . GLN A 1 806 ? -20.526 -10.354 15.975 1.00 94.19 806 GLN A C 1
ATOM 6697 O O . GLN A 1 806 ? -19.447 -10.936 16.102 1.00 94.19 806 GLN A O 1
ATOM 6702 N N . ILE A 1 807 ? -21.422 -10.239 16.952 1.00 94.69 807 ILE A N 1
ATOM 6703 C CA . ILE A 1 807 ? -21.337 -10.917 18.242 1.00 94.69 807 ILE A CA 1
ATOM 6704 C C . ILE A 1 807 ? -22.516 -11.869 18.338 1.00 94.69 807 ILE A C 1
ATOM 6706 O O . ILE A 1 807 ? -23.657 -11.446 18.142 1.00 94.69 807 ILE A O 1
ATOM 6710 N N . GLU A 1 808 ? -22.248 -13.119 18.694 1.00 94.38 808 GLU A N 1
ATOM 6711 C CA . GLU A 1 808 ? -23.279 -14.134 18.862 1.00 94.38 808 GLU A CA 1
ATOM 6712 C C . GLU A 1 808 ? -23.069 -14.909 20.166 1.00 94.38 808 GLU A C 1
ATOM 6714 O O . GLU A 1 808 ? -21.967 -15.352 20.498 1.00 94.38 808 GLU A O 1
ATOM 6719 N N . TRP A 1 809 ? -24.142 -15.032 20.943 1.00 94.62 809 TRP A N 1
ATOM 6720 C CA . TRP A 1 809 ? -24.143 -15.763 22.205 1.00 94.62 809 TRP A CA 1
ATOM 6721 C C . TRP A 1 809 ? -24.645 -17.178 21.971 1.00 94.62 809 TRP A C 1
ATOM 6723 O O . TRP A 1 809 ? -25.702 -17.363 21.371 1.00 94.62 809 TRP A O 1
ATOM 6733 N N . VAL A 1 810 ? -23.923 -18.167 22.492 1.00 94.19 810 VAL A N 1
ATOM 6734 C CA . VAL A 1 810 ? -24.353 -19.563 22.406 1.00 94.19 810 VAL A CA 1
ATOM 6735 C C . VAL A 1 810 ? -25.480 -19.810 23.420 1.00 94.19 810 VAL A C 1
ATOM 6737 O O . VAL A 1 810 ? -25.280 -19.557 24.613 1.00 94.19 810 VAL A O 1
ATOM 6740 N N . PRO A 1 811 ? -26.659 -20.298 22.995 1.00 92.12 811 PRO A N 1
ATOM 6741 C CA . PRO A 1 811 ? -27.767 -20.572 23.906 1.00 92.12 811 PRO A CA 1
ATOM 6742 C C . PRO A 1 811 ? -27.454 -21.680 24.919 1.00 92.12 811 PRO A C 1
ATOM 6744 O O . PRO A 1 811 ? -26.750 -22.646 24.612 1.00 92.12 811 PRO A O 1
ATOM 6747 N N . VAL A 1 812 ? -28.048 -21.584 26.111 1.00 90.81 812 VAL A N 1
ATOM 6748 C CA . VAL A 1 812 ? -28.022 -22.659 27.118 1.00 90.81 812 VAL A CA 1
ATOM 6749 C C . VAL A 1 812 ? -28.664 -23.927 26.541 1.00 90.81 812 VAL A C 1
ATOM 6751 O O . VAL A 1 812 ? -29.728 -23.863 25.930 1.00 90.81 812 VAL A O 1
ATOM 6754 N N . GLY A 1 813 ? -28.029 -25.078 26.757 1.00 90.31 813 GLY A N 1
ATOM 6755 C CA . GLY A 1 813 ? -28.448 -26.386 26.247 1.00 90.31 813 GLY A CA 1
ATOM 6756 C C . GLY A 1 813 ? -27.929 -26.725 24.847 1.00 90.31 813 GLY A C 1
ATOM 6757 O O . GLY A 1 813 ? -28.222 -27.809 24.355 1.00 90.31 813 GLY A O 1
ATOM 6758 N N . SER A 1 814 ? -27.165 -25.836 24.204 1.00 93.12 814 SER A N 1
ATOM 6759 C CA . SER A 1 814 ? -26.562 -26.122 22.895 1.00 93.12 814 SER A CA 1
ATOM 6760 C C . SER A 1 814 ? -25.501 -27.221 22.989 1.00 93.12 814 SER A C 1
ATOM 6762 O O . SER A 1 814 ? -24.779 -27.306 23.986 1.00 93.12 814 SER A O 1
ATOM 6764 N N . ASP A 1 815 ? -25.375 -28.022 21.932 1.00 94.19 815 ASP A N 1
ATOM 6765 C CA . ASP A 1 815 ? -24.262 -28.959 21.771 1.00 94.19 815 ASP A CA 1
ATOM 6766 C C . ASP A 1 815 ? -22.925 -28.207 21.676 1.00 94.19 815 ASP A C 1
ATOM 6768 O O . ASP A 1 815 ? -22.858 -27.088 21.161 1.00 94.19 815 ASP A O 1
ATOM 6772 N N . ILE A 1 816 ? -21.854 -28.827 22.176 1.00 93.88 816 ILE A N 1
ATOM 6773 C CA . ILE A 1 816 ? -20.506 -28.257 22.106 1.00 93.88 816 ILE A CA 1
ATOM 6774 C C . ILE A 1 816 ? -19.970 -28.388 20.678 1.00 93.88 816 ILE A C 1
ATOM 6776 O O . ILE A 1 816 ? -19.824 -29.498 20.168 1.00 93.88 816 ILE A O 1
ATOM 6780 N N . ASP A 1 817 ? -19.635 -27.255 20.056 1.00 91.81 817 ASP A N 1
ATOM 6781 C CA . ASP A 1 817 ? -18.932 -27.195 18.768 1.00 91.81 817 ASP A CA 1
ATOM 6782 C C . ASP A 1 817 ? -17.518 -26.619 18.965 1.00 91.81 817 ASP A C 1
ATOM 6784 O O . ASP A 1 817 ? -17.357 -25.398 19.065 1.00 91.81 817 ASP A O 1
ATOM 6788 N N . PRO A 1 818 ? -16.472 -27.465 18.986 1.00 90.94 818 PRO A N 1
ATOM 6789 C CA . PRO A 1 818 ? -15.089 -27.023 19.171 1.00 90.94 818 PRO A CA 1
ATOM 6790 C C . PRO A 1 818 ? -14.567 -26.069 18.088 1.00 90.94 818 PRO A C 1
ATOM 6792 O O . PRO A 1 818 ? -13.540 -25.431 18.296 1.00 90.94 818 PRO A O 1
ATOM 6795 N N . ASN A 1 819 ? -15.238 -25.952 16.935 1.00 89.12 819 ASN A N 1
ATOM 6796 C CA . ASN A 1 819 ? -14.814 -25.039 15.868 1.00 89.12 819 ASN A CA 1
ATOM 6797 C C . ASN A 1 819 ? -15.197 -23.579 16.140 1.00 89.12 819 ASN A C 1
ATOM 6799 O O . ASN A 1 819 ? -14.695 -22.676 15.472 1.00 89.12 819 ASN A O 1
ATOM 6803 N N . VAL A 1 820 ? -16.138 -23.340 17.058 1.00 92.00 820 VAL A N 1
ATOM 6804 C CA . VAL A 1 820 ? -16.639 -21.995 17.396 1.00 92.00 820 VAL A CA 1
ATOM 6805 C C . VAL A 1 820 ? -16.689 -21.738 18.904 1.00 92.00 820 VAL A C 1
ATOM 6807 O O . VAL A 1 820 ? -16.952 -20.607 19.314 1.00 92.00 820 VAL A O 1
ATOM 6810 N N . MET A 1 821 ? -16.398 -22.750 19.730 1.00 94.88 821 MET A N 1
ATOM 6811 C CA . MET A 1 821 ? -16.447 -22.691 21.191 1.00 94.88 821 MET A CA 1
ATOM 6812 C C . MET A 1 821 ? -15.128 -23.139 21.837 1.00 94.88 821 MET A C 1
ATOM 6814 O O . MET A 1 821 ? -14.475 -24.073 21.384 1.00 94.88 821 MET A O 1
ATOM 6818 N N . GLU A 1 822 ? -14.786 -22.508 22.956 1.00 93.62 822 GLU A N 1
ATOM 6819 C CA . GLU A 1 822 ? -13.667 -22.828 23.843 1.00 93.62 822 GLU A CA 1
ATOM 6820 C C . GLU A 1 822 ? -14.187 -23.054 25.274 1.00 93.62 822 GLU A C 1
ATOM 6822 O O . GLU A 1 822 ? -15.078 -22.345 25.748 1.00 93.62 822 GLU A O 1
ATOM 6827 N N . GLY A 1 823 ? -13.613 -24.019 25.991 1.00 89.19 823 GLY A N 1
ATOM 6828 C CA . GLY A 1 823 ? -13.946 -24.312 27.384 1.00 89.19 823 GLY A CA 1
ATOM 6829 C C . GLY A 1 823 ? -13.186 -25.531 27.906 1.00 89.19 823 GLY A C 1
ATOM 6830 O O . GLY A 1 823 ? -12.151 -25.898 27.353 1.00 89.19 823 GLY A O 1
ATOM 6831 N N . ILE A 1 824 ? -13.650 -26.108 29.016 1.00 85.81 824 ILE A N 1
ATOM 6832 C CA . ILE A 1 824 ? -12.958 -27.207 29.706 1.00 85.81 824 ILE A CA 1
ATOM 6833 C C . ILE A 1 824 ? -13.699 -28.516 29.423 1.00 85.81 824 ILE A C 1
ATOM 6835 O O . ILE A 1 824 ? -14.738 -28.772 30.028 1.00 85.81 824 ILE A O 1
ATOM 6839 N N . TRP A 1 825 ? -13.160 -29.329 28.519 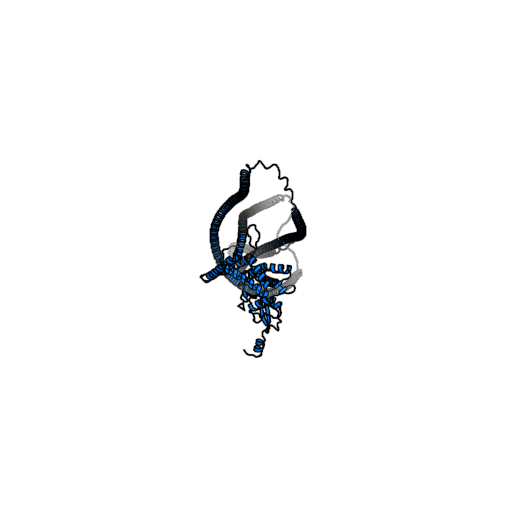1.00 86.75 825 TRP A N 1
ATOM 6840 C CA . TRP A 1 825 ? -13.625 -30.685 28.220 1.00 86.75 825 TRP A CA 1
ATOM 6841 C C . TRP A 1 825 ? -12.496 -31.508 27.598 1.00 86.75 825 TRP A C 1
ATOM 6843 O O . TRP A 1 825 ? -11.633 -30.956 26.911 1.00 86.75 825 TRP A O 1
ATOM 6853 N N . ASP A 1 826 ? -12.537 -32.823 27.796 1.00 78.44 826 ASP A N 1
ATOM 6854 C CA . ASP A 1 826 ? -11.709 -33.768 27.049 1.00 78.44 826 ASP A CA 1
ATOM 6855 C C . ASP A 1 826 ? -12.422 -34.155 25.747 1.00 78.44 826 ASP A C 1
ATOM 6857 O O . ASP A 1 826 ? -13.653 -34.200 25.689 1.00 78.44 826 ASP A O 1
ATOM 6861 N N . SER A 1 827 ? -11.663 -34.422 24.678 1.00 73.81 827 SER A N 1
ATOM 6862 C CA . SER A 1 827 ? -12.221 -34.689 23.341 1.00 73.81 827 SER A CA 1
ATOM 6863 C C . SER A 1 827 ? -13.175 -35.884 23.287 1.00 73.81 827 SER A C 1
ATOM 6865 O O . SER A 1 827 ? -14.034 -35.927 22.413 1.00 73.81 827 SER A O 1
ATOM 6867 N N . GLU A 1 828 ? -13.030 -36.831 24.215 1.00 74.62 828 GLU A N 1
ATOM 6868 C CA . GLU A 1 828 ? -13.847 -38.047 24.306 1.00 74.62 828 GLU A CA 1
ATOM 6869 C C . GLU A 1 828 ? -15.220 -37.798 24.960 1.00 74.62 828 GLU A C 1
ATOM 6871 O O . GLU A 1 828 ? -16.167 -38.526 24.686 1.00 74.62 828 GLU A O 1
ATOM 6876 N N . ASP A 1 829 ? -15.370 -36.733 25.758 1.00 79.06 829 ASP A N 1
ATOM 6877 C CA . ASP A 1 829 ? -16.591 -36.465 26.534 1.00 79.06 829 ASP A CA 1
ATOM 6878 C C . ASP A 1 829 ? -17.517 -35.412 25.896 1.00 79.06 829 ASP A C 1
ATOM 6880 O O . ASP A 1 829 ? -18.643 -35.204 26.360 1.00 79.06 829 ASP A O 1
ATOM 6884 N N . ILE A 1 830 ? -17.079 -34.754 24.815 1.00 86.25 830 ILE A N 1
ATOM 6885 C CA . ILE A 1 830 ? -17.776 -33.625 24.161 1.00 86.25 830 ILE A CA 1
ATOM 6886 C C . ILE A 1 830 ? -19.233 -33.966 23.830 1.00 86.25 830 ILE A C 1
ATOM 6888 O O . ILE A 1 830 ? -20.141 -33.163 24.042 1.00 86.25 830 ILE A O 1
ATOM 6892 N N . GLU A 1 831 ? -19.485 -35.182 23.351 1.00 85.38 831 GLU A N 1
ATOM 6893 C CA . GLU A 1 831 ? -20.810 -35.636 22.929 1.00 85.38 831 GLU A CA 1
ATOM 6894 C C . GLU A 1 831 ? -21.829 -35.749 24.079 1.00 85.38 831 GLU A C 1
ATOM 6896 O O . GLU A 1 831 ? -23.048 -35.680 23.856 1.00 85.38 831 GLU A O 1
ATOM 6901 N N . HIS A 1 832 ? -21.351 -35.861 25.320 1.00 88.19 832 HIS A N 1
ATOM 6902 C CA . HIS A 1 832 ? -22.165 -35.921 26.534 1.00 88.19 832 HIS A CA 1
ATOM 6903 C C . HIS A 1 832 ? -22.344 -34.568 27.225 1.00 88.19 832 HIS A C 1
ATOM 6905 O O . HIS A 1 832 ? -23.101 -34.486 28.200 1.00 88.19 832 HIS A O 1
ATOM 6911 N N . LEU A 1 833 ? -21.699 -33.521 26.714 1.00 91.50 833 LEU A N 1
ATOM 6912 C CA . LEU A 1 833 ? -21.727 -32.180 27.273 1.00 91.50 833 LEU A CA 1
ATOM 6913 C C . LEU A 1 833 ? -22.642 -31.257 26.468 1.00 91.50 833 LEU A C 1
ATOM 6915 O O . LEU A 1 833 ? -22.791 -31.377 25.254 1.00 91.50 833 LEU A O 1
ATOM 6919 N N . GLU A 1 834 ? -23.262 -30.322 27.172 1.00 92.88 834 GLU A N 1
ATOM 6920 C CA . GLU A 1 834 ? -24.007 -29.202 26.604 1.00 92.88 834 GLU A CA 1
ATOM 6921 C C . GLU A 1 834 ? -23.582 -27.902 27.292 1.00 92.88 834 GLU A C 1
ATOM 6923 O O . GLU A 1 834 ? -23.053 -27.907 28.411 1.00 92.88 834 GLU A O 1
ATOM 6928 N N . VAL A 1 835 ? -23.820 -26.774 26.629 1.00 93.38 835 VAL A N 1
ATOM 6929 C CA . VAL A 1 835 ? -23.536 -25.448 27.180 1.00 93.38 835 VAL A CA 1
ATOM 6930 C C . VAL A 1 835 ? -24.459 -25.176 28.365 1.00 93.38 835 VAL A C 1
ATOM 6932 O O . VAL A 1 835 ? -25.677 -25.117 28.220 1.00 93.38 835 VAL A O 1
ATOM 6935 N N . GLU A 1 836 ? -23.890 -24.962 29.547 1.00 91.81 836 GLU A N 1
ATOM 6936 C CA . GLU A 1 836 ? -24.631 -24.461 30.705 1.00 91.81 836 GLU A CA 1
ATOM 6937 C C . GLU A 1 836 ? -24.648 -22.932 30.729 1.00 91.81 836 GLU A C 1
ATOM 6939 O O . GLU A 1 836 ? -25.689 -22.344 31.007 1.00 91.81 836 GLU A O 1
ATOM 6944 N N . VAL A 1 837 ? -23.518 -22.288 30.403 1.00 93.44 837 VAL A N 1
ATOM 6945 C CA . VAL A 1 837 ? -23.387 -20.821 30.353 1.00 93.44 837 VAL A CA 1
ATOM 6946 C C . VAL A 1 837 ? -22.415 -20.407 29.256 1.00 93.44 837 VAL A C 1
ATOM 6948 O O . VAL A 1 837 ? -21.263 -20.835 29.259 1.00 93.44 837 VAL A O 1
ATOM 6951 N N . CYS A 1 838 ? -22.824 -19.501 28.370 1.00 95.19 838 CYS A N 1
ATOM 6952 C CA . CYS A 1 838 ? -21.892 -18.788 27.499 1.00 95.19 838 CYS A CA 1
ATOM 6953 C C . CYS A 1 838 ? -21.316 -17.591 28.269 1.00 95.19 838 CYS A C 1
ATOM 6955 O O . CYS A 1 838 ? -21.993 -16.594 28.487 1.00 95.19 838 CYS A O 1
ATOM 6957 N N . THR A 1 839 ? -20.073 -17.696 28.727 1.00 93.38 839 THR A N 1
ATOM 6958 C CA . THR A 1 839 ? -19.406 -16.672 29.555 1.00 93.38 839 THR A CA 1
ATOM 6959 C C . THR A 1 839 ? -18.903 -15.477 28.756 1.00 93.38 839 THR A C 1
ATOM 6961 O O . THR A 1 839 ? -18.868 -14.360 29.269 1.00 93.38 839 THR A O 1
ATOM 6964 N N . PHE A 1 840 ? -18.532 -15.711 27.499 1.00 95.50 840 PHE A N 1
ATOM 6965 C CA . PHE A 1 840 ? -18.116 -14.691 26.547 1.00 95.50 840 PHE A CA 1
ATOM 6966 C C . PHE A 1 840 ? -18.600 -15.117 25.156 1.00 95.50 840 PHE A C 1
ATOM 6968 O O . PHE A 1 840 ? -18.503 -16.306 24.843 1.00 95.50 840 PHE A O 1
ATOM 6975 N N . PRO A 1 841 ? -19.145 -14.207 24.338 1.00 95.38 841 PRO A N 1
ATOM 6976 C CA . PRO A 1 841 ? -19.745 -14.571 23.059 1.00 95.38 841 PRO A CA 1
ATOM 6977 C C . PRO A 1 841 ? -18.687 -14.926 22.011 1.00 95.38 841 PRO A C 1
ATOM 6979 O O . PRO A 1 841 ? -17.522 -14.543 22.144 1.00 95.38 841 PRO A O 1
ATOM 6982 N N . MET A 1 842 ? -19.107 -15.597 20.936 1.00 95.12 842 MET A N 1
ATOM 6983 C CA . MET A 1 842 ? -18.277 -15.670 19.734 1.00 95.12 842 MET A CA 1
ATOM 6984 C C . MET A 1 842 ? -18.324 -14.333 19.001 1.00 95.12 842 MET A C 1
ATOM 6986 O O . MET A 1 842 ? -19.357 -13.656 18.962 1.00 95.12 842 MET A O 1
ATOM 6990 N N . ILE A 1 843 ? -17.192 -13.951 18.419 1.00 95.31 843 ILE A N 1
ATOM 6991 C CA . ILE A 1 843 ? -17.046 -12.712 17.660 1.00 95.31 843 ILE A CA 1
ATOM 6992 C C . ILE A 1 843 ? -16.379 -13.045 16.333 1.00 95.31 843 ILE A C 1
ATOM 6994 O O . ILE A 1 843 ? -15.375 -13.757 16.299 1.00 95.31 843 ILE A O 1
ATOM 6998 N N . GLY A 1 844 ? -16.913 -12.526 15.234 1.00 93.38 844 GLY A N 1
ATOM 6999 C CA . GLY A 1 844 ? -16.372 -12.777 13.900 1.00 93.38 844 GLY A CA 1
ATOM 7000 C C . GLY A 1 844 ? -17.166 -12.069 12.816 1.00 93.38 844 GLY A C 1
ATOM 7001 O O . GLY A 1 844 ? -17.989 -11.213 13.110 1.00 93.38 844 GLY A O 1
ATOM 7002 N N . ARG A 1 845 ? -16.932 -12.411 11.555 1.00 92.56 845 ARG A N 1
ATOM 7003 C CA . ARG A 1 845 ? -17.711 -11.904 10.416 1.00 92.56 845 ARG A CA 1
ATOM 7004 C C . ARG A 1 845 ? -18.385 -13.050 9.683 1.00 92.56 845 ARG A C 1
ATOM 7006 O O . ARG A 1 845 ? -17.876 -14.172 9.688 1.00 92.56 845 ARG A O 1
ATOM 7013 N N . ASP A 1 846 ? -19.514 -12.731 9.055 1.00 91.88 846 ASP A N 1
ATOM 7014 C CA . ASP A 1 846 ? -20.315 -13.683 8.288 1.00 91.88 846 ASP A CA 1
ATOM 7015 C C . ASP A 1 846 ? -20.651 -14.950 9.102 1.00 91.88 846 ASP A C 1
ATOM 7017 O O . ASP A 1 846 ? -20.594 -16.059 8.576 1.00 91.88 846 ASP A O 1
ATOM 7021 N N . LEU A 1 847 ? -20.987 -14.803 10.395 1.00 90.69 847 LEU A N 1
ATOM 7022 C CA . LEU A 1 847 ? -21.154 -15.935 11.324 1.00 90.69 847 LEU A CA 1
ATOM 7023 C C . LEU A 1 847 ? -22.223 -16.937 10.856 1.00 90.69 847 LEU A C 1
ATOM 7025 O O . LEU A 1 847 ? -22.059 -18.144 11.022 1.00 90.69 847 LEU A O 1
ATOM 7029 N N . ASN A 1 848 ? -23.247 -16.438 10.161 1.00 87.69 848 ASN A N 1
ATOM 7030 C CA . ASN A 1 848 ? -24.334 -17.234 9.589 1.00 87.69 848 ASN A CA 1
ATOM 7031 C C . ASN A 1 848 ? -23.970 -17.957 8.275 1.00 87.69 848 ASN A C 1
ATOM 7033 O O . ASN A 1 848 ? -24.781 -18.726 7.762 1.00 87.69 848 ASN A O 1
ATOM 7037 N N . ASN A 1 849 ? -22.799 -17.697 7.679 1.00 89.19 849 ASN A N 1
ATOM 7038 C CA . ASN A 1 849 ? -22.369 -18.298 6.415 1.00 89.19 849 ASN A CA 1
ATOM 7039 C C . ASN A 1 849 ? -21.132 -19.174 6.632 1.00 89.19 849 ASN A C 1
ATOM 7041 O O . ASN A 1 849 ? -20.014 -18.674 6.614 1.00 89.19 849 ASN A O 1
ATOM 7045 N N . LEU A 1 850 ? -21.329 -20.488 6.762 1.00 86.31 850 LEU A N 1
ATOM 7046 C CA . LEU A 1 850 ? -20.258 -21.449 7.060 1.00 86.31 850 LEU A CA 1
ATOM 7047 C C . LEU A 1 850 ? -19.046 -21.376 6.111 1.00 86.31 850 LEU A C 1
ATOM 7049 O O . LEU A 1 850 ? -17.930 -21.606 6.564 1.00 86.31 850 LEU A O 1
ATOM 7053 N N . GLU A 1 851 ? -19.237 -21.033 4.832 1.00 87.75 851 GLU A N 1
ATOM 7054 C CA . GLU A 1 851 ? -18.149 -20.959 3.842 1.00 87.75 851 GLU A CA 1
ATOM 7055 C C . GLU A 1 851 ? -17.324 -19.667 3.943 1.00 87.75 851 GLU A C 1
ATOM 7057 O O . GLU A 1 851 ? -16.131 -19.665 3.647 1.00 87.75 851 GLU A O 1
ATOM 7062 N N . LYS A 1 852 ? -17.957 -18.551 4.331 1.00 88.88 852 LYS A N 1
ATOM 7063 C CA . LYS A 1 852 ? -17.317 -17.221 4.418 1.00 88.88 852 LYS A CA 1
ATOM 7064 C C . LYS A 1 852 ? -16.965 -16.805 5.843 1.00 88.88 852 LYS A C 1
ATOM 7066 O O . LYS A 1 852 ? -16.263 -15.809 6.030 1.00 88.88 852 LYS A O 1
ATOM 7071 N N . ARG A 1 853 ? -17.459 -17.555 6.826 1.00 90.94 853 ARG A N 1
ATOM 7072 C CA . ARG A 1 853 ? -17.308 -17.297 8.253 1.00 90.94 853 ARG A CA 1
ATOM 7073 C C . ARG A 1 853 ? -15.840 -17.158 8.617 1.00 90.94 853 ARG A C 1
ATOM 7075 O O . ARG A 1 853 ? -15.030 -18.045 8.362 1.00 90.94 853 ARG A O 1
ATOM 7082 N N . VAL A 1 854 ? -15.520 -16.060 9.290 1.00 90.88 854 VAL A N 1
ATOM 7083 C CA . VAL A 1 854 ? -14.219 -15.876 9.933 1.00 90.88 854 VAL A CA 1
ATOM 7084 C C . VAL A 1 854 ? -14.458 -15.595 11.403 1.00 90.88 854 VAL A C 1
ATOM 7086 O O . VAL A 1 854 ? -15.053 -14.576 11.750 1.00 90.88 854 VAL A O 1
ATOM 7089 N N . ILE A 1 855 ? -13.991 -16.506 12.252 1.00 91.81 855 ILE A N 1
ATOM 7090 C CA . ILE A 1 855 ? -14.034 -16.363 13.706 1.00 91.81 855 ILE A CA 1
ATOM 7091 C C . ILE A 1 855 ? -12.821 -15.545 14.144 1.00 91.81 855 ILE A C 1
ATOM 7093 O O . ILE A 1 855 ? -11.686 -15.876 13.811 1.00 91.81 855 ILE A O 1
ATOM 7097 N N . TYR A 1 856 ? -13.067 -14.463 14.876 1.00 91.50 856 TYR A N 1
ATOM 7098 C CA . TYR A 1 856 ? -12.024 -13.674 15.534 1.00 91.50 856 TYR A CA 1
ATOM 7099 C C . TYR A 1 856 ? -11.748 -14.217 16.934 1.00 91.50 856 TYR A C 1
ATOM 7101 O O . TYR A 1 856 ? -10.593 -14.373 17.318 1.00 91.50 856 TYR A O 1
ATOM 7109 N N . THR A 1 857 ? -12.813 -14.552 17.664 1.00 92.94 857 THR A N 1
ATOM 7110 C CA . THR A 1 857 ? -12.736 -15.132 19.006 1.00 92.94 857 THR A CA 1
ATOM 7111 C C . THR A 1 857 ? -13.838 -16.173 19.166 1.00 92.94 857 THR A C 1
ATOM 7113 O O . THR A 1 857 ? -15.004 -15.878 18.893 1.00 92.94 857 THR A O 1
ATOM 7116 N N . HIS A 1 858 ? -13.481 -17.375 19.619 1.00 94.94 858 HIS A N 1
ATOM 7117 C CA . HIS A 1 858 ? -14.445 -18.422 19.960 1.00 94.94 858 HIS A CA 1
ATOM 7118 C C . HIS A 1 858 ? -15.304 -18.015 21.166 1.00 94.94 858 HIS A C 1
ATOM 7120 O O . HIS A 1 858 ? -14.851 -17.286 22.055 1.00 94.94 858 HIS A O 1
ATOM 7126 N N . ALA A 1 859 ? -16.533 -18.526 21.223 1.00 95.88 859 ALA A N 1
ATOM 7127 C CA . ALA A 1 859 ? -17.378 -18.394 22.402 1.00 95.88 859 ALA A CA 1
ATOM 7128 C C . ALA A 1 859 ? -16.751 -19.148 23.577 1.00 95.88 859 ALA A C 1
ATOM 7130 O O . ALA A 1 859 ? -16.368 -20.303 23.443 1.00 95.88 859 ALA A O 1
ATOM 7131 N N . GLN A 1 860 ? -16.683 -18.524 24.746 1.00 95.38 860 GLN A N 1
ATOM 7132 C CA . GLN A 1 860 ? -16.208 -19.190 25.957 1.00 95.38 860 GLN A CA 1
ATOM 7133 C C . GLN A 1 860 ? -17.392 -19.771 26.709 1.00 95.38 860 GLN A C 1
ATOM 7135 O O . GLN A 1 860 ? -18.245 -19.017 27.189 1.00 95.38 860 GLN A O 1
ATOM 7140 N N . VAL A 1 861 ? -17.440 -21.091 26.849 1.00 94.75 861 VAL A N 1
ATOM 7141 C CA . VAL A 1 861 ? -18.595 -21.792 27.415 1.00 94.75 861 VAL A CA 1
ATOM 7142 C C . VAL A 1 861 ? -18.218 -22.606 28.652 1.00 94.75 861 VAL A C 1
ATOM 7144 O O . VAL A 1 861 ? -17.174 -23.251 28.721 1.00 94.75 861 VAL A O 1
ATOM 7147 N N . PHE A 1 862 ? -19.093 -22.559 29.653 1.00 92.75 862 PHE A N 1
ATOM 7148 C CA . PHE A 1 862 ? -19.097 -23.466 30.792 1.00 92.75 862 PHE A CA 1
ATOM 7149 C C . PHE A 1 862 ? -20.094 -24.587 30.504 1.00 92.75 862 PHE A C 1
ATOM 7151 O O . PHE A 1 862 ? -21.215 -24.315 30.065 1.00 92.75 862 PHE A O 1
ATOM 7158 N N . THR A 1 863 ? -19.687 -25.834 30.716 1.00 91.75 863 THR A N 1
ATOM 7159 C CA . THR A 1 863 ? -20.414 -27.018 30.249 1.00 91.75 863 THR A CA 1
ATOM 7160 C C . THR A 1 863 ? -21.029 -27.808 31.392 1.00 91.75 863 THR A C 1
ATOM 7162 O O . THR A 1 863 ? -20.483 -27.850 32.492 1.00 91.75 863 THR A O 1
ATOM 7165 N N . ARG A 1 864 ? -22.110 -28.530 31.097 1.00 89.06 864 ARG A N 1
ATOM 7166 C CA . ARG A 1 864 ? -22.690 -29.536 31.992 1.00 89.06 864 ARG A CA 1
ATOM 7167 C C . ARG A 1 864 ? -22.984 -30.828 31.250 1.00 89.06 864 ARG A C 1
ATOM 7169 O O . ARG A 1 864 ? -23.119 -30.843 30.031 1.00 89.06 864 ARG A O 1
ATOM 7176 N N . ASN A 1 865 ? -23.162 -31.904 32.007 1.00 87.56 865 ASN A N 1
ATOM 7177 C CA . ASN A 1 865 ? -23.632 -33.168 31.454 1.00 87.56 865 ASN A CA 1
ATOM 7178 C C . ASN A 1 865 ? -25.081 -33.054 30.965 1.00 87.56 865 ASN A C 1
ATOM 7180 O O . ASN A 1 865 ? -25.960 -32.592 31.702 1.00 87.56 865 ASN A O 1
ATOM 7184 N N . LYS A 1 866 ? -25.341 -33.570 29.761 1.00 85.75 866 LYS A N 1
ATOM 7185 C CA . LYS A 1 866 ? -26.696 -33.770 29.237 1.00 85.75 866 LYS A CA 1
ATOM 7186 C C . LYS A 1 866 ? -27.502 -34.639 30.196 1.00 85.75 866 LYS A C 1
ATOM 7188 O O . LYS A 1 866 ? -26.997 -35.618 30.755 1.00 85.75 866 LYS A O 1
ATOM 7193 N N . SER A 1 867 ? -28.777 -34.305 30.385 1.00 68.75 867 SER A N 1
ATOM 7194 C CA . SER A 1 867 ? -29.640 -35.081 31.282 1.00 68.75 867 SER A CA 1
ATOM 7195 C C . SER A 1 867 ? -29.762 -36.544 30.812 1.00 68.75 867 SER A C 1
ATOM 7197 O O . SER A 1 867 ? -29.782 -36.826 29.612 1.00 68.75 867 SER A O 1
ATOM 7199 N N . MET A 1 868 ? -29.860 -37.494 31.750 1.00 53.50 868 MET A N 1
ATOM 7200 C CA . MET A 1 868 ? -29.929 -38.937 31.456 1.00 53.50 868 MET A CA 1
ATOM 7201 C C . MET A 1 868 ? -31.072 -39.328 30.497 1.00 53.50 868 MET A C 1
ATOM 7203 O O . MET A 1 868 ? -30.911 -40.299 29.766 1.00 53.50 868 MET A O 1
ATOM 7207 N N . MET A 1 869 ? -32.174 -38.565 30.411 1.00 49.75 869 MET A N 1
ATOM 7208 C CA . MET A 1 869 ? -33.264 -38.871 29.464 1.00 49.75 869 MET A CA 1
ATOM 7209 C C . MET A 1 869 ? -32.803 -38.860 27.996 1.00 49.75 869 MET A C 1
ATOM 7211 O O . MET A 1 869 ? -33.234 -39.699 27.209 1.00 49.75 869 MET A O 1
ATOM 7215 N N . THR A 1 870 ? -31.857 -37.989 27.637 1.00 48.81 870 THR A N 1
ATOM 7216 C CA . THR A 1 870 ? -31.242 -37.951 26.298 1.00 48.81 870 THR A CA 1
ATOM 7217 C C . THR A 1 870 ? -30.245 -39.091 26.057 1.00 48.81 870 THR A C 1
ATOM 7219 O O . THR A 1 870 ? -30.112 -39.544 24.920 1.00 48.81 870 THR A O 1
ATOM 7222 N N . LYS A 1 871 ? -29.582 -39.610 27.107 1.00 47.47 871 LYS A N 1
ATOM 7223 C CA . LYS A 1 871 ? -28.707 -40.797 27.001 1.00 47.47 871 LYS A CA 1
ATOM 7224 C C . LYS A 1 871 ? -29.521 -42.063 26.719 1.00 47.47 871 LYS A C 1
ATOM 7226 O O . LYS A 1 871 ? -29.095 -42.899 25.930 1.00 47.47 871 LYS A O 1
ATOM 7231 N N . THR A 1 872 ? -30.707 -42.180 27.314 1.00 42.94 872 THR A N 1
ATOM 7232 C CA . THR A 1 872 ? -31.606 -43.323 27.115 1.00 42.94 872 THR A CA 1
ATOM 7233 C C . THR A 1 872 ? -32.275 -43.284 25.735 1.00 42.94 872 THR A C 1
ATOM 7235 O O . THR A 1 872 ? -32.235 -44.282 25.028 1.00 42.94 872 THR A O 1
ATOM 7238 N N . LEU A 1 873 ? -32.791 -42.138 25.274 1.00 47.75 873 LEU A N 1
ATOM 7239 C CA . LEU A 1 873 ? -33.451 -42.039 23.957 1.00 47.75 873 LEU A CA 1
ATOM 7240 C C . LEU A 1 873 ? -32.514 -42.350 22.770 1.00 47.75 873 LEU A C 1
ATOM 7242 O O . LEU A 1 873 ? -32.917 -43.056 21.848 1.00 47.75 873 LEU A O 1
ATOM 7246 N N . LYS A 1 874 ? -31.241 -41.919 22.823 1.00 47.81 874 LYS A N 1
ATOM 7247 C CA . LYS A 1 874 ? -30.232 -42.276 21.802 1.00 47.81 874 LYS A CA 1
ATOM 7248 C C . LYS A 1 874 ? -29.766 -43.734 21.888 1.00 47.81 874 LYS A C 1
ATOM 7250 O O . LYS A 1 874 ? -29.569 -44.347 20.845 1.00 47.81 874 LYS A O 1
ATOM 7255 N N . MET A 1 875 ? -29.628 -44.310 23.089 1.00 45.44 875 MET A N 1
ATOM 7256 C CA . MET A 1 875 ? -29.303 -45.741 23.239 1.00 45.44 875 MET A CA 1
ATOM 7257 C C . MET A 1 875 ? -30.440 -46.669 22.791 1.00 45.44 875 MET A C 1
ATOM 7259 O O . MET A 1 875 ? -30.166 -47.789 22.372 1.00 45.44 875 MET A O 1
ATOM 7263 N N . PHE A 1 876 ? -31.697 -46.221 22.862 1.00 47.75 876 PHE A N 1
ATOM 7264 C CA . PHE A 1 876 ? -32.865 -47.021 22.476 1.00 47.75 876 PHE A CA 1
ATOM 7265 C C . PHE A 1 876 ? -33.378 -46.760 21.049 1.00 47.75 876 PHE A C 1
ATOM 7267 O O . PHE A 1 876 ? -34.378 -47.356 20.660 1.00 47.75 876 PHE A O 1
ATOM 7274 N N . GLY A 1 877 ? -32.709 -45.923 20.247 1.00 39.06 877 GLY A N 1
ATOM 7275 C CA . GLY A 1 877 ? -33.046 -45.744 18.827 1.00 39.06 877 GLY A CA 1
ATOM 7276 C C . GLY A 1 877 ? -34.471 -45.241 18.561 1.00 39.06 877 GLY A C 1
ATOM 7277 O O . GLY A 1 877 ? -35.020 -45.513 17.496 1.00 39.06 877 GLY A O 1
ATOM 7278 N N . MET A 1 878 ? -35.084 -44.534 19.511 1.00 42.66 878 MET A N 1
ATOM 7279 C CA . MET A 1 878 ? -36.402 -43.928 19.322 1.00 42.66 878 MET A CA 1
ATOM 7280 C C . MET A 1 878 ? -36.200 -42.464 18.919 1.00 42.66 878 MET A C 1
ATOM 7282 O O . MET A 1 878 ? -35.828 -41.643 19.759 1.00 42.66 878 MET A O 1
ATOM 7286 N N . GLN A 1 879 ? -36.358 -42.190 17.617 1.00 41.16 879 GLN A N 1
ATOM 7287 C CA . GLN A 1 879 ? -36.413 -40.839 17.043 1.00 41.16 879 GLN A CA 1
ATOM 7288 C C . GLN A 1 879 ? -37.676 -40.096 17.468 1.00 41.16 879 GLN A C 1
ATOM 7290 O O . GLN A 1 879 ? -38.745 -40.748 17.531 1.00 41.16 879 GLN A O 1
#

Solvent-accessible surface area (backbone atoms only — not comparable to full-atom values): 49612 Å² total; per-residue (Å²): 138,81,89,89,88,88,83,85,79,66,61,71,63,50,55,59,54,50,51,57,46,50,54,50,52,52,51,52,50,55,52,51,52,52,53,49,53,50,50,54,50,53,51,51,49,55,52,49,50,54,51,51,56,61,55,62,66,54,58,67,65,58,60,64,60,63,78,73,73,81,84,82,90,80,90,85,92,80,81,77,67,65,64,63,56,57,57,58,54,52,57,58,49,55,57,52,52,55,53,52,52,54,54,52,52,54,51,54,55,50,50,54,53,52,52,54,52,52,56,53,53,56,52,55,51,55,51,51,54,53,52,51,54,50,51,54,54,50,53,55,50,53,52,54,51,52,53,52,52,51,52,52,52,55,52,53,52,55,50,50,54,53,52,54,52,50,51,53,52,50,53,50,54,51,50,54,51,52,52,50,52,51,52,52,52,52,53,50,53,52,52,52,53,52,50,52,53,51,50,53,54,49,53,51,52,50,50,53,51,52,52,51,49,53,51,51,52,52,53,52,54,51,52,51,52,50,50,55,48,50,58,50,53,52,50,56,51,53,52,53,50,53,54,52,55,50,53,53,54,62,58,68,73,72,74,90,83,83,92,87,87,91,79,88,85,79,90,77,93,84,81,78,93,83,68,66,74,72,53,61,60,53,56,59,53,54,55,55,52,52,59,51,52,54,53,48,53,56,52,50,60,51,50,52,56,50,49,55,52,50,52,53,51,54,52,53,50,54,55,50,51,54,52,48,54,54,51,53,56,51,52,55,52,55,51,54,55,51,54,52,51,51,53,51,50,56,52,48,58,50,51,51,51,54,50,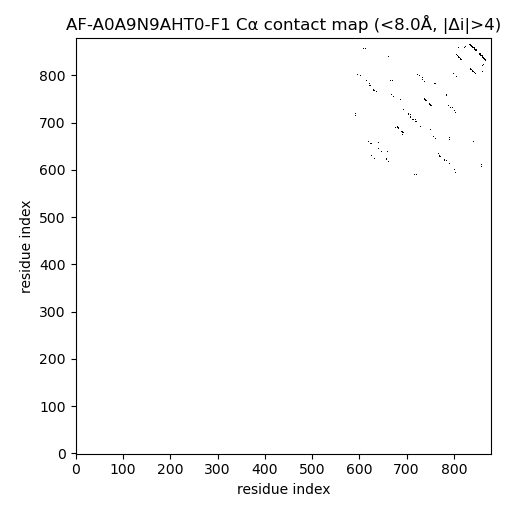50,54,51,49,54,53,50,52,56,49,53,51,53,55,48,52,50,52,50,52,52,50,52,55,48,52,52,53,49,51,53,51,50,57,51,48,55,53,53,51,54,53,50,54,52,51,51,55,52,50,53,51,50,53,52,53,50,50,54,51,51,53,52,47,54,53,52,51,53,53,51,52,51,52,51,52,52,52,50,56,53,53,56,56,56,58,59,56,60,58,58,60,73,67,71,77,78,80,82,69,85,83,78,79,81,82,82,78,83,84,82,79,85,75,90,81,80,75,100,72,75,87,74,79,73,70,70,64,64,64,56,59,60,52,56,54,53,50,52,52,51,53,52,48,55,53,50,52,50,54,51,53,52,52,52,51,53,52,50,53,52,51,52,54,55,47,52,55,52,50,52,54,51,50,52,54,48,54,55,49,52,54,50,51,52,55,50,50,54,51,49,54,53,52,52,50,52,53,53,54,51,49,55,52,48,55,51,50,53,48,53,50,52,56,51,52,52,50,51,52,52,49,53,54,49,51,50,51,50,50,51,52,48,46,66,59,63,51,85,75,74,53,90,86,38,79,81,24,70,70,50,46,38,54,51,52,53,51,50,52,53,48,44,53,53,60,60,43,85,70,64,78,69,37,48,69,37,67,70,51,41,41,50,55,30,48,76,70,76,32,83,63,68,97,61,93,52,64,66,61,52,48,38,50,46,34,27,49,53,52,51,51,51,54,51,53,52,51,50,49,42,66,76,28,35,82,42,89,47,87,89,37,46,65,26,23,53,51,42,53,48,51,53,50,29,53,51,31,49,50,50,49,70,75,46,97,63,90,60,73,51,50,54,36,46,24,54,40,52,46,24,54,51,22,50,52,40,45,74,52,51,85,42,64,41,73,59,80,93,74,48,74,37,74,24,65,71,48,59,58,49,27,51,53,51,47,56,58,53,48,58,38,38,44,61,71,44,66,66,61,38,52,59,41,54,66,41,35,49,57,52,52,48,50,50,45,29,44,67,69,16,49,26,53,45,40,86,71,54,44,46,77,47,74,62,58,70,68,36,74,69,49,77,92,52,38,42,67,90,77,56,90,90,52,45,90,51,32,20,28,56,41,48,36,40,52,22,31,25,23,52,77,93,36,84,91,71,42,42,78,64,39,55,17,33,38,43,69,37,73,57,59,66,71,61,57,49,39,66,75,66,72,60,130

Organism: NCBI:txid1117310

Nearest PDB structures (foldseek):
  8otz-assembly1_Cv  TM=1.807E-01  e=8.987E+00  Bos taurus

Mean predicted aligned error: 24.27 Å

Radius of gyration: 79.39 Å; Cα contacts (8 Å, |Δi|>4): 386; chains: 1; bounding box: 160×110×262 Å

Sequence (879 aa):
MFEDSLGSNSKDRIDEQNELKSERDQYLKNYLEIHTKNYELEQKFKQLEKLVESKLEEIPKKNSLLNKIFKPFRTQNTESTKNLLLQIENYNLEKKLEEISKQYQQLCEKYNNDSKKSSKIQNEISELEKNNSILQKESSKLQKFKSSLSNKKISLQKENFKLQAKLRENSKKYKQSEDNLTRLRNEYFKKNSMLQQENSKLEEKFRENSEKYEQYKVGLEELRKEKSLHEKTVREISEKLRQSETRLRELEECSNENSALKEISETYERSKLGLEELRKEKSNLEETLAGISEKHRQSEDTLTKLRSKLEECSNGKSELQEKFEKLSKKCEQSKEELEELRKEKSLHEKTVREISEKHRQSETRLRSELDECSNENSALKEKLKEISETYERSKLGLEELRKEKSKLEETLAEISETYERSKLGLEELRKEKSYLKETLAGISEKHRQSEDTLTKLRSEHEECSNGKSKLQEKFENISKKCEQSKEQLEELHKEKSLLEVTIRKITENHKLDLERFVIQNEVKYEDVLNKLSQKDSKIHELQQKFDETNKEIKDLKNVLDNKEKEKRELLEKNSKLKTEASKYQAALGNVTTFRMNDDDKNHSVQLVNDILSLRDMLKTYVTSLKGKIEIDTCEINKLLREHNIKPTKQIDYSLIKAVLQFHTLMKIMENVKIFFKNFSNSSSALHLEADIMSKAKTLEERLVEFSKTRNEKDSVTQTTSIKIRQEVNIALSNRGFSDVLIGNDVPREHDFISDYKDILNEEMNKYRIIKDPAKKKTIENLAPKLIREVIRLIWFRLQIQEPVAQIEWVPVGSDIDPNVMEGIWDSEDIEHLEVEVCTFPMIGRDLNNLEKRVIYTHAQVFTRNKSMMTKTLKMFGMQ

Foldseek 3Di:
DDDDDPPPDPPVVVVVVVVVVVVVVVVVVVVVVVVVVVVVVVVVVVVVVVVVVVVVVVVVVVVVVVVPPDDDDDDDDDPPPVVVVVVVVVVVVVVVVVVVVVVVVVVVVVVVVVVVVVVVVVVVVVVVVVVVVVVVVVVVVVVVVVVVVVVVVVVVVVVVVVVVVVVVVVVVVVVVVVVVVVVVVVVVVVVVVVVVVVVVVVVVVVVVVVVVVVVVVVVVVVVVVVVVVVVVVVVVVVVVVVVVVVVVVVVVVPDDDDDDDPPPPDDPPPDDPDPPPVVVVVVVVVVVVVVVVVVVVVVVVVVVVVVVVVVVVVVVVVVVVVVVVVVVVVVVVVVVVVVVVVVVVVVVVVVVVVVVVVVVVVVVVVVVVVVVVVVVVVVVVVVVVVVVVVVVVVVVVVVVVVVVVVVVVVVVVVVVVVVVVVVVVVVVVVVVVVVVVVVVVVVVVVVVVVPPPVPDDDDDDDDDDDDDDDDDDPDPPDPPPPVVVVVVVVVVVVVVVVVVVVVVVVVVVVVVVVVVVVVVVVVVVVVVVVVVVVVVVVVVVVVVVVVVVVVVVVVVVVVVVVVVVVVVVVVVVVVVVVVVVVVVVVVVCVQLDLDDDPPDCLDLLVLLVLVVVLVVLLLPLLHLCDDQKDFDLVVLQVLCVVQVFHRDPDDDSVVSSLSSLQVLLVVLVVLVVVLLVVCLPPPDPLNVLSVLQNVLLVVLVVLVVVCVVDPDNDSRSPSVSLVSQQVSLVVCLVPNQFFDQDPPRDTHGRPSLVVVLVVSLVVSCNTMDRPDPVSSVVSSVSSSVSSSSSCSSVVRSQSSDVVRKDWAFDRWFAQDDPVQEDEDDDPVCSRQKTFSHQSGTWMWPPCVDPVPTDTSDHTYGDIDGDDVVVVVCVVVVPD

pLDDT: mean 76.98, std 16.98, range [25.22, 97.31]